Protein AF-A0A0W0TLJ0-F1 (afdb_monomer_lite)

pLDDT: mean 86.15, std 13.98, range [26.22, 98.56]

Structure (mmCIF, N/CA/C/O backbone):
data_AF-A0A0W0TLJ0-F1
#
_entry.id   AF-A0A0W0TLJ0-F1
#
loop_
_atom_site.group_PDB
_atom_site.id
_atom_site.type_symbol
_atom_site.label_atom_id
_atom_site.label_alt_id
_atom_site.label_comp_id
_atom_site.label_asym_id
_atom_site.label_entity_id
_atom_site.label_seq_id
_atom_site.pdbx_PDB_ins_code
_atom_site.Cartn_x
_atom_site.Cartn_y
_atom_site.Cartn_z
_atom_site.occupancy
_atom_site.B_iso_or_equiv
_atom_site.auth_seq_id
_atom_site.auth_comp_id
_atom_site.auth_asym_id
_atom_site.auth_atom_id
_atom_site.pdbx_PDB_model_num
ATOM 1 N N . MET A 1 1 ? 19.813 23.494 -33.306 1.00 68.62 1 MET A N 1
ATOM 2 C CA . MET A 1 1 ? 20.207 23.921 -31.935 1.00 68.62 1 MET A CA 1
ATOM 3 C C . MET A 1 1 ? 21.307 22.978 -31.446 1.00 68.62 1 MET A C 1
ATOM 5 O O . MET A 1 1 ? 21.232 21.817 -31.811 1.00 68.62 1 MET A O 1
ATOM 9 N N . SER A 1 2 ? 22.327 23.418 -30.693 1.00 79.81 2 SER A N 1
ATOM 10 C CA . SER A 1 2 ? 23.370 22.494 -30.194 1.00 79.81 2 SER A CA 1
ATOM 11 C C . SER A 1 2 ? 22.861 21.629 -29.032 1.00 79.81 2 SER A C 1
ATOM 13 O O . SER A 1 2 ? 22.034 22.083 -28.240 1.00 79.81 2 SER A O 1
ATOM 15 N N . TYR A 1 3 ? 23.399 20.413 -28.885 1.00 79.69 3 TYR A N 1
ATOM 16 C CA . TYR A 1 3 ? 23.056 19.490 -27.792 1.00 79.69 3 TYR A CA 1
ATOM 17 C C . TYR A 1 3 ? 23.268 20.108 -26.401 1.00 79.69 3 TYR A C 1
ATOM 19 O O . TYR A 1 3 ? 22.399 20.024 -25.537 1.00 79.69 3 TYR A O 1
ATOM 27 N N . SER A 1 4 ? 24.379 20.826 -26.204 1.00 81.00 4 SER A N 1
ATOM 28 C CA . SER A 1 4 ? 24.680 21.532 -24.951 1.00 81.00 4 SER A CA 1
ATOM 29 C C . SER A 1 4 ? 23.630 22.585 -24.590 1.00 81.00 4 SER A C 1
ATOM 31 O O . SER A 1 4 ? 23.270 22.723 -23.421 1.00 81.00 4 SER A O 1
ATOM 33 N N . LYS A 1 5 ? 23.099 23.299 -25.590 1.00 82.69 5 LYS A N 1
ATOM 34 C CA . LYS A 1 5 ? 22.043 24.294 -25.392 1.00 82.69 5 LYS A CA 1
ATOM 35 C C . LYS A 1 5 ? 20.726 23.623 -25.007 1.00 82.69 5 LYS A C 1
ATOM 37 O O . LYS A 1 5 ? 20.089 24.080 -24.067 1.00 82.69 5 LYS A O 1
ATOM 42 N N . VAL A 1 6 ? 20.370 22.513 -25.660 1.00 81.31 6 VAL A N 1
ATOM 43 C CA . VAL A 1 6 ? 19.192 21.705 -25.297 1.00 81.31 6 VAL A CA 1
ATOM 44 C C . VAL A 1 6 ? 19.298 21.219 -23.848 1.00 81.31 6 VAL A C 1
ATOM 46 O O . VAL A 1 6 ? 18.398 21.480 -23.057 1.00 81.31 6 VAL A O 1
ATOM 49 N N . LEU A 1 7 ? 20.426 20.614 -23.454 1.00 82.31 7 LEU A N 1
ATOM 50 C CA . LEU A 1 7 ? 20.655 20.153 -22.076 1.00 82.31 7 LEU A CA 1
ATOM 51 C C . LEU A 1 7 ? 20.629 21.279 -21.029 1.00 82.31 7 LEU A C 1
ATOM 53 O O . LEU A 1 7 ? 20.346 21.021 -19.858 1.00 82.31 7 LEU A O 1
ATOM 57 N N . GLY A 1 8 ? 20.948 22.514 -21.424 1.00 83.00 8 GLY A N 1
ATOM 58 C CA . GLY A 1 8 ? 20.883 23.689 -20.555 1.00 83.00 8 GLY A CA 1
ATOM 59 C C . GLY A 1 8 ? 19.460 24.067 -20.129 1.00 83.00 8 GLY A C 1
ATOM 60 O O . GLY A 1 8 ? 19.296 24.684 -19.080 1.00 83.00 8 GLY A O 1
ATOM 61 N N . HIS A 1 9 ? 18.443 23.671 -20.900 1.00 83.69 9 HIS A N 1
ATOM 62 C CA . HIS A 1 9 ? 17.036 23.981 -20.628 1.00 83.69 9 HIS A CA 1
ATOM 63 C C . HIS A 1 9 ? 16.299 22.897 -19.825 1.00 83.69 9 HIS A C 1
ATOM 65 O O . HIS A 1 9 ? 15.175 23.132 -19.388 1.00 83.69 9 HIS A O 1
ATOM 71 N N . LEU A 1 10 ? 16.917 21.731 -19.616 1.00 86.69 10 LEU A N 1
ATOM 72 C CA . LEU A 1 10 ? 16.266 20.566 -19.015 1.00 86.69 10 LEU A CA 1
ATOM 73 C C . LEU A 1 10 ? 16.450 20.498 -17.499 1.00 86.69 10 LEU A C 1
ATOM 75 O O . LEU A 1 10 ? 17.520 20.810 -16.965 1.00 86.69 10 LEU A O 1
ATOM 79 N N . LYS A 1 11 ? 15.424 20.007 -16.800 1.00 85.56 11 LYS A N 1
ATOM 80 C CA . LYS A 1 11 ? 15.514 19.708 -15.368 1.00 85.56 11 LYS A CA 1
ATOM 81 C C . LYS A 1 11 ? 16.431 18.515 -15.123 1.00 85.56 11 LYS A C 1
ATOM 83 O O . LYS A 1 11 ? 16.182 17.406 -15.591 1.00 85.56 11 LYS A O 1
ATOM 88 N N . LYS A 1 12 ? 17.471 18.736 -14.322 1.00 83.56 12 LYS A N 1
ATOM 89 C CA . LYS A 1 12 ? 18.472 17.724 -13.969 1.00 83.56 12 LYS A CA 1
ATOM 90 C C . LYS A 1 12 ? 18.185 17.131 -12.595 1.00 83.56 12 LYS A C 1
ATOM 92 O O . LYS A 1 12 ? 17.756 17.838 -11.687 1.00 83.56 12 LYS A O 1
ATOM 97 N N . GLY A 1 13 ? 18.490 15.850 -12.435 1.00 76.44 13 GLY A N 1
ATOM 98 C CA . GLY A 1 13 ? 18.455 15.158 -11.151 1.00 76.44 13 GLY A CA 1
ATOM 99 C C . GLY A 1 13 ? 18.222 13.657 -11.316 1.00 76.44 13 GLY A C 1
ATOM 100 O O . GLY A 1 13 ? 17.995 13.191 -12.435 1.00 76.44 13 GLY A O 1
ATOM 101 N N . PRO A 1 14 ? 18.299 12.889 -10.219 1.00 75.81 14 PRO A N 1
ATOM 102 C CA . PRO A 1 14 ? 18.027 11.460 -10.255 1.00 75.81 14 PRO A CA 1
ATOM 103 C C . PRO A 1 14 ? 16.539 11.209 -10.530 1.00 75.81 14 PRO A C 1
ATOM 105 O O . PRO A 1 14 ? 15.674 11.809 -9.887 1.00 75.81 14 PRO A O 1
ATOM 108 N N . ARG A 1 15 ? 16.232 10.295 -11.455 1.00 82.19 15 ARG A N 1
ATOM 109 C CA . ARG A 1 15 ? 14.872 9.768 -11.610 1.00 82.19 15 ARG A CA 1
ATOM 110 C C . ARG A 1 15 ? 14.613 8.760 -10.491 1.00 82.19 15 ARG A C 1
ATOM 112 O O . ARG A 1 15 ? 15.430 7.877 -10.244 1.00 82.19 15 ARG A O 1
ATOM 119 N N . LEU A 1 16 ? 13.477 8.877 -9.811 1.00 82.62 16 LEU A N 1
ATOM 120 C CA . LEU A 1 16 ? 13.054 7.888 -8.818 1.00 82.62 16 LEU A CA 1
ATOM 121 C C . LEU A 1 16 ? 12.318 6.739 -9.512 1.00 82.62 16 LEU A C 1
ATOM 123 O O . LEU A 1 16 ? 11.555 6.964 -10.449 1.00 82.62 16 LEU A O 1
ATOM 127 N N . LYS A 1 17 ? 12.514 5.508 -9.030 1.00 86.38 17 LYS A N 1
ATOM 128 C CA . LYS A 1 17 ? 11.752 4.342 -9.491 1.00 86.38 17 LYS A CA 1
ATOM 129 C C . LYS A 1 17 ? 10.296 4.463 -9.037 1.00 86.38 17 LYS A C 1
ATOM 131 O O . LYS A 1 17 ? 10.021 4.395 -7.836 1.00 86.38 17 LYS A O 1
ATOM 136 N N . SER A 1 18 ? 9.393 4.674 -9.993 1.00 89.31 18 SER A N 1
ATOM 137 C CA . SER A 1 18 ? 7.964 4.852 -9.730 1.00 89.31 18 SER A CA 1
ATOM 138 C C . SER A 1 18 ? 7.305 3.539 -9.310 1.00 89.31 18 SER A C 1
ATOM 140 O O . SER A 1 18 ? 7.824 2.449 -9.567 1.00 89.31 18 SER A O 1
ATOM 142 N N . ASP A 1 19 ? 6.141 3.640 -8.674 1.00 89.75 19 ASP A N 1
ATOM 143 C CA . ASP A 1 19 ? 5.330 2.468 -8.341 1.00 89.75 19 ASP A CA 1
ATOM 144 C C . ASP A 1 19 ? 4.836 1.744 -9.607 1.00 89.75 19 ASP A C 1
ATOM 146 O O . ASP A 1 19 ? 4.788 0.521 -9.616 1.00 89.75 19 ASP A O 1
ATOM 150 N N . ALA A 1 20 ? 4.613 2.458 -10.720 1.00 94.38 20 ALA A N 1
ATOM 151 C CA . ALA A 1 20 ? 4.274 1.841 -12.006 1.00 94.38 20 ALA A CA 1
ATOM 152 C C . ALA A 1 20 ? 5.401 0.922 -12.513 1.00 94.38 20 ALA A C 1
ATOM 154 O O . ALA A 1 20 ? 5.134 -0.183 -12.979 1.00 94.38 20 ALA A O 1
ATOM 155 N N . THR A 1 21 ? 6.671 1.337 -12.379 1.00 95.19 21 THR A N 1
ATOM 156 C CA . THR A 1 21 ? 7.811 0.463 -12.705 1.00 95.19 21 THR A CA 1
ATOM 157 C C . THR A 1 21 ? 7.814 -0.784 -11.823 1.00 95.19 21 THR A C 1
ATOM 159 O O . THR A 1 21 ? 8.003 -1.882 -12.333 1.00 95.19 21 THR A O 1
ATOM 162 N N . LYS A 1 22 ? 7.600 -0.633 -10.509 1.00 93.25 22 LYS A N 1
ATOM 163 C CA . LYS A 1 22 ? 7.623 -1.761 -9.561 1.00 93.25 22 LYS A CA 1
ATOM 164 C C . LYS A 1 22 ? 6.485 -2.749 -9.815 1.00 93.25 22 LYS A C 1
ATOM 166 O O . LYS A 1 22 ? 6.720 -3.953 -9.774 1.00 93.25 22 LYS A O 1
ATOM 171 N N . ASP A 1 23 ? 5.281 -2.256 -10.090 1.00 95.94 23 ASP A N 1
ATOM 172 C CA . ASP A 1 23 ? 4.129 -3.106 -10.398 1.00 95.94 23 ASP A CA 1
ATOM 173 C C . ASP A 1 23 ? 4.355 -3.867 -11.712 1.00 95.94 23 ASP A C 1
ATOM 175 O O . ASP A 1 23 ? 4.080 -5.062 -11.782 1.00 95.94 23 ASP A O 1
ATOM 179 N N . LEU A 1 24 ? 4.943 -3.226 -12.729 1.00 98.06 24 LEU A N 1
ATOM 180 C CA . LEU A 1 24 ? 5.292 -3.907 -13.979 1.00 98.06 24 LEU A CA 1
ATOM 181 C C . LEU A 1 24 ? 6.364 -4.994 -13.774 1.00 98.06 24 LEU A C 1
ATOM 183 O O . LEU A 1 24 ? 6.258 -6.077 -14.347 1.00 98.06 24 LEU A O 1
ATOM 187 N N . GLU A 1 25 ? 7.356 -4.765 -12.908 1.00 97.75 25 GLU A N 1
ATOM 188 C CA . GLU A 1 25 ? 8.313 -5.810 -12.512 1.00 97.75 25 GLU A CA 1
ATOM 189 C C . GLU A 1 25 ? 7.652 -6.962 -11.751 1.00 97.75 25 GLU A C 1
ATOM 191 O O . GLU A 1 25 ? 8.031 -8.120 -11.935 1.00 97.75 25 GLU A O 1
ATOM 196 N N . ALA A 1 26 ? 6.680 -6.660 -10.886 1.00 95.25 26 ALA A N 1
ATOM 197 C CA . ALA A 1 26 ? 5.929 -7.678 -10.164 1.00 95.25 26 ALA A CA 1
ATOM 198 C C . ALA A 1 26 ? 5.139 -8.566 -11.135 1.00 95.25 26 ALA A C 1
ATOM 200 O O . ALA A 1 26 ? 5.188 -9.787 -11.007 1.00 95.25 26 ALA A O 1
ATOM 201 N N . ILE A 1 27 ? 4.505 -7.975 -12.155 1.00 98.19 27 ILE A N 1
ATOM 202 C CA . ILE A 1 27 ? 3.814 -8.713 -13.223 1.00 98.19 27 ILE A CA 1
ATOM 203 C C . ILE A 1 27 ? 4.779 -9.654 -13.961 1.00 98.19 27 ILE A C 1
ATOM 205 O O . ILE A 1 27 ? 4.444 -10.818 -14.163 1.00 98.19 27 ILE A O 1
ATOM 209 N N . VAL A 1 28 ? 5.985 -9.193 -14.320 1.00 98.44 28 VAL A N 1
ATOM 210 C CA . VAL A 1 28 ? 7.010 -10.038 -14.971 1.00 98.44 28 VAL A CA 1
ATOM 211 C C . VAL A 1 28 ? 7.356 -11.250 -14.103 1.00 98.44 28 VAL A C 1
ATOM 213 O O . VAL A 1 28 ? 7.326 -12.384 -14.582 1.00 98.44 28 VAL A O 1
ATOM 216 N N . LYS A 1 29 ? 7.622 -11.030 -12.810 1.00 96.50 29 LYS A N 1
ATOM 217 C CA . LYS A 1 29 ? 7.942 -12.108 -11.861 1.00 96.50 29 LYS A CA 1
ATOM 218 C C . LYS A 1 29 ? 6.784 -13.094 -11.694 1.00 96.50 29 LYS A C 1
ATOM 220 O O . LYS A 1 29 ? 7.016 -14.296 -11.623 1.00 96.50 29 LYS A O 1
ATOM 225 N N . LEU A 1 30 ? 5.545 -12.603 -11.653 1.00 96.00 30 LEU A N 1
ATOM 226 C CA . LEU A 1 30 ? 4.354 -13.445 -11.527 1.00 96.00 30 LEU A CA 1
ATOM 227 C C . LEU A 1 30 ? 4.083 -14.261 -12.795 1.00 96.00 30 LEU A C 1
ATOM 229 O O . LEU A 1 30 ? 3.758 -15.438 -12.689 1.00 96.00 30 LEU A O 1
ATOM 233 N N . PHE A 1 31 ? 4.274 -13.690 -13.988 1.00 97.62 31 PHE A N 1
ATOM 234 C CA . PHE A 1 31 ? 4.126 -14.423 -15.249 1.00 97.62 31 PHE A CA 1
ATOM 235 C C . PHE A 1 31 ? 5.112 -15.585 -15.398 1.00 97.62 31 PHE A C 1
ATOM 237 O O . PHE A 1 31 ? 4.776 -16.589 -16.034 1.00 97.62 31 PHE A O 1
ATOM 244 N N . LEU A 1 32 ? 6.319 -15.435 -14.854 1.00 96.69 32 LEU A N 1
ATOM 245 C CA . LEU A 1 32 ? 7.377 -16.444 -14.905 1.00 96.69 32 LEU A CA 1
ATOM 246 C C . LEU A 1 32 ? 7.309 -17.454 -13.756 1.00 96.69 32 LEU A C 1
ATOM 248 O O . LEU A 1 32 ? 7.993 -18.471 -13.801 1.00 96.69 32 LEU A O 1
ATOM 252 N N . ASN A 1 33 ? 6.465 -17.221 -12.750 1.00 90.81 33 ASN A N 1
ATOM 253 C CA . ASN A 1 33 ? 6.304 -18.152 -11.645 1.00 90.81 33 ASN A CA 1
ATOM 254 C C . ASN A 1 33 ? 5.421 -19.347 -12.068 1.00 90.81 33 ASN A C 1
ATOM 256 O O . ASN A 1 33 ? 4.241 -19.153 -12.370 1.00 90.81 33 ASN A O 1
ATOM 260 N N . PRO A 1 34 ? 5.928 -20.595 -12.020 1.00 84.19 34 PRO A N 1
ATOM 261 C CA . PRO A 1 34 ? 5.199 -21.773 -12.498 1.00 84.19 34 PRO A CA 1
ATOM 262 C C . PRO A 1 34 ? 3.957 -22.119 -11.661 1.00 84.19 34 PRO A C 1
ATOM 264 O O . PRO A 1 34 ? 3.079 -22.844 -12.124 1.00 84.19 34 PRO A O 1
ATOM 267 N N . THR A 1 35 ? 3.867 -21.615 -10.428 1.00 83.81 35 THR A N 1
ATOM 268 C CA . THR A 1 35 ? 2.721 -21.852 -9.532 1.00 83.81 35 THR A CA 1
ATOM 269 C C . THR A 1 35 ? 1.569 -20.876 -9.756 1.00 83.81 35 THR A C 1
ATOM 271 O O . THR A 1 35 ? 0.469 -21.095 -9.251 1.00 83.81 35 THR A O 1
ATOM 274 N N . GLN A 1 36 ? 1.809 -19.788 -10.490 1.00 85.56 36 GLN A N 1
ATOM 275 C CA . GLN A 1 36 ? 0.842 -18.714 -10.672 1.00 85.56 36 GLN A CA 1
ATOM 276 C C . GLN A 1 36 ? 0.089 -18.902 -11.987 1.00 85.56 36 GLN A C 1
ATOM 278 O O . GLN A 1 36 ? 0.687 -19.070 -13.049 1.00 85.56 36 GLN A O 1
ATOM 283 N N . LYS A 1 37 ? -1.243 -18.839 -11.927 1.00 90.81 37 LYS A N 1
ATOM 284 C CA . LYS A 1 37 ? -2.084 -18.791 -13.125 1.00 90.81 37 LYS A CA 1
ATOM 285 C C . LYS A 1 37 ? -2.438 -17.346 -13.424 1.00 90.81 37 LYS A C 1
ATOM 287 O O . LYS A 1 37 ? -2.939 -16.645 -12.548 1.00 90.81 37 LYS A O 1
ATOM 292 N N . ALA A 1 38 ? -2.173 -16.928 -14.656 1.00 95.00 38 ALA A N 1
ATOM 293 C CA . ALA A 1 38 ? -2.519 -15.603 -15.140 1.00 95.00 38 ALA A CA 1
ATOM 294 C C . ALA A 1 38 ? -3.798 -15.654 -15.980 1.00 95.00 38 ALA A C 1
ATOM 296 O O . ALA A 1 38 ? -4.012 -16.612 -16.720 1.00 95.00 38 ALA A O 1
ATOM 297 N N . GLN A 1 39 ? -4.603 -14.600 -15.904 1.00 96.62 39 GLN A N 1
ATOM 298 C CA . GLN A 1 39 ? -5.710 -14.358 -16.818 1.00 96.62 39 GLN A CA 1
ATOM 299 C C . GLN A 1 39 ? -5.755 -12.878 -17.194 1.00 96.62 39 GLN A C 1
ATOM 301 O O . GLN A 1 39 ? -5.827 -12.009 -16.327 1.00 96.62 39 GLN A O 1
ATOM 306 N N . CYS A 1 40 ? -5.754 -12.585 -18.489 1.00 97.00 40 CYS A N 1
ATOM 307 C CA . CYS A 1 40 ? -5.946 -11.240 -19.010 1.00 97.00 40 CYS A CA 1
ATOM 308 C C . CYS A 1 40 ? -7.401 -11.013 -19.433 1.00 97.00 40 CYS A C 1
ATOM 310 O O . CYS A 1 40 ? -8.039 -11.888 -20.032 1.00 97.00 40 CYS A O 1
ATOM 312 N N . ARG A 1 41 ? -7.927 -9.822 -19.130 1.00 95.25 41 ARG A N 1
ATOM 313 C CA . ARG A 1 41 ? -9.285 -9.395 -19.505 1.00 95.25 41 ARG A CA 1
ATOM 314 C C . ARG A 1 41 ? -9.392 -7.876 -19.600 1.00 95.25 41 ARG A C 1
ATOM 316 O O . ARG A 1 41 ? -8.595 -7.163 -19.001 1.00 95.25 41 ARG A O 1
ATOM 323 N N . PHE A 1 42 ? -10.415 -7.387 -20.294 1.00 95.44 42 PHE A N 1
ATOM 324 C CA . PHE A 1 42 ? -10.789 -5.973 -20.254 1.00 95.44 42 PHE A CA 1
ATOM 325 C C . PHE A 1 42 ? -11.887 -5.742 -19.215 1.00 95.44 42 PHE A C 1
ATOM 327 O O . PHE A 1 42 ? -12.862 -6.493 -19.179 1.00 95.44 42 PHE A O 1
ATOM 334 N N . ASN A 1 43 ? -11.743 -4.706 -18.392 1.00 93.12 43 ASN A N 1
ATOM 335 C CA . ASN A 1 43 ? -12.775 -4.310 -17.429 1.00 93.12 43 ASN A CA 1
ATOM 336 C C . ASN A 1 43 ? -13.882 -3.456 -18.077 1.00 93.12 43 ASN A C 1
ATOM 338 O O . ASN A 1 43 ? -13.813 -3.119 -19.263 1.00 93.12 43 ASN A O 1
ATOM 342 N N . ALA A 1 44 ? -14.898 -3.055 -17.305 1.00 88.88 44 ALA A N 1
ATOM 343 C CA . ALA A 1 44 ? -16.003 -2.222 -17.795 1.00 88.88 44 ALA A CA 1
ATOM 344 C C . ALA A 1 44 ? -15.592 -0.857 -18.392 1.00 88.88 44 ALA A C 1
ATOM 346 O O . ALA A 1 44 ? -16.394 -0.240 -19.096 1.00 88.88 44 ALA A O 1
ATOM 347 N N . LEU A 1 45 ? -14.369 -0.375 -18.138 1.00 90.19 45 LEU A N 1
ATOM 348 C CA . LEU A 1 45 ? -13.820 0.844 -18.746 1.00 90.19 45 LEU A CA 1
ATOM 349 C C . LEU A 1 45 ? -13.000 0.568 -20.016 1.00 90.19 45 LEU A C 1
ATOM 351 O O . LEU A 1 45 ? -12.492 1.498 -20.644 1.00 90.19 45 LEU A O 1
ATOM 355 N N . GLY A 1 46 ? -12.889 -0.696 -20.429 1.00 92.62 46 GLY A N 1
ATOM 356 C CA . GLY A 1 46 ? -12.089 -1.109 -21.574 1.00 92.62 46 GLY A CA 1
ATOM 357 C C . GLY A 1 46 ? -10.585 -1.028 -21.319 1.00 92.62 46 GLY A C 1
ATOM 358 O O . GLY A 1 46 ? -9.830 -0.878 -22.281 1.00 92.62 46 GLY A O 1
ATOM 359 N N . GLU A 1 47 ? -10.169 -1.104 -20.055 1.00 94.94 47 GLU A N 1
ATOM 360 C CA . GLU A 1 47 ? -8.771 -1.156 -19.625 1.00 94.94 47 GLU A CA 1
ATOM 361 C C . GLU A 1 47 ? -8.335 -2.609 -19.438 1.00 94.94 47 GLU A C 1
ATOM 363 O O . GLU A 1 47 ? -9.120 -3.437 -18.971 1.00 94.94 47 GLU A O 1
ATOM 368 N N . LEU A 1 48 ? -7.093 -2.913 -19.808 1.00 97.75 48 LEU A N 1
ATOM 369 C CA . LEU A 1 48 ? -6.530 -4.252 -19.711 1.00 97.75 48 LEU A CA 1
ATOM 370 C C . LEU A 1 48 ? -6.087 -4.547 -18.273 1.00 97.75 48 LEU A C 1
ATOM 372 O O . LEU A 1 48 ? -5.227 -3.858 -17.718 1.00 97.75 48 LEU A O 1
ATOM 376 N N . GLU A 1 49 ? -6.640 -5.613 -17.706 1.00 96.94 49 GLU A N 1
ATOM 377 C CA . GLU A 1 49 ? -6.286 -6.170 -16.406 1.00 96.94 49 GLU A CA 1
ATOM 378 C C . GLU A 1 49 ? -5.565 -7.509 -16.567 1.00 96.94 49 GLU A C 1
ATOM 380 O O . GLU A 1 49 ? -5.906 -8.317 -17.435 1.00 96.94 49 GLU A O 1
ATOM 385 N N . VAL A 1 50 ? -4.594 -7.756 -15.689 1.00 97.38 50 VAL A N 1
ATOM 386 C CA . VAL A 1 50 ? -3.946 -9.056 -15.511 1.00 97.38 50 VAL A CA 1
ATOM 387 C C . VAL A 1 50 ? -4.259 -9.552 -14.108 1.00 97.38 50 VAL A C 1
ATOM 389 O O . VAL A 1 50 ? -3.967 -8.874 -13.122 1.00 97.38 50 VAL A O 1
ATOM 392 N N . VAL A 1 51 ? -4.869 -10.726 -14.024 1.00 93.69 51 VAL A N 1
ATOM 393 C CA . VAL A 1 51 ? -5.274 -11.373 -12.779 1.00 93.69 51 VAL A CA 1
ATOM 394 C C . VAL A 1 51 ? -4.328 -12.532 -12.497 1.00 93.69 51 VAL A C 1
ATOM 396 O O . VAL A 1 51 ? -4.156 -13.398 -13.351 1.00 93.69 51 VAL A O 1
ATOM 399 N N . PHE A 1 52 ? -3.738 -12.557 -11.306 1.00 88.44 52 PHE A N 1
ATOM 400 C CA . PHE A 1 52 ? -2.936 -13.662 -10.787 1.00 88.44 52 PHE A CA 1
ATOM 401 C C . PHE A 1 52 ? -3.582 -14.170 -9.504 1.00 88.44 52 PHE A C 1
ATOM 403 O O . PHE A 1 52 ? -3.504 -13.505 -8.470 1.00 88.44 52 PHE A O 1
ATOM 410 N N . ASN A 1 53 ? -4.228 -15.335 -9.563 1.00 79.94 53 ASN A N 1
ATOM 411 C CA . ASN A 1 53 ? -5.076 -15.830 -8.473 1.00 79.94 53 ASN A CA 1
ATOM 412 C C . ASN A 1 53 ? -6.103 -14.753 -8.046 1.00 79.94 53 ASN A C 1
ATOM 414 O O . ASN A 1 53 ? -6.988 -14.429 -8.834 1.00 79.94 53 ASN A O 1
ATOM 418 N N . ASP A 1 54 ? -5.954 -14.160 -6.856 1.00 73.50 54 ASP A N 1
ATOM 419 C CA . ASP A 1 54 ? -6.833 -13.102 -6.329 1.00 73.50 54 ASP A CA 1
ATOM 420 C C . ASP A 1 54 ? -6.277 -11.674 -6.509 1.00 73.50 54 ASP A C 1
ATOM 422 O O . ASP A 1 54 ? -6.931 -10.695 -6.145 1.00 73.50 54 ASP A O 1
ATOM 426 N N . GLN A 1 55 ? -5.070 -11.523 -7.064 1.00 80.25 55 GLN A N 1
ATOM 427 C CA . GLN A 1 55 ? -4.433 -10.223 -7.268 1.00 80.25 55 GLN A CA 1
ATOM 428 C C . GLN A 1 55 ? -4.700 -9.696 -8.679 1.00 80.25 55 GLN A C 1
ATOM 430 O O . GLN A 1 55 ? -4.432 -10.379 -9.665 1.00 80.25 55 GLN A O 1
ATOM 435 N N . ILE A 1 56 ? -5.180 -8.455 -8.788 1.00 89.88 56 ILE A N 1
ATOM 436 C CA . ILE A 1 56 ? -5.491 -7.813 -10.071 1.00 89.88 56 ILE A CA 1
ATOM 437 C C . ILE A 1 56 ? -4.566 -6.615 -10.283 1.00 89.88 56 ILE A C 1
ATOM 439 O O . ILE A 1 56 ? -4.505 -5.716 -9.445 1.00 89.88 56 ILE A O 1
ATOM 443 N N . PHE A 1 57 ? -3.895 -6.579 -11.432 1.00 93.94 57 PHE A N 1
ATOM 444 C CA . PHE A 1 57 ? -3.119 -5.434 -11.896 1.00 93.94 57 PHE A CA 1
ATOM 445 C C . PHE A 1 57 ? -3.799 -4.787 -13.096 1.00 93.94 57 PHE A C 1
ATOM 447 O O . PHE A 1 57 ? -4.063 -5.448 -14.099 1.00 93.94 57 PHE A O 1
ATOM 454 N N . ASN A 1 58 ? -4.025 -3.476 -13.035 1.00 96.06 58 ASN A N 1
ATOM 455 C CA . ASN A 1 58 ? -4.509 -2.712 -14.180 1.00 96.06 58 ASN A CA 1
ATOM 456 C C . ASN A 1 58 ? -3.321 -2.294 -15.062 1.00 96.06 58 ASN A C 1
ATOM 458 O O . ASN A 1 58 ? -2.706 -1.245 -14.858 1.00 96.06 58 ASN A O 1
ATOM 462 N N . LEU A 1 59 ? -2.975 -3.149 -16.026 1.00 97.50 59 LEU A N 1
ATOM 463 C CA . LEU A 1 59 ? -1.809 -2.979 -16.891 1.00 97.50 59 LEU A CA 1
ATOM 464 C C . LEU A 1 59 ? -1.922 -1.733 -17.775 1.00 97.50 59 LEU A C 1
ATOM 466 O O . LEU A 1 59 ? -0.925 -1.046 -17.983 1.00 97.50 59 LEU A O 1
ATOM 470 N N . THR A 1 60 ? -3.128 -1.384 -18.236 1.00 96.81 60 THR A N 1
ATOM 471 C CA . THR A 1 60 ? -3.344 -0.127 -18.969 1.00 96.81 60 THR A CA 1
ATOM 472 C C . THR A 1 60 ? -2.968 1.088 -18.127 1.00 96.81 60 THR A C 1
ATOM 474 O O . THR A 1 60 ? -2.237 1.950 -18.610 1.00 96.81 60 THR A O 1
ATOM 477 N N . GLN A 1 61 ? -3.412 1.155 -16.869 1.00 95.06 61 GLN A N 1
ATOM 478 C CA . GLN A 1 61 ? -3.071 2.266 -15.976 1.00 95.06 61 GLN A CA 1
ATOM 479 C C . GLN A 1 61 ? -1.568 2.299 -15.676 1.00 95.06 61 GLN A C 1
ATOM 481 O O . GLN A 1 61 ? -0.948 3.355 -15.789 1.00 95.06 61 GLN A O 1
ATOM 486 N N . ILE A 1 62 ? -0.950 1.146 -15.401 1.00 96.25 62 ILE A N 1
ATOM 487 C CA . ILE A 1 62 ? 0.506 1.050 -15.216 1.00 96.25 62 ILE A CA 1
ATOM 488 C C . ILE A 1 62 ? 1.242 1.672 -16.411 1.00 96.25 62 ILE A C 1
ATOM 490 O O . ILE A 1 62 ? 2.077 2.551 -16.213 1.00 96.25 62 ILE A O 1
ATOM 494 N N . LEU A 1 63 ? 0.894 1.283 -17.644 1.00 96.06 63 LEU A N 1
ATOM 495 C CA . LEU A 1 63 ? 1.524 1.791 -18.868 1.00 96.06 63 LEU A CA 1
ATOM 496 C C . LEU A 1 63 ? 1.216 3.274 -19.135 1.00 96.06 63 LEU A C 1
ATOM 498 O O . LEU A 1 63 ? 2.108 4.013 -19.551 1.00 96.06 63 LEU A O 1
ATOM 502 N N . MET A 1 64 ? -0.009 3.740 -18.861 1.00 93.44 64 MET A N 1
ATOM 503 C CA . MET A 1 64 ? -0.394 5.155 -18.994 1.00 93.44 64 MET A CA 1
ATOM 504 C C . MET A 1 64 ? 0.414 6.077 -18.077 1.00 93.44 64 MET A C 1
ATOM 506 O O . MET A 1 64 ? 0.692 7.219 -18.443 1.00 93.44 64 MET A O 1
ATOM 510 N N . HIS A 1 65 ? 0.833 5.574 -16.918 1.00 92.75 65 HIS A N 1
ATOM 511 C CA . HIS A 1 65 ? 1.702 6.287 -15.988 1.00 92.75 65 HIS A CA 1
ATOM 512 C C . HIS A 1 65 ? 3.202 6.068 -16.248 1.00 92.75 65 HIS A C 1
ATOM 514 O O . HIS A 1 65 ? 4.042 6.372 -15.400 1.00 92.75 65 HIS A O 1
ATOM 520 N N . GLN A 1 66 ? 3.536 5.606 -17.457 1.00 90.94 66 GLN A N 1
ATOM 521 C CA . GLN A 1 66 ? 4.867 5.628 -18.056 1.00 90.94 66 GLN A CA 1
ATOM 522 C C . GLN A 1 66 ? 5.960 5.013 -17.157 1.00 90.94 66 GLN A C 1
ATOM 524 O O . GLN A 1 66 ? 6.847 5.732 -16.665 1.00 90.94 66 GLN A O 1
ATOM 529 N N . PRO A 1 67 ? 5.945 3.686 -16.945 1.00 94.19 67 PRO A N 1
ATOM 530 C CA . PRO A 1 67 ? 6.971 3.013 -16.161 1.00 94.19 67 PRO A CA 1
ATOM 531 C C . PRO A 1 67 ? 8.346 3.264 -16.788 1.00 94.19 67 PRO A C 1
ATOM 533 O O . PRO A 1 67 ? 8.496 3.372 -18.004 1.00 94.19 67 PRO A O 1
ATOM 536 N N . ASP A 1 68 ? 9.359 3.456 -15.951 1.00 93.31 68 ASP A N 1
ATOM 537 C CA . ASP A 1 68 ? 10.739 3.666 -16.387 1.00 93.31 68 ASP A CA 1
ATOM 538 C C . ASP A 1 68 ? 11.432 2.329 -16.673 1.00 93.31 68 ASP A C 1
ATOM 540 O O . ASP A 1 68 ? 11.875 1.646 -15.749 1.00 93.31 68 ASP A O 1
ATOM 544 N N . PHE A 1 69 ? 11.500 1.965 -17.955 1.00 95.00 69 PHE A N 1
ATOM 545 C CA . PHE A 1 69 ? 12.155 0.746 -18.433 1.00 95.00 69 PHE A CA 1
ATOM 546 C C . PHE A 1 69 ? 13.679 0.784 -18.228 1.00 95.00 69 PHE A C 1
ATOM 548 O O . PHE A 1 69 ? 14.305 -0.271 -18.216 1.00 95.00 69 PHE A O 1
ATOM 555 N N . GLU A 1 70 ? 14.284 1.963 -18.008 1.00 91.88 70 GLU A N 1
ATOM 556 C CA . GLU A 1 70 ? 15.705 2.063 -17.648 1.00 91.88 70 GLU A CA 1
ATOM 557 C C . GLU A 1 70 ? 15.978 1.680 -16.182 1.00 91.88 70 GLU A C 1
ATOM 559 O O . GLU A 1 70 ? 17.133 1.573 -15.778 1.00 91.88 70 GLU A O 1
ATOM 564 N N . HIS A 1 71 ? 14.935 1.510 -15.362 1.00 92.56 71 HIS A N 1
ATOM 565 C CA . HIS A 1 71 ? 15.046 1.208 -13.930 1.00 92.56 71 HIS A CA 1
ATOM 566 C C . HIS A 1 71 ? 14.682 -0.235 -13.574 1.00 92.56 71 HIS A C 1
ATOM 568 O O . HIS A 1 71 ? 14.564 -0.558 -12.381 1.00 92.56 71 HIS A O 1
ATOM 574 N N . PHE A 1 72 ? 14.462 -1.093 -14.572 1.00 95.38 72 PHE A N 1
ATOM 575 C CA . PHE A 1 72 ? 14.220 -2.498 -14.298 1.00 95.38 72 PHE A CA 1
ATOM 576 C C . PHE A 1 72 ? 15.433 -3.157 -13.649 1.00 95.38 72 PHE A C 1
ATOM 578 O O . PHE A 1 72 ? 16.577 -2.819 -13.937 1.00 95.38 72 PHE A O 1
ATOM 585 N N . SER A 1 73 ? 15.166 -4.075 -12.728 1.00 91.56 73 SER A N 1
ATOM 586 C CA . SER A 1 73 ? 16.178 -4.874 -12.050 1.00 91.56 73 SER A CA 1
ATOM 587 C C . SER A 1 73 ? 15.612 -6.265 -11.793 1.00 91.56 73 SER A C 1
ATOM 589 O O . SER A 1 73 ? 14.769 -6.470 -10.911 1.00 91.56 73 SER A O 1
ATOM 591 N N . PHE A 1 74 ? 16.074 -7.216 -12.597 1.00 95.94 74 PHE A N 1
ATOM 592 C CA . PHE A 1 74 ? 15.708 -8.623 -12.512 1.00 95.94 74 PHE A CA 1
ATOM 593 C C . PHE A 1 74 ? 16.913 -9.449 -12.050 1.00 95.94 74 PHE A C 1
ATOM 595 O O . PHE A 1 74 ? 18.054 -9.114 -12.360 1.00 95.94 74 PHE A O 1
ATOM 602 N N . SER A 1 75 ? 16.660 -10.499 -11.266 1.00 93.06 75 SER A N 1
ATOM 603 C CA . SER A 1 75 ? 17.686 -11.474 -10.883 1.00 93.06 75 SER A CA 1
ATOM 604 C C . SER A 1 75 ? 17.961 -12.444 -12.031 1.00 93.06 75 SER A C 1
ATOM 606 O O . SER A 1 75 ? 17.121 -12.606 -12.917 1.00 93.06 75 SER A O 1
ATOM 608 N N . ASP A 1 76 ? 19.095 -13.142 -11.977 1.00 91.31 76 ASP A N 1
ATOM 609 C CA . ASP A 1 76 ? 19.431 -14.175 -12.966 1.00 91.31 76 ASP A CA 1
ATOM 610 C C . ASP A 1 76 ? 18.363 -15.285 -13.018 1.00 91.31 76 ASP A C 1
ATOM 612 O O . ASP A 1 76 ? 17.983 -15.714 -14.100 1.00 91.31 76 ASP A O 1
ATOM 616 N N . GLU A 1 77 ? 17.748 -15.624 -11.877 1.00 93.94 77 GLU A N 1
ATOM 617 C CA . GLU A 1 77 ? 16.602 -16.548 -11.782 1.00 93.94 77 GLU A CA 1
ATOM 618 C C . GLU A 1 77 ? 15.406 -16.131 -12.664 1.00 93.94 77 GLU A C 1
ATOM 620 O O . GLU A 1 77 ? 14.699 -16.972 -13.217 1.00 93.94 77 GLU A O 1
ATOM 625 N N . VAL A 1 78 ? 15.143 -14.827 -12.817 1.00 95.81 78 VAL A N 1
ATOM 626 C CA . VAL A 1 78 ? 14.078 -14.350 -13.720 1.00 95.81 78 VAL A CA 1
ATOM 627 C C . VAL A 1 78 ? 14.459 -14.629 -15.175 1.00 95.81 78 VAL A C 1
ATOM 629 O O . VAL A 1 78 ? 13.591 -14.974 -15.975 1.00 95.81 78 VAL A O 1
ATOM 632 N N . SER A 1 79 ? 15.743 -14.503 -15.514 1.00 95.19 79 SER A N 1
ATOM 633 C CA . SER A 1 79 ? 16.249 -14.810 -16.852 1.00 95.19 79 SER A CA 1
ATOM 634 C C . SER A 1 79 ? 16.144 -16.307 -17.156 1.00 95.19 79 SER A C 1
ATOM 636 O O . SER A 1 79 ? 15.576 -16.678 -18.180 1.00 95.19 79 SER A O 1
ATOM 638 N N . GLU A 1 80 ? 16.552 -17.168 -16.220 1.00 95.19 80 GLU A N 1
ATOM 639 C CA . GLU A 1 80 ? 16.444 -18.632 -16.342 1.00 95.19 80 GLU A CA 1
ATOM 640 C C . GLU A 1 80 ? 14.989 -19.090 -16.543 1.00 95.19 80 GLU A C 1
ATOM 642 O O . GLU A 1 80 ? 14.681 -19.884 -17.434 1.00 95.19 80 GLU A O 1
ATOM 647 N N . HIS A 1 81 ? 14.041 -18.543 -15.774 1.00 97.00 81 HIS A N 1
ATOM 648 C CA . HIS A 1 81 ? 12.625 -18.858 -15.976 1.00 97.00 81 HIS A CA 1
ATOM 649 C C . HIS A 1 81 ? 12.092 -18.363 -17.328 1.00 97.00 81 HIS A C 1
ATOM 651 O O . HIS A 1 81 ? 11.203 -18.991 -17.912 1.00 97.00 81 HIS A O 1
ATOM 657 N N . TYR A 1 82 ? 12.612 -17.247 -17.845 1.00 97.94 82 TYR A N 1
ATOM 658 C CA . TYR A 1 82 ? 12.251 -16.770 -19.177 1.00 97.94 82 TYR A CA 1
ATOM 659 C C . TYR A 1 82 ? 12.777 -17.690 -20.284 1.00 97.94 82 TYR A C 1
ATOM 661 O O . TYR A 1 82 ? 12.060 -17.939 -21.254 1.00 97.94 82 TYR A O 1
ATOM 669 N N . GLU A 1 83 ? 13.974 -18.253 -20.118 1.00 96.81 83 GLU A N 1
ATOM 670 C CA . GLU A 1 83 ? 14.525 -19.269 -21.023 1.00 96.81 83 GLU A CA 1
ATOM 671 C C . GLU A 1 83 ? 13.612 -20.498 -21.090 1.00 96.81 83 GLU A C 1
ATOM 673 O O . GLU A 1 83 ? 13.281 -20.971 -22.173 1.00 96.81 83 GLU A O 1
ATOM 678 N N . MET A 1 84 ? 13.092 -20.963 -19.952 1.00 95.94 84 MET A N 1
ATOM 679 C CA . MET A 1 84 ? 12.112 -22.056 -19.942 1.00 95.94 84 MET A CA 1
ATOM 680 C C . MET A 1 84 ? 10.792 -21.669 -20.623 1.00 95.94 84 MET A C 1
ATOM 682 O O . MET A 1 84 ? 10.180 -22.475 -21.326 1.00 95.94 84 MET A O 1
ATOM 686 N N . PHE A 1 85 ? 10.330 -20.435 -20.413 1.00 96.56 85 PHE A N 1
ATOM 687 C CA . PHE A 1 85 ? 9.095 -19.940 -21.014 1.00 96.56 85 PHE A CA 1
ATOM 688 C C . PHE A 1 85 ? 9.182 -19.879 -22.545 1.00 96.56 85 PHE A C 1
ATOM 690 O O . PHE A 1 85 ? 8.239 -20.300 -23.225 1.00 96.56 85 PHE A O 1
ATOM 697 N N . ILE A 1 86 ? 10.301 -19.395 -23.096 1.00 95.88 86 ILE A N 1
ATOM 698 C CA . ILE A 1 86 ? 10.438 -19.132 -24.535 1.00 95.88 86 ILE A CA 1
ATOM 699 C C . ILE A 1 86 ? 10.319 -20.400 -25.390 1.00 95.88 86 ILE A C 1
ATOM 701 O O . ILE A 1 86 ? 9.827 -20.344 -26.517 1.00 95.88 86 ILE A O 1
ATOM 705 N N . GLU A 1 87 ? 10.657 -21.563 -24.831 1.00 94.00 87 GLU A N 1
ATOM 706 C CA . GLU A 1 87 ? 10.493 -22.879 -25.461 1.00 94.00 87 GLU A CA 1
ATOM 707 C C . GLU A 1 87 ? 9.019 -23.203 -25.741 1.00 94.00 87 GLU A C 1
ATOM 709 O O . GLU A 1 87 ? 8.687 -23.864 -26.726 1.00 94.00 87 GLU A O 1
ATOM 714 N N . THR A 1 88 ? 8.105 -22.631 -24.955 1.00 93.50 88 THR A N 1
ATOM 715 C CA . THR A 1 88 ? 6.650 -22.831 -25.080 1.00 93.50 88 THR A CA 1
ATOM 716 C C . THR A 1 88 ? 5.901 -21.649 -25.701 1.00 93.50 88 THR A C 1
ATOM 718 O O . THR A 1 88 ? 4.740 -21.801 -26.065 1.00 93.50 88 THR A O 1
ATOM 721 N N . ALA A 1 89 ? 6.554 -20.494 -25.873 1.00 94.88 89 ALA A N 1
ATOM 722 C CA . ALA A 1 89 ? 5.942 -19.292 -26.448 1.00 94.88 89 ALA A CA 1
ATOM 723 C C . ALA A 1 89 ? 5.506 -19.478 -27.915 1.00 94.88 89 ALA A C 1
ATOM 725 O O . ALA A 1 89 ? 6.117 -20.252 -28.658 1.00 94.88 89 ALA A O 1
ATOM 726 N N . SER A 1 90 ? 4.488 -18.733 -28.346 1.00 94.31 90 SER A N 1
ATOM 727 C CA . SER A 1 90 ? 4.007 -18.714 -29.734 1.00 94.31 90 SER A CA 1
ATOM 728 C C . SER A 1 90 ? 5.040 -18.081 -30.663 1.00 94.31 90 SER A C 1
ATOM 730 O O . SER A 1 90 ? 5.338 -18.625 -31.727 1.00 94.31 90 SER A O 1
ATOM 732 N N . HIS A 1 91 ? 5.601 -16.938 -30.258 1.00 95.12 91 HIS A N 1
ATOM 733 C CA . HIS A 1 91 ? 6.645 -16.251 -31.007 1.00 95.12 91 HIS A CA 1
ATOM 734 C C . HIS A 1 91 ? 8.025 -16.739 -30.574 1.00 95.12 91 HIS A C 1
ATOM 736 O O . HIS A 1 91 ? 8.344 -16.791 -29.385 1.00 95.12 91 HIS A O 1
ATOM 742 N N . LYS A 1 92 ? 8.857 -17.100 -31.556 1.00 94.00 92 LYS A N 1
ATOM 743 C CA . LYS A 1 92 ? 10.208 -17.617 -31.322 1.00 94.00 92 LYS A CA 1
ATOM 744 C C . LYS A 1 92 ? 11.266 -16.586 -31.721 1.00 94.00 92 LYS A C 1
ATOM 746 O O . LYS A 1 92 ? 11.142 -15.995 -32.796 1.00 94.00 92 LYS A O 1
ATOM 751 N N . PRO A 1 93 ? 12.309 -16.377 -30.898 1.00 94.38 93 PRO A N 1
ATOM 752 C CA . PRO A 1 93 ? 13.453 -15.574 -31.299 1.00 94.38 93 PRO A CA 1
ATOM 753 C C . PRO A 1 93 ? 14.189 -16.273 -32.440 1.00 94.38 93 PRO A C 1
ATOM 755 O O . PRO A 1 93 ? 14.207 -17.501 -32.524 1.00 94.38 93 PRO A O 1
ATOM 758 N N . SER A 1 94 ? 14.802 -15.483 -33.312 1.00 92.12 94 SER A N 1
ATOM 759 C CA . SER A 1 94 ? 15.520 -15.976 -34.481 1.00 92.12 94 SER A CA 1
ATOM 760 C C . SER A 1 94 ? 16.651 -15.012 -34.832 1.00 92.12 94 SER A C 1
ATOM 762 O O . SER A 1 94 ? 16.410 -13.824 -35.040 1.00 92.12 94 SER A O 1
ATOM 764 N N . LEU A 1 95 ? 17.880 -15.530 -34.885 1.00 90.69 95 LEU A N 1
ATOM 765 C CA . LEU A 1 95 ? 19.046 -14.802 -35.388 1.00 90.69 95 LEU A CA 1
ATOM 766 C C . LEU A 1 95 ? 19.083 -14.898 -36.913 1.00 90.69 95 LEU A C 1
ATOM 768 O O . LEU A 1 95 ? 18.962 -15.998 -37.453 1.00 90.69 95 LEU A O 1
ATOM 772 N N . GLU A 1 96 ? 19.263 -13.763 -37.593 1.00 85.00 96 GLU A N 1
ATOM 773 C CA . GLU A 1 96 ? 19.429 -13.685 -39.058 1.00 85.00 96 GLU A CA 1
ATOM 774 C C . GLU A 1 96 ? 18.351 -14.434 -39.876 1.00 85.00 96 GLU A C 1
ATOM 776 O O . GLU A 1 96 ? 18.609 -14.928 -40.974 1.00 85.00 96 GLU A O 1
ATOM 781 N N . GLY A 1 97 ? 17.128 -14.570 -39.355 1.00 80.88 97 GLY A N 1
ATOM 782 C CA . GLY A 1 97 ? 16.071 -15.309 -40.050 1.00 80.88 97 GLY A CA 1
ATOM 783 C C . GLY A 1 97 ? 16.096 -16.829 -39.887 1.00 80.88 97 GLY A C 1
ATOM 784 O O . GLY A 1 97 ? 15.351 -17.518 -40.586 1.00 80.88 97 GLY A O 1
ATOM 785 N N . GLY A 1 98 ? 16.907 -17.368 -38.973 1.00 84.00 98 GLY A N 1
ATOM 786 C CA . GLY A 1 98 ? 16.947 -18.792 -38.640 1.00 84.00 98 GLY A CA 1
ATOM 787 C C . GLY A 1 98 ? 15.597 -19.383 -38.198 1.00 84.00 98 GLY A C 1
ATOM 788 O O . GLY A 1 98 ? 14.714 -18.695 -37.691 1.00 84.00 98 GLY A O 1
ATOM 789 N N . VAL A 1 99 ? 15.431 -20.695 -38.383 1.00 81.81 99 VAL A N 1
ATOM 790 C CA . VAL A 1 99 ? 14.163 -21.409 -38.109 1.00 81.81 99 VAL A CA 1
ATOM 791 C C . VAL A 1 99 ? 14.067 -21.906 -36.657 1.00 81.81 99 VAL A C 1
ATOM 793 O O . VAL A 1 99 ? 12.984 -22.242 -36.183 1.00 81.81 99 VAL A O 1
ATOM 796 N N . PHE A 1 100 ? 15.191 -21.955 -35.941 1.00 88.00 100 PHE A N 1
ATOM 797 C CA . PHE A 1 100 ? 15.286 -22.500 -34.587 1.00 88.00 100 PHE A CA 1
ATOM 798 C C . PHE A 1 100 ? 15.576 -21.405 -33.561 1.00 88.00 100 PHE A C 1
ATOM 800 O O . PHE A 1 100 ? 16.184 -20.387 -33.893 1.00 88.00 100 PHE A O 1
ATOM 807 N N . ILE A 1 101 ? 15.178 -21.657 -32.310 1.00 94.31 101 ILE A N 1
ATOM 808 C CA . ILE A 1 101 ? 15.554 -20.831 -31.158 1.00 94.31 101 ILE A CA 1
ATOM 809 C C . ILE A 1 101 ? 17.093 -20.849 -31.051 1.00 94.31 101 ILE A C 1
ATOM 811 O O . ILE A 1 101 ? 17.664 -21.940 -30.940 1.00 94.31 101 ILE A O 1
ATOM 815 N N . PRO A 1 102 ? 17.774 -19.688 -31.114 1.00 95.88 102 PRO A N 1
ATOM 816 C CA . PRO A 1 102 ? 19.231 -19.625 -31.060 1.00 95.88 102 PRO A CA 1
ATOM 817 C C . PRO A 1 102 ? 19.761 -20.148 -29.732 1.00 95.88 102 PRO A C 1
ATOM 819 O O . PRO A 1 102 ? 19.280 -19.724 -28.682 1.00 95.88 102 PRO A O 1
ATOM 822 N N . ARG A 1 103 ? 20.769 -21.018 -29.764 1.00 95.94 103 ARG A N 1
ATOM 823 C CA . ARG A 1 103 ? 21.466 -21.510 -28.569 1.00 95.94 103 ARG A CA 1
ATOM 824 C C . ARG A 1 103 ? 22.497 -20.497 -28.082 1.00 95.94 103 ARG A C 1
ATOM 826 O O . ARG A 1 103 ? 22.823 -19.533 -28.775 1.00 95.94 103 ARG A O 1
ATOM 833 N N . GLN A 1 104 ? 23.042 -20.716 -26.890 1.00 94.94 104 GLN A N 1
ATOM 834 C CA . GLN A 1 104 ? 24.081 -19.844 -26.344 1.00 94.94 104 GLN A CA 1
ATOM 835 C C . GLN A 1 104 ? 25.311 -19.772 -27.267 1.00 94.94 104 GLN A C 1
ATOM 837 O O . GLN A 1 104 ? 25.836 -18.682 -27.498 1.00 94.94 104 GLN A O 1
ATOM 842 N N . GLU A 1 105 ? 25.707 -20.895 -27.874 1.00 95.12 105 GLU A N 1
ATOM 843 C CA . GLU A 1 105 ? 26.844 -20.962 -28.798 1.00 95.12 105 GLU A CA 1
ATOM 844 C C . GLU A 1 105 ? 26.597 -20.173 -30.094 1.00 95.12 105 GLU A C 1
ATOM 846 O O . GLU A 1 105 ? 27.537 -19.637 -30.688 1.00 95.12 105 GLU A O 1
ATOM 851 N N . ASP A 1 106 ? 25.337 -20.058 -30.530 1.00 95.31 106 ASP A N 1
ATOM 852 C CA . ASP A 1 106 ? 24.979 -19.269 -31.711 1.00 95.31 106 ASP A CA 1
ATOM 853 C C . ASP A 1 106 ? 25.239 -17.778 -31.458 1.00 95.31 106 ASP A C 1
ATOM 855 O O . ASP A 1 106 ? 25.816 -17.096 -32.308 1.00 95.31 106 ASP A O 1
ATOM 859 N N . TYR A 1 107 ? 24.912 -17.286 -30.258 1.00 95.38 107 TYR A N 1
ATOM 860 C CA . TYR A 1 107 ? 25.225 -15.913 -29.858 1.00 95.38 107 TYR A CA 1
ATOM 861 C C . TYR A 1 107 ? 26.727 -15.673 -29.699 1.00 95.38 107 TYR A C 1
ATOM 863 O O . TYR A 1 107 ? 27.208 -14.603 -30.058 1.00 95.38 107 TYR A O 1
ATOM 871 N N . GLU A 1 108 ? 27.486 -16.644 -29.187 1.00 93.44 108 GLU A N 1
ATOM 872 C CA . GLU A 1 108 ? 28.950 -16.540 -29.097 1.00 93.44 108 GLU A CA 1
ATOM 873 C C . GLU A 1 108 ? 29.603 -16.464 -30.483 1.00 93.44 108 GLU A C 1
ATOM 875 O O . GLU A 1 108 ? 30.580 -15.740 -30.681 1.00 93.44 108 GLU A O 1
ATOM 880 N N . LYS A 1 109 ? 29.041 -17.179 -31.463 1.00 93.88 109 LYS A N 1
ATOM 881 C CA . LYS A 1 109 ? 29.490 -17.137 -32.857 1.00 93.88 109 LYS A CA 1
ATOM 882 C C . LYS A 1 109 ? 29.103 -15.832 -33.559 1.00 93.88 109 LYS A C 1
ATOM 884 O O . LYS A 1 109 ? 29.880 -15.340 -34.385 1.00 93.88 109 LYS A O 1
ATOM 889 N N . ALA A 1 110 ? 27.918 -15.298 -33.264 1.00 91.69 110 ALA A N 1
ATOM 890 C CA . ALA A 1 110 ? 27.439 -14.032 -33.812 1.00 91.69 110 ALA A CA 1
ATOM 891 C C . ALA A 1 110 ? 28.216 -12.834 -33.232 1.00 91.69 110 ALA A C 1
ATOM 893 O O . ALA A 1 110 ? 28.684 -11.975 -33.982 1.00 91.69 110 ALA A O 1
ATOM 894 N N . ASP A 1 111 ? 28.459 -12.819 -31.917 1.00 91.69 111 ASP A N 1
ATOM 895 C CA . ASP A 1 111 ? 29.156 -11.749 -31.196 1.00 91.69 111 ASP A CA 1
ATOM 896 C C . ASP A 1 111 ? 30.688 -11.846 -31.299 1.00 91.69 111 ASP A C 1
ATOM 898 O O . ASP A 1 111 ? 31.420 -12.007 -30.316 1.00 91.69 111 ASP A O 1
ATOM 902 N N . LYS A 1 112 ? 31.208 -11.702 -32.520 1.00 88.25 112 LYS A N 1
ATOM 903 C CA . LYS A 1 112 ? 32.653 -11.787 -32.806 1.00 88.25 112 LYS A CA 1
ATOM 904 C C . LYS A 1 112 ? 33.494 -10.793 -31.996 1.00 88.25 112 LYS A C 1
ATOM 906 O O . LYS A 1 112 ? 34.677 -11.039 -31.767 1.00 88.25 112 LYS A O 1
ATOM 911 N N . ASN A 1 113 ? 32.891 -9.683 -31.570 1.00 86.94 113 ASN A N 1
ATOM 912 C CA . ASN A 1 113 ? 33.551 -8.605 -30.836 1.00 86.94 113 ASN A CA 1
ATOM 913 C C . ASN A 1 113 ? 33.320 -8.670 -29.316 1.00 86.94 113 ASN A C 1
ATOM 915 O O . ASN A 1 113 ? 33.765 -7.765 -28.612 1.00 86.94 113 ASN A O 1
ATOM 919 N N . LYS A 1 114 ? 32.648 -9.714 -28.806 1.00 89.62 114 LYS A N 1
ATOM 920 C CA . LYS A 1 114 ? 32.351 -9.918 -27.376 1.00 89.62 114 LYS A CA 1
ATOM 921 C C . LYS A 1 114 ? 31.618 -8.737 -26.714 1.00 89.62 114 LYS A C 1
ATOM 923 O O . LYS A 1 114 ? 31.832 -8.448 -25.534 1.00 89.62 114 LYS A O 1
ATOM 928 N N . ARG A 1 115 ? 30.756 -8.050 -27.468 1.00 87.62 115 ARG A N 1
ATOM 929 C CA . ARG A 1 115 ? 29.986 -6.867 -27.046 1.00 87.62 115 ARG A CA 1
ATOM 930 C C . ARG A 1 115 ? 28.858 -7.180 -26.062 1.00 87.62 115 ARG A C 1
ATOM 932 O O . ARG A 1 115 ? 28.416 -6.267 -25.369 1.00 87.62 115 ARG A O 1
ATOM 939 N N . TYR A 1 116 ? 28.400 -8.429 -26.016 1.00 91.75 116 TYR A N 1
ATOM 940 C CA . TYR A 1 116 ? 27.204 -8.873 -25.294 1.00 91.75 116 TYR A CA 1
ATOM 941 C C . TYR A 1 116 ? 27.520 -9.918 -24.209 1.00 91.75 116 TYR A C 1
ATOM 943 O O . TYR A 1 116 ? 26.666 -10.731 -23.848 1.00 91.75 116 TYR A O 1
ATOM 951 N N . THR A 1 117 ? 28.754 -9.944 -23.699 1.00 90.31 117 THR A N 1
ATOM 952 C CA . THR A 1 117 ? 29.215 -10.904 -22.672 1.00 90.31 117 THR A CA 1
ATOM 953 C C . THR A 1 117 ? 28.582 -10.695 -21.293 1.00 90.31 117 THR A C 1
ATOM 955 O O . THR A 1 117 ? 28.489 -11.632 -20.510 1.00 90.31 117 THR A O 1
ATOM 958 N N . GLN A 1 118 ? 28.113 -9.483 -21.015 1.00 91.19 118 GLN A N 1
ATOM 959 C CA . GLN A 1 118 ? 27.414 -9.065 -19.802 1.00 91.19 118 GLN A CA 1
ATOM 960 C C . GLN A 1 118 ? 25.917 -9.414 -19.796 1.00 91.19 118 GLN A C 1
ATOM 962 O O . GLN A 1 118 ? 25.277 -9.291 -18.751 1.00 91.19 118 GLN A O 1
ATOM 967 N N . LEU A 1 119 ? 25.362 -9.822 -20.944 1.00 94.38 119 LEU A N 1
ATOM 968 C CA . LEU A 1 119 ? 23.975 -10.269 -21.052 1.00 94.38 119 LEU A CA 1
ATOM 969 C C . LEU A 1 119 ? 23.847 -11.750 -20.713 1.00 94.38 119 LEU A C 1
ATOM 971 O O . LEU A 1 119 ? 24.591 -12.587 -21.231 1.00 94.38 119 LEU A O 1
ATOM 975 N N . THR A 1 120 ? 22.826 -12.064 -19.927 1.00 96.12 120 THR A N 1
ATOM 976 C CA . THR A 1 120 ? 22.328 -13.430 -19.741 1.00 96.12 120 THR A CA 1
ATOM 977 C C . THR A 1 120 ? 21.733 -13.975 -21.043 1.00 96.12 120 THR A C 1
ATOM 979 O O . THR A 1 120 ? 21.409 -13.223 -21.970 1.00 96.12 120 THR A O 1
ATOM 982 N N . TYR A 1 121 ? 21.580 -15.296 -21.133 1.00 97.25 121 TYR A N 1
ATOM 983 C CA . TYR A 1 121 ? 21.012 -15.932 -22.319 1.00 97.25 121 TYR A CA 1
ATOM 984 C C . TYR A 1 121 ? 19.538 -15.534 -22.524 1.00 97.25 121 TYR A C 1
ATOM 986 O O . TYR A 1 121 ? 19.181 -15.100 -23.624 1.00 97.25 121 TYR A O 1
ATOM 994 N N . GLY A 1 122 ? 18.723 -15.516 -21.464 1.00 97.38 122 GLY A N 1
ATOM 995 C CA . GLY A 1 122 ? 17.352 -14.994 -21.507 1.00 97.38 122 GLY A CA 1
ATOM 996 C C . GLY A 1 122 ? 17.232 -13.546 -22.008 1.00 97.38 122 GLY A C 1
ATOM 997 O O . GLY A 1 122 ? 16.353 -13.246 -22.820 1.00 97.38 122 GLY A O 1
ATOM 998 N N . GLU A 1 123 ? 18.142 -12.643 -21.626 1.00 97.50 123 GLU A N 1
ATOM 999 C CA . GLU A 1 123 ? 18.157 -11.260 -22.138 1.00 97.50 123 GLU A CA 1
ATOM 1000 C C . GLU A 1 123 ? 18.473 -11.201 -23.642 1.00 97.50 123 GLU A C 1
ATOM 1002 O O . GLU A 1 123 ? 17.822 -10.454 -24.377 1.00 97.50 123 GLU A O 1
ATOM 1007 N N . LYS A 1 124 ? 19.426 -12.012 -24.126 1.00 97.00 124 LYS A N 1
ATOM 1008 C CA . LYS A 1 124 ? 19.738 -12.113 -25.565 1.00 97.00 124 LYS A CA 1
ATOM 1009 C C . LYS A 1 124 ? 18.538 -12.628 -26.355 1.00 97.00 124 LYS A C 1
ATOM 1011 O O . LYS A 1 124 ? 18.212 -12.071 -27.404 1.00 97.00 124 LYS A O 1
ATOM 1016 N N . LEU A 1 125 ? 17.840 -13.635 -25.829 1.00 97.69 125 LEU A N 1
ATOM 1017 C CA . LEU A 1 125 ? 16.610 -14.159 -26.424 1.00 97.69 125 LEU A CA 1
ATOM 1018 C C . LEU A 1 125 ? 15.504 -13.101 -26.473 1.00 97.69 125 LEU A C 1
ATOM 1020 O O . LEU A 1 125 ? 14.837 -12.981 -27.495 1.00 97.69 125 LEU A O 1
ATOM 1024 N N . ALA A 1 126 ? 15.320 -12.306 -25.415 1.00 97.88 126 ALA A N 1
ATOM 1025 C CA . ALA A 1 126 ? 14.320 -11.238 -25.389 1.00 97.88 126 ALA A CA 1
ATOM 1026 C C . ALA A 1 126 ? 14.615 -10.133 -26.420 1.00 97.88 126 ALA A C 1
ATOM 1028 O O . ALA A 1 126 ? 13.709 -9.713 -27.142 1.00 97.88 126 ALA A O 1
ATOM 1029 N N . ILE A 1 127 ? 15.877 -9.701 -26.538 1.00 97.19 127 ILE A N 1
ATOM 1030 C CA . ILE A 1 127 ? 16.302 -8.724 -27.556 1.00 97.19 127 ILE A CA 1
ATOM 1031 C C . ILE A 1 127 ? 16.062 -9.286 -28.962 1.00 97.19 127 ILE A C 1
ATOM 1033 O O . ILE A 1 127 ? 15.455 -8.617 -29.793 1.00 97.19 127 ILE A O 1
ATOM 1037 N N . THR A 1 128 ? 16.466 -10.530 -29.211 1.00 96.12 128 THR A N 1
ATOM 1038 C CA . THR A 1 128 ? 16.308 -11.190 -30.518 1.00 96.12 128 THR A CA 1
ATOM 1039 C C . THR A 1 128 ? 14.838 -11.420 -30.876 1.00 96.12 128 THR A C 1
ATOM 1041 O O . THR A 1 128 ? 14.432 -11.292 -32.029 1.00 96.12 128 THR A O 1
ATOM 1044 N N . LEU A 1 129 ? 13.999 -11.730 -29.885 1.00 96.31 129 LEU A N 1
ATOM 1045 C CA . LEU A 1 129 ? 12.560 -11.833 -30.088 1.00 96.31 129 LEU A CA 1
ATOM 1046 C C . LEU A 1 129 ? 11.972 -10.475 -30.482 1.00 96.31 129 LEU A C 1
ATOM 1048 O O . LEU A 1 129 ? 11.183 -10.408 -31.424 1.00 96.31 129 LEU A O 1
ATOM 1052 N N . TYR A 1 130 ? 12.376 -9.397 -29.802 1.00 96.06 130 TYR A N 1
ATOM 1053 C CA . TYR A 1 130 ? 11.936 -8.051 -30.153 1.00 96.06 130 TYR A CA 1
ATOM 1054 C C . TYR A 1 130 ? 12.362 -7.656 -31.572 1.00 96.06 130 TYR A C 1
ATOM 1056 O O . TYR A 1 130 ? 11.561 -7.042 -32.258 1.00 96.06 130 TYR A O 1
ATOM 1064 N N . THR A 1 131 ? 13.568 -7.992 -32.037 1.00 93.44 131 THR A N 1
ATOM 1065 C CA . THR A 1 131 ? 14.038 -7.608 -33.387 1.00 93.44 131 THR A CA 1
ATOM 1066 C C . THR A 1 131 ? 13.410 -8.431 -34.520 1.00 93.44 131 THR A C 1
ATOM 1068 O O . THR A 1 131 ? 13.551 -8.084 -35.693 1.00 93.44 131 THR A O 1
ATOM 1071 N N . SER A 1 132 ? 12.683 -9.504 -34.194 1.00 91.31 132 SER A N 1
ATOM 1072 C CA . SER A 1 132 ? 11.894 -10.291 -35.149 1.00 91.31 132 SER A CA 1
ATOM 1073 C C . SER A 1 132 ? 10.638 -9.543 -35.630 1.00 91.31 132 SER A C 1
ATOM 1075 O O . SER A 1 132 ? 10.363 -8.416 -35.226 1.00 91.31 132 SER A O 1
ATOM 1077 N N . ASN A 1 133 ? 9.797 -10.190 -36.445 1.00 88.56 133 ASN A N 1
ATOM 1078 C CA . ASN A 1 133 ? 8.511 -9.619 -36.876 1.00 88.56 133 ASN A CA 1
ATOM 1079 C C . ASN A 1 133 ? 7.554 -9.282 -35.709 1.00 88.56 133 ASN A C 1
ATOM 1081 O O . ASN A 1 133 ? 6.620 -8.507 -35.898 1.00 88.56 133 ASN A O 1
ATOM 1085 N N . PHE A 1 134 ? 7.803 -9.800 -34.501 1.00 94.12 134 PHE A N 1
ATOM 1086 C CA . PHE A 1 134 ? 7.012 -9.505 -33.303 1.00 94.12 134 PHE A CA 1
ATOM 1087 C C . PHE A 1 134 ? 7.154 -8.049 -32.806 1.00 94.12 134 PHE A C 1
ATOM 1089 O O . PHE A 1 134 ? 6.334 -7.574 -32.015 1.00 94.12 134 PHE A O 1
ATOM 1096 N N . TYR A 1 135 ? 8.145 -7.293 -33.301 1.00 93.06 135 TYR A N 1
ATOM 1097 C CA . TYR A 1 135 ? 8.362 -5.888 -32.930 1.00 93.06 135 TYR A CA 1
ATOM 1098 C C . TYR A 1 135 ? 7.138 -4.984 -33.167 1.00 93.06 135 TYR A C 1
ATOM 1100 O O . TYR A 1 135 ? 6.968 -3.985 -32.457 1.00 93.06 135 TYR A O 1
ATOM 1108 N N . GLU A 1 136 ? 6.305 -5.294 -34.172 1.00 91.44 136 GLU A N 1
ATOM 1109 C CA . GLU A 1 136 ? 5.106 -4.514 -34.511 1.00 91.44 136 GLU A CA 1
ATOM 1110 C C . GLU A 1 136 ? 4.044 -4.639 -33.421 1.00 91.44 136 GLU A C 1
ATOM 1112 O O . GLU A 1 136 ? 3.505 -3.624 -32.975 1.00 91.44 136 GLU A O 1
ATOM 1117 N N . GLU A 1 137 ? 3.809 -5.857 -32.936 1.00 95.06 137 GLU A N 1
ATOM 1118 C CA . GLU A 1 137 ? 2.840 -6.141 -31.878 1.00 95.06 137 GLU A CA 1
ATOM 1119 C C . GLU A 1 137 ? 3.295 -5.550 -30.542 1.00 95.06 137 GLU A C 1
ATOM 1121 O O . GLU A 1 137 ? 2.519 -4.848 -29.888 1.00 95.06 137 GLU A O 1
ATOM 1126 N N . ILE A 1 138 ? 4.577 -5.719 -30.185 1.00 96.56 138 ILE A N 1
ATOM 1127 C CA . ILE A 1 138 ? 5.155 -5.110 -28.977 1.00 96.56 138 ILE A CA 1
ATOM 1128 C C . ILE A 1 138 ? 4.992 -3.585 -29.016 1.00 96.56 138 ILE A C 1
ATOM 1130 O O . ILE A 1 138 ? 4.509 -2.975 -28.059 1.00 96.56 138 ILE A O 1
ATOM 1134 N N . ASN A 1 139 ? 5.378 -2.940 -30.120 1.00 94.44 139 ASN A N 1
ATOM 1135 C CA . ASN A 1 139 ? 5.293 -1.485 -30.212 1.00 94.44 139 ASN A CA 1
ATOM 1136 C C . ASN A 1 139 ? 3.850 -0.979 -30.304 1.00 94.44 139 ASN A C 1
ATOM 1138 O O . ASN A 1 139 ? 3.575 0.090 -29.757 1.00 94.44 139 ASN A O 1
ATOM 1142 N N . SER A 1 140 ? 2.933 -1.702 -30.959 1.00 93.19 140 SER A N 1
ATOM 1143 C CA . SER A 1 140 ? 1.510 -1.333 -30.965 1.00 93.19 140 SER A CA 1
ATOM 1144 C C . SER A 1 140 ? 0.936 -1.395 -29.553 1.00 93.19 140 SER A C 1
ATOM 1146 O O . SER A 1 140 ? 0.324 -0.433 -29.082 1.00 93.19 140 SER A O 1
ATOM 1148 N N . PHE A 1 141 ? 1.221 -2.479 -28.826 1.00 96.25 141 PHE A N 1
ATOM 1149 C CA . PHE A 1 141 ? 0.788 -2.669 -27.446 1.00 96.25 141 PHE A CA 1
ATOM 1150 C C . PHE A 1 141 ? 1.291 -1.555 -26.524 1.00 96.25 141 PHE A C 1
ATOM 1152 O O . PHE A 1 141 ? 0.494 -0.928 -25.826 1.00 96.25 141 PHE A O 1
ATOM 1159 N N . LEU A 1 142 ? 2.591 -1.249 -26.556 1.00 96.19 142 LEU A N 1
ATOM 1160 C CA . LEU A 1 142 ? 3.173 -0.210 -25.702 1.00 96.19 142 LEU A CA 1
ATOM 1161 C C . LEU A 1 142 ? 2.618 1.185 -26.032 1.00 96.19 142 LEU A C 1
ATOM 1163 O O . LEU A 1 142 ? 2.220 1.921 -25.131 1.00 96.19 142 LEU A O 1
ATOM 1167 N N . ARG A 1 143 ? 2.509 1.538 -27.321 1.00 92.69 143 ARG A N 1
ATOM 1168 C CA . ARG A 1 143 ? 2.015 2.859 -27.767 1.00 92.69 143 ARG A CA 1
ATOM 1169 C C . ARG A 1 143 ? 0.518 3.063 -27.541 1.00 92.69 143 ARG A C 1
ATOM 1171 O O . ARG A 1 143 ? 0.076 4.199 -27.395 1.00 92.69 143 ARG A O 1
ATOM 1178 N N . THR A 1 144 ? -0.263 1.986 -27.529 1.00 93.50 144 THR A N 1
ATOM 1179 C CA . THR A 1 144 ? -1.700 2.020 -27.199 1.00 93.50 144 THR A CA 1
ATOM 1180 C C . THR A 1 144 ? -1.960 1.807 -25.706 1.00 93.50 144 THR A C 1
ATOM 1182 O O . THR A 1 144 ? -3.111 1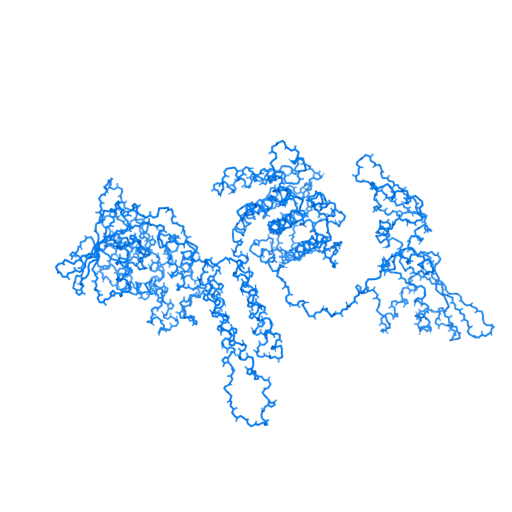.861 -25.270 1.00 93.50 144 THR A O 1
ATOM 1185 N N . GLN A 1 145 ? -0.909 1.565 -24.913 1.00 95.56 145 GLN A N 1
ATOM 1186 C CA . GLN A 1 145 ? -0.988 1.189 -23.500 1.00 95.56 145 GLN A CA 1
ATOM 1187 C C . GLN A 1 145 ? -1.929 -0.015 -23.268 1.00 95.56 145 GLN A C 1
ATOM 1189 O O . GLN A 1 145 ? -2.751 -0.029 -22.349 1.00 95.56 145 GLN A O 1
ATOM 1194 N N . GLY A 1 146 ? -1.852 -1.009 -24.160 1.00 94.56 146 GLY A N 1
ATOM 1195 C CA . GLY A 1 146 ? -2.679 -2.220 -24.140 1.00 94.56 146 GLY A CA 1
ATOM 1196 C C . GLY A 1 146 ? -4.137 -2.020 -24.571 1.00 94.56 146 GLY A C 1
ATOM 1197 O O . GLY A 1 146 ? -4.961 -2.898 -24.337 1.00 94.56 146 GLY A O 1
ATOM 1198 N N . ARG A 1 147 ? -4.482 -0.875 -25.180 1.00 93.44 147 ARG A N 1
ATOM 1199 C CA . ARG A 1 147 ? -5.859 -0.539 -25.602 1.00 93.44 147 ARG A CA 1
ATOM 1200 C C . ARG A 1 147 ? -6.138 -0.760 -27.088 1.00 93.44 147 ARG A C 1
ATOM 1202 O O . ARG A 1 147 ? -7.164 -0.288 -27.581 1.00 93.44 147 ARG A O 1
ATOM 1209 N N . ASP A 1 148 ? -5.241 -1.436 -27.801 1.00 89.75 148 ASP A N 1
ATOM 1210 C CA . ASP A 1 148 ? -5.467 -1.815 -29.196 1.00 89.75 148 ASP A CA 1
ATOM 1211 C C . ASP A 1 148 ? -6.785 -2.603 -29.329 1.00 89.75 148 ASP A C 1
ATOM 1213 O O . ASP A 1 148 ? -7.084 -3.493 -28.529 1.00 89.75 148 ASP A O 1
ATOM 1217 N N . ILE A 1 149 ? -7.603 -2.241 -30.321 1.00 88.44 149 ILE A N 1
ATOM 1218 C CA . ILE A 1 149 ? -8.916 -2.858 -30.553 1.00 88.44 149 ILE A CA 1
ATOM 1219 C C . ILE A 1 149 ? -8.750 -4.336 -30.912 1.00 88.44 149 ILE A C 1
ATOM 1221 O O . ILE A 1 149 ? -9.565 -5.147 -30.480 1.00 88.44 149 ILE A O 1
ATOM 1225 N N . SER A 1 150 ? -7.670 -4.690 -31.615 1.00 91.38 150 SER A N 1
ATOM 1226 C CA . SER A 1 150 ? -7.379 -6.075 -31.999 1.00 91.38 150 SER A CA 1
ATOM 1227 C C . SER A 1 150 ? -7.305 -7.019 -30.795 1.00 91.38 150 SER A C 1
ATOM 1229 O O . SER A 1 150 ? -7.748 -8.160 -30.882 1.00 91.38 150 SER A O 1
ATOM 1231 N N . PHE A 1 151 ? -6.849 -6.541 -29.631 1.00 92.25 151 PHE A N 1
ATOM 1232 C CA . PHE A 1 151 ? -6.806 -7.349 -28.411 1.00 92.25 151 PHE A CA 1
ATOM 1233 C C . PHE A 1 151 ? -8.186 -7.604 -27.801 1.00 92.25 151 PHE A C 1
ATOM 1235 O O . PHE A 1 151 ? -8.375 -8.621 -27.138 1.00 92.25 151 PHE A O 1
ATOM 1242 N N . LYS A 1 152 ? -9.165 -6.719 -28.024 1.00 90.12 152 LYS A N 1
ATOM 1243 C CA . LYS A 1 152 ? -10.531 -6.878 -27.491 1.00 90.12 152 LYS A CA 1
ATOM 1244 C C . LYS A 1 152 ? -11.315 -7.985 -28.192 1.00 90.12 152 LYS A C 1
ATOM 1246 O O . LYS A 1 152 ? -12.301 -8.464 -27.642 1.00 90.12 152 LYS A O 1
ATOM 1251 N N . GLU A 1 153 ? -10.888 -8.365 -29.391 1.00 92.25 153 GLU A N 1
ATOM 1252 C CA . GLU A 1 153 ? -11.513 -9.413 -30.202 1.00 92.25 153 GLU A CA 1
ATOM 1253 C C . GLU A 1 153 ? -10.955 -10.814 -29.886 1.00 92.25 153 GLU A C 1
ATOM 1255 O O . GLU A 1 153 ? -11.521 -11.817 -30.322 1.00 92.25 153 GLU A O 1
ATOM 1260 N N . LEU A 1 154 ? -9.868 -10.903 -29.109 1.00 95.00 154 LEU A N 1
ATOM 1261 C CA . LEU A 1 154 ? -9.241 -12.169 -28.727 1.00 95.00 154 LEU A CA 1
ATOM 1262 C C . LEU A 1 154 ? -10.012 -12.884 -27.608 1.00 95.00 154 LEU A C 1
ATOM 1264 O O . LEU A 1 154 ? -10.601 -12.261 -26.724 1.00 95.00 154 LEU A O 1
ATOM 1268 N N . SER A 1 155 ? -9.945 -14.220 -27.600 1.00 96.06 155 SER A N 1
ATOM 1269 C CA . SER A 1 155 ? -10.370 -15.013 -26.440 1.00 96.06 155 SER A CA 1
ATOM 1270 C C . SER A 1 155 ? -9.483 -14.715 -25.225 1.00 96.06 155 SER A C 1
ATOM 1272 O O . SER A 1 155 ? -8.331 -14.314 -25.380 1.00 96.06 155 SER A O 1
ATOM 1274 N N . SER A 1 156 ? -9.989 -14.939 -24.006 1.00 94.62 156 SER A N 1
ATOM 1275 C CA . SER A 1 156 ? -9.223 -14.673 -22.773 1.00 94.62 156 SER A CA 1
ATOM 1276 C C . SER A 1 156 ? -7.898 -15.447 -22.730 1.00 94.62 156 SER A C 1
ATOM 1278 O O . SER A 1 156 ? -6.881 -14.875 -22.341 1.00 94.62 156 SER A O 1
ATOM 1280 N N . ASP A 1 157 ? -7.876 -16.696 -23.205 1.00 96.19 157 ASP A N 1
ATOM 1281 C CA . ASP A 1 157 ? -6.654 -17.507 -23.271 1.00 96.19 157 ASP A CA 1
ATOM 1282 C C . ASP A 1 157 ? -5.643 -16.904 -24.251 1.00 96.19 157 ASP A C 1
ATOM 1284 O O . ASP A 1 157 ? -4.497 -16.647 -23.882 1.00 96.19 157 ASP A O 1
ATOM 1288 N N . ARG A 1 158 ? -6.087 -16.563 -25.471 1.00 97.12 158 ARG A N 1
ATOM 1289 C CA . ARG A 1 158 ? -5.197 -15.987 -26.485 1.00 97.12 158 ARG A CA 1
ATOM 1290 C C . ARG A 1 158 ? -4.703 -14.594 -26.098 1.00 97.12 158 ARG A C 1
ATOM 1292 O O . ARG A 1 158 ? -3.548 -14.259 -26.350 1.00 97.12 158 ARG A O 1
ATOM 1299 N N . LEU A 1 159 ? -5.563 -13.795 -25.467 1.00 97.50 159 LEU A N 1
ATOM 1300 C CA . LEU A 1 159 ? -5.201 -12.503 -24.893 1.00 97.50 159 LEU A CA 1
ATOM 1301 C C . LEU A 1 159 ? -4.129 -12.671 -23.808 1.00 97.50 159 LEU A C 1
ATOM 1303 O O . LEU A 1 159 ? -3.172 -11.906 -23.765 1.00 97.50 159 LEU A O 1
ATOM 1307 N N . THR A 1 160 ? -4.267 -13.680 -22.948 1.00 97.50 160 THR A N 1
ATOM 1308 C CA . THR A 1 160 ? -3.296 -13.953 -21.882 1.00 97.50 160 THR A CA 1
ATOM 1309 C C . THR A 1 160 ? -1.944 -14.366 -22.452 1.00 97.50 160 THR A C 1
ATOM 1311 O O . THR A 1 160 ? -0.925 -13.822 -22.032 1.00 97.50 160 THR A O 1
ATOM 1314 N N . GLU A 1 161 ? -1.925 -15.277 -23.429 1.00 97.06 161 GLU A N 1
ATOM 1315 C CA . GLU A 1 161 ? -0.702 -15.698 -24.123 1.00 97.06 161 GLU A CA 1
ATOM 1316 C C . GLU A 1 161 ? 0.036 -14.505 -24.735 1.00 97.06 161 GLU A C 1
ATOM 1318 O O . GLU A 1 161 ? 1.215 -14.291 -24.448 1.00 97.06 161 GLU A O 1
ATOM 1323 N N . ILE A 1 162 ? -0.665 -13.686 -25.528 1.00 97.19 162 ILE A N 1
ATOM 1324 C CA . ILE A 1 162 ? -0.023 -12.595 -26.262 1.00 97.19 162 ILE A CA 1
ATOM 1325 C C . ILE A 1 162 ? 0.461 -11.475 -25.337 1.00 97.19 162 ILE A C 1
ATOM 1327 O O . ILE A 1 162 ? 1.574 -10.977 -25.497 1.00 97.19 162 ILE A O 1
ATOM 1331 N N . VAL A 1 163 ? -0.328 -11.111 -24.320 1.00 98.25 163 VAL A N 1
ATOM 1332 C CA . VAL A 1 163 ? 0.062 -10.090 -23.336 1.00 98.25 163 VAL A CA 1
ATOM 1333 C C . VAL A 1 163 ? 1.261 -10.567 -22.524 1.00 98.25 163 VAL A C 1
ATOM 1335 O O . VAL A 1 163 ? 2.185 -9.786 -22.296 1.00 98.25 163 VAL A O 1
ATOM 1338 N N . LYS A 1 164 ? 1.285 -11.846 -22.127 1.00 98.00 164 LYS A N 1
ATOM 1339 C CA . LYS A 1 164 ? 2.425 -12.449 -21.430 1.00 98.00 164 LYS A CA 1
ATOM 1340 C C . LYS A 1 164 ? 3.694 -12.371 -22.281 1.00 98.00 164 LYS A C 1
ATOM 1342 O O . LYS A 1 164 ? 4.710 -11.888 -21.787 1.00 98.00 164 LYS A O 1
ATOM 1347 N N . GLU A 1 165 ? 3.639 -12.780 -23.549 1.00 97.88 165 GLU A N 1
ATOM 1348 C CA . GLU A 1 165 ? 4.786 -12.710 -24.467 1.00 97.88 165 GLU A CA 1
ATOM 1349 C C . GLU A 1 165 ? 5.289 -11.270 -24.651 1.00 97.88 165 GLU A C 1
ATOM 1351 O O . GLU A 1 165 ? 6.482 -11.013 -24.487 1.00 97.88 165 GLU A O 1
ATOM 1356 N N . ILE A 1 166 ? 4.390 -10.312 -24.909 1.00 98.31 166 ILE A N 1
ATOM 1357 C CA . ILE A 1 166 ? 4.750 -8.899 -25.108 1.00 98.31 166 ILE A CA 1
ATOM 1358 C C . ILE A 1 166 ? 5.397 -8.300 -23.853 1.00 98.31 166 ILE A C 1
ATOM 1360 O O . ILE A 1 166 ? 6.442 -7.647 -23.945 1.00 98.31 166 ILE A O 1
ATOM 1364 N N . VAL A 1 167 ? 4.791 -8.492 -22.676 1.00 98.44 167 VAL A N 1
ATOM 1365 C CA . VAL A 1 167 ? 5.291 -7.918 -21.415 1.00 98.44 167 VAL A CA 1
ATOM 1366 C C . VAL A 1 167 ? 6.653 -8.506 -21.060 1.00 98.44 167 VAL A C 1
ATOM 1368 O O . VAL A 1 167 ? 7.572 -7.753 -20.743 1.00 98.44 167 VAL A O 1
ATOM 1371 N N . LEU A 1 168 ? 6.818 -9.828 -21.153 1.00 98.50 168 LEU A N 1
ATOM 1372 C CA . LEU A 1 168 ? 8.090 -10.473 -20.830 1.00 98.50 168 LEU A CA 1
ATOM 1373 C C . LEU A 1 168 ? 9.200 -10.052 -21.801 1.00 98.50 168 LEU A C 1
ATOM 1375 O O . LEU A 1 168 ? 10.263 -9.624 -21.350 1.00 98.50 168 LEU A O 1
ATOM 1379 N N . ALA A 1 169 ? 8.934 -10.090 -23.110 1.00 97.94 169 ALA A N 1
ATOM 1380 C CA . ALA A 1 169 ? 9.905 -9.709 -24.131 1.00 97.94 169 ALA A CA 1
ATOM 1381 C C . ALA A 1 169 ? 10.342 -8.246 -23.984 1.00 97.94 169 ALA A C 1
ATOM 1383 O O . ALA A 1 169 ? 11.534 -7.946 -23.979 1.00 97.94 169 ALA A O 1
ATOM 1384 N N . SER A 1 170 ? 9.386 -7.327 -23.816 1.00 98.19 170 SER A N 1
ATOM 1385 C CA . SER A 1 170 ? 9.680 -5.894 -23.708 1.00 98.19 170 SER A CA 1
ATOM 1386 C C . SER A 1 170 ? 10.464 -5.542 -22.441 1.00 98.19 170 SER A C 1
ATOM 1388 O O . SER A 1 170 ? 11.439 -4.791 -22.516 1.00 98.19 170 SER A O 1
ATOM 1390 N N . CYS A 1 171 ? 10.085 -6.094 -21.286 1.00 98.50 171 CYS A N 1
ATOM 1391 C CA . CYS A 1 171 ? 10.750 -5.794 -20.022 1.00 98.50 171 CYS A CA 1
ATOM 1392 C C . CYS A 1 171 ? 12.160 -6.392 -19.942 1.00 98.50 171 CYS A C 1
ATOM 1394 O O . CYS A 1 171 ? 13.086 -5.696 -19.522 1.00 98.50 171 CYS A O 1
ATOM 1396 N N . LEU A 1 172 ? 12.351 -7.647 -20.369 1.00 98.19 172 LEU A N 1
ATOM 1397 C CA . LEU A 1 172 ? 13.667 -8.297 -20.336 1.00 98.19 172 LEU A CA 1
ATOM 1398 C C . LEU A 1 172 ? 14.615 -7.755 -21.406 1.00 98.19 172 LEU A C 1
ATOM 1400 O O . LEU A 1 172 ? 15.794 -7.559 -21.114 1.00 98.19 172 LEU A O 1
ATOM 1404 N N . ALA A 1 173 ? 14.116 -7.424 -22.603 1.00 97.69 173 ALA A N 1
ATOM 1405 C CA . ALA A 1 173 ? 14.934 -6.751 -23.608 1.00 97.69 173 ALA A CA 1
ATOM 1406 C C . ALA A 1 173 ? 15.409 -5.383 -23.099 1.00 97.69 173 ALA A C 1
ATOM 1408 O O . ALA A 1 173 ? 16.588 -5.055 -23.218 1.00 97.69 173 ALA A O 1
ATOM 1409 N N . ALA A 1 174 ? 14.525 -4.598 -22.471 1.00 97.38 174 ALA A N 1
ATOM 1410 C CA . ALA A 1 174 ? 14.915 -3.322 -21.881 1.00 97.38 174 ALA A CA 1
ATOM 1411 C C . ALA A 1 174 ? 15.932 -3.484 -20.741 1.00 97.38 174 ALA A C 1
ATOM 1413 O O . ALA A 1 174 ? 16.927 -2.760 -20.718 1.00 97.38 174 ALA A O 1
ATOM 1414 N N . HIS A 1 175 ? 15.732 -4.461 -19.850 1.00 96.88 175 HIS A N 1
ATOM 1415 C CA . HIS A 1 175 ? 16.691 -4.785 -18.793 1.00 96.88 175 HIS A CA 1
ATOM 1416 C C . HIS A 1 175 ? 18.076 -5.110 -19.369 1.00 96.88 175 HIS A C 1
ATOM 1418 O O . HIS A 1 175 ? 19.057 -4.465 -18.995 1.00 96.88 175 HIS A O 1
ATOM 1424 N N . GLY A 1 176 ? 18.153 -6.008 -20.358 1.00 95.56 176 GLY A N 1
ATOM 1425 C CA . GLY A 1 176 ? 19.407 -6.337 -21.037 1.00 95.56 176 GLY A CA 1
ATOM 1426 C C . GLY A 1 176 ? 20.076 -5.108 -21.660 1.00 95.56 176 GLY A C 1
ATOM 1427 O O . GLY A 1 176 ? 21.240 -4.824 -21.385 1.00 95.56 176 GLY A O 1
ATOM 1428 N N . LEU A 1 177 ? 19.331 -4.301 -22.424 1.00 94.38 177 LEU A N 1
ATOM 1429 C CA . LEU A 1 177 ? 19.855 -3.080 -23.054 1.00 94.38 177 LEU A CA 1
ATOM 1430 C C . LEU A 1 177 ? 20.431 -2.087 -22.031 1.00 94.38 177 LEU A C 1
ATOM 1432 O O . LEU A 1 177 ? 21.448 -1.445 -22.294 1.00 94.38 177 LEU A O 1
ATOM 1436 N N . THR A 1 178 ? 19.831 -1.968 -20.846 1.00 91.50 178 THR A N 1
ATOM 1437 C CA . THR A 1 178 ? 20.330 -1.054 -19.803 1.00 91.50 178 THR A CA 1
ATOM 1438 C C . THR A 1 178 ? 21.637 -1.518 -19.164 1.00 91.50 178 THR A C 1
ATOM 1440 O O . THR A 1 178 ? 22.417 -0.679 -18.716 1.00 91.50 178 THR A O 1
ATOM 1443 N N . ARG A 1 179 ? 21.912 -2.829 -19.186 1.00 87.94 179 ARG A N 1
ATOM 1444 C CA . ARG A 1 179 ? 23.148 -3.444 -18.681 1.00 87.94 179 ARG A CA 1
ATOM 1445 C C . ARG A 1 179 ? 24.292 -3.448 -19.688 1.00 87.94 179 ARG A C 1
ATOM 1447 O O . ARG A 1 179 ? 25.423 -3.739 -19.308 1.00 87.94 179 ARG A O 1
ATOM 1454 N N . LEU A 1 180 ? 24.028 -3.144 -20.961 1.00 86.38 180 LEU A N 1
ATOM 1455 C CA . LEU A 1 180 ? 25.071 -3.059 -21.980 1.00 86.38 180 LEU A CA 1
ATOM 1456 C C . LEU A 1 180 ? 25.981 -1.848 -21.731 1.00 86.38 180 LEU A C 1
ATOM 1458 O O . LEU A 1 180 ? 25.771 -0.753 -22.266 1.00 86.38 180 LEU A O 1
ATOM 1462 N N . GLU A 1 181 ? 27.009 -2.052 -20.912 1.00 67.81 181 GLU A N 1
ATOM 1463 C CA . GLU A 1 181 ? 28.164 -1.164 -20.814 1.00 67.81 181 GLU A CA 1
ATOM 1464 C C . GLU A 1 181 ? 29.038 -1.336 -22.062 1.00 67.81 181 GLU A C 1
ATOM 1466 O O . GLU A 1 181 ? 29.350 -2.457 -22.462 1.00 67.81 181 GLU A O 1
ATOM 1471 N N . LEU A 1 182 ? 29.394 -0.227 -22.713 1.00 58.94 182 LEU A N 1
ATOM 1472 C CA . LEU A 1 182 ? 30.373 -0.238 -23.798 1.00 58.94 182 LEU A CA 1
ATOM 1473 C C . LEU A 1 182 ? 31.777 -0.057 -23.199 1.00 58.94 182 LEU A C 1
ATOM 1475 O O . LEU A 1 182 ? 31.899 0.633 -22.185 1.00 58.94 182 LEU A O 1
ATOM 1479 N N . PRO A 1 183 ? 32.829 -0.631 -23.810 1.00 54.75 183 PRO A N 1
ATOM 1480 C CA . PRO A 1 183 ? 34.209 -0.374 -23.408 1.00 54.75 183 PRO A CA 1
ATOM 1481 C C . PRO A 1 183 ? 34.487 1.135 -23.337 1.00 54.75 183 PRO A C 1
ATOM 1483 O O . PRO A 1 183 ? 34.056 1.881 -24.219 1.00 54.75 183 PRO A O 1
ATOM 1486 N N . ASN A 1 184 ? 35.189 1.576 -22.287 1.00 47.00 184 ASN A N 1
ATOM 1487 C CA . ASN A 1 184 ? 35.641 2.959 -22.086 1.00 47.00 184 ASN A CA 1
ATOM 1488 C C . ASN A 1 184 ? 36.734 3.330 -23.106 1.00 47.00 184 ASN A C 1
ATOM 1490 O O . ASN A 1 184 ? 37.890 3.538 -22.741 1.00 47.00 184 ASN A O 1
ATOM 1494 N N . ASP A 1 185 ? 36.389 3.409 -24.385 1.00 44.22 185 ASP A N 1
ATOM 1495 C CA . ASP A 1 185 ? 37.303 3.909 -25.405 1.00 44.22 185 ASP A CA 1
ATOM 1496 C C . ASP A 1 185 ? 37.130 5.429 -25.552 1.00 44.22 185 ASP A C 1
ATOM 1498 O O . ASP A 1 185 ? 36.395 5.926 -26.398 1.00 44.22 185 ASP A O 1
ATOM 1502 N N . SER A 1 186 ? 37.900 6.153 -24.730 1.00 46.28 186 SER A N 1
ATOM 1503 C CA . SER A 1 186 ? 38.265 7.581 -24.820 1.00 46.28 186 SER A CA 1
ATOM 1504 C C . SER A 1 186 ? 37.198 8.653 -24.528 1.00 46.28 186 SER A C 1
ATOM 1506 O O . SER A 1 186 ? 36.013 8.484 -24.780 1.00 46.28 186 SER A O 1
ATOM 1508 N N . ASP A 1 187 ? 37.673 9.796 -24.007 1.00 49.78 187 ASP A N 1
ATOM 1509 C CA . ASP A 1 187 ? 36.968 11.062 -23.715 1.00 49.78 187 ASP A CA 1
ATOM 1510 C C . ASP A 1 187 ? 36.345 11.744 -24.963 1.00 49.78 187 ASP A C 1
ATOM 1512 O O . ASP A 1 187 ? 36.355 12.975 -25.095 1.00 49.78 187 ASP A O 1
ATOM 1516 N N . ASP A 1 188 ? 35.824 10.980 -25.926 1.00 54.38 188 ASP A N 1
ATOM 1517 C CA . ASP A 1 188 ? 35.251 11.546 -27.136 1.00 54.38 188 ASP A CA 1
ATOM 1518 C C . ASP A 1 188 ? 33.870 12.153 -26.849 1.00 54.38 188 ASP A C 1
ATOM 1520 O O . ASP A 1 188 ? 32.840 11.487 -26.742 1.00 54.38 188 ASP A O 1
ATOM 1524 N N . SER A 1 189 ? 33.859 13.478 -26.712 1.00 62.84 189 SER A N 1
ATOM 1525 C CA . SER A 1 189 ? 32.645 14.293 -26.593 1.00 62.84 189 SER A CA 1
ATOM 1526 C C . SER A 1 189 ? 31.800 14.348 -27.879 1.00 62.84 189 SER A C 1
ATOM 1528 O O . SER A 1 189 ? 30.795 15.069 -27.917 1.00 62.84 189 SER A O 1
ATOM 1530 N N . SER A 1 190 ? 32.189 13.625 -28.936 1.00 75.75 190 SER A N 1
ATOM 1531 C CA . SER A 1 190 ? 31.450 13.568 -30.192 1.00 75.75 190 SER A CA 1
ATOM 1532 C C . SER A 1 190 ? 30.089 12.868 -30.035 1.00 75.75 190 SER A C 1
ATOM 1534 O O . SER A 1 190 ? 29.895 11.901 -29.288 1.00 75.75 190 SER A O 1
ATOM 1536 N N . LEU A 1 191 ? 29.080 13.400 -30.727 1.00 85.75 191 LEU A N 1
ATOM 1537 C CA . LEU A 1 191 ? 27.744 12.810 -30.758 1.00 85.75 191 LEU A CA 1
ATOM 1538 C C . LEU A 1 191 ? 27.681 11.767 -31.869 1.00 85.75 191 LEU A C 1
ATOM 1540 O O . LEU A 1 191 ? 28.087 12.031 -32.997 1.00 85.75 191 LEU A O 1
ATOM 1544 N N . GLN A 1 192 ? 27.123 10.610 -31.545 1.00 90.06 192 GLN A N 1
ATOM 1545 C CA . GLN A 1 192 ? 26.709 9.613 -32.512 1.00 90.06 192 GLN A CA 1
ATOM 1546 C C . GLN A 1 192 ? 25.339 9.999 -33.076 1.00 90.06 192 GLN A C 1
ATOM 1548 O O . GLN A 1 192 ? 24.440 10.412 -32.337 1.00 90.06 192 GLN A O 1
ATOM 1553 N N . GLU A 1 193 ? 25.169 9.832 -34.383 1.00 92.69 193 GLU A N 1
ATOM 1554 C CA . GLU A 1 193 ? 23.882 9.980 -35.052 1.00 92.69 193 GLU A CA 1
ATOM 1555 C C . GLU A 1 193 ? 23.316 8.607 -35.399 1.00 92.69 193 GLU A C 1
ATOM 1557 O O . GLU A 1 193 ? 24.017 7.753 -35.937 1.00 92.69 193 GLU A O 1
ATOM 1562 N N . VAL A 1 194 ? 22.036 8.410 -35.095 1.00 94.25 194 VAL A N 1
ATOM 1563 C CA . VAL A 1 194 ? 21.263 7.254 -35.544 1.00 94.25 194 VAL A CA 1
ATOM 1564 C C . VAL A 1 194 ? 19.999 7.730 -36.242 1.00 94.25 194 VAL A C 1
ATOM 1566 O O . VAL A 1 194 ? 19.440 8.788 -35.937 1.00 94.25 194 VAL A O 1
ATOM 1569 N N . TYR A 1 195 ? 19.545 6.952 -37.209 1.00 94.50 195 TYR A N 1
ATOM 1570 C CA . TYR A 1 195 ? 18.484 7.324 -38.125 1.00 94.50 195 TYR A CA 1
ATOM 1571 C C . TYR A 1 195 ? 17.331 6.335 -38.027 1.00 94.50 195 TYR A C 1
ATOM 1573 O O . TYR A 1 195 ? 17.527 5.134 -37.853 1.00 94.50 195 TYR A O 1
ATOM 1581 N N . ARG A 1 196 ? 16.109 6.845 -38.164 1.00 92.94 196 ARG A N 1
ATOM 1582 C CA . ARG A 1 196 ? 14.897 6.038 -38.304 1.00 92.94 196 ARG A CA 1
ATOM 1583 C C . ARG A 1 196 ? 14.075 6.548 -39.478 1.00 92.94 196 ARG A C 1
ATOM 1585 O O . ARG A 1 196 ? 13.760 7.736 -39.557 1.00 92.94 196 ARG A O 1
ATOM 1592 N N . ALA A 1 197 ? 13.701 5.642 -40.372 1.00 91.88 197 ALA A N 1
ATOM 1593 C CA . ALA A 1 197 ? 12.793 5.920 -41.472 1.00 91.88 197 ALA A CA 1
ATOM 1594 C C . ALA A 1 197 ? 11.341 5.684 -41.030 1.00 91.88 197 ALA A C 1
ATOM 1596 O O . ALA A 1 197 ? 11.000 4.635 -40.487 1.00 91.88 197 ALA A O 1
ATOM 1597 N N . GLU A 1 198 ? 10.475 6.667 -41.256 1.00 91.38 198 GLU A N 1
ATOM 1598 C CA . GLU A 1 198 ? 9.061 6.620 -40.892 1.00 91.38 198 GLU A CA 1
ATOM 1599 C C . GLU A 1 198 ? 8.192 7.001 -42.092 1.00 91.38 198 GLU A C 1
ATOM 1601 O O . GLU A 1 198 ? 8.601 7.753 -42.981 1.00 91.38 198 GLU A O 1
ATOM 1606 N N . SER A 1 199 ? 6.964 6.491 -42.116 1.00 89.62 199 SER A N 1
ATOM 1607 C CA . SER A 1 199 ? 5.989 6.872 -43.131 1.00 89.62 199 SER A CA 1
ATOM 1608 C C . SER A 1 199 ? 4.968 7.832 -42.542 1.00 89.62 199 SER A C 1
ATOM 1610 O O . SER A 1 199 ? 4.250 7.467 -41.614 1.00 89.62 199 SER A O 1
ATOM 1612 N N . SER A 1 200 ? 4.890 9.055 -43.067 1.00 85.75 200 SER A N 1
ATOM 1613 C CA . SER A 1 200 ? 4.098 10.136 -42.476 1.00 85.75 200 SER A CA 1
ATOM 1614 C C . SER A 1 200 ? 2.605 9.825 -42.416 1.00 85.75 200 SER A C 1
ATOM 1616 O O . SER A 1 200 ? 1.947 10.251 -41.476 1.00 85.75 200 SER A O 1
ATOM 1618 N N . HIS A 1 201 ? 2.086 9.007 -43.339 1.00 85.31 201 HIS A N 1
ATOM 1619 C CA . HIS A 1 201 ? 0.695 8.537 -43.311 1.00 85.31 201 HIS A CA 1
ATOM 1620 C C . HIS A 1 201 ? 0.393 7.562 -42.159 1.00 85.31 201 HIS A C 1
ATOM 1622 O O . HIS A 1 201 ? -0.770 7.373 -41.816 1.00 85.31 201 HIS A O 1
ATOM 1628 N N . ARG A 1 202 ? 1.421 6.940 -41.562 1.00 84.56 202 ARG A N 1
ATOM 1629 C CA . ARG A 1 202 ? 1.302 6.056 -40.389 1.00 84.56 202 ARG A CA 1
ATOM 1630 C C . ARG A 1 202 ? 1.610 6.766 -39.072 1.00 84.56 202 ARG A C 1
ATOM 1632 O O . ARG A 1 202 ? 1.393 6.182 -38.015 1.00 84.56 202 ARG A O 1
ATOM 1639 N N . ILE A 1 203 ? 2.132 7.995 -39.110 1.00 85.31 203 ILE A N 1
ATOM 1640 C CA . ILE A 1 203 ? 2.368 8.794 -37.905 1.00 85.31 203 ILE A CA 1
ATOM 1641 C C . ILE A 1 203 ? 1.045 9.479 -37.536 1.00 85.31 203 ILE A C 1
ATOM 1643 O O . ILE A 1 203 ? 0.546 10.276 -38.330 1.00 85.31 203 ILE A O 1
ATOM 1647 N N . PRO A 1 204 ? 0.472 9.227 -36.344 1.00 86.62 204 PRO A N 1
ATOM 1648 C CA . PRO A 1 204 ? -0.743 9.912 -35.924 1.00 86.62 204 PRO A CA 1
ATOM 1649 C C . PRO A 1 204 ? -0.551 11.433 -35.897 1.00 86.62 204 PRO A C 1
ATOM 1651 O O . PRO A 1 204 ? 0.483 11.933 -35.448 1.00 86.62 204 PRO A O 1
ATOM 1654 N N . GLU A 1 205 ? -1.573 12.188 -36.305 1.00 89.50 205 GLU A N 1
ATOM 1655 C CA . GLU A 1 205 ? -1.523 13.659 -36.322 1.00 89.50 205 GLU A CA 1
ATOM 1656 C C . GLU A 1 205 ? -1.196 14.247 -34.935 1.00 89.50 205 GLU A C 1
ATOM 1658 O O . GLU A 1 205 ? -0.504 15.259 -34.814 1.00 89.50 205 GLU A O 1
ATOM 1663 N N . SER A 1 206 ? -1.646 13.582 -33.868 1.00 89.44 206 SER A N 1
ATOM 1664 C CA . SER A 1 206 ? -1.320 13.938 -32.485 1.00 89.44 206 SER A CA 1
ATOM 1665 C C . SER A 1 206 ? 0.184 13.874 -32.204 1.00 89.44 206 SER A C 1
ATOM 1667 O O . SER A 1 206 ? 0.725 14.807 -31.613 1.00 89.44 206 SER A O 1
ATOM 1669 N N . VAL A 1 207 ? 0.873 12.830 -32.673 1.00 89.94 207 VAL A N 1
ATOM 1670 C CA . VAL A 1 207 ? 2.330 12.673 -32.535 1.00 89.94 207 VAL A CA 1
ATOM 1671 C C . VAL A 1 207 ? 3.051 13.753 -33.335 1.00 89.94 207 VAL A C 1
ATOM 1673 O O . VAL A 1 207 ? 3.989 14.372 -32.836 1.00 89.94 207 VAL A O 1
ATOM 1676 N N . TRP A 1 208 ? 2.572 14.048 -34.546 1.00 91.44 208 TRP A N 1
ATOM 1677 C CA . TRP A 1 208 ? 3.120 15.121 -35.376 1.00 91.44 208 TRP A CA 1
ATOM 1678 C C . TRP A 1 208 ? 3.063 16.482 -34.665 1.00 91.44 208 TRP A C 1
ATOM 1680 O O . TRP A 1 208 ? 4.075 17.174 -34.528 1.00 91.44 208 TRP A O 1
ATOM 1690 N N . LYS A 1 209 ? 1.886 16.838 -34.134 1.00 93.94 209 LYS A N 1
ATOM 1691 C CA . LYS A 1 209 ? 1.665 18.067 -33.355 1.00 93.94 209 LYS A CA 1
ATOM 1692 C C . LYS A 1 209 ? 2.525 18.117 -32.094 1.00 93.94 209 LYS A C 1
ATOM 1694 O O . LYS A 1 209 ? 3.060 19.176 -31.770 1.00 93.94 209 LYS A O 1
ATOM 1699 N N . GLN A 1 210 ? 2.682 16.992 -31.396 1.00 93.19 210 GLN A N 1
ATOM 1700 C CA . GLN A 1 210 ? 3.548 16.912 -30.220 1.00 93.19 210 GLN A CA 1
ATOM 1701 C C . GLN A 1 210 ? 5.005 17.221 -30.577 1.00 93.19 210 GLN A C 1
ATOM 1703 O O . GLN A 1 210 ? 5.608 18.048 -29.899 1.00 93.19 210 GLN A O 1
ATOM 1708 N N . ARG A 1 211 ? 5.548 16.637 -31.657 1.00 94.44 211 ARG A N 1
ATOM 1709 C CA . ARG A 1 211 ? 6.934 16.885 -32.105 1.00 94.44 211 ARG A CA 1
ATOM 1710 C C . ARG A 1 211 ? 7.186 18.360 -32.412 1.00 94.44 211 ARG A C 1
ATOM 1712 O O . ARG A 1 211 ? 8.151 18.920 -31.903 1.00 94.44 211 ARG A O 1
ATOM 1719 N N . HIS A 1 212 ? 6.295 19.014 -33.158 1.00 94.75 212 HIS A N 1
ATOM 1720 C CA . HIS A 1 212 ? 6.401 20.457 -33.411 1.00 94.75 212 HIS A CA 1
ATOM 1721 C C . HIS A 1 212 ? 6.328 21.283 -32.125 1.00 94.75 212 HIS A C 1
ATOM 1723 O O . HIS A 1 212 ? 7.183 22.129 -31.888 1.00 94.75 212 HIS A O 1
ATOM 1729 N N . LYS A 1 213 ? 5.379 20.971 -31.235 1.00 93.75 213 LYS A N 1
ATOM 1730 C CA . LYS A 1 213 ? 5.285 21.642 -29.934 1.00 93.75 213 LYS A CA 1
ATOM 1731 C C . LYS A 1 213 ? 6.558 21.465 -29.099 1.00 93.75 213 LYS A C 1
ATOM 1733 O O . LYS A 1 213 ? 6.944 22.385 -28.383 1.00 93.75 213 LYS A O 1
ATOM 1738 N N . ALA A 1 214 ? 7.213 20.308 -29.159 1.00 91.69 214 ALA A N 1
ATOM 1739 C CA . ALA A 1 214 ? 8.476 20.079 -28.458 1.00 91.69 214 ALA A CA 1
ATOM 1740 C C . ALA A 1 214 ? 9.637 20.888 -29.045 1.00 91.69 214 ALA A C 1
ATOM 1742 O O . ALA A 1 214 ? 10.482 21.345 -28.280 1.00 91.69 214 ALA A O 1
ATOM 1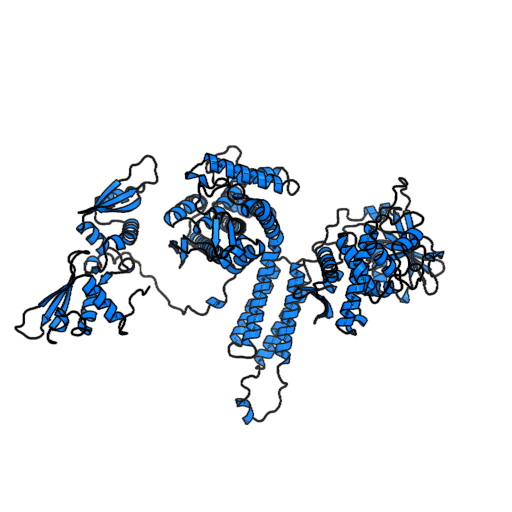743 N N . ILE A 1 215 ? 9.648 21.133 -30.360 1.00 92.50 215 ILE A N 1
ATOM 1744 C CA . ILE A 1 215 ? 10.603 22.059 -30.988 1.00 92.50 215 ILE A CA 1
ATOM 1745 C C . ILE A 1 215 ? 10.414 23.469 -30.420 1.00 92.50 215 ILE A C 1
ATOM 1747 O O . ILE A 1 215 ? 11.394 24.094 -30.020 1.00 92.50 215 ILE A O 1
ATOM 1751 N N . ASP A 1 216 ? 9.166 23.933 -30.320 1.00 90.06 216 ASP A N 1
ATOM 1752 C CA . ASP A 1 216 ? 8.848 25.290 -29.857 1.00 90.06 216 ASP A CA 1
ATOM 1753 C C . ASP A 1 216 ? 9.080 25.482 -28.349 1.00 90.06 216 ASP A C 1
ATOM 1755 O O . ASP A 1 216 ? 9.516 26.541 -27.903 1.00 90.06 216 ASP A O 1
ATOM 1759 N N . THR A 1 217 ? 8.759 24.466 -27.542 1.00 88.69 217 THR A N 1
ATOM 1760 C CA . THR A 1 217 ? 8.796 24.550 -26.069 1.00 88.69 217 THR A CA 1
ATOM 1761 C C . THR A 1 217 ? 10.088 24.030 -25.451 1.00 88.69 217 THR A C 1
ATOM 1763 O O . THR A 1 217 ? 10.326 24.261 -24.267 1.00 88.69 217 THR A O 1
ATOM 1766 N N . HIS A 1 218 ? 10.898 23.298 -26.218 1.00 85.75 218 HIS A N 1
ATOM 1767 C CA . HIS A 1 218 ? 12.075 22.553 -25.755 1.00 85.75 218 HIS A CA 1
ATOM 1768 C C . HIS A 1 218 ? 11.790 21.516 -24.654 1.00 85.75 218 HIS A C 1
ATOM 1770 O O . HIS A 1 218 ? 12.719 21.007 -24.027 1.00 85.75 218 HIS A O 1
ATOM 1776 N N . ILE A 1 219 ? 10.518 21.167 -24.427 1.00 89.06 219 ILE A N 1
ATOM 1777 C CA . ILE A 1 219 ? 10.127 20.111 -23.492 1.00 89.06 219 ILE A CA 1
ATOM 1778 C C . ILE A 1 219 ? 10.288 18.762 -24.207 1.00 89.06 219 ILE A C 1
ATOM 1780 O O . ILE A 1 219 ? 9.696 18.572 -25.274 1.00 89.06 219 ILE A O 1
ATOM 1784 N N . PRO A 1 220 ? 11.066 17.816 -23.654 1.00 92.56 220 PRO A N 1
ATOM 1785 C CA . PRO A 1 220 ? 11.295 16.534 -24.299 1.00 92.56 220 PRO A CA 1
ATOM 1786 C C . PRO A 1 220 ? 10.027 15.675 -24.313 1.00 92.56 220 PRO A C 1
ATOM 1788 O O . PRO A 1 220 ? 9.211 15.716 -23.392 1.00 92.56 220 PRO A O 1
ATOM 1791 N N . ILE A 1 221 ? 9.885 14.860 -25.356 1.00 92.75 221 ILE A N 1
ATOM 1792 C CA . ILE A 1 221 ? 8.776 13.918 -25.523 1.00 92.75 221 ILE A CA 1
ATOM 1793 C C . ILE A 1 221 ? 9.257 12.522 -25.180 1.00 92.75 221 ILE A C 1
ATOM 1795 O O . ILE A 1 221 ? 10.252 12.046 -25.726 1.00 92.75 221 ILE A O 1
ATOM 1799 N N . ARG A 1 222 ? 8.497 11.836 -24.337 1.00 92.06 222 ARG A N 1
ATOM 1800 C CA . ARG A 1 222 ? 8.714 10.428 -24.033 1.00 92.06 222 ARG A CA 1
ATOM 1801 C C . ARG A 1 222 ? 8.137 9.537 -25.136 1.00 92.06 222 ARG A C 1
ATOM 1803 O O . ARG A 1 222 ? 7.004 9.749 -25.554 1.00 92.06 222 ARG A O 1
ATOM 1810 N N . GLN A 1 223 ? 8.917 8.579 -25.632 1.00 92.06 223 GLN A N 1
ATOM 1811 C CA . GLN A 1 223 ? 8.468 7.621 -26.647 1.00 92.06 223 GLN A CA 1
ATOM 1812 C C . GLN A 1 223 ? 8.021 6.324 -25.970 1.00 92.06 223 GLN A C 1
ATOM 1814 O O . GLN A 1 223 ? 8.847 5.645 -25.378 1.00 92.06 223 GLN A O 1
ATOM 1819 N N . ASP A 1 224 ? 6.738 5.970 -26.054 1.00 90.50 224 ASP A N 1
ATOM 1820 C CA . ASP A 1 224 ? 6.171 4.845 -25.288 1.00 90.50 224 ASP A CA 1
ATOM 1821 C C . ASP A 1 224 ? 6.668 3.458 -25.731 1.00 90.50 224 ASP A C 1
ATOM 1823 O O . ASP A 1 224 ? 6.645 2.526 -24.939 1.00 90.50 224 ASP A O 1
ATOM 1827 N N . GLY A 1 225 ? 7.118 3.308 -26.981 1.00 94.25 225 GLY A N 1
ATOM 1828 C CA . GLY A 1 225 ? 7.662 2.054 -27.515 1.00 94.25 225 GLY A CA 1
ATOM 1829 C C . GLY A 1 225 ? 9.174 2.103 -27.715 1.00 94.25 225 GLY A C 1
ATOM 1830 O O . GLY A 1 225 ? 9.800 3.156 -27.583 1.00 94.25 225 GLY A O 1
ATOM 1831 N N . PHE A 1 226 ? 9.749 0.970 -28.106 1.00 95.94 226 PHE A N 1
ATOM 1832 C CA . PHE A 1 226 ? 11.139 0.913 -28.540 1.00 95.94 226 PHE A CA 1
ATOM 1833 C C . PHE A 1 226 ? 11.355 1.784 -29.782 1.00 95.94 226 PHE A C 1
ATOM 1835 O O . PHE A 1 226 ? 10.506 1.891 -30.681 1.00 95.94 226 PHE A O 1
ATOM 1842 N N . ILE A 1 227 ? 12.544 2.372 -29.863 1.00 94.75 227 ILE A N 1
ATOM 1843 C CA . ILE A 1 227 ? 13.001 3.080 -31.053 1.00 94.75 227 ILE A CA 1
ATOM 1844 C C . ILE A 1 227 ? 14.073 2.215 -31.704 1.00 94.75 227 ILE A C 1
ATOM 1846 O O . ILE A 1 227 ? 15.233 2.247 -31.310 1.00 94.75 227 ILE A O 1
ATOM 1850 N N . SER A 1 228 ? 13.664 1.436 -32.700 1.00 92.56 228 SER A N 1
ATOM 1851 C CA . SER A 1 228 ? 14.589 0.844 -33.666 1.00 92.56 228 SER A CA 1
ATOM 1852 C C . SER A 1 228 ? 15.092 1.920 -34.632 1.00 92.56 228 SER A C 1
ATOM 1854 O O . SER A 1 228 ? 14.295 2.722 -35.145 1.00 92.56 228 SER A O 1
ATOM 1856 N N . SER A 1 229 ? 16.413 1.981 -34.778 1.00 93.62 229 SER A N 1
ATOM 1857 C CA . SER A 1 229 ? 17.177 2.949 -35.566 1.00 93.62 229 SER A CA 1
ATOM 1858 C C . SER A 1 229 ? 18.444 2.290 -36.122 1.00 93.62 229 SER A C 1
ATOM 1860 O O . SER A 1 229 ? 18.745 1.155 -35.768 1.00 93.62 229 SER A O 1
ATOM 1862 N N . SER A 1 230 ? 19.183 2.980 -36.985 1.00 93.38 230 SER A N 1
ATOM 1863 C CA . SER A 1 230 ? 20.445 2.495 -37.553 1.00 93.38 230 SER A CA 1
ATOM 1864 C C . SER A 1 230 ? 21.497 3.598 -37.575 1.00 93.38 230 SER A C 1
ATOM 1866 O O . SER A 1 230 ? 21.158 4.772 -37.716 1.00 93.38 230 SER A O 1
ATOM 1868 N N . GLU A 1 231 ? 22.771 3.238 -37.451 1.00 89.06 231 GLU A N 1
ATOM 1869 C CA . GLU A 1 231 ? 23.887 4.184 -37.604 1.00 89.06 231 GLU A CA 1
ATOM 1870 C C . GLU A 1 231 ? 24.100 4.594 -39.068 1.00 89.06 231 GLU A C 1
ATOM 1872 O O . GLU A 1 231 ? 24.604 5.683 -39.338 1.00 89.06 231 GLU A O 1
ATOM 1877 N N . ASP A 1 232 ? 23.675 3.753 -40.017 1.00 89.31 232 ASP A N 1
ATOM 1878 C CA . ASP A 1 232 ? 23.765 4.025 -41.449 1.00 89.31 232 ASP A CA 1
ATOM 1879 C C . ASP A 1 232 ? 22.369 4.219 -42.045 1.00 89.31 232 ASP A C 1
ATOM 1881 O O . ASP A 1 232 ? 21.515 3.331 -42.041 1.00 89.31 232 ASP A O 1
ATOM 1885 N N . MET A 1 233 ? 22.137 5.394 -42.631 1.00 85.75 233 MET A N 1
ATOM 1886 C CA . MET A 1 233 ? 20.877 5.693 -43.303 1.00 85.75 233 MET A CA 1
ATOM 1887 C C . MET A 1 233 ? 20.590 4.742 -44.476 1.00 85.75 233 MET A C 1
ATOM 1889 O O . MET A 1 233 ? 19.421 4.504 -44.785 1.00 85.75 233 MET A O 1
ATOM 1893 N N . ASN A 1 234 ? 21.627 4.186 -45.110 1.00 85.69 234 ASN A N 1
ATOM 1894 C CA . ASN A 1 234 ? 21.491 3.248 -46.226 1.00 85.69 234 ASN A CA 1
ATOM 1895 C C . ASN A 1 234 ? 21.127 1.827 -45.781 1.00 85.69 234 ASN A C 1
ATOM 1897 O O . ASN A 1 234 ? 20.572 1.076 -46.579 1.00 85.69 234 ASN A O 1
ATOM 1901 N N . ALA A 1 235 ? 21.402 1.470 -44.523 1.00 84.38 235 ALA A N 1
ATOM 1902 C CA . ALA A 1 235 ? 21.004 0.187 -43.945 1.00 84.38 235 ALA A CA 1
ATOM 1903 C C . ALA A 1 235 ? 19.494 0.135 -43.636 1.00 84.38 235 ALA A C 1
ATOM 1905 O O . ALA A 1 235 ? 18.924 -0.933 -43.433 1.00 84.38 235 ALA A O 1
ATOM 1906 N N . MET A 1 236 ? 18.808 1.284 -43.643 1.00 81.00 236 MET A N 1
ATOM 1907 C CA . MET A 1 236 ? 17.364 1.347 -43.439 1.00 81.00 236 MET A CA 1
ATOM 1908 C C . MET A 1 236 ? 16.576 1.036 -44.714 1.00 81.00 236 MET A C 1
ATOM 1910 O O . MET A 1 236 ? 16.869 1.532 -45.804 1.00 81.00 236 MET A O 1
ATOM 1914 N N . LYS A 1 237 ? 15.441 0.344 -44.567 1.00 77.31 237 LYS A N 1
ATOM 1915 C CA . LYS A 1 237 ? 14.451 0.229 -45.648 1.00 77.31 237 LYS A CA 1
ATOM 1916 C C . LYS A 1 237 ? 13.748 1.570 -45.879 1.00 77.31 237 LYS A C 1
ATOM 1918 O O . LYS A 1 237 ? 12.777 1.908 -45.208 1.00 77.31 237 LYS A O 1
ATOM 1923 N N . LEU A 1 238 ? 14.224 2.333 -46.865 1.00 75.38 238 LEU A N 1
ATOM 1924 C CA . LEU A 1 238 ? 13.642 3.632 -47.231 1.00 75.38 238 LEU A CA 1
ATOM 1925 C C . LEU A 1 238 ? 12.355 3.517 -48.069 1.00 75.38 238 LEU A C 1
ATOM 1927 O O . LEU A 1 238 ? 11.561 4.461 -48.101 1.00 75.38 238 LEU A O 1
ATOM 1931 N N . SER A 1 239 ? 12.118 2.379 -48.730 1.00 78.00 239 SER A N 1
ATOM 1932 C CA . SER A 1 239 ? 10.931 2.176 -49.574 1.00 78.00 239 SER A CA 1
ATOM 1933 C C . SER A 1 239 ? 9.632 2.328 -48.770 1.00 78.00 239 SER A C 1
ATOM 1935 O O . SER A 1 239 ? 9.475 1.718 -47.715 1.00 78.00 239 SER A O 1
ATOM 1937 N N . GLY A 1 240 ? 8.702 3.161 -49.250 1.00 80.88 240 GLY A N 1
ATOM 1938 C CA . GLY A 1 240 ? 7.426 3.430 -48.571 1.00 80.88 240 GLY A CA 1
ATOM 1939 C C . GLY A 1 240 ? 7.505 4.398 -47.379 1.00 80.88 240 GLY A C 1
ATOM 1940 O O . GLY A 1 240 ? 6.505 4.593 -46.684 1.00 80.88 240 GLY A O 1
ATOM 1941 N N . THR A 1 241 ? 8.659 5.031 -47.143 1.00 88.88 241 THR A N 1
ATOM 1942 C CA . THR A 1 241 ? 8.865 6.035 -46.084 1.00 88.88 241 THR A CA 1
ATOM 1943 C C . THR A 1 241 ? 9.168 7.408 -46.683 1.00 88.88 241 THR A C 1
ATOM 1945 O O . THR A 1 241 ? 9.865 7.511 -47.691 1.00 88.88 241 THR A O 1
ATOM 1948 N N . ASP A 1 242 ? 8.690 8.478 -46.053 1.00 91.69 242 ASP A N 1
ATOM 1949 C CA . ASP A 1 242 ? 8.870 9.871 -46.502 1.00 91.69 242 ASP A CA 1
ATOM 1950 C C . ASP A 1 242 ? 9.359 10.802 -45.375 1.00 91.69 242 ASP A C 1
ATOM 1952 O O . ASP A 1 242 ? 9.490 12.013 -45.567 1.00 91.69 242 ASP A O 1
ATOM 1956 N N . THR A 1 243 ? 9.623 10.238 -44.194 1.00 93.12 243 THR A N 1
ATOM 1957 C CA . THR A 1 243 ? 10.057 10.957 -42.999 1.00 93.12 243 THR A CA 1
ATOM 1958 C C . THR A 1 243 ? 11.329 10.318 -42.438 1.00 93.12 243 THR A C 1
ATOM 1960 O O . THR A 1 243 ? 11.440 9.094 -42.366 1.00 93.12 243 THR A O 1
ATOM 1963 N N . THR A 1 244 ? 12.312 11.130 -42.054 1.00 94.50 244 THR A N 1
ATOM 1964 C CA . THR A 1 244 ? 13.494 10.704 -41.291 1.00 94.50 244 THR A CA 1
ATOM 1965 C C . THR A 1 244 ? 13.453 11.332 -39.910 1.00 94.50 244 THR A C 1
ATOM 1967 O O . THR A 1 244 ? 13.320 12.548 -39.779 1.00 94.50 244 THR A O 1
ATOM 1970 N N . LEU A 1 245 ? 13.632 10.510 -38.885 1.00 95.12 245 LEU A N 1
ATOM 1971 C CA . LEU A 1 245 ? 13.986 10.955 -37.548 1.00 95.12 245 LEU A CA 1
ATOM 1972 C C . LEU A 1 245 ? 15.492 10.748 -37.363 1.00 95.12 245 LEU A C 1
ATOM 1974 O O . LEU A 1 245 ? 15.967 9.616 -37.317 1.00 95.12 245 LEU A O 1
ATOM 1978 N N . LYS A 1 246 ? 16.228 11.855 -37.299 1.00 95.62 246 LYS A N 1
ATOM 1979 C CA . LYS A 1 246 ? 17.661 11.908 -37.020 1.00 95.62 246 LYS A CA 1
ATOM 1980 C C . LYS A 1 246 ? 17.850 12.134 -35.523 1.00 95.62 246 LYS A C 1
ATOM 1982 O O . LYS A 1 246 ? 17.432 13.166 -35.002 1.00 95.62 246 LYS A O 1
ATOM 1987 N N . ILE A 1 247 ? 18.449 11.170 -34.836 1.00 95.56 247 ILE A N 1
ATOM 1988 C CA . ILE A 1 247 ? 18.602 11.166 -33.382 1.00 95.56 247 ILE A CA 1
ATOM 1989 C C . ILE A 1 247 ? 20.086 11.273 -33.042 1.00 95.56 247 ILE A C 1
ATOM 1991 O O . ILE A 1 247 ? 20.872 10.402 -33.400 1.00 95.56 247 ILE A O 1
ATOM 1995 N N . SER A 1 248 ? 20.465 12.323 -32.323 1.00 93.75 248 SER A N 1
ATOM 1996 C CA . SER A 1 248 ? 21.816 12.485 -31.794 1.00 93.75 248 SER A CA 1
ATOM 1997 C C . SER A 1 248 ? 21.884 12.020 -30.340 1.00 93.75 248 SER A C 1
ATOM 1999 O O . SER A 1 248 ? 21.064 12.416 -29.504 1.00 93.75 248 SER A O 1
ATOM 2001 N N . GLN A 1 249 ? 22.888 11.208 -30.026 1.00 89.62 249 GLN A N 1
ATOM 2002 C CA . GLN A 1 249 ? 23.168 10.703 -28.684 1.00 89.62 249 GLN A CA 1
ATOM 2003 C C . GLN A 1 249 ? 24.678 10.689 -28.409 1.00 89.62 249 GLN A C 1
ATOM 2005 O O . GLN A 1 249 ? 25.464 10.701 -29.351 1.00 89.62 249 GLN A O 1
ATOM 2010 N N . PRO A 1 250 ? 25.129 10.670 -27.146 1.00 83.38 250 PRO A N 1
ATOM 2011 C CA . PRO A 1 250 ? 26.533 10.385 -26.839 1.00 83.38 250 PRO A CA 1
ATOM 2012 C C . PRO A 1 250 ? 26.966 9.023 -27.414 1.00 83.38 250 PRO A C 1
ATOM 2014 O O . PRO A 1 250 ? 26.128 8.132 -27.524 1.00 83.38 250 PRO A O 1
ATOM 2017 N N . HIS A 1 251 ? 28.254 8.827 -27.722 1.00 72.44 251 HIS A N 1
ATOM 2018 C CA . HIS A 1 251 ? 28.775 7.530 -28.201 1.00 72.44 251 HIS A CA 1
ATOM 2019 C C . HIS A 1 251 ? 28.525 6.378 -27.205 1.00 72.44 251 HIS A C 1
ATOM 2021 O O . HIS A 1 251 ? 28.250 5.249 -27.601 1.00 72.44 251 HIS A O 1
ATOM 2027 N N . HIS A 1 252 ? 28.498 6.683 -25.904 1.00 70.62 252 HIS A N 1
ATOM 2028 C CA . HIS A 1 252 ? 28.066 5.770 -24.835 1.00 70.62 252 HIS A CA 1
ATOM 2029 C C . HIS A 1 252 ? 26.603 6.007 -24.419 1.00 70.62 252 HIS A C 1
ATOM 2031 O O . HIS A 1 252 ? 26.246 5.941 -23.241 1.00 70.62 252 HIS A O 1
ATOM 2037 N N . GLY A 1 253 ? 25.766 6.379 -25.387 1.00 69.25 253 GLY A N 1
ATOM 2038 C CA . GLY A 1 253 ? 24.402 6.850 -25.190 1.00 69.25 253 GLY A CA 1
ATOM 2039 C C . GLY A 1 253 ? 23.409 5.778 -24.738 1.00 69.25 253 GLY A C 1
ATOM 2040 O O . GLY A 1 253 ? 23.751 4.635 -24.423 1.00 69.25 253 GLY A O 1
ATOM 2041 N N . ILE A 1 254 ? 22.140 6.187 -24.681 1.00 82.31 254 ILE A N 1
ATOM 2042 C CA . ILE A 1 254 ? 21.027 5.327 -24.249 1.00 82.31 254 ILE A CA 1
ATOM 2043 C C . ILE A 1 254 ? 20.752 4.237 -25.289 1.00 82.31 254 ILE A C 1
ATOM 2045 O O . ILE A 1 254 ? 20.453 3.106 -24.916 1.00 82.31 254 ILE A O 1
ATOM 2049 N N . GLY A 1 255 ? 20.867 4.560 -26.579 1.00 90.38 255 GLY A N 1
ATOM 2050 C CA . GLY A 1 255 ? 20.711 3.597 -27.658 1.00 90.38 255 GLY A CA 1
ATOM 2051 C C . GLY A 1 255 ? 21.866 2.609 -27.703 1.00 90.38 255 GLY A C 1
ATOM 2052 O O . GLY A 1 255 ? 23.028 3.011 -27.686 1.00 90.38 255 GLY A O 1
ATOM 2053 N N . LYS A 1 256 ? 21.548 1.317 -27.778 1.00 91.94 256 LYS A N 1
ATOM 2054 C CA . LYS A 1 256 ? 22.535 0.234 -27.815 1.00 91.94 256 LYS A CA 1
ATOM 2055 C C . LYS A 1 256 ? 22.499 -0.474 -29.153 1.00 91.94 256 LYS A C 1
ATOM 2057 O O . LYS A 1 256 ? 21.427 -0.811 -29.652 1.00 91.94 256 LYS A O 1
ATOM 2062 N N . ARG A 1 257 ? 23.677 -0.724 -29.716 1.00 91.75 257 ARG A N 1
ATOM 2063 C CA . ARG A 1 257 ? 23.809 -1.516 -30.937 1.00 91.75 257 ARG A CA 1
ATOM 2064 C C . ARG A 1 257 ? 23.479 -2.975 -30.641 1.00 91.75 257 ARG A C 1
ATOM 2066 O O . ARG A 1 257 ? 24.093 -3.570 -29.760 1.00 91.75 257 ARG A O 1
ATOM 2073 N N . VAL A 1 258 ? 22.572 -3.558 -31.413 1.00 93.19 258 VAL A N 1
ATOM 2074 C CA . VAL A 1 258 ? 22.127 -4.955 -31.277 1.00 93.19 258 VAL A CA 1
ATOM 2075 C C . VAL A 1 258 ? 22.229 -5.736 -32.584 1.00 93.19 258 VAL A C 1
ATOM 2077 O O . VAL A 1 258 ? 21.610 -6.785 -32.699 1.00 93.19 258 VAL A O 1
ATOM 2080 N N . GLN A 1 259 ? 22.986 -5.244 -33.573 1.00 92.25 259 GLN A N 1
ATOM 2081 C CA . GLN A 1 259 ? 23.044 -5.855 -34.907 1.00 92.25 259 GLN A CA 1
ATOM 2082 C C . GLN A 1 259 ? 23.314 -7.373 -34.851 1.00 92.25 259 GLN A C 1
ATOM 2084 O O . GLN A 1 259 ? 22.652 -8.126 -35.554 1.00 92.25 259 GLN A O 1
ATOM 2089 N N . ASP A 1 260 ? 24.237 -7.825 -33.986 1.00 92.88 260 ASP A N 1
ATOM 2090 C CA . ASP A 1 260 ? 24.645 -9.237 -33.932 1.00 92.88 260 ASP A CA 1
ATOM 2091 C C . ASP A 1 260 ? 23.641 -10.090 -33.122 1.00 92.88 260 ASP A C 1
ATOM 2093 O O . ASP A 1 260 ? 23.769 -11.308 -33.044 1.00 92.88 260 ASP A O 1
ATOM 2097 N N . LEU A 1 261 ? 22.631 -9.446 -32.525 1.00 93.56 261 LEU A N 1
ATOM 2098 C CA . LEU A 1 261 ? 21.468 -10.060 -31.878 1.00 93.56 261 LEU A CA 1
ATOM 2099 C C . LEU A 1 261 ? 20.182 -9.870 -32.709 1.00 93.56 261 LEU A C 1
ATOM 2101 O O . LEU A 1 261 ? 19.095 -10.217 -32.251 1.00 93.56 261 LEU A O 1
ATOM 2105 N N . SER A 1 262 ? 20.258 -9.250 -33.891 1.00 91.94 262 SER A N 1
ATOM 2106 C CA . SER A 1 262 ? 19.070 -8.881 -34.662 1.00 91.94 262 SER A CA 1
ATOM 2107 C C . SER A 1 262 ? 18.629 -9.998 -35.609 1.00 91.94 262 SER A C 1
ATOM 2109 O O . SER A 1 262 ? 19.444 -10.688 -36.226 1.00 91.94 262 SER A O 1
ATOM 2111 N N . TYR A 1 263 ? 17.314 -10.124 -35.798 1.00 88.25 263 TYR A N 1
ATOM 2112 C CA . TYR A 1 263 ? 16.733 -10.899 -36.897 1.00 88.25 263 TYR A CA 1
ATOM 2113 C C . TYR A 1 263 ? 17.229 -10.403 -38.269 1.00 88.25 263 TYR A C 1
ATOM 2115 O O . TYR A 1 263 ? 17.314 -11.187 -39.214 1.00 88.25 263 TYR A O 1
ATOM 2123 N N . LYS A 1 264 ? 17.588 -9.115 -38.379 1.00 87.06 264 LYS A N 1
ATOM 2124 C CA . LYS A 1 264 ? 18.140 -8.493 -39.590 1.00 87.06 264 LYS A CA 1
ATOM 2125 C C . LYS A 1 264 ? 19.480 -7.824 -39.307 1.00 87.06 264 LYS A C 1
ATOM 2127 O O . LYS A 1 264 ? 19.570 -6.608 -39.128 1.00 87.06 264 LYS A O 1
ATOM 2132 N N . GLY A 1 265 ? 20.540 -8.626 -39.271 1.00 84.44 265 GLY A N 1
ATOM 2133 C CA . GLY A 1 265 ? 21.894 -8.128 -39.004 1.00 84.44 265 GLY A CA 1
ATOM 2134 C C . GLY A 1 265 ? 22.381 -7.056 -39.994 1.00 84.44 265 GLY A C 1
ATOM 2135 O O . GLY A 1 265 ? 23.231 -6.238 -39.644 1.00 84.44 265 GLY A O 1
ATOM 2136 N N . ASP A 1 266 ? 21.816 -7.005 -41.204 1.00 86.69 266 ASP A N 1
ATOM 2137 C CA . ASP A 1 266 ? 22.135 -6.020 -42.242 1.00 86.69 266 ASP A CA 1
ATOM 2138 C C . ASP A 1 266 ? 21.591 -4.611 -41.956 1.00 86.69 266 ASP A C 1
ATOM 2140 O O . ASP A 1 266 ? 22.144 -3.639 -42.470 1.00 86.69 266 ASP A O 1
ATOM 2144 N N . GLU A 1 267 ? 20.575 -4.469 -41.096 1.00 86.12 267 GLU A N 1
ATOM 2145 C CA . GLU A 1 267 ? 19.987 -3.165 -40.751 1.00 86.12 267 GLU A CA 1
ATOM 2146 C C . GLU A 1 267 ? 20.852 -2.361 -39.746 1.00 86.12 267 GLU A C 1
ATOM 2148 O O . GLU A 1 267 ? 20.533 -1.209 -39.448 1.00 86.12 267 GLU A O 1
ATOM 2153 N N . GLN A 1 268 ? 21.971 -2.920 -39.250 1.00 89.75 268 GLN A N 1
ATOM 2154 C CA . GLN A 1 268 ? 22.888 -2.289 -38.274 1.00 89.75 268 GLN A CA 1
ATOM 2155 C C . GLN A 1 268 ? 22.151 -1.664 -37.078 1.00 89.75 268 GLN A C 1
ATOM 2157 O O . GLN A 1 268 ? 22.351 -0.504 -36.708 1.00 89.75 268 GLN A O 1
ATOM 2162 N N . GLU A 1 269 ? 21.242 -2.443 -36.503 1.00 90.94 269 GLU A N 1
ATOM 2163 C CA . GLU A 1 269 ? 20.224 -1.935 -35.596 1.00 90.94 269 GLU A CA 1
ATOM 2164 C C . GLU A 1 269 ? 20.796 -1.376 -34.279 1.00 90.94 269 GLU A C 1
ATOM 2166 O O . GLU A 1 269 ? 21.615 -2.000 -33.593 1.00 90.94 269 GLU A O 1
ATOM 2171 N N . VAL A 1 270 ? 20.302 -0.195 -33.905 1.00 93.12 270 VAL A N 1
ATOM 2172 C CA . VAL A 1 270 ? 20.476 0.460 -32.608 1.00 93.12 270 VAL A CA 1
ATOM 2173 C C . VAL A 1 270 ? 19.105 0.631 -31.964 1.00 93.12 270 VAL A C 1
ATOM 2175 O O . VAL A 1 270 ? 18.214 1.275 -32.528 1.00 93.12 270 VAL A O 1
ATOM 2178 N N . LEU A 1 271 ? 18.943 0.078 -30.762 1.00 94.69 271 LEU A N 1
ATOM 2179 C CA . LEU A 1 271 ? 17.699 0.126 -30.001 1.00 94.69 271 LEU A CA 1
ATOM 2180 C C . LEU A 1 271 ? 17.775 1.119 -28.855 1.00 94.69 271 LEU A C 1
ATOM 2182 O O . LEU A 1 271 ? 18.679 1.051 -28.024 1.00 94.69 271 LEU A O 1
ATOM 2186 N N . LEU A 1 272 ? 16.763 1.979 -28.763 1.00 95.31 272 LEU A N 1
ATOM 2187 C CA . LEU A 1 272 ? 16.454 2.731 -27.552 1.00 95.31 272 LEU A CA 1
ATOM 2188 C C . LEU A 1 272 ? 15.246 2.095 -26.859 1.00 95.31 272 LEU A C 1
ATOM 2190 O O . LEU A 1 272 ? 14.261 1.740 -27.515 1.00 95.31 272 LEU A O 1
ATOM 2194 N N . VAL A 1 273 ? 15.329 1.959 -25.536 1.00 95.56 273 VAL A N 1
ATOM 2195 C CA . VAL A 1 273 ? 14.290 1.318 -24.719 1.00 95.56 273 VAL A CA 1
ATOM 2196 C C . VAL A 1 273 ? 12.988 2.131 -24.695 1.00 95.56 273 VAL A C 1
ATOM 2198 O O . VAL A 1 273 ? 13.015 3.351 -24.919 1.00 95.56 273 VAL A O 1
ATOM 2201 N N . PRO A 1 274 ? 11.841 1.495 -24.389 1.00 95.88 274 PRO A N 1
ATOM 2202 C CA . PRO A 1 274 ? 10.587 2.197 -24.177 1.00 95.88 274 PRO A CA 1
ATOM 2203 C C . PRO A 1 274 ? 10.723 3.275 -23.105 1.00 95.88 274 PRO A C 1
ATOM 2205 O O . PRO A 1 274 ? 11.449 3.143 -22.123 1.00 95.88 274 PRO A O 1
ATOM 2208 N N . GLY A 1 275 ? 10.020 4.379 -23.291 1.00 93.19 275 GLY A N 1
ATOM 2209 C CA . GLY A 1 275 ? 10.074 5.513 -22.388 1.00 93.19 275 GLY A CA 1
ATOM 2210 C C . GLY A 1 275 ? 11.289 6.427 -22.574 1.00 93.19 275 GLY A C 1
ATOM 2211 O O . GLY A 1 275 ? 11.454 7.333 -21.757 1.00 93.19 275 GLY A O 1
ATOM 2212 N N . THR A 1 276 ? 12.110 6.247 -23.614 1.00 94.12 276 THR A N 1
ATOM 2213 C CA . THR A 1 276 ? 13.220 7.166 -23.920 1.00 94.12 276 THR A CA 1
ATOM 2214 C C . THR A 1 276 ? 12.697 8.578 -24.218 1.00 94.12 276 THR A C 1
ATOM 2216 O O . THR A 1 276 ? 11.734 8.753 -24.969 1.00 94.12 276 THR A O 1
ATOM 2219 N N . GLN A 1 277 ? 13.330 9.603 -23.639 1.00 93.62 277 GLN A N 1
ATOM 2220 C CA . GLN A 1 277 ? 12.991 11.008 -23.876 1.00 93.62 277 GLN A CA 1
ATOM 2221 C C . GLN A 1 277 ? 13.782 11.584 -25.058 1.00 93.62 277 GLN A C 1
ATOM 2223 O O . GLN A 1 277 ? 15.013 11.524 -25.094 1.00 93.62 277 GLN A O 1
ATOM 2228 N N . LEU A 1 278 ? 13.062 12.199 -25.997 1.00 94.69 278 LEU A N 1
ATOM 2229 C CA . LEU A 1 278 ? 13.614 12.898 -27.153 1.00 94.69 278 LEU A CA 1
ATOM 2230 C C . LEU A 1 278 ? 13.319 14.396 -27.068 1.00 94.69 278 LEU A C 1
ATOM 2232 O O . LEU A 1 278 ? 12.159 14.813 -27.056 1.00 94.69 278 LEU A O 1
ATOM 2236 N N . ALA A 1 279 ? 14.364 15.217 -27.058 1.00 93.88 279 ALA A N 1
ATOM 2237 C CA . ALA A 1 279 ? 14.251 16.660 -27.221 1.00 93.88 279 ALA A CA 1
ATOM 2238 C C . ALA A 1 279 ? 14.366 17.015 -28.709 1.00 93.88 279 ALA A C 1
ATOM 2240 O O . ALA A 1 279 ? 15.435 16.875 -29.301 1.00 93.88 279 ALA A O 1
ATOM 2241 N N . PHE A 1 280 ? 13.269 17.456 -29.324 1.00 93.88 280 PHE A N 1
ATOM 2242 C CA . PHE A 1 280 ? 13.249 17.811 -30.744 1.00 93.88 280 PHE A CA 1
ATOM 2243 C C . PHE A 1 280 ? 13.874 19.194 -30.959 1.00 93.88 280 PHE A C 1
ATOM 2245 O O . PHE A 1 280 ? 13.492 20.167 -30.312 1.00 93.88 280 PHE A O 1
ATOM 2252 N N . GLY A 1 281 ? 14.864 19.268 -31.847 1.00 90.88 281 GLY A N 1
ATOM 2253 C CA . GLY A 1 281 ? 15.670 20.466 -32.075 1.00 90.88 281 GLY A CA 1
ATOM 2254 C C . GLY A 1 281 ? 15.305 21.242 -33.336 1.00 90.88 281 GLY A C 1
ATOM 2255 O O . GLY A 1 281 ? 15.474 22.462 -33.359 1.00 90.88 281 GLY A O 1
ATOM 2256 N N . SER A 1 282 ? 14.850 20.559 -34.387 1.00 93.44 282 SER A N 1
ATOM 2257 C CA . SER A 1 282 ? 14.469 21.195 -35.648 1.00 93.44 282 SER A CA 1
ATOM 2258 C C . SER A 1 282 ? 13.549 20.300 -36.485 1.00 93.44 282 SER A C 1
ATOM 2260 O O . SER A 1 282 ? 13.454 19.087 -36.272 1.00 93.44 282 SER A O 1
ATOM 2262 N N . PHE A 1 283 ? 12.862 20.930 -37.437 1.00 95.12 283 PHE A N 1
ATOM 2263 C CA . PHE A 1 283 ? 12.121 20.270 -38.502 1.00 95.12 283 PHE A CA 1
ATOM 2264 C C . PHE A 1 283 ? 12.472 20.939 -39.830 1.00 95.12 283 PHE A C 1
ATOM 2266 O O . PHE A 1 283 ? 12.445 22.167 -39.929 1.00 95.12 283 PHE A O 1
ATOM 2273 N N . SER A 1 284 ? 12.782 20.143 -40.846 1.00 95.25 284 SER A N 1
ATOM 2274 C CA . SER A 1 284 ? 13.080 20.622 -42.195 1.00 95.25 284 SER A CA 1
ATOM 2275 C C . SER A 1 284 ? 12.497 19.687 -43.254 1.00 95.25 284 SER A C 1
ATOM 2277 O O . SER A 1 284 ? 12.018 18.590 -42.958 1.00 95.25 284 SER A O 1
ATOM 2279 N N . GLN A 1 285 ? 12.504 20.134 -44.507 1.00 93.75 285 GLN A N 1
ATOM 2280 C CA . GLN A 1 285 ? 12.162 19.300 -45.652 1.00 93.75 285 GLN A CA 1
ATOM 2281 C C . GLN A 1 285 ? 13.341 19.314 -46.626 1.00 93.75 285 GLN A C 1
ATOM 2283 O O . GLN A 1 285 ? 13.664 20.362 -47.181 1.00 93.75 285 GLN A O 1
ATOM 2288 N N . ASP A 1 286 ? 13.983 18.163 -46.817 1.00 86.62 286 ASP A N 1
ATOM 2289 C CA . ASP A 1 286 ? 15.134 17.993 -47.707 1.00 86.62 286 ASP A CA 1
ATOM 2290 C C . ASP A 1 286 ? 14.778 17.020 -48.835 1.00 86.62 286 ASP A C 1
ATOM 2292 O O . ASP A 1 286 ? 14.340 15.897 -48.587 1.00 86.62 286 ASP A O 1
ATOM 2296 N N . LYS A 1 287 ? 14.910 17.467 -50.091 1.00 86.94 287 LYS A N 1
ATOM 2297 C CA . LYS A 1 287 ? 14.589 16.685 -51.306 1.00 86.94 287 LYS A CA 1
ATOM 2298 C C . LYS A 1 287 ? 13.222 15.976 -51.248 1.00 86.94 287 LYS A C 1
ATOM 2300 O O . LYS A 1 287 ? 13.072 14.839 -51.683 1.00 86.94 287 LYS A O 1
ATOM 2305 N N . GLY A 1 288 ? 12.216 16.652 -50.688 1.00 86.00 288 GLY A N 1
ATOM 2306 C CA . GLY A 1 288 ? 10.854 16.126 -50.528 1.00 86.00 288 GLY A CA 1
ATOM 2307 C C . GLY A 1 288 ? 10.641 15.244 -49.291 1.00 86.00 288 GLY A C 1
ATOM 2308 O O . GLY A 1 288 ? 9.490 14.979 -48.945 1.00 86.00 288 GLY A O 1
ATOM 2309 N N . ARG A 1 289 ? 11.707 14.863 -48.578 1.00 91.38 289 ARG A N 1
ATOM 2310 C CA . ARG A 1 289 ? 11.658 14.084 -47.337 1.00 91.38 289 ARG A CA 1
ATOM 2311 C C . ARG A 1 289 ? 11.553 15.001 -46.120 1.00 91.38 289 ARG A C 1
ATOM 2313 O O . ARG A 1 289 ? 12.268 15.994 -46.019 1.00 91.38 289 ARG A O 1
ATOM 2320 N N . LYS A 1 290 ? 10.663 14.672 -45.187 1.00 94.50 290 LYS A N 1
ATOM 2321 C CA . LYS A 1 290 ? 10.470 15.422 -43.935 1.00 94.50 290 LYS A CA 1
ATOM 2322 C C . LYS A 1 290 ? 11.512 14.960 -42.916 1.00 94.50 290 LYS A C 1
ATOM 2324 O O . LYS A 1 290 ? 11.628 13.760 -42.688 1.00 94.50 290 LYS A O 1
ATOM 2329 N N . VAL A 1 291 ? 12.266 15.866 -42.305 1.00 95.19 291 VAL A N 1
ATOM 2330 C CA . VAL A 1 291 ? 13.359 15.517 -41.387 1.00 95.19 291 VAL A CA 1
ATOM 2331 C C . VAL A 1 291 ? 13.114 16.151 -40.025 1.00 95.19 291 VAL A C 1
ATOM 2333 O O . VAL A 1 291 ? 13.020 17.370 -39.910 1.00 95.19 291 VAL A O 1
ATOM 2336 N N . PHE A 1 292 ? 13.021 15.315 -38.992 1.00 95.56 292 PHE A N 1
ATOM 2337 C CA . PHE A 1 292 ? 13.074 15.744 -37.598 1.00 95.56 292 PHE A CA 1
ATOM 2338 C C . PHE A 1 292 ? 14.469 15.493 -37.043 1.00 95.56 292 PHE A C 1
ATOM 2340 O O . PHE A 1 292 ? 14.971 14.374 -37.136 1.00 95.56 292 PHE A O 1
ATOM 2347 N N . GLU A 1 293 ? 15.055 16.503 -36.408 1.00 95.38 293 GLU A N 1
ATOM 2348 C CA . GLU A 1 293 ? 16.257 16.334 -35.592 1.00 95.38 293 GLU A CA 1
ATOM 2349 C C . GLU A 1 293 ? 15.865 16.265 -34.118 1.00 95.38 293 GLU A C 1
ATOM 2351 O O . GLU A 1 293 ? 15.131 17.124 -33.619 1.00 95.38 293 GLU A O 1
ATOM 2356 N N . ALA A 1 294 ? 16.365 15.258 -33.412 1.00 95.62 294 ALA A N 1
ATOM 2357 C CA . ALA A 1 294 ? 16.110 15.051 -31.998 1.00 95.62 294 ALA A CA 1
ATOM 2358 C C . ALA A 1 294 ? 17.385 14.666 -31.247 1.00 95.62 294 ALA A C 1
ATOM 2360 O O . ALA A 1 294 ? 18.319 14.104 -31.809 1.00 95.62 294 ALA A O 1
ATOM 2361 N N . PHE A 1 295 ? 17.395 14.941 -29.950 1.00 93.69 295 PHE A N 1
ATOM 2362 C CA . PHE A 1 295 ? 18.462 14.562 -29.038 1.00 93.69 295 PHE A CA 1
ATOM 2363 C C . PHE A 1 295 ? 17.921 13.610 -27.985 1.00 93.69 295 PHE A C 1
ATOM 2365 O O . PHE A 1 295 ? 16.867 13.867 -27.398 1.00 93.69 295 PHE A O 1
ATOM 2372 N N . VAL A 1 296 ? 18.661 12.542 -27.713 1.00 92.94 296 VAL A N 1
ATOM 2373 C CA . VAL A 1 296 ? 18.380 11.679 -26.566 1.00 92.94 296 VAL A CA 1
ATOM 2374 C C . VAL A 1 296 ? 18.754 12.419 -25.292 1.00 92.94 296 VAL A C 1
ATOM 2376 O O . VAL A 1 296 ? 19.867 12.930 -25.174 1.00 92.94 296 VAL A O 1
ATOM 2379 N N . VAL A 1 297 ? 17.837 12.482 -24.330 1.00 90.88 297 VAL A N 1
ATOM 2380 C CA . VAL A 1 297 ? 18.059 13.201 -23.071 1.00 90.88 297 VAL A CA 1
ATOM 2381 C C . VAL A 1 297 ? 17.545 12.402 -21.875 1.00 90.88 297 VAL A C 1
ATOM 2383 O O . VAL A 1 297 ? 16.658 11.566 -22.010 1.00 90.88 297 VAL A O 1
ATOM 2386 N N . ARG A 1 298 ? 18.089 12.681 -20.686 1.00 88.56 298 ARG A N 1
ATOM 2387 C CA . ARG A 1 298 ? 17.542 12.231 -19.396 1.00 88.56 298 ARG A CA 1
ATOM 2388 C C . ARG A 1 298 ? 17.151 13.466 -18.596 1.00 88.56 298 ARG A C 1
ATOM 2390 O O . ARG A 1 298 ? 18.024 14.155 -18.071 1.00 88.56 298 ARG A O 1
ATOM 2397 N N . SER A 1 299 ? 15.859 13.771 -18.553 1.00 88.50 299 SER A N 1
ATOM 2398 C CA . SER A 1 299 ? 15.319 14.942 -17.862 1.00 88.50 299 SER A CA 1
ATOM 2399 C C . SER A 1 299 ? 14.236 14.549 -16.862 1.00 88.50 299 SER A C 1
ATOM 2401 O O . SER A 1 299 ? 13.474 13.613 -17.090 1.00 88.50 299 SER A O 1
ATOM 2403 N N . LEU A 1 300 ? 14.108 15.322 -15.783 1.00 87.19 300 LEU A N 1
ATOM 2404 C CA . LEU A 1 300 ? 12.948 15.258 -14.888 1.00 87.19 300 LEU A CA 1
ATOM 2405 C C . LEU A 1 300 ? 11.697 15.927 -15.490 1.00 87.19 300 LEU A C 1
ATOM 2407 O O . LEU A 1 300 ? 10.621 15.890 -14.895 1.00 87.19 300 LEU A O 1
ATOM 2411 N N . ASP A 1 301 ? 11.814 16.570 -16.654 1.00 85.56 301 ASP A N 1
ATOM 2412 C CA . ASP A 1 301 ? 10.682 17.185 -17.343 1.00 85.56 301 ASP A CA 1
ATOM 2413 C C . ASP A 1 301 ? 9.652 16.140 -17.779 1.00 85.56 301 ASP A C 1
ATOM 2415 O O . ASP A 1 301 ? 9.973 15.155 -18.440 1.00 85.56 301 ASP A O 1
ATOM 2419 N N . GLY A 1 302 ? 8.394 16.369 -17.399 1.00 78.75 302 GLY A N 1
ATOM 2420 C CA . GLY A 1 302 ? 7.295 15.448 -17.689 1.00 78.75 302 GLY A CA 1
ATOM 2421 C C . GLY A 1 302 ? 7.305 14.158 -16.862 1.00 78.75 302 GLY A C 1
ATOM 2422 O O . GLY A 1 302 ? 6.436 13.322 -17.079 1.00 78.75 302 GLY A O 1
ATOM 2423 N N . ILE A 1 303 ? 8.235 13.997 -15.911 1.00 82.06 303 ILE A N 1
ATOM 2424 C CA . ILE A 1 303 ? 8.293 12.835 -15.018 1.00 82.06 303 ILE A CA 1
ATOM 2425 C C . ILE A 1 303 ? 7.780 13.236 -13.638 1.00 82.06 303 ILE A C 1
ATOM 2427 O O . ILE A 1 303 ? 8.363 14.080 -12.959 1.00 82.06 303 ILE A O 1
ATOM 2431 N N . ASP A 1 304 ? 6.704 12.588 -13.209 1.00 82.00 304 ASP A N 1
ATOM 2432 C CA . ASP A 1 304 ? 6.195 12.683 -11.846 1.00 82.00 304 ASP A CA 1
ATOM 2433 C C . ASP A 1 304 ? 6.178 11.275 -11.229 1.00 82.00 304 ASP A C 1
ATOM 2435 O O . ASP A 1 304 ? 5.320 10.462 -11.590 1.00 82.00 304 ASP A O 1
ATOM 2439 N N . PRO A 1 305 ? 7.108 10.955 -10.308 1.00 71.50 305 PRO A N 1
ATOM 2440 C CA . PRO A 1 305 ? 7.170 9.633 -9.688 1.00 71.50 305 PRO A CA 1
ATOM 2441 C C . PRO A 1 305 ? 5.954 9.333 -8.800 1.00 71.50 305 PRO A C 1
ATOM 2443 O O . PRO A 1 305 ? 5.750 8.177 -8.445 1.00 71.50 305 PRO A O 1
ATOM 2446 N N . SER A 1 306 ? 5.156 10.352 -8.458 1.00 78.56 306 SER A N 1
ATOM 2447 C CA . SER A 1 306 ? 3.904 10.231 -7.705 1.00 78.56 306 SER A CA 1
ATOM 2448 C C . SER A 1 306 ? 2.653 10.203 -8.587 1.00 78.56 306 SER A C 1
ATOM 2450 O O . SER A 1 306 ? 1.540 10.114 -8.072 1.00 78.56 306 SER A O 1
ATOM 2452 N N . SER A 1 307 ? 2.816 10.234 -9.916 1.00 85.38 307 SER A N 1
ATOM 2453 C CA . SER A 1 307 ? 1.688 10.165 -10.852 1.00 85.38 307 SER A CA 1
ATOM 2454 C C . SER A 1 307 ? 0.920 8.845 -10.780 1.00 85.38 307 SER A C 1
ATOM 2456 O O . SER A 1 307 ? -0.247 8.832 -11.156 1.00 85.38 307 SER A O 1
ATOM 2458 N N . TYR A 1 308 ? 1.533 7.780 -10.253 1.00 90.62 308 TYR A N 1
ATOM 2459 C CA . TYR A 1 308 ? 0.929 6.473 -10.002 1.00 90.62 308 TYR A CA 1
ATOM 2460 C C . TYR A 1 308 ? 1.188 6.019 -8.566 1.00 90.62 308 TYR A C 1
ATOM 2462 O O . TYR A 1 308 ? 2.278 6.224 -8.033 1.00 90.62 308 TYR A O 1
ATOM 2470 N N . SER A 1 309 ? 0.198 5.366 -7.958 1.00 89.00 309 SER A N 1
ATOM 2471 C CA . SER A 1 309 ? 0.314 4.721 -6.650 1.00 89.00 309 SER A CA 1
ATOM 2472 C C . SER A 1 309 ? -0.345 3.349 -6.702 1.00 89.00 309 SER A C 1
ATOM 2474 O O . SER A 1 309 ? -1.534 3.265 -7.014 1.00 89.00 309 SER A O 1
ATOM 2476 N N . THR A 1 310 ? 0.395 2.301 -6.326 1.00 85.88 310 THR A N 1
ATOM 2477 C CA . THR A 1 310 ? -0.110 0.916 -6.276 1.00 85.88 310 THR A CA 1
ATOM 2478 C C . THR A 1 310 ? -1.389 0.820 -5.439 1.00 85.88 310 THR A C 1
ATOM 2480 O O . THR A 1 310 ? -2.375 0.235 -5.871 1.00 85.88 310 THR A O 1
ATOM 2483 N N . VAL A 1 311 ? -1.422 1.485 -4.276 1.00 85.44 311 VAL A N 1
ATOM 2484 C CA . VAL A 1 311 ? -2.590 1.485 -3.375 1.00 85.44 311 VAL A CA 1
ATOM 2485 C C . VAL A 1 311 ? -3.808 2.123 -4.044 1.00 85.44 311 VAL A C 1
ATOM 2487 O O . VAL A 1 311 ? -4.908 1.582 -3.986 1.00 85.44 311 VAL A O 1
ATOM 2490 N N . ASN A 1 312 ? -3.633 3.270 -4.707 1.00 90.25 312 ASN A N 1
ATOM 2491 C CA . ASN A 1 312 ? -4.750 3.934 -5.379 1.00 90.25 312 ASN A CA 1
ATOM 2492 C C . ASN A 1 312 ? -5.242 3.130 -6.591 1.00 90.25 312 ASN A C 1
ATOM 2494 O O . ASN A 1 312 ? -6.449 3.085 -6.827 1.00 90.25 312 ASN A O 1
ATOM 2498 N N . ALA A 1 313 ? -4.335 2.489 -7.332 1.00 90.44 313 ALA A N 1
ATOM 2499 C CA . ALA A 1 313 ? -4.671 1.635 -8.468 1.00 90.44 313 ALA A CA 1
ATOM 2500 C C . ALA A 1 313 ? -5.432 0.369 -8.036 1.00 90.44 313 ALA A C 1
ATOM 2502 O O . ALA A 1 313 ? -6.437 0.016 -8.658 1.00 90.44 313 ALA A O 1
ATOM 2503 N N . GLU A 1 314 ? -5.020 -0.267 -6.936 1.00 87.62 314 GLU A N 1
ATOM 2504 C CA . GLU A 1 314 ? -5.726 -1.407 -6.339 1.00 87.62 314 GLU A CA 1
ATOM 2505 C C . GLU A 1 314 ? -7.146 -1.005 -5.921 1.00 87.62 314 GLU A C 1
ATOM 2507 O O . GLU A 1 314 ? -8.124 -1.650 -6.302 1.00 87.62 314 GLU A O 1
ATOM 2512 N N . ILE A 1 315 ? -7.286 0.127 -5.226 1.00 89.56 315 ILE A N 1
ATOM 2513 C CA . ILE A 1 315 ? -8.595 0.637 -4.806 1.00 89.56 315 ILE A CA 1
ATOM 2514 C C . ILE A 1 315 ? -9.474 0.967 -6.007 1.00 89.56 315 ILE A C 1
ATOM 2516 O O . ILE A 1 315 ? -10.655 0.624 -6.014 1.00 89.56 315 ILE A O 1
ATOM 2520 N N . ARG A 1 316 ? -8.920 1.604 -7.044 1.00 93.25 316 ARG A N 1
ATOM 2521 C CA . ARG A 1 316 ? -9.652 1.900 -8.281 1.00 93.25 316 ARG A CA 1
ATOM 2522 C C . ARG A 1 316 ? -10.158 0.615 -8.938 1.00 93.25 316 ARG A C 1
ATOM 2524 O O . ARG A 1 316 ? -11.318 0.559 -9.332 1.00 93.25 316 ARG A O 1
ATOM 2531 N N . THR A 1 317 ? -9.327 -0.421 -8.988 1.00 90.25 317 THR A N 1
ATOM 2532 C CA . THR A 1 317 ? -9.686 -1.745 -9.520 1.00 90.25 317 THR A CA 1
ATOM 2533 C C . THR A 1 317 ? -10.823 -2.382 -8.716 1.00 90.25 317 THR A C 1
ATOM 2535 O O . THR A 1 317 ? -11.813 -2.848 -9.282 1.00 90.25 317 THR A O 1
ATOM 2538 N N . GLN A 1 318 ? -10.762 -2.315 -7.384 1.00 89.94 318 GLN A N 1
ATOM 2539 C CA . GLN A 1 318 ? -11.846 -2.800 -6.527 1.00 89.94 318 GLN A CA 1
ATOM 2540 C C . GLN A 1 318 ? -13.138 -1.975 -6.672 1.00 89.94 318 GLN A C 1
ATOM 2542 O O . GLN A 1 318 ? -14.230 -2.542 -6.644 1.00 89.94 318 GLN A O 1
ATOM 2547 N N . LEU A 1 319 ? -13.047 -0.657 -6.885 1.00 94.00 319 LEU A N 1
ATOM 2548 C CA . LEU A 1 319 ? -14.208 0.190 -7.184 1.00 94.00 319 LEU A CA 1
ATOM 2549 C C . LEU A 1 319 ? -14.852 -0.166 -8.531 1.00 94.00 319 LEU A C 1
ATOM 2551 O O . LEU A 1 319 ? -16.079 -0.154 -8.624 1.00 94.00 319 LEU A O 1
ATOM 2555 N N . ILE A 1 320 ? -14.059 -0.511 -9.552 1.00 93.56 320 ILE A N 1
ATOM 2556 C CA . ILE A 1 320 ? -14.562 -0.991 -10.851 1.00 93.56 320 ILE A CA 1
ATOM 2557 C C . ILE A 1 320 ? -15.308 -2.316 -10.670 1.00 93.56 320 ILE A C 1
ATOM 2559 O O . ILE A 1 320 ? -16.463 -2.421 -11.078 1.00 93.56 320 ILE A O 1
ATOM 2563 N N . SER A 1 321 ? -14.709 -3.279 -9.964 1.00 90.38 321 SER A N 1
ATOM 2564 C CA . SER A 1 321 ? -15.359 -4.557 -9.638 1.00 90.38 321 SER A CA 1
ATOM 2565 C C . SER A 1 321 ? -16.664 -4.357 -8.854 1.00 90.38 321 SER A C 1
ATOM 2567 O O . SER A 1 321 ? -17.685 -4.988 -9.137 1.00 90.38 321 SER A O 1
ATOM 2569 N N . LEU A 1 322 ? -16.674 -3.429 -7.893 1.00 91.69 322 LEU A N 1
ATOM 2570 C CA . LEU A 1 322 ? -17.880 -3.066 -7.155 1.00 91.69 322 LEU A CA 1
ATOM 2571 C C . LEU A 1 322 ? -18.946 -2.450 -8.075 1.00 91.69 322 LEU A C 1
ATOM 2573 O O . LEU A 1 322 ? -20.126 -2.786 -7.978 1.00 91.69 322 LEU A O 1
ATOM 2577 N N . ARG A 1 323 ? -18.544 -1.568 -8.992 1.00 94.31 323 ARG A N 1
ATOM 2578 C CA . ARG A 1 323 ? -19.434 -0.962 -9.986 1.00 94.31 323 ARG A CA 1
ATOM 2579 C C . ARG A 1 323 ? -20.059 -2.015 -10.897 1.00 94.31 323 ARG A C 1
ATOM 2581 O O . ARG A 1 323 ? -21.256 -1.934 -11.155 1.00 94.31 323 ARG A O 1
ATOM 2588 N N . GLU A 1 324 ? -19.293 -3.004 -11.345 1.00 91.94 324 GLU A N 1
ATOM 2589 C CA . GLU A 1 324 ? -19.784 -4.139 -12.139 1.00 91.94 324 GLU A CA 1
ATOM 2590 C C . GLU A 1 324 ? -20.785 -4.999 -11.357 1.00 91.94 324 GLU A C 1
ATOM 2592 O O . GLU A 1 324 ? -21.847 -5.326 -11.883 1.00 91.94 324 GLU A O 1
ATOM 2597 N N . GLN A 1 325 ? -20.513 -5.291 -10.080 1.00 90.12 325 GLN A N 1
ATOM 2598 C CA . GLN A 1 325 ? -21.439 -6.027 -9.207 1.00 90.12 325 GLN A CA 1
ATOM 2599 C C . GLN A 1 325 ? -22.779 -5.290 -9.046 1.00 90.12 325 GLN A C 1
ATOM 2601 O O . GLN A 1 325 ? -23.843 -5.889 -9.199 1.00 90.12 325 GLN A O 1
ATOM 2606 N N . VAL A 1 326 ? -22.751 -3.978 -8.788 1.00 90.25 326 VAL A N 1
ATOM 2607 C CA . VAL A 1 326 ? -23.973 -3.162 -8.659 1.00 90.25 326 VAL A CA 1
ATOM 2608 C C . VAL A 1 326 ? -24.734 -3.078 -9.990 1.00 90.25 326 VAL A C 1
ATOM 2610 O O . VAL A 1 326 ? -25.966 -3.129 -10.004 1.00 90.25 326 VAL A O 1
ATOM 2613 N N . ASP A 1 327 ? -24.025 -2.984 -11.115 1.00 91.12 327 ASP A N 1
ATOM 2614 C CA . ASP A 1 327 ? -24.616 -2.972 -12.458 1.00 91.12 327 ASP A CA 1
ATOM 2615 C C . ASP A 1 327 ? -25.264 -4.316 -12.817 1.00 91.12 327 ASP A C 1
ATOM 2617 O O . ASP A 1 327 ? -26.369 -4.343 -13.363 1.00 91.12 327 ASP A O 1
ATOM 2621 N N . TYR A 1 328 ? -24.638 -5.429 -12.428 1.00 90.06 328 TYR A N 1
ATOM 2622 C CA . TYR A 1 328 ? -25.204 -6.770 -12.557 1.00 90.06 328 TYR A CA 1
ATOM 2623 C C . TYR A 1 328 ? -26.502 -6.913 -11.755 1.00 90.06 328 TYR A C 1
ATOM 2625 O O . TYR A 1 328 ? -27.515 -7.335 -12.312 1.00 90.06 328 TYR A O 1
ATOM 2633 N N . LEU A 1 329 ? -26.525 -6.480 -10.487 1.00 87.25 329 LEU A N 1
ATOM 2634 C CA . LEU A 1 329 ? -27.744 -6.482 -9.663 1.00 87.25 329 LEU A CA 1
ATOM 2635 C C . LEU A 1 329 ? -28.869 -5.656 -10.301 1.00 87.25 329 LEU A C 1
ATOM 2637 O O . LEU A 1 329 ? -30.034 -6.049 -10.256 1.00 87.25 329 LEU A O 1
ATOM 2641 N N . ARG A 1 330 ? -28.529 -4.530 -10.942 1.00 86.81 330 ARG A N 1
ATOM 2642 C CA . ARG A 1 330 ? -29.488 -3.731 -11.720 1.00 86.81 330 ARG A CA 1
ATOM 2643 C C . ARG A 1 330 ? -29.995 -4.491 -12.954 1.00 86.81 330 ARG A C 1
ATOM 2645 O O . ARG A 1 330 ? -31.160 -4.345 -13.313 1.00 86.81 330 ARG A O 1
ATOM 2652 N N . GLY A 1 331 ? -29.135 -5.261 -13.618 1.00 83.50 331 GLY A N 1
ATOM 2653 C CA . GLY A 1 331 ? -29.463 -6.058 -14.805 1.00 83.50 331 GLY A CA 1
ATOM 2654 C C . GLY A 1 331 ? -30.372 -7.259 -14.527 1.00 83.50 331 GLY A C 1
ATOM 2655 O O . GLY A 1 331 ? -31.118 -7.666 -15.411 1.00 83.50 331 GLY A O 1
ATOM 2656 N N . GLN A 1 332 ? -30.386 -7.769 -13.292 1.00 79.44 332 GLN A N 1
ATOM 2657 C CA . GLN A 1 332 ? -31.278 -8.855 -12.855 1.00 79.44 332 GLN A CA 1
ATOM 2658 C C . GLN A 1 332 ? -32.753 -8.435 -12.720 1.00 79.44 332 GLN A C 1
ATOM 2660 O O . GLN A 1 332 ? -33.603 -9.230 -12.320 1.00 79.44 332 GLN A O 1
ATOM 2665 N N . VAL A 1 333 ? -33.086 -7.186 -13.051 1.00 66.56 333 VAL A N 1
ATOM 2666 C CA . VAL A 1 333 ? -34.462 -6.697 -13.040 1.00 66.56 333 VAL A CA 1
ATOM 2667 C C . VAL A 1 333 ? -35.155 -7.089 -14.348 1.00 66.56 333 VAL A C 1
ATOM 2669 O O . VAL A 1 333 ? -34.792 -6.557 -15.402 1.00 66.56 333 VAL A O 1
ATOM 2672 N N . PRO A 1 334 ? -36.188 -7.953 -14.321 1.00 60.22 334 PRO A N 1
ATOM 2673 C CA . PRO A 1 334 ? -36.940 -8.258 -15.528 1.00 60.22 334 PRO A CA 1
ATOM 2674 C C . PRO A 1 334 ? -37.617 -6.986 -16.070 1.00 60.22 334 PRO A C 1
ATOM 2676 O O . PRO A 1 334 ? -38.117 -6.168 -15.287 1.00 60.22 334 PRO A O 1
ATOM 2679 N N . PRO A 1 335 ? -37.668 -6.794 -17.402 1.00 57.59 335 PRO A N 1
ATOM 2680 C CA . PRO A 1 335 ? -38.401 -5.681 -17.990 1.00 57.59 335 PRO A CA 1
ATOM 2681 C C . PRO A 1 335 ? -39.875 -5.745 -17.556 1.00 57.59 335 PRO A C 1
ATOM 2683 O O . PRO A 1 335 ? -40.409 -6.844 -17.384 1.00 57.59 335 PRO A O 1
ATOM 2686 N N . PRO A 1 336 ? -40.554 -4.597 -17.374 1.00 51.44 336 PRO A N 1
ATOM 2687 C CA . PRO A 1 336 ? -41.938 -4.571 -16.919 1.00 51.44 336 PRO A CA 1
ATOM 2688 C C . PRO A 1 336 ? -42.837 -5.275 -17.942 1.00 51.44 336 PRO A C 1
ATOM 2690 O O . PRO A 1 336 ? -43.231 -4.693 -18.952 1.00 51.44 336 PRO A O 1
ATOM 2693 N N . GLN A 1 337 ? -43.162 -6.542 -17.691 1.00 51.84 337 GLN A N 1
ATOM 2694 C CA . GLN A 1 337 ? -44.193 -7.248 -18.436 1.00 51.84 337 GLN A CA 1
ATOM 2695 C C . GLN A 1 337 ? -45.565 -6.798 -17.929 1.00 51.84 337 GLN A C 1
ATOM 2697 O O . GLN A 1 337 ? -45.782 -6.634 -16.729 1.00 51.84 337 GLN A O 1
ATOM 2702 N N . LYS A 1 338 ? -46.508 -6.593 -18.854 1.00 48.66 338 LYS A N 1
ATOM 2703 C CA . LYS A 1 338 ? -47.923 -6.359 -18.539 1.00 48.66 338 LYS A CA 1
ATOM 2704 C C . LYS A 1 338 ? -48.543 -7.668 -18.031 1.00 48.66 338 LYS A C 1
ATOM 2706 O O . LYS A 1 338 ? -49.226 -8.350 -18.787 1.00 48.66 338 LYS A O 1
ATOM 2711 N N . THR A 1 339 ? -48.272 -8.064 -16.791 1.00 50.84 339 THR A N 1
ATOM 2712 C CA . THR A 1 339 ? -48.885 -9.256 -16.192 1.00 50.84 339 THR A CA 1
ATOM 2713 C C . THR A 1 339 ? -50.214 -8.918 -15.501 1.00 50.84 339 THR A C 1
ATOM 2715 O O . THR A 1 339 ? -50.329 -7.862 -14.873 1.00 50.84 339 THR A O 1
ATOM 2718 N N . PRO A 1 340 ? -51.239 -9.788 -15.607 1.00 53.84 340 PRO A N 1
ATOM 2719 C CA . PRO A 1 340 ? -52.525 -9.604 -14.938 1.00 53.84 340 PRO A CA 1
ATOM 2720 C C . PRO A 1 340 ? -52.377 -9.536 -13.411 1.00 53.84 340 PRO A C 1
ATOM 2722 O O . PRO A 1 340 ? -51.556 -10.237 -12.819 1.00 53.84 340 PRO A O 1
ATOM 2725 N N . PHE A 1 341 ? -53.229 -8.730 -12.773 1.00 53.66 341 PHE A N 1
ATOM 2726 C CA . PHE A 1 341 ? -53.208 -8.384 -11.342 1.00 53.66 341 PHE A CA 1
ATOM 2727 C C . PHE A 1 341 ? -53.210 -9.595 -10.378 1.00 53.66 341 PHE A C 1
ATOM 2729 O O . PHE A 1 341 ? -52.794 -9.471 -9.229 1.00 53.66 341 PHE A O 1
ATOM 2736 N N . SER A 1 342 ? -53.629 -10.782 -10.832 1.00 52.56 342 SER A N 1
ATOM 2737 C CA . SER A 1 342 ? -53.690 -12.010 -10.026 1.00 52.56 342 SER A CA 1
ATOM 2738 C C . SER A 1 342 ? -52.339 -12.706 -9.798 1.00 52.56 342 SER A C 1
ATOM 2740 O O . SER A 1 342 ? -52.223 -13.469 -8.843 1.00 52.56 342 SER A O 1
ATOM 2742 N N . LEU A 1 343 ? -51.304 -12.421 -10.601 1.00 53.03 343 LEU A N 1
ATOM 2743 C CA . LEU A 1 343 ? -49.952 -13.001 -10.460 1.00 53.03 343 LEU A CA 1
ATOM 2744 C C . LEU A 1 343 ? -48.985 -12.125 -9.639 1.00 53.03 343 LEU A C 1
ATOM 2746 O O . LEU A 1 343 ? -47.874 -12.542 -9.324 1.00 53.03 343 LEU A O 1
ATOM 2750 N N . TRP A 1 344 ? -49.401 -10.917 -9.245 1.00 48.94 344 TRP A N 1
ATOM 2751 C CA . TRP A 1 344 ? -48.550 -9.956 -8.527 1.00 48.94 344 TRP A CA 1
ATOM 2752 C C . TRP A 1 344 ? -48.223 -10.369 -7.083 1.00 48.94 344 TRP A C 1
ATOM 2754 O O . TRP A 1 344 ? -47.219 -9.930 -6.529 1.00 48.94 344 TRP A O 1
ATOM 2764 N N . LYS A 1 345 ? -49.032 -11.245 -6.469 1.00 47.94 345 LYS A N 1
ATOM 2765 C CA . LYS A 1 345 ? -48.804 -11.722 -5.094 1.00 47.94 345 LYS A CA 1
ATOM 2766 C C . LYS A 1 345 ? -47.728 -12.811 -4.970 1.00 47.94 345 LYS A C 1
ATOM 2768 O O . LYS A 1 345 ? -47.279 -13.043 -3.855 1.00 47.94 345 LYS A O 1
ATOM 2773 N N . SER A 1 346 ? -47.286 -13.445 -6.065 1.00 46.16 346 SER A N 1
ATOM 2774 C CA . SER A 1 346 ? -46.251 -14.497 -6.022 1.00 46.16 346 SER A CA 1
ATOM 2775 C C . SER A 1 346 ? -44.845 -14.023 -6.417 1.00 46.16 346 SER A C 1
ATOM 2777 O O . SER A 1 346 ? -43.914 -14.821 -6.416 1.00 46.16 346 SER A O 1
ATOM 2779 N N . LEU A 1 347 ? -44.662 -12.737 -6.742 1.00 48.06 347 LEU A N 1
ATOM 2780 C CA . LEU A 1 347 ? -43.363 -12.134 -7.069 1.00 48.06 347 LEU A CA 1
ATOM 2781 C C . LEU A 1 347 ? -42.865 -11.251 -5.912 1.00 48.06 347 LEU A C 1
ATOM 2783 O O . LEU A 1 347 ? -42.554 -10.078 -6.094 1.00 48.06 347 LEU A O 1
ATOM 2787 N N . SER A 1 348 ? -42.745 -11.811 -4.703 1.00 48.97 348 SER A N 1
ATOM 2788 C CA . SER A 1 348 ? -42.124 -11.122 -3.554 1.00 48.97 348 SER A CA 1
ATOM 2789 C C . SER A 1 348 ? -40.627 -10.820 -3.747 1.00 48.97 348 SER A C 1
ATOM 2791 O O . SER A 1 348 ? -40.022 -10.171 -2.901 1.00 48.97 348 SER A O 1
ATOM 2793 N N . ASN A 1 349 ? -40.036 -11.259 -4.864 1.00 55.94 349 ASN A N 1
ATOM 2794 C CA . ASN A 1 349 ? -38.619 -11.100 -5.194 1.00 55.94 349 ASN A CA 1
ATOM 2795 C C . ASN A 1 349 ? -38.341 -10.012 -6.256 1.00 55.94 349 ASN A C 1
ATOM 2797 O O . ASN A 1 349 ? -37.213 -9.912 -6.733 1.00 55.94 349 ASN A O 1
ATOM 2801 N N . SER A 1 350 ? -39.329 -9.201 -6.669 1.00 64.31 350 SER A N 1
ATOM 2802 C CA . SER A 1 350 ? -39.102 -8.162 -7.690 1.00 64.31 350 SER A CA 1
ATOM 2803 C C . SER A 1 350 ? -38.544 -6.862 -7.096 1.00 64.31 350 SER A C 1
ATOM 2805 O O . SER A 1 350 ? -39.156 -6.276 -6.201 1.00 64.31 350 SER A O 1
ATOM 2807 N N . ILE A 1 351 ? -37.433 -6.368 -7.650 1.00 70.44 351 ILE A N 1
ATOM 2808 C CA . ILE A 1 351 ? -36.823 -5.076 -7.295 1.00 70.44 351 ILE A CA 1
ATOM 2809 C C . ILE A 1 351 ? -37.774 -3.923 -7.650 1.00 70.44 351 ILE A C 1
ATOM 2811 O O . ILE A 1 351 ? -38.273 -3.822 -8.775 1.00 70.44 351 ILE A O 1
ATOM 2815 N N . LYS A 1 352 ? -38.007 -3.004 -6.709 1.00 80.69 352 LYS A N 1
ATOM 2816 C CA . LYS A 1 352 ? -38.898 -1.851 -6.914 1.00 80.69 352 LYS A CA 1
ATOM 2817 C C . LYS A 1 352 ? -38.252 -0.828 -7.848 1.00 80.69 352 LYS A C 1
ATOM 2819 O O . LYS A 1 352 ? -37.059 -0.553 -7.763 1.00 80.69 352 LYS A O 1
ATOM 2824 N N . LYS A 1 353 ? -39.051 -0.118 -8.655 1.00 81.38 353 LYS A N 1
ATOM 2825 C CA . LYS A 1 353 ? -38.565 0.974 -9.534 1.00 81.38 353 LYS A CA 1
ATOM 2826 C C . LYS A 1 353 ? -37.713 2.015 -8.789 1.00 81.38 353 LYS A C 1
ATOM 2828 O O . LYS A 1 353 ? -36.721 2.508 -9.317 1.00 81.38 353 LYS A O 1
ATOM 2833 N N . THR A 1 354 ? -38.075 2.333 -7.547 1.00 82.44 354 THR A N 1
ATOM 2834 C CA . THR A 1 354 ? -37.330 3.259 -6.679 1.00 82.44 354 THR A CA 1
ATOM 2835 C C . THR A 1 354 ? -35.965 2.733 -6.230 1.00 82.44 354 THR A C 1
ATOM 2837 O O . THR A 1 354 ? -35.105 3.534 -5.873 1.00 82.44 354 THR A O 1
ATOM 2840 N N . GLU A 1 355 ? -35.769 1.415 -6.205 1.00 84.25 355 GLU A N 1
ATOM 2841 C CA . GLU A 1 355 ? -34.497 0.756 -5.878 1.00 84.25 355 GLU A CA 1
ATOM 2842 C C . GLU A 1 355 ? -33.578 0.759 -7.102 1.00 84.25 355 GLU A C 1
ATOM 2844 O O . GLU A 1 355 ? -32.417 1.130 -6.977 1.00 84.25 355 GLU A O 1
ATOM 2849 N N . ILE A 1 356 ? -34.115 0.509 -8.304 1.00 85.12 356 ILE A N 1
ATOM 2850 C CA . ILE A 1 356 ? -33.376 0.630 -9.578 1.00 85.12 356 ILE A CA 1
ATOM 2851 C C . ILE A 1 356 ? -32.784 2.032 -9.741 1.00 85.12 356 ILE A C 1
ATOM 2853 O O . ILE A 1 356 ? -31.612 2.182 -10.076 1.00 85.12 356 ILE A O 1
ATOM 2857 N N . VAL A 1 357 ? -33.587 3.072 -9.485 1.00 88.12 357 VAL A N 1
ATOM 2858 C CA . VAL A 1 357 ? -33.124 4.468 -9.556 1.00 88.12 357 VAL A CA 1
ATOM 2859 C C . VAL A 1 357 ? -31.996 4.722 -8.552 1.00 88.12 357 VAL A C 1
ATOM 2861 O O . VAL A 1 357 ? -31.045 5.431 -8.875 1.00 88.12 357 VAL A O 1
ATOM 2864 N N . ALA A 1 358 ? -32.068 4.124 -7.360 1.00 87.81 358 ALA A N 1
ATOM 2865 C CA . ALA A 1 358 ? -31.023 4.259 -6.352 1.00 87.81 358 ALA A CA 1
ATOM 2866 C C . ALA A 1 358 ? -29.735 3.514 -6.743 1.00 87.81 358 ALA A C 1
ATOM 2868 O O . ALA A 1 358 ? -28.657 4.085 -6.608 1.00 87.81 358 ALA A O 1
ATOM 2869 N N . LEU A 1 359 ? -29.836 2.296 -7.292 1.00 89.56 359 LEU A N 1
ATOM 2870 C CA . LEU A 1 359 ? -28.692 1.554 -7.839 1.00 89.56 359 LEU A CA 1
ATOM 2871 C C . LEU A 1 359 ? -28.031 2.331 -8.986 1.00 89.56 359 LEU A C 1
ATOM 2873 O O . LEU A 1 359 ? -26.813 2.470 -9.014 1.00 89.56 359 LEU A O 1
ATOM 2877 N N . GLN A 1 360 ? -28.826 2.920 -9.885 1.00 92.12 360 GLN A N 1
ATOM 2878 C CA . GLN A 1 360 ? -28.313 3.757 -10.972 1.00 92.12 360 GLN A CA 1
ATOM 2879 C C . GLN A 1 360 ? -27.560 4.989 -10.455 1.00 92.12 360 GLN A C 1
ATOM 2881 O O . GLN A 1 360 ? -26.545 5.381 -11.032 1.00 92.12 360 GLN A O 1
ATOM 2886 N N . ASP A 1 361 ? -28.057 5.620 -9.390 1.00 91.81 361 ASP A N 1
ATOM 2887 C CA . ASP A 1 361 ? -27.360 6.730 -8.741 1.00 91.81 361 ASP A CA 1
ATOM 2888 C C . ASP A 1 361 ? -26.037 6.271 -8.108 1.00 91.81 361 ASP A C 1
ATOM 2890 O O . ASP A 1 361 ? -25.027 6.955 -8.268 1.00 91.81 361 ASP A O 1
ATOM 2894 N N . GLN A 1 362 ? -25.997 5.089 -7.478 1.00 92.00 362 GLN A N 1
ATOM 2895 C CA . GLN A 1 362 ? -24.746 4.524 -6.954 1.00 92.00 362 GLN A CA 1
ATOM 2896 C C . GLN A 1 362 ? -23.732 4.234 -8.063 1.00 92.00 362 GLN A C 1
ATOM 2898 O O . GLN A 1 362 ? -22.576 4.620 -7.922 1.00 92.00 362 GLN A O 1
ATOM 2903 N N . ILE A 1 363 ? -24.155 3.653 -9.190 1.00 92.81 363 ILE A N 1
ATOM 2904 C CA . ILE A 1 363 ? -23.278 3.417 -10.350 1.00 92.81 363 ILE A CA 1
ATOM 2905 C C . ILE A 1 363 ? -22.672 4.735 -10.838 1.00 92.81 363 ILE A C 1
ATOM 2907 O O . ILE A 1 363 ? -21.459 4.841 -10.960 1.00 92.81 363 ILE A O 1
ATOM 2911 N N . LYS A 1 364 ? -23.484 5.788 -11.009 1.00 93.50 364 LYS A N 1
ATOM 2912 C CA . LYS A 1 364 ? -22.982 7.115 -11.416 1.00 93.50 364 LYS A CA 1
ATOM 2913 C C . LYS A 1 364 ? -21.989 7.709 -10.416 1.00 93.50 364 LYS A C 1
ATOM 2915 O O . LYS A 1 364 ? -21.106 8.472 -10.804 1.00 93.50 364 LYS A O 1
ATOM 2920 N N . GLN A 1 365 ? -22.169 7.443 -9.124 1.00 92.88 365 GLN A N 1
ATOM 2921 C CA . GLN A 1 365 ? -21.241 7.903 -8.093 1.00 92.88 365 GLN A CA 1
ATOM 2922 C C . GLN A 1 365 ? -19.938 7.108 -8.109 1.00 92.88 365 GLN A C 1
ATOM 2924 O O . GLN A 1 365 ? -18.879 7.720 -7.989 1.00 92.88 365 GLN A O 1
ATOM 2929 N N . LEU A 1 366 ? -20.014 5.791 -8.311 1.00 94.19 366 LEU A N 1
ATOM 2930 C CA . LEU A 1 366 ? -18.851 4.932 -8.509 1.00 94.19 366 LEU A CA 1
ATOM 2931 C C . LEU A 1 366 ? -18.072 5.354 -9.754 1.00 94.19 366 LEU A C 1
ATOM 2933 O O . LEU A 1 366 ? -16.882 5.599 -9.631 1.00 94.19 366 LEU A O 1
ATOM 2937 N N . ASP A 1 367 ? -18.728 5.564 -10.899 1.00 93.75 367 ASP A N 1
ATOM 2938 C CA . ASP A 1 367 ? -18.078 6.023 -12.137 1.00 93.75 367 ASP A CA 1
ATOM 2939 C C . ASP A 1 367 ? -17.307 7.339 -11.906 1.00 93.75 367 ASP A C 1
ATOM 2941 O O . ASP A 1 367 ? -16.135 7.466 -12.262 1.00 93.75 367 ASP A O 1
ATOM 2945 N N . LYS A 1 368 ? -17.934 8.315 -11.228 1.00 93.50 368 LYS A N 1
ATOM 2946 C CA . LYS A 1 368 ? -17.272 9.576 -10.853 1.00 93.50 368 LYS A CA 1
ATOM 2947 C C . LYS A 1 368 ? -16.079 9.352 -9.932 1.00 93.50 368 LYS A C 1
ATOM 2949 O O . LYS A 1 368 ? -15.082 10.053 -10.063 1.00 93.50 368 LYS A O 1
ATOM 2954 N N . LEU A 1 369 ? -16.196 8.433 -8.976 1.00 94.06 369 LEU A N 1
ATOM 2955 C CA . LEU A 1 369 ? -15.138 8.160 -8.014 1.00 94.06 369 LEU A CA 1
ATOM 2956 C C . LEU A 1 369 ? -13.967 7.412 -8.657 1.00 94.06 369 LEU A C 1
ATOM 2958 O O . LEU A 1 369 ? -12.827 7.757 -8.382 1.00 94.06 369 LEU A O 1
ATOM 2962 N N . ILE A 1 370 ? -14.234 6.454 -9.543 1.00 94.19 370 ILE A N 1
ATOM 2963 C CA . ILE A 1 370 ? -13.223 5.702 -10.297 1.00 94.19 370 ILE A CA 1
ATOM 2964 C C . ILE A 1 370 ? -12.371 6.656 -11.142 1.00 94.19 370 ILE A C 1
ATOM 2966 O O . ILE A 1 370 ? -11.144 6.617 -11.056 1.00 94.19 370 ILE A O 1
ATOM 2970 N N . LEU A 1 371 ? -13.014 7.564 -11.885 1.00 90.88 371 LEU A N 1
ATOM 2971 C CA . LEU A 1 371 ? -12.322 8.611 -12.648 1.00 90.88 371 LEU A CA 1
ATOM 2972 C C . LEU A 1 371 ? -11.532 9.557 -11.740 1.00 90.88 371 LEU A C 1
ATOM 2974 O O . LEU A 1 371 ? -10.450 10.010 -12.087 1.00 90.88 371 LEU A O 1
ATOM 2978 N N . TRP A 1 372 ? -12.060 9.859 -10.556 1.00 90.69 372 TRP A N 1
ATOM 2979 C CA . TRP A 1 372 ? -11.382 10.727 -9.600 1.00 90.69 372 TRP A CA 1
ATOM 2980 C C . TRP A 1 372 ? -10.157 10.053 -8.955 1.00 90.69 372 TRP A C 1
ATOM 2982 O O . TRP A 1 372 ? -9.160 10.715 -8.689 1.00 90.69 372 TRP A O 1
ATOM 2992 N N . PHE A 1 373 ? -10.198 8.735 -8.736 1.00 90.38 373 PHE A N 1
ATOM 2993 C CA . PHE A 1 373 ? -9.067 7.958 -8.215 1.00 90.38 373 PHE A CA 1
ATOM 2994 C C . PHE A 1 373 ? -7.930 7.773 -9.226 1.00 90.38 373 PHE A C 1
ATOM 2996 O O . PHE A 1 373 ? -6.816 7.468 -8.802 1.00 90.38 373 PHE A O 1
ATOM 3003 N N . GLU A 1 374 ? -8.193 7.991 -10.517 1.00 87.25 374 GLU A N 1
ATOM 3004 C CA . GLU A 1 374 ? -7.172 8.038 -11.572 1.00 87.25 374 GLU A CA 1
ATOM 3005 C C . GLU A 1 374 ? -6.171 9.184 -11.347 1.00 87.25 374 GLU A C 1
ATOM 3007 O O . GLU A 1 374 ? -4.985 9.039 -11.634 1.00 87.25 374 GLU A O 1
ATOM 3012 N N . ASP A 1 375 ? -6.607 10.301 -10.745 1.00 86.62 375 ASP A N 1
ATOM 3013 C CA . ASP A 1 375 ? -5.702 11.386 -10.365 1.00 86.62 375 ASP A CA 1
ATOM 3014 C C . ASP A 1 375 ? -5.043 11.115 -8.997 1.00 86.62 375 ASP A C 1
ATOM 3016 O O . ASP A 1 375 ? -5.647 11.168 -7.914 1.00 86.62 375 ASP A O 1
ATOM 3020 N N . ASN A 1 376 ? -3.743 10.827 -9.036 1.00 84.12 376 ASN A N 1
ATOM 3021 C CA . ASN A 1 376 ? -2.930 10.606 -7.843 1.00 84.12 376 ASN A CA 1
ATOM 3022 C C . ASN A 1 376 ? -2.513 11.894 -7.120 1.00 84.12 376 ASN A C 1
ATOM 3024 O O . ASN A 1 376 ? -2.011 11.811 -6.001 1.00 84.12 376 ASN A O 1
ATOM 3028 N N . LYS A 1 377 ? -2.791 13.080 -7.677 1.00 84.38 377 LYS A N 1
ATOM 3029 C CA . LYS A 1 377 ? -2.465 14.371 -7.042 1.00 84.38 377 LYS A CA 1
ATOM 3030 C C . LYS A 1 377 ? -3.371 14.713 -5.861 1.00 84.38 377 LYS A C 1
ATOM 3032 O O . LYS A 1 377 ? -3.023 15.570 -5.047 1.00 84.38 377 LYS A O 1
ATOM 3037 N N . HIS A 1 378 ? -4.534 14.073 -5.757 1.00 86.62 378 HIS A N 1
ATOM 3038 C CA . HIS A 1 378 ? -5.448 14.280 -4.638 1.00 86.62 378 HIS A CA 1
ATOM 3039 C C . HIS A 1 378 ? -4.865 13.765 -3.321 1.00 86.62 378 HIS A C 1
ATOM 3041 O O . HIS A 1 378 ? -4.309 12.667 -3.251 1.00 86.62 378 HIS A O 1
ATOM 3047 N N . LYS A 1 379 ? -5.048 14.541 -2.247 1.00 84.00 379 LYS A N 1
ATOM 3048 C CA . LYS A 1 379 ? -4.557 14.170 -0.914 1.00 84.00 379 LYS A CA 1
ATOM 3049 C C . LYS A 1 379 ? -5.287 12.931 -0.401 1.00 84.00 379 LYS A C 1
ATOM 3051 O O . LYS A 1 379 ? -6.502 12.817 -0.555 1.00 84.00 379 LYS A O 1
ATOM 3056 N N . THR A 1 380 ? -4.583 12.055 0.316 1.00 79.75 380 THR A N 1
ATOM 3057 C CA . THR A 1 380 ? -5.170 10.842 0.918 1.00 79.75 380 THR A CA 1
ATOM 3058 C C . THR A 1 380 ? -6.394 11.144 1.788 1.00 79.75 380 THR A C 1
ATOM 3060 O O . THR A 1 380 ? -7.380 10.417 1.721 1.00 79.75 380 THR A O 1
ATOM 3063 N N . SER A 1 381 ? -6.385 12.243 2.552 1.00 78.38 381 SER A N 1
ATOM 3064 C CA . SER A 1 381 ? -7.532 12.663 3.372 1.00 78.38 381 SER A CA 1
ATOM 3065 C C . SER A 1 381 ? -8.776 12.997 2.541 1.00 78.38 381 SER A C 1
ATOM 3067 O O . SER A 1 381 ? -9.887 12.656 2.936 1.00 78.38 381 SER A O 1
ATOM 3069 N N . GLU A 1 382 ? -8.607 13.607 1.365 1.00 88.62 382 GLU A N 1
ATOM 3070 C CA . GLU A 1 382 ? -9.706 13.872 0.431 1.00 88.62 382 GLU A CA 1
ATOM 3071 C C . GLU A 1 382 ? -10.248 12.559 -0.145 1.00 88.62 382 GLU A C 1
ATOM 3073 O O . GLU A 1 382 ? -11.465 12.392 -0.249 1.00 88.62 382 GLU A O 1
ATOM 3078 N N . LYS A 1 383 ? -9.358 11.605 -0.461 1.00 89.75 383 LYS A N 1
ATOM 3079 C CA . LYS A 1 383 ? -9.744 10.277 -0.964 1.00 89.75 383 LYS A CA 1
ATOM 3080 C C . LYS A 1 383 ? -10.567 9.507 0.070 1.00 89.75 383 LYS A C 1
ATOM 3082 O O . LYS A 1 383 ? -11.634 8.985 -0.259 1.00 89.75 383 LYS A O 1
ATOM 3087 N N . ILE A 1 384 ? -10.115 9.514 1.326 1.00 84.88 384 ILE A N 1
ATOM 3088 C CA . ILE A 1 384 ? -10.831 8.926 2.466 1.00 84.88 384 ILE A CA 1
ATOM 3089 C C . ILE A 1 384 ? -12.213 9.571 2.613 1.00 84.88 384 ILE A C 1
ATOM 3091 O O . ILE A 1 384 ? -13.210 8.856 2.601 1.00 84.88 384 ILE A O 1
ATOM 3095 N N . ALA A 1 385 ? -12.301 10.905 2.636 1.00 87.44 385 ALA A N 1
ATOM 3096 C CA . ALA A 1 385 ? -13.578 11.606 2.789 1.00 87.44 385 ALA A CA 1
ATOM 3097 C C . ALA A 1 385 ? -14.585 11.274 1.667 1.00 87.44 385 ALA A C 1
ATOM 3099 O O . ALA A 1 385 ? -15.793 11.180 1.905 1.00 87.44 385 ALA A O 1
ATOM 3100 N N . LYS A 1 386 ? -14.114 11.073 0.428 1.00 93.81 386 LYS A N 1
ATOM 3101 C CA . LYS A 1 386 ? -14.967 10.656 -0.698 1.00 93.81 386 LYS A CA 1
ATOM 3102 C C . LYS A 1 386 ? -15.479 9.225 -0.540 1.00 93.81 386 LYS A C 1
ATOM 3104 O O . LYS A 1 386 ? -16.665 8.992 -0.782 1.00 93.81 386 LYS A O 1
ATOM 3109 N N . LEU A 1 387 ? -14.623 8.293 -0.120 1.00 91.44 387 LEU A N 1
ATOM 3110 C CA . LEU A 1 387 ? -15.034 6.916 0.158 1.00 91.44 387 LEU A CA 1
ATOM 3111 C C . LEU A 1 387 ? -15.983 6.838 1.359 1.00 91.44 387 LEU A C 1
ATOM 3113 O O . LEU A 1 387 ? -16.982 6.135 1.285 1.00 91.44 387 LEU A O 1
ATOM 3117 N N . GLU A 1 388 ? -15.751 7.607 2.423 1.00 88.38 388 GLU A N 1
ATOM 3118 C CA . GLU A 1 388 ? -16.664 7.700 3.572 1.00 88.38 388 GLU A CA 1
ATOM 3119 C C . GLU A 1 388 ? -18.037 8.243 3.159 1.00 88.38 388 GLU A C 1
ATOM 3121 O O . GLU A 1 388 ? -19.076 7.718 3.568 1.00 88.38 388 GLU A O 1
ATOM 3126 N N . ALA A 1 389 ? -18.066 9.261 2.293 1.00 91.56 389 ALA A N 1
ATOM 3127 C CA . ALA A 1 389 ? -19.310 9.793 1.747 1.00 91.56 389 ALA A CA 1
ATOM 3128 C C . ALA A 1 389 ? -20.063 8.758 0.893 1.00 91.56 389 ALA A C 1
ATOM 3130 O O . ALA A 1 389 ? -21.293 8.683 0.979 1.00 91.56 389 ALA A O 1
ATOM 3131 N N . LEU A 1 390 ? -19.346 7.958 0.094 1.00 92.25 390 LEU A N 1
ATOM 3132 C CA . LEU A 1 390 ? -19.920 6.838 -0.654 1.00 92.25 390 LEU A CA 1
ATOM 3133 C C . LEU A 1 390 ? -20.452 5.759 0.301 1.00 92.25 390 LEU A C 1
ATOM 3135 O O . LEU A 1 390 ? -21.608 5.363 0.175 1.00 92.25 390 LEU A O 1
ATOM 3139 N N . ASN A 1 391 ? -19.665 5.354 1.300 1.00 90.38 391 ASN A N 1
ATOM 3140 C CA . ASN A 1 391 ? -20.041 4.334 2.279 1.00 90.38 391 ASN A CA 1
ATOM 3141 C C . ASN A 1 391 ? -21.308 4.731 3.044 1.00 90.38 391 ASN A C 1
ATOM 3143 O O . ASN A 1 391 ? -22.258 3.963 3.150 1.00 90.38 391 ASN A O 1
ATOM 3147 N N . LYS A 1 392 ? -21.389 5.992 3.487 1.00 88.94 392 LYS A N 1
ATOM 3148 C CA . LYS A 1 392 ? -22.578 6.540 4.157 1.00 88.94 392 LYS A CA 1
ATOM 3149 C C . LYS A 1 392 ? -23.829 6.464 3.279 1.00 88.94 392 LYS A C 1
ATOM 3151 O O . LYS A 1 392 ? -24.928 6.240 3.786 1.00 88.94 392 LYS A O 1
ATOM 3156 N N . LYS A 1 393 ? -23.697 6.694 1.971 1.00 90.75 393 LYS A N 1
ATOM 3157 C CA . LYS A 1 393 ? -24.817 6.572 1.028 1.00 90.75 393 LYS A CA 1
ATOM 3158 C C . LYS A 1 393 ? -25.177 5.113 0.757 1.00 90.75 393 LYS A C 1
ATOM 3160 O O . LYS A 1 393 ? -26.368 4.814 0.710 1.00 90.75 393 LYS A O 1
ATOM 3165 N N . MET A 1 394 ? -24.182 4.234 0.639 1.00 88.88 394 MET A N 1
ATOM 3166 C CA . MET A 1 394 ? -24.389 2.795 0.490 1.00 88.88 394 MET A CA 1
ATOM 3167 C C . MET A 1 394 ? -25.121 2.222 1.707 1.00 88.88 394 MET A C 1
ATOM 3169 O O . MET A 1 394 ? -26.166 1.608 1.539 1.00 88.88 394 MET A O 1
ATOM 3173 N N . GLY A 1 395 ? -24.687 2.541 2.930 1.00 85.88 395 GLY A N 1
ATOM 3174 C CA . GLY A 1 395 ? -25.366 2.123 4.160 1.00 85.88 395 GLY A CA 1
ATOM 3175 C C . GLY A 1 395 ? -26.829 2.582 4.229 1.00 85.88 395 GLY A C 1
ATOM 3176 O O . GLY A 1 395 ? -27.715 1.796 4.548 1.00 85.88 395 GLY A O 1
ATOM 3177 N N . LYS A 1 396 ? -27.133 3.824 3.818 1.00 90.31 396 LYS A N 1
ATOM 3178 C CA . LYS A 1 396 ? -28.533 4.288 3.701 1.00 90.31 396 LYS A CA 1
ATOM 3179 C C . LYS A 1 396 ? -29.348 3.471 2.696 1.00 90.31 396 LYS A C 1
ATOM 3181 O O . LYS A 1 396 ? -30.549 3.288 2.893 1.00 90.31 396 LYS A O 1
ATOM 3186 N N . LEU A 1 397 ? -28.729 3.030 1.602 1.00 88.44 397 LEU A N 1
ATOM 3187 C CA . LEU A 1 397 ? -29.390 2.187 0.612 1.00 88.44 397 LEU A CA 1
ATOM 3188 C C . LEU A 1 397 ? -29.625 0.774 1.157 1.00 88.44 397 LEU A C 1
ATOM 3190 O O . LEU A 1 397 ? -30.740 0.281 1.019 1.00 88.44 397 LEU A O 1
ATOM 3194 N N . VAL A 1 398 ? -28.627 0.176 1.817 1.00 88.12 398 VAL A N 1
ATOM 3195 C CA . VAL A 1 398 ? -28.723 -1.130 2.497 1.00 88.12 398 VAL A CA 1
ATOM 3196 C C . VAL A 1 398 ? -29.906 -1.152 3.460 1.00 88.12 398 VAL A C 1
ATOM 3198 O O . VAL A 1 398 ? -30.722 -2.071 3.411 1.00 88.12 398 VAL A O 1
ATOM 3201 N N . GLU A 1 399 ? -30.054 -0.098 4.263 1.00 87.88 399 GLU A N 1
ATOM 3202 C CA . GLU A 1 399 ? -31.178 0.071 5.185 1.00 87.88 399 GLU A CA 1
ATOM 3203 C C . GLU A 1 399 ? -32.525 0.178 4.469 1.00 87.88 399 GLU A C 1
ATOM 3205 O O . GLU A 1 399 ? -33.499 -0.482 4.833 1.00 87.88 399 GLU A O 1
ATOM 3210 N N . LYS A 1 400 ? -32.581 0.955 3.384 1.00 88.56 400 LYS A N 1
ATOM 3211 C CA . LYS A 1 400 ? -33.796 1.099 2.574 1.00 88.56 400 LYS A CA 1
ATOM 3212 C C . LYS A 1 400 ? -34.245 -0.227 1.948 1.00 88.56 400 LYS A C 1
ATOM 3214 O O . LYS A 1 400 ? -35.444 -0.419 1.753 1.00 88.56 400 LYS A O 1
ATOM 3219 N N . VAL A 1 401 ? -33.306 -1.118 1.624 1.00 86.12 401 VAL A N 1
ATOM 3220 C CA . VAL A 1 401 ? -33.585 -2.426 1.011 1.00 86.12 401 VAL A CA 1
ATOM 3221 C C . VAL A 1 401 ? -33.517 -3.590 2.001 1.00 86.12 401 VAL A C 1
ATOM 3223 O O . VAL A 1 401 ? -33.471 -4.733 1.561 1.00 86.12 401 VAL A O 1
ATOM 3226 N N . ARG A 1 402 ? -33.548 -3.339 3.319 1.00 86.12 402 ARG A N 1
ATOM 3227 C CA . ARG A 1 402 ? -33.437 -4.381 4.360 1.00 86.12 402 ARG A CA 1
ATOM 3228 C C . ARG A 1 402 ? -34.428 -5.541 4.183 1.00 86.12 402 ARG A C 1
ATOM 3230 O O . ARG A 1 402 ? -34.114 -6.673 4.513 1.00 86.12 402 ARG A O 1
ATOM 3237 N N . GLY A 1 403 ? -35.610 -5.273 3.623 1.00 81.00 403 GLY A N 1
ATOM 3238 C CA . GLY A 1 403 ? -36.617 -6.298 3.318 1.00 81.00 403 GLY A CA 1
ATOM 3239 C C . GLY A 1 403 ? -36.439 -7.035 1.981 1.00 81.00 403 GLY A C 1
ATOM 3240 O O . GLY A 1 403 ? -37.319 -7.806 1.613 1.00 81.00 403 GLY A O 1
ATOM 3241 N N . SER A 1 404 ? -35.376 -6.769 1.215 1.00 80.81 404 SER A N 1
ATOM 3242 C CA . SER A 1 404 ? -35.121 -7.387 -0.092 1.00 80.81 404 SER A CA 1
ATOM 3243 C C . SER A 1 404 ? -34.087 -8.504 0.018 1.00 80.81 404 SER A C 1
ATOM 3245 O O . SER A 1 404 ? -32.894 -8.236 0.153 1.00 80.81 404 SER A O 1
ATOM 3247 N N . ASN A 1 405 ? -34.528 -9.752 -0.150 1.00 78.25 405 ASN A N 1
ATOM 3248 C CA . ASN A 1 405 ? -33.643 -10.924 -0.156 1.00 78.25 405 ASN A CA 1
ATOM 3249 C C . ASN A 1 405 ? -32.621 -10.903 -1.308 1.00 78.25 405 ASN A C 1
ATOM 3251 O O . ASN A 1 405 ? -31.583 -11.545 -1.214 1.00 78.25 405 ASN A O 1
ATOM 3255 N N . LEU A 1 406 ? -32.910 -10.175 -2.395 1.00 81.75 406 LEU A N 1
ATOM 3256 C CA . LEU A 1 406 ? -32.037 -10.097 -3.569 1.00 81.75 406 LEU A CA 1
ATOM 3257 C C . LEU A 1 406 ? -30.971 -8.997 -3.448 1.00 81.75 406 LEU A C 1
ATOM 3259 O O . LEU A 1 406 ? -29.886 -9.140 -4.000 1.00 81.75 406 LEU A O 1
ATOM 3263 N N . LEU A 1 407 ? -31.281 -7.886 -2.769 1.00 85.12 407 LEU A N 1
ATOM 3264 C CA . LEU A 1 407 ? -30.409 -6.705 -2.730 1.00 85.12 407 LEU A CA 1
ATOM 3265 C C . LEU A 1 407 ? -29.698 -6.497 -1.394 1.00 85.12 407 LEU A C 1
ATOM 3267 O O . LEU A 1 407 ? -28.636 -5.882 -1.392 1.00 85.12 407 LEU A O 1
ATOM 3271 N N . HIS A 1 408 ? -30.265 -6.952 -0.274 1.00 85.31 408 HIS A N 1
ATOM 3272 C CA . HIS A 1 408 ? -29.737 -6.597 1.042 1.00 85.31 408 HIS A CA 1
ATOM 3273 C C . HIS A 1 408 ? -28.307 -7.105 1.259 1.00 85.31 408 HIS A C 1
ATOM 3275 O O . HIS A 1 408 ? -27.411 -6.285 1.459 1.00 85.31 408 HIS A O 1
ATOM 3281 N N . GLU A 1 409 ? -28.076 -8.418 1.158 1.00 85.19 409 GLU A N 1
ATOM 3282 C CA . GLU A 1 409 ? -26.746 -9.000 1.395 1.00 85.19 409 GLU A CA 1
ATOM 3283 C C . GLU A 1 409 ? -25.694 -8.503 0.386 1.00 85.19 409 GLU A C 1
ATOM 3285 O O . GLU A 1 409 ? -24.662 -8.000 0.828 1.00 85.19 409 GLU A O 1
ATOM 3290 N N . PRO A 1 410 ? -25.942 -8.474 -0.942 1.00 86.12 410 PRO A N 1
ATOM 3291 C CA . PRO A 1 410 ? -24.948 -7.950 -1.882 1.00 86.12 410 PRO A CA 1
ATOM 3292 C C . PRO A 1 410 ? -24.576 -6.478 -1.648 1.00 86.12 410 PRO A C 1
ATOM 3294 O O . PRO A 1 410 ? -23.421 -6.090 -1.826 1.00 86.12 410 PRO A O 1
ATOM 3297 N N . LEU A 1 411 ? -25.535 -5.631 -1.250 1.00 86.38 411 LEU A N 1
ATOM 3298 C CA . LEU A 1 411 ? -25.252 -4.221 -0.960 1.00 86.38 411 LEU A CA 1
ATOM 3299 C C . LEU A 1 411 ? -24.578 -4.024 0.402 1.00 86.38 411 LEU A C 1
ATOM 3301 O O . LEU A 1 411 ? -23.801 -3.083 0.574 1.00 86.38 411 LEU A O 1
ATOM 3305 N N . LYS A 1 412 ? -24.852 -4.902 1.368 1.00 82.94 412 LYS A N 1
ATOM 3306 C CA . LYS A 1 412 ? -24.142 -4.941 2.646 1.00 82.94 412 LYS A CA 1
ATOM 3307 C C . LYS A 1 412 ? -22.682 -5.328 2.425 1.00 82.94 412 LYS A C 1
ATOM 3309 O O . LYS A 1 412 ? -21.802 -4.601 2.879 1.00 82.94 412 LYS A O 1
ATOM 3314 N N . ASP A 1 413 ? -22.425 -6.362 1.627 1.00 76.69 413 ASP A N 1
ATOM 3315 C CA . ASP A 1 413 ? -21.077 -6.752 1.202 1.00 76.69 413 ASP A CA 1
ATOM 3316 C C . ASP A 1 413 ? -20.366 -5.618 0.459 1.00 76.69 413 ASP A C 1
ATOM 3318 O O . ASP A 1 413 ? -19.200 -5.331 0.726 1.00 76.69 413 ASP A O 1
ATOM 3322 N N . ALA A 1 414 ? -21.070 -4.912 -0.430 1.00 83.44 414 ALA A N 1
ATOM 3323 C CA . ALA A 1 414 ? -20.549 -3.715 -1.086 1.00 83.44 414 ALA A CA 1
ATOM 3324 C C . ALA A 1 414 ? -20.136 -2.622 -0.085 1.00 83.44 414 ALA A C 1
ATOM 3326 O O . ALA A 1 414 ? -19.066 -2.028 -0.227 1.00 83.44 414 ALA A O 1
ATOM 3327 N N . SER A 1 415 ? -20.961 -2.358 0.933 1.00 81.94 415 SER A N 1
ATOM 3328 C CA . SER A 1 415 ? -20.641 -1.395 1.994 1.00 81.94 415 SER A CA 1
ATOM 3329 C C . SER A 1 415 ? -19.404 -1.828 2.785 1.00 81.94 415 SER A C 1
ATOM 3331 O O . SER A 1 415 ? -18.509 -1.016 3.012 1.00 81.94 415 SER A O 1
ATOM 3333 N N . THR A 1 416 ? -19.307 -3.114 3.136 1.00 74.56 416 THR A N 1
ATOM 3334 C CA . THR A 1 416 ? -18.136 -3.696 3.808 1.00 74.56 416 THR A CA 1
ATOM 3335 C C . THR A 1 416 ? -16.875 -3.548 2.959 1.00 74.56 416 THR A C 1
ATOM 3337 O O . THR A 1 416 ? -15.848 -3.095 3.465 1.00 74.56 416 THR A O 1
ATOM 3340 N N . LYS A 1 417 ? -16.953 -3.821 1.649 1.00 80.25 417 LYS A N 1
ATOM 3341 C CA . LYS A 1 417 ? -15.837 -3.596 0.718 1.00 80.25 417 LYS A CA 1
ATOM 3342 C C . LYS A 1 417 ? -15.393 -2.134 0.731 1.00 80.25 417 LYS A C 1
ATOM 3344 O O . LYS A 1 417 ? -14.204 -1.879 0.861 1.00 80.25 417 LYS A O 1
ATOM 3349 N N . ILE A 1 418 ? -16.313 -1.165 0.684 1.00 83.44 418 ILE A N 1
ATOM 3350 C CA . ILE A 1 418 ? -15.948 0.263 0.757 1.00 83.44 418 ILE A CA 1
ATOM 3351 C C . ILE A 1 418 ? -15.241 0.592 2.083 1.00 83.44 418 ILE A C 1
ATOM 3353 O O . ILE A 1 418 ? -14.247 1.321 2.071 1.00 83.44 418 ILE A O 1
ATOM 3357 N N . SER A 1 419 ? -15.699 0.041 3.212 1.00 75.56 419 SER A N 1
ATOM 3358 C CA . SER A 1 419 ? -15.002 0.175 4.501 1.00 75.56 419 SER A CA 1
ATOM 3359 C C . SER A 1 419 ? -13.572 -0.378 4.438 1.00 75.56 419 SER A C 1
ATOM 3361 O O . SER A 1 419 ? -12.640 0.295 4.884 1.00 75.56 419 SER A O 1
ATOM 3363 N N . HIS A 1 420 ? -13.368 -1.545 3.817 1.00 73.19 420 HIS A N 1
ATOM 3364 C CA . HIS A 1 420 ? -12.029 -2.101 3.606 1.00 73.19 420 HIS A CA 1
ATOM 3365 C C . HIS A 1 420 ? -11.157 -1.202 2.718 1.00 73.19 420 HIS A C 1
ATOM 3367 O O . HIS A 1 420 ? -9.987 -1.014 3.029 1.00 73.19 420 HIS A O 1
ATOM 3373 N N . LEU A 1 421 ? -11.705 -0.570 1.674 1.00 83.12 421 LEU A N 1
ATOM 3374 C CA . LEU A 1 421 ? -10.952 0.377 0.833 1.00 83.12 421 LEU A CA 1
ATOM 3375 C C . LEU A 1 421 ? -10.496 1.617 1.616 1.00 83.12 421 LEU A C 1
ATOM 3377 O O . LEU A 1 421 ? -9.366 2.084 1.454 1.00 83.12 421 LEU A O 1
ATOM 3381 N N . ILE A 1 422 ? -11.356 2.150 2.492 1.00 78.62 422 ILE A N 1
ATOM 3382 C CA . ILE A 1 422 ? -11.001 3.262 3.392 1.00 78.62 422 ILE A CA 1
ATOM 3383 C C . ILE A 1 422 ? -9.824 2.853 4.279 1.00 78.62 422 ILE A C 1
ATOM 3385 O O . ILE A 1 422 ? -8.866 3.611 4.443 1.00 78.62 422 ILE A O 1
ATOM 3389 N N . MET A 1 423 ? -9.883 1.642 4.826 1.00 68.31 423 MET A N 1
ATOM 3390 C CA . MET A 1 423 ? -8.816 1.083 5.643 1.00 68.31 423 MET A CA 1
ATOM 3391 C C . MET A 1 423 ? -7.529 0.877 4.837 1.00 68.31 423 MET A C 1
ATOM 3393 O O . MET A 1 423 ? -6.464 1.294 5.288 1.00 68.31 423 MET A O 1
ATOM 3397 N N . GLN A 1 424 ? -7.609 0.321 3.627 1.00 71.56 424 GLN A N 1
ATOM 3398 C CA . GLN A 1 424 ? -6.457 0.153 2.743 1.00 71.56 424 GLN A CA 1
ATOM 3399 C C . GLN A 1 424 ? -5.757 1.490 2.455 1.00 71.56 424 GLN A C 1
ATOM 3401 O O . GLN A 1 424 ? -4.531 1.533 2.488 1.00 71.56 424 GLN A O 1
ATOM 3406 N N . LEU A 1 425 ? -6.480 2.606 2.270 1.00 79.12 425 LEU A N 1
ATOM 3407 C CA . LEU A 1 425 ? -5.847 3.934 2.158 1.00 79.12 425 LEU A CA 1
ATOM 3408 C C . LEU A 1 425 ? -5.103 4.344 3.427 1.00 79.12 425 LEU A C 1
ATOM 3410 O O . LEU A 1 425 ? -3.990 4.873 3.348 1.00 79.12 425 LEU A O 1
ATOM 3414 N N . LYS A 1 426 ? -5.711 4.123 4.598 1.00 73.38 426 LYS A N 1
ATOM 3415 C CA . LYS A 1 426 ? -5.099 4.448 5.894 1.00 73.38 426 LYS A CA 1
ATOM 3416 C C . LYS A 1 426 ? -3.816 3.629 6.114 1.00 73.38 426 LYS A C 1
ATOM 3418 O O . LYS A 1 426 ? -2.785 4.187 6.498 1.00 73.38 426 LYS A O 1
ATOM 3423 N N . ILE A 1 427 ? -3.853 2.331 5.802 1.00 67.69 427 ILE A N 1
ATOM 3424 C CA . ILE A 1 427 ? -2.718 1.402 5.932 1.00 67.69 427 ILE A CA 1
ATOM 3425 C C . ILE A 1 427 ? -1.651 1.673 4.866 1.00 67.69 427 ILE A C 1
ATOM 3427 O O . ILE A 1 427 ? -0.466 1.719 5.182 1.00 67.69 427 ILE A O 1
ATOM 3431 N N . GLY A 1 428 ? -2.041 1.897 3.612 1.00 65.00 428 GLY A N 1
ATOM 3432 C CA . GLY A 1 428 ? -1.125 2.174 2.504 1.00 65.00 428 GLY A CA 1
ATOM 3433 C C . GLY A 1 428 ? -0.290 3.433 2.741 1.00 65.00 428 GLY A C 1
ATOM 3434 O O . GLY A 1 428 ? 0.924 3.440 2.514 1.00 65.00 428 GLY A O 1
ATOM 3435 N N . ASN A 1 429 ? -0.903 4.466 3.324 1.00 67.81 429 ASN A N 1
ATOM 3436 C CA . ASN A 1 429 ? -0.197 5.663 3.787 1.00 67.81 429 ASN A CA 1
ATOM 3437 C C . ASN A 1 429 ? 0.783 5.384 4.948 1.00 67.81 429 ASN A C 1
ATOM 3439 O O . ASN A 1 429 ? 1.699 6.164 5.201 1.00 67.81 429 ASN A O 1
ATOM 3443 N N . SER A 1 430 ? 0.618 4.248 5.626 1.00 74.69 430 SER A N 1
ATOM 3444 C CA . SER A 1 430 ? 1.481 3.749 6.699 1.00 74.69 430 SER A CA 1
ATOM 3445 C C . SER A 1 430 ? 2.520 2.728 6.205 1.00 74.69 430 SER A C 1
ATOM 3447 O O . SER A 1 430 ? 3.211 2.119 7.017 1.00 74.69 430 SER A O 1
ATOM 3449 N N . SER A 1 431 ? 2.695 2.542 4.889 1.00 73.25 431 SER A N 1
ATOM 3450 C CA . SER A 1 431 ? 3.657 1.583 4.306 1.00 73.25 431 SER A CA 1
ATOM 3451 C C . SER A 1 431 ? 5.101 1.770 4.794 1.00 73.25 431 SER A C 1
ATOM 3453 O O . SER A 1 431 ? 5.811 0.788 5.021 1.00 73.25 431 SER A O 1
ATOM 3455 N N . GLY A 1 432 ? 5.529 3.018 5.019 1.00 82.00 432 GLY A N 1
ATOM 3456 C CA . GLY A 1 432 ? 6.816 3.321 5.654 1.00 82.00 432 GLY 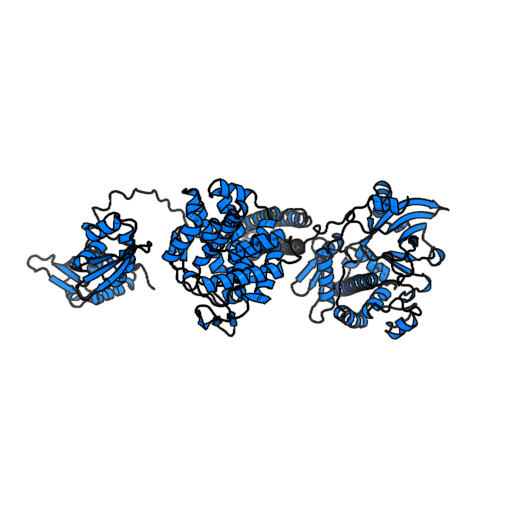A CA 1
ATOM 3457 C C . GLY A 1 432 ? 6.920 2.734 7.064 1.00 82.00 432 GLY A C 1
ATOM 3458 O O . GLY A 1 432 ? 7.899 2.053 7.366 1.00 82.00 432 GLY A O 1
ATOM 3459 N N . LEU A 1 433 ? 5.867 2.910 7.869 1.00 87.56 433 LEU A N 1
ATOM 3460 C CA . LEU A 1 433 ? 5.774 2.399 9.235 1.00 87.56 433 LEU A CA 1
ATOM 3461 C C . LEU A 1 433 ? 5.746 0.863 9.269 1.00 87.56 433 LEU A C 1
ATOM 3463 O O . LEU A 1 433 ? 6.425 0.278 10.105 1.00 87.56 433 LEU A O 1
ATOM 3467 N N . ILE A 1 434 ? 5.042 0.204 8.337 1.00 87.31 434 ILE A N 1
ATOM 3468 C CA . ILE A 1 434 ? 5.041 -1.270 8.206 1.00 87.31 434 ILE A CA 1
ATOM 3469 C C . ILE A 1 434 ? 6.457 -1.782 7.955 1.00 87.31 434 ILE A C 1
ATOM 3471 O O . ILE A 1 434 ? 6.925 -2.688 8.641 1.00 87.31 434 ILE A O 1
ATOM 3475 N N . ARG A 1 435 ? 7.157 -1.195 6.977 1.00 89.38 435 ARG A N 1
ATOM 3476 C CA . ARG A 1 435 ? 8.526 -1.595 6.626 1.00 89.38 435 ARG A CA 1
ATOM 3477 C C . ARG A 1 435 ? 9.484 -1.401 7.802 1.00 89.38 435 ARG A C 1
ATOM 3479 O O . ARG A 1 435 ? 10.322 -2.260 8.065 1.00 89.38 435 ARG A O 1
ATOM 3486 N N . GLU A 1 436 ? 9.370 -0.276 8.498 1.00 95.12 436 GLU A N 1
ATOM 3487 C CA . GLU A 1 436 ? 10.184 0.039 9.674 1.00 95.12 436 GLU A CA 1
ATOM 3488 C C . GLU A 1 436 ? 9.890 -0.913 10.838 1.00 95.12 436 GLU A C 1
ATOM 3490 O O . GLU A 1 436 ? 10.818 -1.475 11.414 1.00 95.12 436 GLU A O 1
ATOM 3495 N N . ALA A 1 437 ? 8.618 -1.179 11.132 1.00 96.81 437 ALA A N 1
ATOM 3496 C CA . ALA A 1 437 ? 8.213 -2.120 12.170 1.00 96.81 437 ALA A CA 1
ATOM 3497 C C . ALA A 1 437 ? 8.658 -3.556 11.854 1.00 96.81 437 ALA A C 1
ATOM 3499 O O . ALA A 1 437 ? 9.179 -4.236 12.734 1.00 96.81 437 ALA A O 1
ATOM 3500 N N . GLY A 1 438 ? 8.548 -3.990 10.593 1.00 93.38 438 GLY A N 1
ATOM 3501 C CA . GLY A 1 438 ? 9.045 -5.290 10.136 1.00 93.38 438 GLY A CA 1
ATOM 3502 C C . GLY A 1 438 ? 10.558 -5.445 10.324 1.00 93.38 438 GLY A C 1
ATOM 3503 O O . GLY A 1 438 ? 11.021 -6.497 10.772 1.00 93.38 438 GLY A O 1
ATOM 3504 N N . TYR A 1 439 ? 11.335 -4.383 10.073 1.00 97.12 439 TYR A N 1
ATOM 3505 C CA . TYR A 1 439 ? 12.767 -4.373 10.387 1.00 97.12 439 TYR A CA 1
ATOM 3506 C C . TYR A 1 439 ? 13.005 -4.559 11.891 1.00 97.12 439 TYR A C 1
ATOM 3508 O O . TYR A 1 439 ? 13.747 -5.464 12.280 1.00 97.12 439 TYR A O 1
ATOM 3516 N N . VAL A 1 440 ? 12.373 -3.734 12.734 1.00 97.88 440 VAL A N 1
ATOM 3517 C CA . VAL A 1 440 ? 12.582 -3.766 14.193 1.00 97.88 440 VAL A CA 1
ATOM 3518 C C . VAL A 1 440 ? 12.139 -5.104 14.787 1.00 97.88 440 VAL A C 1
ATOM 3520 O O . VAL A 1 440 ? 12.822 -5.649 15.654 1.00 97.88 440 VAL A O 1
ATOM 3523 N N . TYR A 1 441 ? 11.052 -5.686 14.281 1.00 98.12 441 TYR A N 1
ATOM 3524 C CA . TYR A 1 441 ? 10.608 -7.024 14.652 1.00 98.12 441 TYR A CA 1
ATOM 3525 C C . TYR A 1 441 ? 11.657 -8.085 14.326 1.00 98.12 441 TYR A C 1
ATOM 3527 O O . TYR A 1 441 ? 12.144 -8.776 15.223 1.00 98.12 441 TYR A O 1
ATOM 3535 N N . THR A 1 442 ? 12.068 -8.167 13.061 1.00 96.06 442 THR A N 1
ATOM 3536 C CA . THR A 1 442 ? 12.984 -9.207 12.568 1.00 96.06 442 THR A CA 1
ATOM 3537 C C . THR A 1 442 ? 14.335 -9.178 13.287 1.00 96.06 442 THR A C 1
ATOM 3539 O O . THR A 1 442 ? 14.906 -10.227 13.603 1.00 96.06 442 THR A O 1
ATOM 3542 N N . HIS A 1 443 ? 14.843 -7.979 13.582 1.00 97.88 443 HIS A N 1
ATOM 3543 C CA . HIS A 1 443 ? 16.174 -7.798 14.162 1.00 97.88 443 HIS A CA 1
ATOM 3544 C C . HIS A 1 443 ? 16.171 -7.774 15.695 1.00 97.88 443 HIS A C 1
ATOM 3546 O O . HIS A 1 443 ? 17.185 -8.134 16.296 1.00 97.88 443 HIS A O 1
ATOM 3552 N N . HIS A 1 444 ? 15.064 -7.375 16.335 1.00 98.00 444 HIS A N 1
ATOM 3553 C CA . HIS A 1 444 ? 15.031 -7.112 17.777 1.00 98.00 444 HIS A CA 1
ATOM 3554 C C . HIS A 1 444 ? 13.806 -7.712 18.485 1.00 98.00 444 HIS A C 1
ATOM 3556 O O . HIS A 1 444 ? 13.974 -8.594 19.321 1.00 98.00 444 HIS A O 1
ATOM 3562 N N . LEU A 1 445 ? 12.579 -7.278 18.164 1.00 97.69 445 LEU A N 1
ATOM 3563 C CA . LEU A 1 445 ? 11.395 -7.601 18.989 1.00 97.69 445 LEU A CA 1
ATOM 3564 C C . LEU A 1 445 ? 10.951 -9.069 18.898 1.00 97.69 445 LEU A C 1
ATOM 3566 O O . LEU A 1 445 ? 10.303 -9.553 19.816 1.00 97.69 445 LEU A O 1
ATOM 3570 N N . SER A 1 446 ? 11.318 -9.782 17.830 1.00 96.88 446 SER A N 1
ATOM 3571 C CA . SER A 1 446 ? 11.077 -11.229 17.689 1.00 96.88 446 SER A CA 1
ATOM 3572 C C . SER A 1 446 ? 12.018 -12.096 18.531 1.00 96.88 446 SER A C 1
ATOM 3574 O O . SER A 1 446 ? 11.801 -13.300 18.651 1.00 96.88 446 SER A O 1
ATOM 3576 N N . LYS A 1 447 ? 13.104 -11.527 19.073 1.00 97.69 447 LYS A N 1
ATOM 3577 C CA . LYS A 1 447 ? 14.131 -12.292 19.788 1.00 97.69 447 LYS A CA 1
ATOM 3578 C C . LYS A 1 447 ? 13.705 -12.540 21.231 1.00 97.69 447 LYS A C 1
ATOM 3580 O O . LYS A 1 447 ? 13.167 -11.651 21.888 1.00 97.69 447 LYS A O 1
ATOM 3585 N N . ALA A 1 448 ? 14.006 -13.726 21.753 1.00 97.25 448 ALA A N 1
ATOM 3586 C CA . ALA A 1 448 ? 13.845 -14.016 23.173 1.00 97.25 448 ALA A CA 1
ATOM 3587 C C . ALA A 1 448 ? 14.627 -13.012 24.041 1.00 97.25 448 ALA A C 1
ATOM 3589 O O . ALA A 1 448 ? 15.660 -12.476 23.627 1.00 97.25 448 ALA A O 1
ATOM 3590 N N . TYR A 1 449 ? 14.124 -12.744 25.243 1.00 97.81 449 TYR A N 1
ATOM 3591 C CA . TYR A 1 449 ? 14.912 -12.080 26.279 1.00 97.81 449 TYR A CA 1
ATOM 3592 C C . TYR A 1 449 ? 16.125 -12.944 26.643 1.00 97.81 449 TYR A C 1
ATOM 3594 O O . TYR A 1 449 ? 15.995 -14.159 26.784 1.00 97.81 449 TYR A O 1
ATOM 3602 N N . LYS A 1 450 ? 17.303 -12.324 26.761 1.00 96.25 450 LYS A N 1
ATOM 3603 C CA . LYS A 1 450 ? 18.542 -13.016 27.154 1.00 96.25 450 LYS A CA 1
ATOM 3604 C C . LYS A 1 450 ? 18.790 -13.040 28.658 1.00 96.25 450 LYS A C 1
ATOM 3606 O O . LYS A 1 450 ? 19.575 -13.861 29.104 1.00 96.25 450 LYS A O 1
ATOM 3611 N N . GLU A 1 451 ? 18.169 -12.129 29.400 1.00 94.31 451 GLU A N 1
ATOM 3612 C CA . GLU A 1 451 ? 18.412 -11.893 30.827 1.00 94.31 451 GLU A CA 1
ATOM 3613 C C . GLU A 1 451 ? 17.148 -12.245 31.648 1.00 94.31 451 GLU A C 1
ATOM 3615 O O . GLU A 1 451 ? 16.716 -11.495 32.526 1.00 94.31 451 GLU A O 1
ATOM 3620 N N . THR A 1 452 ? 16.487 -13.366 31.322 1.00 90.81 452 THR A N 1
ATOM 3621 C CA . THR A 1 452 ? 15.219 -13.799 31.953 1.00 90.81 452 THR A CA 1
ATOM 3622 C C . THR A 1 452 ? 15.346 -14.108 33.444 1.00 90.81 452 THR A C 1
ATOM 3624 O O . THR A 1 452 ? 14.348 -14.135 34.154 1.00 90.81 452 THR A O 1
ATOM 3627 N N . GLU A 1 453 ? 16.565 -14.328 33.932 1.00 91.44 453 GLU A N 1
ATOM 3628 C CA . GLU A 1 453 ? 16.883 -14.484 35.351 1.00 91.44 453 GLU A CA 1
ATOM 3629 C C . GLU A 1 453 ? 16.631 -13.212 36.175 1.00 91.44 453 GLU A C 1
ATOM 3631 O O . GLU A 1 453 ? 16.454 -13.306 37.387 1.00 91.44 453 GLU A O 1
ATOM 3636 N N . LEU A 1 454 ? 16.603 -12.033 35.539 1.00 87.31 454 LEU A N 1
ATOM 3637 C CA . LEU A 1 454 ? 16.311 -10.762 36.212 1.00 87.31 454 LEU A CA 1
ATOM 3638 C C . LEU A 1 454 ? 14.809 -10.516 36.374 1.00 87.31 454 LEU A C 1
ATOM 3640 O O . LEU A 1 454 ? 14.383 -9.932 37.366 1.00 87.31 454 LEU A O 1
ATOM 3644 N N . GLU A 1 455 ? 14.026 -10.918 35.375 1.00 88.75 455 GLU A N 1
ATOM 3645 C CA . GLU A 1 455 ? 12.567 -10.859 35.361 1.00 88.75 455 GLU A CA 1
ATOM 3646 C C . GLU A 1 455 ? 12.068 -11.827 34.285 1.00 88.75 455 GLU A C 1
ATOM 3648 O O . GLU A 1 455 ? 12.334 -11.639 33.092 1.00 88.75 455 GLU A O 1
ATOM 3653 N N . SER A 1 456 ? 11.360 -12.868 34.720 1.00 85.38 456 SER A N 1
ATOM 3654 C CA . SER A 1 456 ? 10.835 -13.914 33.835 1.00 85.38 456 SER A CA 1
ATOM 3655 C C . SER A 1 456 ? 9.365 -13.694 33.478 1.00 85.38 456 SER A C 1
ATOM 3657 O O . SER A 1 456 ? 8.874 -14.298 32.519 1.00 85.38 456 SER A O 1
ATOM 3659 N N . THR A 1 457 ? 8.674 -12.801 34.198 1.00 85.12 457 THR A N 1
ATOM 3660 C CA . THR A 1 457 ? 7.296 -12.410 33.895 1.00 85.12 457 THR A CA 1
ATOM 3661 C C . THR A 1 457 ? 7.238 -11.839 32.481 1.00 85.12 457 THR A C 1
ATOM 3663 O O . THR A 1 457 ? 8.069 -11.019 32.098 1.00 85.12 457 THR A O 1
ATOM 3666 N N . ASP A 1 458 ? 6.285 -12.312 31.675 1.00 92.12 458 ASP A N 1
ATOM 3667 C CA . ASP A 1 458 ? 6.114 -11.903 30.276 1.00 92.12 458 ASP A CA 1
ATOM 3668 C C . ASP A 1 458 ? 7.358 -12.094 29.384 1.00 92.12 458 ASP A C 1
ATOM 3670 O O . ASP A 1 458 ? 7.529 -11.391 28.385 1.00 92.12 458 ASP A O 1
ATOM 3674 N N . ALA A 1 459 ? 8.233 -13.059 29.695 1.00 93.69 459 ALA A N 1
ATOM 3675 C CA . ALA A 1 459 ? 9.344 -13.400 28.806 1.00 93.69 459 ALA A CA 1
ATOM 3676 C C . ALA A 1 459 ? 8.871 -14.116 27.531 1.00 93.69 459 ALA A C 1
ATOM 3678 O O . ALA A 1 459 ? 9.374 -13.852 26.431 1.00 93.69 459 ALA A O 1
ATOM 3679 N N . VAL A 1 460 ? 7.892 -15.012 27.676 1.00 95.31 460 VAL A N 1
ATOM 3680 C CA . VAL A 1 460 ? 7.323 -15.830 26.602 1.00 95.31 460 VAL A CA 1
ATOM 3681 C C . VAL A 1 460 ? 5.836 -16.068 26.859 1.00 95.31 460 VAL A C 1
ATOM 3683 O O . VAL A 1 460 ? 5.443 -16.352 27.986 1.00 95.31 460 VAL A O 1
ATOM 3686 N N . LEU A 1 461 ? 5.028 -16.013 25.801 1.00 94.88 461 LEU A N 1
ATOM 3687 C CA . LEU A 1 461 ? 3.656 -16.513 25.771 1.00 94.88 461 LEU A CA 1
ATOM 3688 C C . LEU A 1 461 ? 3.570 -17.626 24.723 1.00 94.88 461 LEU A C 1
ATOM 3690 O O . LEU A 1 461 ? 3.835 -17.383 23.547 1.00 94.88 461 LEU A O 1
ATOM 3694 N N . ALA A 1 462 ? 3.217 -18.841 25.140 1.00 91.56 462 ALA A N 1
ATOM 3695 C CA . ALA A 1 462 ? 3.124 -19.999 24.254 1.00 91.56 462 ALA A CA 1
ATOM 3696 C C . ALA A 1 462 ? 1.757 -20.686 24.381 1.00 91.56 462 ALA A C 1
ATOM 3698 O O . ALA A 1 462 ? 1.358 -21.066 25.481 1.00 91.56 462 ALA A O 1
ATOM 3699 N N . ARG A 1 463 ? 1.056 -20.851 23.253 1.00 91.00 463 ARG A N 1
ATOM 3700 C CA . ARG A 1 463 ? -0.169 -21.657 23.094 1.00 91.00 463 ARG A CA 1
ATOM 3701 C C . ARG A 1 463 ? -0.180 -22.240 21.671 1.00 91.00 463 ARG A C 1
ATOM 3703 O O . ARG A 1 463 ? 0.370 -21.633 20.757 1.00 91.00 463 ARG A O 1
ATOM 3710 N N . ASP A 1 464 ? -0.751 -23.429 21.489 1.00 79.25 464 ASP A N 1
ATOM 3711 C CA . ASP A 1 464 ? -0.994 -24.053 20.172 1.00 79.25 464 ASP A CA 1
ATOM 3712 C C . ASP A 1 464 ? 0.221 -24.094 19.217 1.00 79.25 464 ASP A C 1
ATOM 3714 O O . ASP A 1 464 ? 0.129 -23.740 18.043 1.00 79.25 464 ASP A O 1
ATOM 3718 N N . ASN A 1 465 ? 1.390 -24.518 19.719 1.00 83.81 465 ASN A N 1
ATOM 3719 C CA . ASN A 1 465 ? 2.674 -24.563 18.990 1.00 83.81 465 ASN A CA 1
ATOM 3720 C C . ASN A 1 465 ? 3.189 -23.210 18.462 1.00 83.81 465 ASN A C 1
ATOM 3722 O O . ASN A 1 465 ? 4.190 -23.174 17.743 1.00 83.81 465 ASN A O 1
ATOM 3726 N N . GLN A 1 466 ? 2.562 -22.096 18.837 1.00 89.25 466 GLN A N 1
ATOM 3727 C CA . GLN A 1 466 ? 3.057 -20.753 18.567 1.00 89.25 466 GLN A CA 1
ATOM 3728 C C . GLN A 1 466 ? 3.706 -20.175 19.821 1.00 89.25 466 GLN A C 1
ATOM 3730 O O . GLN A 1 466 ? 3.186 -20.289 20.932 1.00 89.25 466 GLN A O 1
ATOM 3735 N N . VAL A 1 467 ? 4.861 -19.541 19.631 1.00 94.12 467 VAL A N 1
ATOM 3736 C CA . VAL A 1 467 ? 5.648 -18.933 20.704 1.00 94.12 467 VAL A CA 1
ATOM 3737 C C . VAL A 1 467 ? 5.831 -17.458 20.389 1.00 94.12 467 VAL A C 1
ATOM 3739 O O . VAL A 1 467 ? 6.441 -17.098 19.384 1.00 94.12 467 VAL A O 1
ATOM 3742 N N . ILE A 1 468 ? 5.314 -16.604 21.267 1.00 97.00 468 ILE A N 1
ATOM 3743 C CA . ILE A 1 468 ? 5.487 -15.157 21.203 1.00 97.00 468 ILE A CA 1
ATOM 3744 C C . ILE A 1 468 ? 6.496 -14.756 22.271 1.00 97.00 468 ILE A C 1
ATOM 3746 O O . ILE A 1 468 ? 6.248 -14.885 23.470 1.00 97.00 468 ILE A O 1
ATOM 3750 N N . HIS A 1 469 ? 7.654 -14.270 21.837 1.00 97.25 469 HIS A N 1
ATOM 3751 C CA . HIS A 1 469 ? 8.652 -13.705 22.737 1.00 97.25 469 HIS A CA 1
ATOM 3752 C C . HIS A 1 469 ? 8.284 -12.273 23.116 1.00 97.25 469 HIS A C 1
ATOM 3754 O O . HIS A 1 469 ? 7.787 -11.513 22.284 1.00 97.25 469 HIS A O 1
ATOM 3760 N N . ARG A 1 470 ? 8.583 -11.900 24.366 1.00 96.56 470 ARG A N 1
ATOM 3761 C CA . ARG A 1 470 ? 8.385 -10.541 24.893 1.00 96.56 470 ARG A CA 1
ATOM 3762 C C . ARG A 1 470 ? 6.949 -10.017 24.707 1.00 96.56 470 ARG A C 1
ATOM 3764 O O . ARG A 1 470 ? 6.797 -8.871 24.281 1.00 96.56 470 ARG A O 1
ATOM 3771 N N . PRO A 1 471 ? 5.891 -10.800 24.992 1.00 97.25 471 PRO A N 1
ATOM 3772 C CA . PRO A 1 471 ? 4.500 -10.420 24.722 1.00 97.25 471 PRO A CA 1
ATOM 3773 C C . PRO A 1 471 ? 4.142 -9.005 25.215 1.00 97.25 471 PRO A C 1
ATOM 3775 O O . PRO A 1 471 ? 3.531 -8.236 24.481 1.00 97.25 471 PRO A O 1
ATOM 3778 N N . ASN A 1 472 ? 4.624 -8.587 26.389 1.00 97.88 472 ASN A N 1
ATOM 3779 C CA . ASN A 1 472 ? 4.323 -7.259 26.931 1.00 97.88 472 ASN A CA 1
ATOM 3780 C C . ASN A 1 472 ? 5.045 -6.094 26.209 1.00 97.88 472 ASN A C 1
ATOM 3782 O O . ASN A 1 472 ? 4.563 -4.961 26.229 1.00 97.88 472 ASN A O 1
ATOM 3786 N N . HIS A 1 473 ? 6.194 -6.341 25.568 1.00 97.94 473 HIS A N 1
ATOM 3787 C CA . HIS A 1 473 ? 7.040 -5.325 24.915 1.00 97.94 473 HIS A CA 1
ATOM 3788 C C . HIS A 1 473 ? 7.503 -5.760 23.512 1.00 97.94 473 HIS A C 1
ATOM 3790 O O . HIS A 1 473 ? 8.642 -5.513 23.109 1.00 97.94 473 HIS A O 1
ATOM 3796 N N . GLY A 1 474 ? 6.608 -6.425 22.781 1.00 97.69 474 GLY A N 1
ATOM 3797 C CA . GLY A 1 474 ? 6.830 -6.919 21.425 1.00 97.69 474 GLY A CA 1
ATOM 3798 C C . GLY A 1 474 ? 6.325 -5.968 20.337 1.00 97.69 474 GLY A C 1
ATOM 3799 O O . GLY A 1 474 ? 6.140 -4.766 20.547 1.00 97.69 474 GLY A O 1
ATOM 3800 N N . LEU A 1 475 ? 6.081 -6.525 19.147 1.00 98.25 475 LEU A N 1
ATOM 3801 C CA . LEU A 1 475 ? 5.636 -5.777 17.968 1.00 98.25 475 LEU A CA 1
ATOM 3802 C C . LEU A 1 475 ? 4.306 -5.043 18.186 1.00 98.25 475 LEU A C 1
ATOM 3804 O O . LEU A 1 475 ? 4.209 -3.867 17.834 1.00 98.25 475 LEU A O 1
ATOM 3808 N N . ALA A 1 476 ? 3.317 -5.712 18.790 1.00 98.25 476 ALA A N 1
ATOM 3809 C CA . ALA A 1 476 ? 1.990 -5.144 19.021 1.00 98.25 476 ALA A CA 1
ATOM 3810 C C . ALA A 1 476 ? 2.057 -3.857 19.859 1.00 98.25 476 ALA A C 1
ATOM 3812 O O . ALA A 1 476 ? 1.554 -2.816 19.435 1.00 98.25 476 ALA A O 1
ATOM 3813 N N . HIS A 1 477 ? 2.782 -3.891 20.983 1.00 98.44 477 HIS A N 1
ATOM 3814 C CA . HIS A 1 477 ? 3.052 -2.708 21.801 1.00 98.44 477 HIS A CA 1
ATOM 3815 C C . HIS A 1 477 ? 3.721 -1.595 20.986 1.00 98.44 477 HIS A C 1
ATOM 3817 O O . HIS A 1 477 ? 3.191 -0.485 20.916 1.00 98.44 477 HIS A O 1
ATOM 3823 N N . SER A 1 478 ? 4.860 -1.889 20.345 1.00 98.44 478 SER A N 1
ATOM 3824 C CA . SER A 1 478 ? 5.643 -0.899 19.595 1.00 98.44 478 SER A CA 1
ATOM 3825 C C . SER A 1 478 ? 4.834 -0.212 18.490 1.00 98.44 478 SER A C 1
ATOM 3827 O O . SER A 1 478 ? 4.947 1.004 18.310 1.00 98.44 478 SER A O 1
ATOM 3829 N N . LEU A 1 479 ? 3.994 -0.958 17.766 1.00 97.62 479 LEU A N 1
ATOM 3830 C CA . LEU A 1 479 ? 3.124 -0.395 16.734 1.00 97.62 479 LEU A CA 1
ATOM 3831 C C . LEU A 1 479 ? 1.998 0.449 17.328 1.00 97.62 479 LEU A C 1
ATOM 3833 O O . LEU A 1 479 ? 1.801 1.575 16.866 1.00 97.6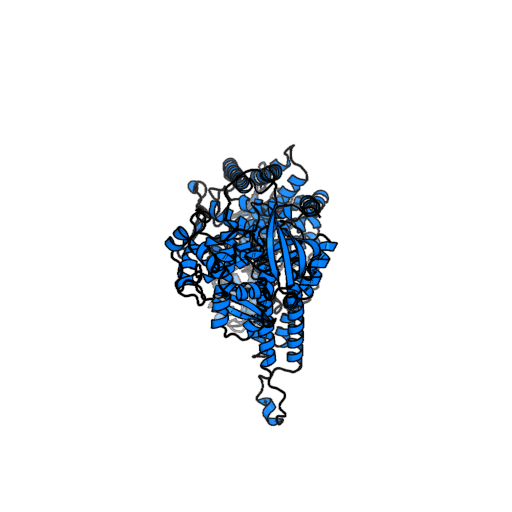2 479 LEU A O 1
ATOM 3837 N N . ARG A 1 480 ? 1.315 -0.015 18.383 1.00 98.19 480 ARG A N 1
ATOM 3838 C CA . ARG A 1 480 ? 0.283 0.784 19.061 1.00 98.19 480 ARG A CA 1
ATOM 3839 C C . ARG A 1 480 ? 0.836 2.130 19.519 1.00 98.19 480 ARG A C 1
ATOM 3841 O O . ARG A 1 480 ? 0.308 3.165 19.111 1.00 98.19 480 ARG A O 1
ATOM 3848 N N . VAL A 1 481 ? 1.962 2.155 20.237 1.00 97.62 481 VAL A N 1
ATOM 3849 C CA . VAL A 1 481 ? 2.547 3.423 20.711 1.00 97.62 481 VAL A CA 1
ATOM 3850 C C . VAL A 1 481 ? 3.038 4.327 19.578 1.00 97.62 481 VAL A C 1
ATOM 3852 O O . VAL A 1 481 ? 2.914 5.549 19.679 1.00 97.62 481 VAL A O 1
ATOM 3855 N N . ALA A 1 482 ? 3.522 3.764 18.466 1.00 97.50 482 ALA A N 1
ATOM 3856 C CA . ALA A 1 482 ? 3.830 4.542 17.268 1.00 97.50 482 ALA A CA 1
ATOM 3857 C C . ALA A 1 482 ? 2.557 5.148 16.643 1.00 97.50 482 ALA A C 1
ATOM 3859 O O . ALA A 1 482 ? 2.556 6.304 16.219 1.00 97.50 482 ALA A O 1
ATOM 3860 N N . THR A 1 483 ? 1.438 4.422 16.634 1.00 94.88 483 THR A N 1
ATOM 3861 C CA . THR A 1 483 ? 0.152 4.940 16.134 1.00 94.88 483 THR A CA 1
ATOM 3862 C C . THR A 1 483 ? -0.536 5.932 17.077 1.00 94.88 483 THR A C 1
ATOM 3864 O O . THR A 1 483 ? -1.442 6.643 16.639 1.00 94.88 483 THR A O 1
ATOM 3867 N N . TYR A 1 484 ? -0.121 6.032 18.345 1.00 96.38 484 TYR A N 1
ATOM 3868 C CA . TYR A 1 484 ? -0.631 7.042 19.284 1.00 96.38 484 TYR A CA 1
ATOM 3869 C C . TYR A 1 484 ? 0.020 8.417 19.108 1.00 96.38 484 TYR A C 1
ATOM 3871 O O . TYR A 1 484 ? -0.586 9.413 19.492 1.00 96.38 484 TYR A O 1
ATOM 3879 N N . ILE A 1 485 ? 1.213 8.504 18.504 1.00 96.12 485 ILE A N 1
ATOM 3880 C CA . ILE A 1 485 ? 1.909 9.779 18.246 1.00 96.12 485 ILE A CA 1
ATOM 3881 C C . ILE A 1 485 ? 0.992 10.852 17.630 1.00 96.12 485 ILE A C 1
ATOM 3883 O O . ILE A 1 485 ? 0.897 11.932 18.217 1.00 96.12 485 ILE A O 1
ATOM 3887 N N . PRO A 1 486 ? 0.303 10.610 16.494 1.00 87.69 486 PRO A N 1
ATOM 3888 C CA . PRO A 1 486 ? -0.579 11.621 15.913 1.00 87.69 486 PRO A CA 1
ATOM 3889 C C . PRO A 1 486 ? -1.743 12.004 16.840 1.00 87.69 486 PRO A C 1
ATOM 3891 O O . PRO A 1 486 ? -2.050 13.189 16.943 1.00 87.69 486 PRO A O 1
ATOM 3894 N N . LEU A 1 487 ? -2.323 11.044 17.571 1.00 89.69 487 LEU A N 1
ATOM 3895 C CA . LEU A 1 487 ? -3.431 11.298 18.502 1.00 89.69 487 LEU A CA 1
ATOM 3896 C C . LEU A 1 487 ? -3.001 12.197 19.671 1.00 89.69 487 LEU A C 1
ATOM 3898 O O . LEU A 1 487 ? -3.702 13.133 20.048 1.00 89.69 487 LEU A O 1
ATOM 3902 N N . VAL A 1 488 ? -1.816 11.940 20.229 1.00 94.81 488 VAL A N 1
ATOM 3903 C CA . VAL A 1 488 ? -1.241 12.740 21.318 1.00 94.81 488 VAL A CA 1
ATOM 3904 C C . VAL A 1 488 ? -0.912 14.158 20.852 1.00 94.81 488 VAL A C 1
ATOM 3906 O O . VAL A 1 488 ? -1.137 15.118 21.589 1.00 94.81 488 VAL A O 1
ATOM 3909 N N . VAL A 1 489 ? -0.386 14.307 19.634 1.00 90.69 489 VAL A N 1
ATOM 3910 C CA . VAL A 1 489 ? -0.086 15.626 19.063 1.00 90.69 489 VAL A CA 1
ATOM 3911 C C . VAL A 1 489 ? -1.363 16.431 18.864 1.00 90.69 489 VAL A C 1
ATOM 3913 O O . VAL A 1 489 ? -1.409 17.576 19.308 1.00 90.69 489 VAL A O 1
ATOM 3916 N N . GLU A 1 490 ? -2.400 15.843 18.268 1.00 81.69 490 GLU A N 1
ATOM 3917 C CA . GLU A 1 490 ? -3.706 16.491 18.098 1.00 81.69 490 GLU A CA 1
ATOM 3918 C C . GLU A 1 490 ? -4.300 16.922 19.446 1.00 81.69 490 GLU A C 1
ATOM 3920 O O . GLU A 1 490 ? -4.750 18.059 19.608 1.00 81.69 490 GLU A O 1
ATOM 3925 N N . TYR A 1 491 ? -4.221 16.046 20.446 1.00 88.38 491 TYR A N 1
ATOM 3926 C CA . TYR A 1 491 ? -4.673 16.344 21.796 1.00 88.38 491 TYR A CA 1
ATOM 3927 C C . TYR A 1 491 ? -3.920 17.537 22.416 1.00 88.38 491 TYR A C 1
ATOM 3929 O O . TYR A 1 491 ? -4.532 18.482 22.922 1.00 88.38 491 TYR A O 1
ATOM 3937 N N . PHE A 1 492 ? -2.586 17.553 22.337 1.00 94.31 492 PHE A N 1
ATOM 3938 C CA . PHE A 1 492 ? -1.785 18.656 22.872 1.00 94.31 492 PHE A CA 1
ATOM 3939 C C . PHE A 1 492 ? -1.924 19.961 22.086 1.00 94.31 492 PHE A C 1
ATOM 3941 O O . PHE A 1 492 ? -1.844 21.030 22.690 1.00 94.31 492 PHE A O 1
ATOM 3948 N N . GLN A 1 493 ? -2.178 19.918 20.777 1.00 87.31 493 GLN A N 1
ATOM 3949 C CA . GLN A 1 493 ? -2.474 21.124 19.996 1.00 87.31 493 GLN A CA 1
ATOM 3950 C C . GLN A 1 493 ? -3.675 21.887 20.562 1.00 87.31 493 GLN A C 1
ATOM 3952 O O . GLN A 1 493 ? -3.671 23.118 20.535 1.00 87.31 493 GLN A O 1
ATOM 3957 N N . GLN A 1 494 ? -4.665 21.167 21.092 1.00 84.25 494 GLN A N 1
ATOM 3958 C CA . GLN A 1 494 ? -5.916 21.739 21.585 1.00 84.25 494 GLN A CA 1
ATOM 3959 C C . GLN A 1 494 ? -5.874 22.082 23.078 1.00 84.25 494 GLN A C 1
ATOM 3961 O O . GLN A 1 494 ? -6.345 23.148 23.469 1.00 84.25 494 GLN A O 1
ATOM 3966 N N . PHE A 1 495 ? -5.313 21.199 23.910 1.00 91.38 495 PHE A N 1
ATOM 3967 C CA . PHE A 1 495 ? -5.504 21.270 25.366 1.00 91.38 495 PHE A CA 1
ATOM 3968 C C . PHE A 1 495 ? -4.221 21.453 26.178 1.00 91.38 495 PHE A C 1
ATOM 3970 O O . PHE A 1 495 ? -4.293 21.633 27.395 1.00 91.38 495 PHE A O 1
ATOM 3977 N N . ALA A 1 496 ? -3.040 21.420 25.551 1.00 93.38 496 ALA A N 1
ATOM 3978 C CA . ALA A 1 496 ? -1.803 21.689 26.273 1.00 93.38 496 ALA A CA 1
ATOM 3979 C C . ALA A 1 496 ? -1.674 23.172 26.655 1.00 93.38 496 ALA A C 1
ATOM 3981 O O . ALA A 1 496 ? -2.241 24.062 26.020 1.00 93.38 496 ALA A O 1
ATOM 3982 N N . LYS A 1 497 ? -0.840 23.458 27.657 1.00 93.38 497 LYS A N 1
ATOM 3983 C CA . LYS A 1 497 ? -0.431 24.828 27.994 1.00 93.38 497 LYS A CA 1
ATOM 3984 C C . LYS A 1 497 ? 0.144 25.544 26.756 1.00 93.38 497 LYS A C 1
ATOM 3986 O O . LYS A 1 497 ? 0.818 24.893 25.949 1.00 93.38 497 LYS A O 1
ATOM 3991 N N . PRO A 1 498 ? -0.020 26.879 26.627 1.00 92.19 498 PRO A N 1
ATOM 3992 C CA . PRO A 1 498 ? 0.199 27.608 25.370 1.00 92.19 498 PRO A CA 1
ATOM 3993 C C . PRO A 1 498 ? 1.525 27.307 24.657 1.00 92.19 498 PRO A C 1
ATOM 3995 O O . PRO A 1 498 ? 1.549 27.092 23.449 1.00 92.19 498 PRO A O 1
ATOM 3998 N N . LYS A 1 499 ? 2.629 27.209 25.409 1.00 93.06 499 LYS A N 1
ATOM 3999 C CA . LYS A 1 499 ? 3.960 26.918 24.854 1.00 93.06 499 LYS A CA 1
ATOM 4000 C C . LYS A 1 499 ? 4.044 25.535 24.193 1.00 93.06 499 LYS A C 1
ATOM 4002 O O . LYS A 1 499 ? 4.647 25.407 23.132 1.00 93.06 499 LYS A O 1
ATOM 4007 N N . LEU A 1 500 ? 3.472 24.502 24.816 1.00 93.56 500 LEU A N 1
ATOM 4008 C CA . LEU A 1 500 ? 3.478 23.139 24.275 1.00 93.56 500 LEU A CA 1
ATOM 4009 C C . LEU A 1 500 ? 2.484 23.009 23.115 1.00 93.56 500 LEU A C 1
ATOM 4011 O O . LEU A 1 500 ? 2.840 22.432 22.090 1.00 93.56 500 LEU A O 1
ATOM 4015 N N . SER A 1 501 ? 1.294 23.604 23.244 1.00 89.94 501 SER A N 1
ATOM 4016 C CA . SER A 1 501 ? 0.287 23.644 22.173 1.00 89.94 501 SER A CA 1
ATOM 4017 C C . SER A 1 501 ? 0.863 24.267 20.893 1.00 89.94 501 SER A C 1
ATOM 4019 O O . SER A 1 501 ? 0.851 23.625 19.841 1.00 89.94 501 SER A O 1
ATOM 4021 N N . GLN A 1 502 ? 1.501 25.441 20.993 1.00 90.31 502 GLN A N 1
ATOM 4022 C CA . GLN A 1 502 ? 2.132 26.112 19.851 1.00 90.31 502 GLN A CA 1
ATOM 4023 C C . GLN A 1 502 ? 3.240 25.264 19.207 1.00 90.31 502 GLN A C 1
ATOM 4025 O O . GLN A 1 502 ? 3.361 25.207 17.984 1.00 90.31 502 GLN A O 1
ATOM 4030 N N . LEU A 1 503 ? 4.061 24.577 20.009 1.00 93.12 503 LEU A N 1
ATOM 4031 C CA . LEU A 1 503 ? 5.095 23.684 19.478 1.00 93.12 503 LEU A CA 1
ATOM 4032 C C . LEU A 1 503 ? 4.490 22.491 18.731 1.00 93.12 503 LEU A C 1
ATOM 4034 O O . LEU A 1 503 ? 5.009 22.131 17.677 1.00 93.12 503 LEU A O 1
ATOM 4038 N N . CYS A 1 504 ? 3.395 21.917 19.235 1.00 85.44 504 CYS A N 1
ATOM 4039 C CA . CYS A 1 504 ? 2.695 20.808 18.585 1.00 85.44 504 CYS A CA 1
ATOM 4040 C C . CYS A 1 504 ? 2.009 21.237 17.277 1.00 85.44 504 CYS A C 1
ATOM 4042 O O . CYS A 1 504 ? 1.975 20.456 16.329 1.00 85.44 504 CYS A O 1
ATOM 4044 N N . GLN A 1 505 ? 1.510 22.474 17.187 1.00 78.38 505 GLN A N 1
ATOM 4045 C CA . GLN A 1 505 ? 0.941 23.038 15.950 1.00 78.38 505 GLN A CA 1
ATOM 4046 C C . GLN A 1 505 ? 1.998 23.228 14.851 1.00 78.38 505 GLN A C 1
ATOM 4048 O O . GLN A 1 505 ? 1.684 23.160 13.667 1.00 78.38 505 GLN A O 1
ATOM 4053 N N . ASN A 1 506 ? 3.263 23.415 15.239 1.00 83.88 506 ASN A N 1
ATOM 4054 C CA . ASN A 1 506 ? 4.387 23.600 14.321 1.00 83.88 506 ASN A CA 1
ATOM 4055 C C . ASN A 1 506 ? 5.067 22.282 13.895 1.00 83.88 506 ASN A C 1
ATOM 4057 O O . ASN A 1 506 ? 6.065 22.315 13.167 1.00 83.88 506 ASN A O 1
ATOM 4061 N N . LEU A 1 507 ? 4.585 21.119 14.353 1.00 85.19 507 LEU A N 1
ATOM 4062 C CA . LEU A 1 507 ? 5.105 19.823 13.913 1.00 85.19 507 LEU A CA 1
ATOM 4063 C C . LEU A 1 507 ? 4.569 19.482 12.520 1.00 85.19 507 LEU A C 1
ATOM 4065 O O . LEU A 1 507 ? 3.366 19.493 12.281 1.00 85.19 507 LEU A O 1
ATOM 4069 N N . ASN A 1 508 ? 5.472 19.144 11.600 1.00 78.44 508 ASN A N 1
ATOM 4070 C CA . ASN A 1 508 ? 5.110 18.690 10.260 1.00 78.44 508 ASN A CA 1
ATOM 4071 C C . ASN A 1 508 ? 5.047 17.154 10.183 1.00 78.44 508 ASN A C 1
ATOM 4073 O O . ASN A 1 508 ? 5.493 16.446 11.088 1.00 78.44 508 ASN A O 1
ATOM 4077 N N . SER A 1 509 ? 4.527 16.636 9.070 1.00 72.50 509 SER A N 1
ATOM 4078 C CA . SER A 1 509 ? 4.363 15.196 8.838 1.00 72.50 509 SER A CA 1
ATOM 4079 C C . SER A 1 509 ? 5.671 14.402 8.895 1.00 72.50 509 SER A C 1
ATOM 4081 O O . SER A 1 509 ? 5.667 13.259 9.339 1.00 72.50 509 SER A O 1
ATOM 4083 N N . GLU A 1 510 ? 6.792 14.985 8.466 1.00 81.56 510 GLU A N 1
ATOM 4084 C CA . GLU A 1 510 ? 8.098 14.317 8.508 1.00 81.56 510 GLU A CA 1
ATOM 4085 C C . GLU A 1 510 ? 8.607 14.159 9.944 1.00 81.56 510 GLU A C 1
ATOM 4087 O O . GLU A 1 510 ? 9.145 13.114 10.300 1.00 81.56 510 GLU A O 1
ATOM 4092 N N . GLU A 1 511 ? 8.395 15.158 10.802 1.00 89.69 511 GLU A N 1
ATOM 4093 C CA . GLU A 1 511 ? 8.752 15.064 12.219 1.00 89.69 511 GLU A CA 1
ATOM 4094 C C . GLU A 1 511 ? 7.883 14.017 12.939 1.00 89.69 511 GLU A C 1
ATOM 4096 O O . GLU A 1 511 ? 8.398 13.260 13.762 1.00 89.69 511 GLU A O 1
ATOM 4101 N N . LEU A 1 512 ? 6.597 13.899 12.576 1.00 89.00 512 LEU A N 1
ATOM 4102 C CA . LEU A 1 512 ? 5.722 12.840 13.091 1.00 89.00 512 LEU A CA 1
ATOM 4103 C C . LEU A 1 512 ? 6.222 11.449 12.692 1.00 89.00 512 LEU A C 1
ATOM 4105 O O . LEU A 1 512 ? 6.376 10.605 13.568 1.00 89.00 512 LEU A O 1
ATOM 4109 N N . LYS A 1 513 ? 6.559 11.219 11.415 1.00 88.81 513 LYS A N 1
ATOM 4110 C CA . LYS A 1 513 ? 7.116 9.930 10.959 1.00 88.81 513 LYS A CA 1
ATOM 4111 C C . LYS A 1 513 ? 8.381 9.549 11.729 1.00 88.81 513 LYS A C 1
ATOM 4113 O O . LYS A 1 513 ? 8.527 8.405 12.148 1.00 88.81 513 LYS A O 1
ATOM 4118 N N . LYS A 1 514 ? 9.276 10.512 11.977 1.00 95.00 514 LYS A N 1
ATOM 4119 C CA . LYS A 1 514 ? 10.494 10.272 12.768 1.00 95.00 514 LYS A CA 1
ATOM 4120 C C . LYS A 1 514 ? 10.170 9.902 14.216 1.00 95.00 514 LYS A C 1
ATOM 4122 O O . LYS A 1 514 ? 10.785 8.984 14.743 1.00 95.00 514 LYS A O 1
ATOM 4127 N N . LEU A 1 515 ? 9.183 10.548 14.844 1.00 96.25 515 LEU A N 1
ATOM 4128 C CA . LEU A 1 515 ? 8.713 10.153 16.177 1.00 96.25 515 LEU A CA 1
ATOM 4129 C C . LEU A 1 515 ? 8.106 8.747 16.191 1.00 96.25 515 LEU A C 1
ATOM 4131 O O . LEU A 1 515 ? 8.392 7.981 17.106 1.00 96.25 515 LEU A O 1
ATOM 4135 N N . GLN A 1 516 ? 7.304 8.389 15.187 1.00 96.81 516 GLN A N 1
ATOM 4136 C CA . GLN A 1 516 ? 6.746 7.040 15.064 1.00 96.81 516 GLN A CA 1
ATOM 4137 C C . GLN A 1 516 ? 7.861 5.996 14.946 1.00 96.81 516 GLN A C 1
ATOM 4139 O O . GLN A 1 516 ? 7.846 5.008 15.677 1.00 96.81 516 GLN A O 1
ATOM 4144 N N . LEU A 1 517 ? 8.880 6.265 14.122 1.00 97.38 517 LEU A N 1
ATOM 4145 C CA . LEU A 1 517 ? 10.078 5.434 14.028 1.00 97.38 517 LEU A CA 1
ATOM 4146 C C . LEU A 1 517 ? 10.799 5.308 15.380 1.00 97.38 517 LEU A C 1
ATOM 4148 O O . LEU A 1 517 ? 11.165 4.202 15.771 1.00 97.38 517 LEU A O 1
ATOM 4152 N N . CYS A 1 518 ? 10.962 6.399 16.134 1.00 97.81 518 CYS A N 1
ATOM 4153 C CA . CYS A 1 518 ? 11.542 6.337 17.481 1.00 97.81 518 CYS A CA 1
ATOM 4154 C C . CYS A 1 518 ? 10.744 5.434 18.421 1.00 97.81 518 CYS A C 1
ATOM 4156 O O . CYS A 1 518 ? 11.334 4.689 19.202 1.00 97.81 518 CYS A O 1
ATOM 4158 N N . MET A 1 519 ? 9.412 5.493 18.348 1.00 98.19 519 MET A N 1
ATOM 4159 C CA . MET A 1 519 ? 8.548 4.663 19.182 1.00 98.19 519 MET A CA 1
ATOM 4160 C C . MET A 1 519 ? 8.693 3.172 18.865 1.00 98.19 519 MET A C 1
ATOM 4162 O O . MET A 1 519 ? 8.683 2.374 19.801 1.00 98.19 519 MET A O 1
ATOM 4166 N N . LEU A 1 520 ? 8.945 2.795 17.605 1.00 98.44 520 LEU A N 1
ATOM 4167 C CA . LEU A 1 520 ? 9.230 1.400 17.241 1.00 98.44 520 LEU A CA 1
ATOM 4168 C C . LEU A 1 520 ? 10.478 0.858 17.955 1.00 98.44 520 LEU A C 1
ATOM 4170 O O . LEU A 1 520 ? 10.460 -0.264 18.460 1.00 98.44 520 LEU A O 1
ATOM 4174 N N . PHE A 1 521 ? 11.536 1.670 18.044 1.00 98.56 521 PHE A N 1
ATOM 4175 C CA . PHE A 1 521 ? 12.792 1.334 18.733 1.00 98.56 521 PHE A CA 1
ATOM 4176 C C . PHE A 1 521 ? 12.747 1.555 20.249 1.00 98.56 521 PHE A C 1
ATOM 4178 O O . PHE A 1 521 ? 13.704 1.235 20.947 1.00 98.56 521 PHE A O 1
ATOM 4185 N N . SER A 1 522 ? 11.661 2.106 20.793 1.00 97.31 522 SER A N 1
ATOM 4186 C CA . SER A 1 522 ? 11.648 2.585 22.178 1.00 97.31 522 SER A CA 1
ATOM 4187 C C . SER A 1 522 ? 11.855 1.484 23.228 1.00 97.31 522 SER A C 1
ATOM 4189 O O . SER A 1 522 ? 12.278 1.784 24.344 1.00 97.31 522 SER A O 1
ATOM 4191 N N . VAL A 1 523 ? 11.611 0.220 22.874 1.00 97.69 523 VAL A N 1
ATOM 4192 C CA . VAL A 1 523 ? 11.784 -0.955 23.748 1.00 97.69 523 VAL A CA 1
ATOM 4193 C C . VAL A 1 523 ? 12.628 -2.071 23.115 1.00 97.69 523 VAL A C 1
ATOM 4195 O O . VAL A 1 523 ? 12.767 -3.146 23.695 1.00 97.69 523 VAL A O 1
ATOM 4198 N N . SER A 1 524 ? 13.237 -1.834 21.948 1.00 98.12 524 SER A N 1
ATOM 4199 C CA . SER A 1 524 ? 13.933 -2.874 21.171 1.00 98.12 524 SER A CA 1
ATOM 4200 C C . SER A 1 524 ? 15.217 -3.399 21.833 1.00 98.12 524 SER A C 1
ATOM 4202 O O . SER A 1 524 ? 15.651 -4.515 21.560 1.00 98.12 524 SER A O 1
ATOM 4204 N N . GLY A 1 525 ? 15.809 -2.614 22.733 1.00 97.81 525 GLY A N 1
ATOM 4205 C CA . GLY A 1 525 ? 17.025 -2.945 23.478 1.00 97.81 525 GLY A CA 1
ATOM 4206 C C . GLY A 1 525 ? 16.809 -3.641 24.825 1.00 97.81 525 GLY A C 1
ATOM 4207 O O . GLY A 1 525 ? 17.796 -3.915 25.509 1.00 97.81 525 GLY A O 1
ATOM 4208 N N . ARG A 1 526 ? 15.559 -3.907 25.242 1.00 97.50 526 ARG A N 1
ATOM 4209 C CA . ARG A 1 526 ? 15.293 -4.651 26.489 1.00 97.50 526 ARG A CA 1
ATOM 4210 C C . ARG A 1 526 ? 15.833 -6.077 26.380 1.00 97.50 526 ARG A C 1
ATOM 4212 O O . ARG A 1 526 ? 15.840 -6.630 25.288 1.00 97.50 526 ARG A O 1
ATOM 4219 N N . GLU A 1 527 ? 16.278 -6.674 27.479 1.00 97.25 527 GLU A N 1
ATOM 4220 C CA . GLU A 1 527 ? 16.658 -8.101 27.534 1.00 97.25 527 GLU A CA 1
ATOM 4221 C C . GLU A 1 527 ? 15.983 -8.864 28.683 1.00 97.25 527 GLU A C 1
ATOM 4223 O O . GLU A 1 527 ? 16.279 -10.033 28.885 1.00 97.25 527 GLU A O 1
ATOM 4228 N N . SER A 1 528 ? 15.045 -8.220 29.378 1.00 96.31 528 SER A N 1
ATOM 4229 C CA . SER A 1 528 ? 14.097 -8.790 30.342 1.00 96.31 528 SER A CA 1
ATOM 4230 C C . SER A 1 528 ? 12.886 -7.851 30.445 1.00 96.31 528 SER A C 1
ATOM 4232 O O . SER A 1 528 ? 12.937 -6.724 29.925 1.00 96.31 528 SER A O 1
ATOM 4234 N N . ASP A 1 529 ? 11.815 -8.258 31.140 1.00 94.06 529 ASP A N 1
ATOM 4235 C CA . ASP A 1 529 ? 10.661 -7.373 31.363 1.00 94.06 529 ASP A CA 1
ATOM 4236 C C . ASP A 1 529 ? 10.828 -6.395 32.543 1.00 94.06 529 ASP A C 1
ATOM 4238 O O . ASP A 1 529 ? 9.951 -5.572 32.812 1.00 94.06 529 ASP A O 1
ATOM 4242 N N . LEU A 1 530 ? 12.011 -6.383 33.163 1.00 92.62 530 LEU A N 1
ATOM 4243 C CA . LEU A 1 530 ? 12.368 -5.633 34.367 1.00 92.62 530 LEU A CA 1
ATOM 4244 C C . LEU A 1 530 ? 12.002 -4.141 34.319 1.00 92.62 530 LEU A C 1
ATOM 4246 O O . LEU A 1 530 ? 12.485 -3.371 33.477 1.00 92.62 530 LEU A O 1
ATOM 4250 N N . ALA A 1 531 ? 11.182 -3.702 35.271 1.00 87.38 531 ALA A N 1
ATOM 4251 C CA . ALA A 1 531 ? 10.763 -2.311 35.389 1.00 87.38 531 ALA A CA 1
ATOM 4252 C C . ALA A 1 531 ? 11.903 -1.390 35.866 1.00 87.38 531 ALA A C 1
ATOM 4254 O O . ALA A 1 531 ? 12.759 -1.778 36.660 1.00 87.38 531 ALA A O 1
ATOM 4255 N N . PHE A 1 532 ? 11.861 -0.113 35.459 1.00 86.06 532 PHE A N 1
ATOM 4256 C CA . PHE A 1 532 ? 12.837 0.901 35.890 1.00 86.06 532 PHE A CA 1
ATOM 4257 C C . PHE A 1 532 ? 12.964 1.004 37.417 1.00 86.06 532 PHE A C 1
ATOM 4259 O O . PHE A 1 532 ? 14.069 1.154 37.925 1.00 86.06 532 PHE A O 1
ATOM 4266 N N . LYS A 1 533 ? 11.845 0.908 38.152 1.00 85.12 533 LYS A N 1
ATOM 4267 C CA . LYS A 1 533 ? 11.844 0.977 39.623 1.00 85.12 533 LYS A CA 1
ATOM 4268 C C . LYS A 1 533 ? 12.614 -0.176 40.273 1.00 85.12 533 LYS A C 1
ATOM 4270 O O . LYS A 1 533 ? 13.163 0.023 41.348 1.00 85.12 533 LYS A O 1
ATOM 4275 N N . SER A 1 534 ? 12.652 -1.342 39.629 1.00 87.62 534 SER A N 1
ATOM 4276 C CA . SER A 1 534 ? 13.320 -2.534 40.153 1.00 87.62 534 SER A CA 1
ATOM 4277 C C . SER A 1 534 ? 14.837 -2.441 39.993 1.00 87.62 534 SER A C 1
ATOM 4279 O O . SER A 1 534 ? 15.573 -2.796 40.906 1.00 87.62 534 SER A O 1
ATOM 4281 N N . ASN A 1 535 ? 15.317 -1.932 38.851 1.00 90.00 535 ASN A N 1
ATOM 4282 C CA . ASN A 1 535 ? 16.744 -1.698 38.624 1.00 90.00 535 ASN A CA 1
ATOM 4283 C C . ASN A 1 535 ? 16.976 -0.528 37.643 1.00 90.00 535 ASN A C 1
ATOM 4285 O O . ASN A 1 535 ? 17.004 -0.725 36.420 1.00 90.00 535 ASN A O 1
ATOM 4289 N N . PRO A 1 536 ? 17.163 0.702 38.157 1.00 88.56 536 PRO A N 1
ATOM 4290 C CA . PRO A 1 536 ? 17.338 1.886 37.323 1.00 88.56 536 PRO A CA 1
ATOM 4291 C C . PRO A 1 536 ? 18.569 1.838 36.415 1.00 88.56 536 PRO A C 1
ATOM 4293 O O . PRO A 1 536 ? 18.520 2.365 35.306 1.00 88.56 536 PRO A O 1
ATOM 4296 N N . GLU A 1 537 ? 19.675 1.250 36.875 1.00 89.69 537 GLU A N 1
ATOM 4297 C CA . GLU A 1 537 ? 20.924 1.165 36.107 1.00 89.69 537 GLU A CA 1
ATOM 4298 C C . GLU A 1 537 ? 20.757 0.229 34.917 1.00 89.69 537 GLU A C 1
ATOM 4300 O O . GLU A 1 537 ? 21.003 0.621 33.774 1.00 89.69 537 GLU A O 1
ATOM 4305 N N . LYS A 1 538 ? 20.207 -0.963 35.162 1.00 93.00 538 LYS A N 1
ATOM 4306 C CA . LYS A 1 538 ? 19.960 -1.935 34.101 1.00 93.00 538 LYS A CA 1
ATOM 4307 C C . LYS A 1 538 ? 18.969 -1.419 33.065 1.00 93.00 538 LYS A C 1
ATOM 4309 O O . LYS A 1 538 ? 19.165 -1.575 31.861 1.00 93.00 538 LYS A O 1
ATOM 4314 N N . TYR A 1 539 ? 17.931 -0.720 33.515 1.00 90.62 539 TYR A N 1
ATOM 4315 C CA . TYR A 1 539 ? 16.979 -0.095 32.607 1.00 90.62 539 TYR A CA 1
ATOM 4316 C C . TYR A 1 539 ? 17.631 0.991 31.728 1.00 90.62 539 TYR A C 1
ATOM 4318 O O . TYR A 1 539 ? 17.273 1.130 30.555 1.00 90.62 539 TYR A O 1
ATOM 4326 N N . ARG A 1 540 ? 18.618 1.742 32.246 1.00 91.69 540 ARG A N 1
ATOM 4327 C CA . ARG A 1 540 ? 19.400 2.696 31.434 1.00 91.69 540 ARG A CA 1
ATOM 4328 C C . ARG A 1 540 ? 20.243 1.987 30.375 1.00 91.69 540 ARG A C 1
ATOM 4330 O O . ARG A 1 540 ? 20.313 2.495 29.260 1.00 91.69 540 ARG A O 1
ATOM 4337 N N . GLU A 1 541 ? 20.812 0.815 30.666 1.00 95.75 541 GLU A N 1
ATOM 4338 C CA . GLU A 1 541 ? 21.483 0.006 29.635 1.00 95.75 541 GLU A CA 1
ATOM 4339 C C . GLU A 1 541 ? 20.519 -0.378 28.509 1.00 95.75 541 GLU A C 1
ATOM 4341 O O . GLU A 1 541 ? 20.860 -0.244 27.335 1.00 95.75 541 GLU A O 1
ATOM 4346 N N . TYR A 1 542 ? 19.295 -0.809 28.838 1.00 96.94 542 TYR A N 1
ATOM 4347 C CA . TYR A 1 542 ? 18.291 -1.122 27.818 1.00 96.94 542 TYR A CA 1
ATOM 4348 C C . TYR A 1 542 ? 17.968 0.095 26.951 1.00 96.94 542 TYR A C 1
ATOM 4350 O O . TYR A 1 542 ? 17.898 -0.028 25.727 1.00 96.94 542 TYR A O 1
ATOM 4358 N N . ARG A 1 543 ? 17.829 1.285 27.550 1.00 96.56 543 ARG A N 1
ATOM 4359 C CA . ARG A 1 543 ? 17.629 2.537 26.801 1.00 96.56 543 ARG A CA 1
ATOM 4360 C C . ARG A 1 543 ? 18.816 2.890 25.906 1.00 96.56 543 ARG A C 1
ATOM 4362 O O . ARG A 1 543 ? 18.599 3.297 24.765 1.00 96.56 543 ARG A O 1
ATOM 4369 N N . GLN A 1 544 ? 20.042 2.689 26.384 1.00 97.88 544 GLN A N 1
ATOM 4370 C CA . GLN A 1 544 ? 21.258 2.881 25.594 1.00 97.88 544 GLN A CA 1
ATOM 4371 C C . GLN A 1 544 ? 21.265 1.966 24.363 1.00 97.88 544 GLN A C 1
ATOM 4373 O O . GLN A 1 544 ? 21.421 2.448 23.241 1.00 97.88 544 GLN A O 1
ATOM 4378 N N . ARG A 1 545 ? 20.966 0.674 24.543 1.00 98.31 545 ARG A N 1
ATOM 4379 C CA . ARG A 1 545 ? 20.852 -0.287 23.432 1.00 98.31 545 ARG A CA 1
ATOM 4380 C C . ARG A 1 545 ? 19.756 0.110 22.437 1.00 98.31 545 ARG A C 1
ATOM 4382 O O . ARG A 1 545 ? 19.977 0.026 21.232 1.00 98.31 545 ARG A O 1
ATOM 4389 N N . CYS A 1 546 ? 18.598 0.584 22.911 1.00 98.50 546 CYS A N 1
ATOM 4390 C CA . CYS A 1 546 ? 17.529 1.095 22.038 1.00 98.50 546 CYS A CA 1
ATOM 4391 C C . CYS A 1 546 ? 18.035 2.248 21.148 1.00 98.50 546 CYS A C 1
ATOM 4393 O O . CYS A 1 546 ? 17.813 2.253 19.936 1.00 98.50 546 CYS A O 1
ATOM 4395 N N . ALA A 1 547 ? 18.744 3.216 21.738 1.00 98.38 547 ALA A N 1
ATOM 4396 C CA . ALA A 1 547 ? 19.286 4.372 21.024 1.00 98.38 547 ALA A CA 1
ATOM 4397 C C . ALA A 1 547 ? 20.377 3.981 20.008 1.00 98.38 547 ALA A C 1
ATOM 4399 O O . ALA A 1 547 ? 20.430 4.533 18.904 1.00 98.38 547 ALA A O 1
ATOM 4400 N N . GLU A 1 548 ? 21.222 3.005 20.342 1.00 98.44 548 GLU A N 1
ATOM 4401 C CA . GLU A 1 548 ? 22.249 2.461 19.447 1.00 98.44 548 GLU A CA 1
ATOM 4402 C C . GLU A 1 548 ? 21.639 1.716 18.256 1.00 98.44 548 GLU A C 1
ATOM 4404 O O . GLU A 1 548 ? 22.017 1.972 17.111 1.00 98.44 548 GLU A O 1
ATOM 4409 N N . GLN A 1 549 ? 20.649 0.853 18.498 1.00 98.50 549 GLN A N 1
ATOM 4410 C CA . GLN A 1 549 ? 19.920 0.135 17.447 1.00 98.50 549 GLN A CA 1
ATOM 4411 C C . GLN A 1 549 ? 19.220 1.106 16.486 1.00 98.50 549 GLN A C 1
ATOM 4413 O O . GLN A 1 549 ? 19.335 0.961 15.266 1.00 98.50 549 GLN A O 1
ATOM 4418 N N . PHE A 1 550 ? 18.569 2.146 17.022 1.00 98.50 550 PHE A N 1
ATOM 4419 C CA . PHE A 1 550 ? 17.999 3.225 16.214 1.00 98.50 550 PHE A CA 1
ATOM 4420 C C . PHE A 1 550 ? 19.074 3.932 15.379 1.00 98.50 550 PHE A C 1
ATOM 4422 O O . PHE A 1 550 ? 18.906 4.112 14.174 1.00 98.50 550 PHE A O 1
ATOM 4429 N N . THR A 1 551 ? 20.203 4.296 15.993 1.00 98.25 551 THR A N 1
ATOM 4430 C CA . THR A 1 551 ? 21.313 4.993 15.322 1.00 98.25 551 THR A CA 1
ATOM 4431 C C . THR A 1 551 ? 21.870 4.181 14.156 1.00 98.25 551 THR A C 1
ATOM 4433 O O . THR A 1 551 ? 22.148 4.740 13.093 1.00 98.25 551 THR A O 1
ATOM 4436 N N . LEU A 1 552 ? 22.017 2.865 14.334 1.00 97.50 552 LEU A N 1
ATOM 4437 C CA . LEU A 1 552 ? 22.469 1.955 13.283 1.00 97.50 552 LEU A CA 1
ATOM 4438 C C . LEU A 1 552 ? 21.480 1.913 12.115 1.00 97.50 552 LEU A C 1
ATOM 4440 O O . LEU A 1 552 ? 21.898 2.052 10.968 1.00 97.50 552 LEU A O 1
ATOM 4444 N N . TYR A 1 553 ? 20.181 1.793 12.397 1.00 97.44 553 TYR A N 1
ATOM 4445 C CA . TYR A 1 553 ? 19.147 1.767 11.360 1.00 97.44 553 TYR A CA 1
ATOM 4446 C C . TYR A 1 553 ? 19.006 3.100 10.610 1.00 97.44 553 TYR A C 1
ATOM 4448 O O . TYR A 1 553 ? 18.800 3.116 9.394 1.00 97.44 553 TYR A O 1
ATOM 4456 N N . ALA A 1 554 ? 19.083 4.215 11.338 1.00 95.56 554 ALA A N 1
ATOM 4457 C CA . ALA A 1 554 ? 18.855 5.561 10.823 1.00 95.56 554 ALA A CA 1
ATOM 4458 C C . ALA A 1 554 ? 20.055 6.128 10.045 1.00 95.56 554 ALA A C 1
ATOM 4460 O O . ALA A 1 554 ? 19.907 7.095 9.288 1.00 95.56 554 ALA A O 1
ATOM 4461 N N . ARG A 1 555 ? 21.245 5.534 10.202 1.00 93.31 555 ARG A N 1
ATOM 4462 C CA . ARG A 1 555 ? 22.465 5.950 9.503 1.00 93.31 555 ARG A CA 1
ATOM 4463 C C . ARG A 1 555 ? 22.264 5.881 7.986 1.00 93.31 555 ARG A C 1
ATOM 4465 O O . ARG A 1 555 ? 21.908 4.844 7.441 1.00 93.31 555 ARG A O 1
ATOM 4472 N N . GLY A 1 556 ? 22.482 7.005 7.306 1.00 85.38 556 GLY A N 1
ATOM 4473 C CA . GLY A 1 556 ? 22.284 7.124 5.855 1.00 85.38 556 GLY A CA 1
ATOM 4474 C C . GLY A 1 556 ? 20.826 7.306 5.411 1.00 85.38 556 GLY A C 1
ATOM 4475 O O . GLY A 1 556 ? 20.593 7.507 4.224 1.00 85.38 556 GLY A O 1
ATOM 4476 N N . LYS A 1 557 ? 19.853 7.285 6.336 1.00 89.25 557 LYS A N 1
ATOM 4477 C CA . LYS A 1 557 ? 18.421 7.515 6.052 1.00 89.25 557 LYS A CA 1
ATOM 4478 C C . LYS A 1 557 ? 17.910 8.873 6.532 1.00 89.25 557 LYS A C 1
ATOM 4480 O O . LYS A 1 557 ? 16.860 9.324 6.086 1.00 89.25 557 LYS A O 1
ATOM 4485 N N . MET A 1 558 ? 18.630 9.525 7.442 1.00 92.31 558 MET A N 1
ATOM 4486 C CA . MET A 1 558 ? 18.337 10.879 7.917 1.00 92.31 558 MET A CA 1
ATOM 4487 C C . MET A 1 558 ? 19.629 11.645 8.226 1.00 92.31 558 MET A C 1
ATOM 4489 O O . MET A 1 558 ? 20.721 11.071 8.224 1.00 92.31 558 MET A O 1
ATOM 4493 N N . SER A 1 559 ? 19.510 12.954 8.470 1.00 93.88 559 SER A N 1
ATOM 4494 C CA . SER A 1 559 ? 20.660 13.800 8.802 1.00 93.88 559 SER A CA 1
ATOM 4495 C C . SER A 1 559 ? 21.300 13.369 10.124 1.00 93.88 559 SER A C 1
ATOM 4497 O O . SER A 1 559 ? 20.622 12.883 11.029 1.00 93.88 559 SER A O 1
ATOM 4499 N N . LYS A 1 560 ? 22.613 13.583 10.263 1.00 95.00 560 LYS A N 1
ATOM 4500 C CA . LYS A 1 560 ? 23.357 13.261 11.492 1.00 95.00 560 LYS A CA 1
ATOM 4501 C C . LYS A 1 560 ? 22.750 13.938 12.730 1.00 95.00 560 LYS A C 1
ATOM 4503 O O . LYS A 1 560 ? 22.672 13.319 13.787 1.00 95.00 560 LYS A O 1
ATOM 4508 N N . ASP A 1 561 ? 22.279 15.173 12.579 1.00 94.94 561 ASP A N 1
ATOM 4509 C CA . ASP A 1 561 ? 21.648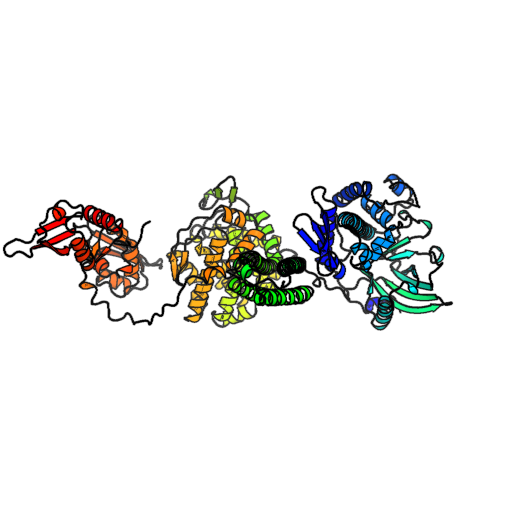 15.928 13.663 1.00 94.94 561 ASP A CA 1
ATOM 4510 C C . ASP A 1 561 ? 20.303 15.331 14.077 1.00 94.94 561 ASP A C 1
ATOM 4512 O O . ASP A 1 561 ? 20.016 15.247 15.271 1.00 94.94 561 ASP A O 1
ATOM 4516 N N . ASP A 1 562 ? 19.496 14.866 13.117 1.00 95.25 562 ASP A N 1
ATOM 4517 C CA . ASP A 1 562 ? 18.264 14.148 13.430 1.00 95.25 562 ASP A CA 1
ATOM 4518 C C . ASP A 1 562 ? 18.567 12.821 14.130 1.00 95.25 562 ASP A C 1
ATOM 4520 O O . ASP A 1 562 ? 17.966 12.559 15.171 1.00 95.25 562 ASP A O 1
ATOM 4524 N N . VAL A 1 563 ? 19.533 12.031 13.637 1.00 97.56 563 VAL A N 1
ATOM 4525 C CA . VAL A 1 563 ? 19.938 10.776 14.299 1.00 97.56 563 VAL A CA 1
ATOM 4526 C C . VAL A 1 563 ? 20.293 11.038 15.763 1.00 97.56 563 VAL A C 1
ATOM 4528 O O . VAL A 1 563 ? 19.733 10.400 16.651 1.00 97.56 563 VAL A O 1
ATOM 4531 N N . ASN A 1 564 ? 21.158 12.020 16.028 1.00 96.38 564 ASN A N 1
ATOM 4532 C CA . ASN A 1 564 ? 21.584 12.356 17.386 1.00 96.38 564 ASN A CA 1
ATOM 4533 C C . ASN A 1 564 ? 20.414 12.836 18.257 1.00 96.38 564 ASN A C 1
ATOM 4535 O O . ASN A 1 564 ? 20.249 12.369 19.382 1.00 96.38 564 ASN A O 1
ATOM 4539 N N . LYS A 1 565 ? 19.574 13.740 17.732 1.00 95.81 565 LYS A N 1
ATOM 4540 C CA . LYS A 1 565 ? 18.400 14.280 18.436 1.00 95.81 565 LYS A CA 1
ATOM 4541 C C . LYS A 1 565 ? 17.445 13.169 18.871 1.00 95.81 565 LYS A C 1
ATOM 4543 O O . LYS A 1 565 ? 16.957 13.189 19.997 1.00 95.81 565 LYS A O 1
ATOM 4548 N N . TYR A 1 566 ? 17.150 12.232 17.979 1.00 97.31 566 TYR A N 1
ATOM 4549 C CA . TYR A 1 566 ? 16.174 11.176 18.228 1.00 97.31 566 TYR A CA 1
ATOM 4550 C C . TYR A 1 566 ? 16.738 10.024 19.061 1.00 97.31 566 TYR A C 1
ATOM 4552 O O . TYR A 1 566 ? 16.041 9.529 19.947 1.00 97.31 566 TYR A O 1
ATOM 4560 N N . ALA A 1 567 ? 18.010 9.668 18.871 1.00 97.62 567 ALA A N 1
ATOM 4561 C CA . ALA A 1 567 ? 18.709 8.736 19.752 1.00 97.62 567 ALA A CA 1
ATOM 4562 C C . ALA A 1 567 ? 18.740 9.255 21.201 1.00 97.62 567 ALA A C 1
ATOM 4564 O O . ALA A 1 567 ? 18.464 8.505 22.133 1.00 97.62 567 ALA A O 1
ATOM 4565 N N . GLU A 1 568 ? 18.987 10.556 21.394 1.00 96.38 568 GLU A N 1
ATOM 4566 C CA . GLU A 1 568 ? 18.952 11.202 22.711 1.00 96.38 568 GLU A CA 1
ATOM 4567 C C . GLU A 1 568 ? 17.556 11.141 23.358 1.00 96.38 568 GLU A C 1
ATOM 4569 O O . GLU A 1 568 ? 17.451 10.901 24.562 1.00 96.38 568 GLU A O 1
ATOM 4574 N N . LEU A 1 569 ? 16.483 11.317 22.577 1.00 96.44 569 LEU A N 1
ATOM 4575 C CA . LEU A 1 569 ? 15.106 11.186 23.071 1.00 96.44 569 LEU A CA 1
ATOM 4576 C C . LEU A 1 569 ? 14.785 9.748 23.504 1.00 96.44 569 LEU A C 1
ATOM 4578 O O . LEU A 1 569 ? 14.195 9.561 24.567 1.00 96.44 569 LEU A O 1
ATOM 4582 N N . ILE A 1 570 ? 15.199 8.744 22.723 1.00 97.50 570 ILE A N 1
ATOM 4583 C CA . ILE A 1 570 ? 15.027 7.321 23.063 1.00 97.50 570 ILE A CA 1
ATOM 4584 C C . ILE A 1 570 ? 15.791 6.988 24.347 1.00 97.50 570 ILE A C 1
ATOM 4586 O O . ILE A 1 570 ? 15.209 6.423 25.274 1.00 97.50 570 ILE A O 1
ATOM 4590 N N . LEU A 1 571 ? 17.062 7.394 24.427 1.00 95.81 571 LEU A N 1
ATOM 4591 C CA . LEU A 1 571 ? 17.926 7.177 25.589 1.00 95.81 571 LEU A CA 1
ATOM 4592 C C . LEU A 1 571 ? 17.284 7.695 26.882 1.00 95.81 571 LEU A C 1
ATOM 4594 O O . LEU A 1 571 ? 17.362 7.058 27.930 1.00 95.81 571 LEU A O 1
ATOM 4598 N N . ASN A 1 572 ? 16.632 8.853 26.802 1.00 93.38 572 ASN A N 1
ATOM 4599 C CA . ASN A 1 572 ? 16.062 9.518 27.963 1.00 93.38 572 ASN A CA 1
ATOM 4600 C C . ASN A 1 572 ? 14.577 9.212 28.189 1.00 93.38 572 ASN A C 1
ATOM 4602 O O . ASN A 1 572 ? 14.013 9.715 29.156 1.00 93.38 572 ASN A O 1
ATOM 4606 N N . MET A 1 573 ? 13.916 8.400 27.360 1.00 90.38 573 MET A N 1
ATOM 4607 C CA . MET A 1 573 ? 12.471 8.178 27.478 1.00 90.38 573 MET A CA 1
ATOM 4608 C C . MET A 1 573 ? 12.094 7.616 28.861 1.00 90.38 573 MET A C 1
ATOM 4610 O O . MET A 1 573 ? 12.592 6.570 29.289 1.00 90.38 573 MET A O 1
ATOM 4614 N N . GLY A 1 574 ? 11.178 8.297 29.554 1.00 82.75 574 GLY A N 1
ATOM 4615 C CA . GLY A 1 574 ? 10.772 8.002 30.931 1.00 82.75 574 GLY A CA 1
ATOM 4616 C C . GLY A 1 574 ? 11.657 8.608 32.031 1.00 82.75 574 GLY A C 1
ATOM 4617 O O . GLY A 1 574 ? 11.305 8.471 33.197 1.00 82.75 574 GLY A O 1
ATOM 4618 N N . ASN A 1 575 ? 12.760 9.292 31.700 1.00 85.69 575 ASN A N 1
ATOM 4619 C CA . ASN A 1 575 ? 13.652 9.928 32.675 1.00 85.69 575 ASN A CA 1
ATOM 4620 C C . ASN A 1 575 ? 13.189 11.362 33.019 1.00 85.69 575 ASN A C 1
ATOM 4622 O O . ASN A 1 575 ? 13.367 12.266 32.196 1.00 85.69 575 ASN A O 1
ATOM 4626 N N . PRO A 1 576 ? 12.642 11.625 34.221 1.00 75.75 576 PRO A N 1
ATOM 4627 C CA . PRO A 1 576 ? 12.172 12.960 34.593 1.00 75.75 576 PRO A CA 1
ATOM 4628 C C . PRO A 1 576 ? 13.305 13.994 34.699 1.00 75.75 576 PRO A C 1
ATOM 4630 O O . PRO A 1 576 ? 13.065 15.184 34.492 1.00 75.75 576 PRO A O 1
ATOM 4633 N N . ASP A 1 577 ? 14.543 13.568 34.968 1.00 85.50 577 ASP A N 1
ATOM 4634 C CA . ASP A 1 577 ? 15.684 14.479 35.107 1.00 85.50 577 ASP A CA 1
ATOM 4635 C C . ASP A 1 577 ? 16.192 15.009 33.765 1.00 85.50 577 ASP A C 1
ATOM 4637 O O . ASP A 1 577 ? 16.853 16.047 33.723 1.00 85.50 577 ASP A O 1
ATOM 4641 N N . TYR A 1 578 ? 15.820 14.375 32.648 1.00 88.94 578 TYR A N 1
ATOM 4642 C CA . TYR A 1 578 ? 16.156 14.876 31.315 1.00 88.94 578 TYR A CA 1
ATOM 4643 C C . TYR A 1 578 ? 15.610 16.291 31.083 1.00 88.94 578 TYR A C 1
ATOM 4645 O O . TYR A 1 578 ? 16.294 17.142 30.515 1.00 88.94 578 TYR A O 1
ATOM 4653 N N . LEU A 1 579 ? 14.419 16.584 31.617 1.00 88.38 579 LEU A N 1
ATOM 4654 C CA . LEU A 1 579 ? 13.794 17.906 31.538 1.00 88.38 579 LEU A CA 1
ATOM 4655 C C . LEU A 1 579 ? 14.540 18.991 32.327 1.00 88.38 579 LEU A C 1
ATOM 4657 O O . LEU A 1 579 ? 14.318 20.175 32.088 1.00 88.38 579 LEU A O 1
ATOM 4661 N N . LYS A 1 580 ? 15.428 18.601 33.248 1.00 89.06 580 LYS A N 1
ATOM 4662 C CA . LYS A 1 580 ? 16.277 19.509 34.032 1.00 89.06 580 LYS A CA 1
ATOM 4663 C C . LYS A 1 580 ? 17.638 19.753 33.366 1.00 89.06 580 LYS A C 1
ATOM 4665 O O . LYS A 1 580 ? 18.439 20.535 33.874 1.00 89.06 580 LYS A O 1
ATOM 4670 N N . SER A 1 581 ? 17.926 19.082 32.247 1.00 88.31 581 SER A N 1
ATOM 4671 C CA . SER A 1 581 ? 19.195 19.215 31.529 1.00 88.31 581 SER A CA 1
ATOM 4672 C C . SER A 1 581 ? 19.382 20.624 30.967 1.00 88.31 581 SER A C 1
ATOM 4674 O O . SER A 1 581 ? 18.487 21.177 30.333 1.00 88.31 581 SER A O 1
ATOM 4676 N N . LYS A 1 582 ? 20.591 21.182 31.103 1.00 83.12 582 LYS A N 1
ATOM 4677 C CA . LYS A 1 582 ? 20.941 22.501 30.541 1.00 83.12 582 LYS A CA 1
ATOM 4678 C C . LYS A 1 582 ? 20.865 22.551 29.007 1.00 83.12 582 LYS A C 1
ATOM 4680 O O . LYS A 1 582 ? 20.744 23.632 28.445 1.00 83.12 582 LYS A O 1
ATOM 4685 N N . ASN A 1 583 ? 20.916 21.395 28.341 1.00 83.94 583 ASN A N 1
ATOM 4686 C CA . ASN A 1 583 ? 20.932 21.284 26.880 1.00 83.94 583 ASN A CA 1
ATOM 4687 C C . ASN A 1 583 ? 19.542 21.017 26.271 1.00 83.94 583 ASN A C 1
ATOM 4689 O O . ASN A 1 583 ? 19.436 20.794 25.060 1.00 83.94 583 ASN A O 1
ATOM 4693 N N . ILE A 1 584 ? 18.472 20.996 27.080 1.00 91.25 584 ILE A N 1
ATOM 4694 C CA . ILE A 1 584 ? 17.130 20.711 26.570 1.00 91.25 584 ILE A CA 1
ATOM 4695 C C . ILE A 1 584 ? 16.510 21.949 25.914 1.00 91.25 584 ILE A C 1
ATOM 4697 O O . ILE A 1 584 ? 16.331 23.001 26.524 1.00 91.25 584 ILE A O 1
ATOM 4701 N N . THR A 1 585 ? 16.163 21.825 24.634 1.00 92.12 585 THR A N 1
ATOM 4702 C CA . THR A 1 585 ? 15.444 22.878 23.909 1.00 92.12 585 THR A CA 1
ATOM 4703 C C . THR A 1 585 ? 13.933 22.723 24.103 1.00 92.12 585 THR A C 1
ATOM 4705 O O . THR A 1 585 ? 13.460 21.602 24.309 1.00 92.12 585 THR A O 1
ATOM 4708 N N . PRO A 1 586 ? 13.130 23.797 23.953 1.00 91.69 586 PRO A N 1
ATOM 4709 C CA . PRO A 1 586 ? 11.669 23.696 24.014 1.00 91.69 586 PRO A CA 1
ATOM 4710 C C . PRO A 1 586 ? 11.097 22.645 23.056 1.00 91.69 586 PRO A C 1
ATOM 4712 O O . PRO A 1 586 ? 10.185 21.905 23.412 1.00 91.69 586 PRO A O 1
ATOM 4715 N N . LYS A 1 587 ? 11.680 22.531 21.854 1.00 92.00 587 LYS A N 1
ATOM 4716 C CA . LYS A 1 587 ? 11.285 21.516 20.875 1.00 92.00 587 LYS A CA 1
ATOM 4717 C C . LYS A 1 587 ? 11.575 20.102 21.388 1.00 92.00 587 LYS A C 1
ATOM 4719 O O . LYS A 1 587 ? 10.676 19.273 21.362 1.00 92.00 587 LYS A O 1
ATOM 4724 N N . LYS A 1 588 ? 12.781 19.827 21.905 1.00 93.50 588 LYS A N 1
ATOM 4725 C CA . LYS A 1 588 ? 13.117 18.517 22.500 1.00 93.50 588 LYS A CA 1
ATOM 4726 C C . LYS A 1 588 ? 12.201 18.172 23.676 1.00 93.50 588 LYS A C 1
ATOM 4728 O O . LYS A 1 588 ? 11.735 17.043 23.760 1.00 93.50 588 LYS A O 1
ATOM 4733 N N . GLN A 1 589 ? 11.890 19.150 24.525 1.00 93.12 589 GLN A N 1
ATOM 4734 C CA . GLN A 1 589 ? 10.937 18.988 25.622 1.00 93.12 589 GLN A CA 1
ATOM 4735 C C . GLN A 1 589 ? 9.543 18.579 25.114 1.00 93.12 589 GLN A C 1
ATOM 4737 O O . GLN A 1 589 ? 8.957 17.637 25.640 1.00 93.12 589 GLN A O 1
ATOM 4742 N N . ALA A 1 590 ? 9.023 19.230 24.070 1.00 94.69 590 ALA A N 1
ATOM 4743 C CA . ALA A 1 590 ? 7.735 18.861 23.481 1.00 94.69 590 ALA A CA 1
ATOM 4744 C C . ALA A 1 590 ? 7.741 17.430 22.914 1.00 94.69 590 ALA A C 1
ATOM 4746 O O . ALA A 1 590 ? 6.855 16.642 23.240 1.00 94.69 590 ALA A O 1
ATOM 4747 N N . LEU A 1 591 ? 8.768 17.069 22.134 1.00 96.31 591 LEU A N 1
ATOM 4748 C CA . LEU A 1 591 ? 8.922 15.717 21.577 1.00 96.31 591 LEU A CA 1
ATOM 4749 C C . LEU A 1 591 ? 9.004 14.654 22.687 1.00 96.31 591 LEU A C 1
ATOM 4751 O O . LEU A 1 591 ? 8.359 13.612 22.598 1.00 96.31 591 LEU A O 1
ATOM 4755 N N . PHE A 1 592 ? 9.733 14.950 23.765 1.00 95.69 592 PHE A N 1
ATOM 4756 C CA . PHE A 1 592 ? 9.822 14.097 24.947 1.00 95.69 592 PHE A CA 1
ATOM 4757 C C . PHE A 1 592 ? 8.456 13.882 25.614 1.00 95.69 592 PHE A C 1
ATOM 4759 O O . PHE A 1 592 ? 8.111 12.752 25.958 1.00 95.69 592 PHE A O 1
ATOM 4766 N N . HIS A 1 593 ? 7.656 14.937 25.793 1.00 95.75 593 HIS A N 1
ATOM 4767 C CA . HIS A 1 593 ? 6.318 14.814 26.377 1.00 95.75 593 HIS A CA 1
ATOM 4768 C C . HIS A 1 593 ? 5.371 13.993 25.495 1.00 95.75 593 HIS A C 1
ATOM 4770 O O . HIS A 1 593 ? 4.649 13.145 26.017 1.00 95.75 593 HIS A O 1
ATOM 4776 N N . ILE A 1 594 ? 5.424 14.183 24.173 1.00 96.00 594 ILE A N 1
ATOM 4777 C CA . ILE A 1 594 ? 4.630 13.413 23.205 1.00 96.00 594 ILE A CA 1
ATOM 4778 C C . ILE A 1 594 ? 4.953 11.915 23.302 1.00 96.00 594 ILE A C 1
ATOM 4780 O O . ILE A 1 594 ? 4.048 11.103 23.493 1.00 96.00 594 ILE A O 1
ATOM 4784 N N . MET A 1 595 ? 6.238 11.545 23.232 1.00 96.75 595 MET A N 1
ATOM 4785 C CA . MET A 1 595 ? 6.666 10.140 23.304 1.00 96.75 595 MET A CA 1
ATOM 4786 C C . MET A 1 595 ? 6.289 9.490 24.640 1.00 96.75 595 MET A C 1
ATOM 4788 O O . MET A 1 595 ? 5.803 8.360 24.671 1.00 96.75 595 MET A O 1
ATOM 4792 N N . ASN A 1 596 ? 6.471 10.208 25.753 1.00 95.56 596 ASN A N 1
ATOM 4793 C CA . ASN A 1 596 ? 6.135 9.672 27.070 1.00 95.56 596 ASN A CA 1
ATOM 4794 C C . ASN A 1 596 ? 4.633 9.486 27.268 1.00 95.56 596 ASN A C 1
ATOM 4796 O O . ASN A 1 596 ? 4.244 8.476 27.851 1.00 95.56 596 ASN A O 1
ATOM 4800 N N . LEU A 1 597 ? 3.791 10.420 26.810 1.00 96.50 597 LEU A N 1
ATOM 4801 C CA . LEU A 1 597 ? 2.346 10.235 26.914 1.00 96.50 597 LEU A CA 1
ATOM 4802 C C . LEU A 1 597 ? 1.891 9.064 26.035 1.00 96.50 597 LEU A C 1
ATOM 4804 O O . LEU A 1 597 ? 1.168 8.208 26.529 1.00 96.50 597 LEU A O 1
ATOM 4808 N N . ALA A 1 598 ? 2.393 8.949 24.800 1.00 96.69 598 ALA A N 1
ATOM 4809 C CA . ALA A 1 598 ? 2.096 7.810 23.928 1.00 96.69 598 ALA A CA 1
ATOM 4810 C C . ALA A 1 598 ? 2.450 6.462 24.584 1.00 96.69 598 ALA A C 1
ATOM 4812 O O . ALA A 1 598 ? 1.630 5.549 24.596 1.00 96.69 598 ALA A O 1
ATOM 4813 N N . HIS A 1 599 ? 3.631 6.345 25.198 1.00 97.19 599 HIS A N 1
ATOM 4814 C CA . HIS A 1 599 ? 4.009 5.130 25.924 1.00 97.19 599 HIS A CA 1
ATOM 4815 C C . HIS A 1 599 ? 3.112 4.866 27.145 1.00 97.19 599 HIS A C 1
ATOM 4817 O O . HIS A 1 599 ? 2.716 3.728 27.384 1.00 97.19 599 HIS A O 1
ATOM 4823 N N . LYS A 1 600 ? 2.771 5.914 27.908 1.00 96.12 600 LYS A N 1
ATOM 4824 C CA . LYS A 1 600 ? 1.939 5.807 29.114 1.00 96.12 600 LYS A CA 1
ATOM 4825 C C . LYS A 1 600 ? 0.499 5.408 28.820 1.00 96.12 600 LYS A C 1
ATOM 4827 O O . LYS A 1 600 ? -0.072 4.667 29.610 1.00 96.12 600 LYS A O 1
ATOM 4832 N N . LEU A 1 601 ? -0.065 5.863 27.702 1.00 96.88 601 LEU A N 1
ATOM 4833 C CA . LEU A 1 601 ? -1.407 5.472 27.274 1.00 96.88 601 LEU A CA 1
ATOM 4834 C C . LEU A 1 601 ? -1.519 3.946 27.151 1.00 96.88 601 LEU A C 1
ATOM 4836 O O . LEU A 1 601 ? -2.464 3.370 27.677 1.00 96.88 601 LEU A O 1
ATOM 4840 N N . ASP A 1 602 ? -0.512 3.281 26.577 1.00 97.88 602 ASP A N 1
ATOM 4841 C CA . ASP A 1 602 ? -0.523 1.824 26.379 1.00 97.88 602 ASP A CA 1
ATOM 4842 C C . ASP A 1 602 ? -0.338 1.011 27.670 1.00 97.88 602 ASP A C 1
ATOM 4844 O O . ASP A 1 602 ? -0.481 -0.209 27.646 1.00 97.88 602 ASP A O 1
ATOM 4848 N N . LEU A 1 603 ? -0.014 1.645 28.806 1.00 96.75 603 LEU A N 1
ATOM 4849 C CA . LEU A 1 603 ? 0.152 0.947 30.089 1.00 96.75 603 LEU A CA 1
ATOM 4850 C C . LEU A 1 603 ? -1.167 0.360 30.617 1.00 96.75 603 LEU A C 1
ATOM 4852 O O . LEU A 1 603 ? -1.125 -0.454 31.533 1.00 96.75 603 LEU A O 1
ATOM 4856 N N . MET A 1 604 ? -2.319 0.692 30.019 1.00 95.62 604 MET A N 1
ATOM 4857 C CA . MET A 1 604 ? -3.615 0.060 30.325 1.00 95.62 604 MET A CA 1
ATOM 4858 C C . MET A 1 604 ? -3.588 -1.466 30.172 1.00 95.62 604 MET A C 1
ATOM 4860 O O . MET A 1 604 ? -4.372 -2.156 30.817 1.00 95.62 604 MET A O 1
ATOM 4864 N N . ARG A 1 605 ? -2.671 -1.998 29.353 1.00 96.69 605 ARG A N 1
ATOM 4865 C CA . ARG A 1 605 ? -2.484 -3.441 29.147 1.00 96.69 605 ARG A CA 1
ATOM 4866 C C . ARG A 1 605 ? -1.771 -4.161 30.297 1.00 96.69 605 ARG A C 1
ATOM 4868 O O . ARG A 1 605 ? -1.724 -5.382 30.318 1.00 96.69 605 ARG A O 1
ATOM 4875 N N . CYS A 1 606 ? -1.119 -3.431 31.204 1.00 94.56 606 CYS A N 1
ATOM 4876 C CA . CYS A 1 606 ? -0.240 -4.050 32.204 1.00 94.56 606 CYS A CA 1
ATOM 4877 C C . CYS A 1 606 ? -0.234 -3.367 33.576 1.00 94.56 606 CYS A C 1
ATOM 4879 O O . CYS A 1 606 ? 0.405 -3.871 34.493 1.00 94.56 606 CYS A O 1
ATOM 4881 N N . TYR A 1 607 ? -0.878 -2.209 33.735 1.00 94.56 607 TYR A N 1
ATOM 4882 C CA . TYR A 1 607 ? -0.996 -1.513 35.017 1.00 94.56 607 TYR A CA 1
ATOM 4883 C C . TYR A 1 607 ? -2.422 -1.642 35.537 1.00 94.56 607 TYR A C 1
ATOM 4885 O O . TYR A 1 607 ? -3.372 -1.339 34.819 1.00 94.56 607 TYR A O 1
ATOM 4893 N N . HIS A 1 608 ? -2.562 -2.007 36.810 1.00 92.62 608 HIS A N 1
ATOM 4894 C CA . HIS A 1 608 ? -3.835 -1.893 37.520 1.00 92.62 608 HIS A CA 1
ATOM 4895 C C . HIS A 1 608 ? -4.242 -0.422 37.691 1.00 92.62 608 HIS A C 1
ATOM 4897 O O . HIS A 1 608 ? -3.394 0.477 37.691 1.00 92.62 608 HIS A O 1
ATOM 4903 N N . LEU A 1 609 ? -5.538 -0.183 37.905 1.00 91.81 609 LEU A N 1
ATOM 4904 C CA . LEU A 1 609 ? -6.158 1.147 37.876 1.00 91.81 609 LEU A CA 1
ATOM 4905 C C . LEU A 1 609 ? -5.417 2.214 38.693 1.00 91.81 609 LEU A C 1
ATOM 4907 O O . LEU A 1 609 ? -5.121 3.291 38.177 1.00 91.81 609 LEU A O 1
ATOM 4911 N N . ALA A 1 610 ? -5.061 1.912 39.944 1.00 89.94 610 ALA A N 1
ATOM 4912 C CA . ALA A 1 610 ? -4.349 2.855 40.808 1.00 89.94 610 ALA A CA 1
ATOM 4913 C C . ALA A 1 610 ? -2.975 3.245 40.234 1.00 89.94 610 ALA A C 1
ATOM 4915 O O . ALA A 1 610 ? -2.625 4.424 40.160 1.00 89.94 610 ALA A O 1
ATOM 4916 N N . GLN A 1 611 ? -2.213 2.256 39.762 1.00 91.81 611 GLN A N 1
ATOM 4917 C CA . GLN A 1 611 ? -0.897 2.467 39.165 1.00 91.81 611 GLN A CA 1
ATOM 4918 C C . GLN A 1 611 ? -0.995 3.241 37.844 1.00 91.81 611 GLN A C 1
ATOM 4920 O O . GLN A 1 611 ? -0.171 4.119 37.574 1.00 91.81 611 GLN A O 1
ATOM 4925 N N . TYR A 1 612 ? -2.008 2.936 37.032 1.00 93.81 612 TYR A N 1
ATOM 4926 C CA . TYR A 1 612 ? -2.254 3.611 35.764 1.00 93.81 612 TYR A CA 1
ATOM 4927 C C . TYR A 1 612 ? -2.637 5.083 35.962 1.00 93.81 612 TYR A C 1
ATOM 4929 O O . TYR A 1 612 ? -2.043 5.952 35.320 1.00 93.81 612 TYR A O 1
ATOM 4937 N N . ASN A 1 613 ? -3.531 5.382 36.911 1.00 91.50 613 ASN A N 1
ATOM 4938 C CA . ASN A 1 613 ? -3.915 6.755 37.254 1.00 91.50 613 ASN A CA 1
ATOM 4939 C C . ASN A 1 613 ? -2.698 7.609 37.627 1.00 91.50 613 ASN A C 1
ATOM 4941 O O . ASN A 1 613 ? -2.518 8.703 37.093 1.00 91.50 613 ASN A O 1
ATOM 4945 N N . ILE A 1 614 ? -1.800 7.081 38.466 1.00 88.81 614 ILE A N 1
ATOM 4946 C CA . ILE A 1 614 ? -0.554 7.768 38.836 1.00 88.81 614 ILE A CA 1
ATOM 4947 C C . ILE A 1 614 ? 0.343 7.984 37.606 1.00 88.81 614 ILE A C 1
ATOM 4949 O O . ILE A 1 614 ? 0.949 9.047 37.436 1.00 88.81 614 ILE A O 1
ATOM 4953 N N . ALA A 1 615 ? 0.466 6.976 36.738 1.00 88.38 615 ALA A N 1
ATOM 4954 C CA . ALA A 1 615 ? 1.309 7.059 35.551 1.00 88.38 615 ALA A CA 1
ATOM 4955 C C . ALA A 1 615 ? 0.824 8.148 34.582 1.00 88.38 615 ALA A C 1
ATOM 4957 O O . ALA A 1 615 ? 1.648 8.957 34.129 1.00 88.38 615 ALA A O 1
ATOM 4958 N N . ILE A 1 616 ? -0.486 8.186 34.315 1.00 90.81 616 ILE A N 1
ATOM 4959 C CA . ILE A 1 616 ? -1.134 9.188 33.468 1.00 90.81 616 ILE A CA 1
ATOM 4960 C C . ILE A 1 616 ? -1.021 10.573 34.087 1.00 90.81 616 ILE A C 1
ATOM 4962 O O . ILE A 1 616 ? -0.464 11.445 33.423 1.00 90.81 616 ILE A O 1
ATOM 4966 N N . ALA A 1 617 ? -1.398 10.760 35.354 1.00 86.69 617 ALA A N 1
ATOM 4967 C CA . ALA A 1 617 ? -1.325 12.061 36.021 1.00 86.69 617 ALA A CA 1
ATOM 4968 C C . ALA A 1 617 ? 0.077 12.691 35.903 1.00 86.69 617 ALA A C 1
ATOM 4970 O O . ALA A 1 617 ? 0.248 13.824 35.449 1.00 86.69 617 ALA A O 1
ATOM 4971 N N . ASN A 1 618 ? 1.121 11.892 36.154 1.00 81.88 618 ASN A N 1
ATOM 4972 C CA . ASN A 1 618 ? 2.519 12.314 36.019 1.00 81.88 618 ASN A CA 1
ATOM 4973 C C . ASN A 1 618 ? 2.954 12.632 34.575 1.00 81.88 618 ASN A C 1
ATOM 4975 O O . ASN A 1 618 ? 4.002 13.235 34.359 1.00 81.88 618 ASN A O 1
ATOM 4979 N N . GLY A 1 619 ? 2.250 12.122 33.564 1.00 78.25 619 GLY A N 1
ATOM 4980 C CA . GLY A 1 619 ? 2.576 12.306 32.144 1.00 78.25 619 GLY A CA 1
ATOM 4981 C C . GLY A 1 619 ? 1.729 13.349 31.429 1.00 78.25 619 GLY A C 1
ATOM 4982 O O . GLY A 1 619 ? 2.077 13.726 30.314 1.00 78.25 619 GLY A O 1
ATOM 4983 N N . HIS A 1 620 ? 0.638 13.782 32.053 1.00 88.94 620 HIS A N 1
ATOM 4984 C CA . HIS A 1 620 ? -0.452 14.480 31.391 1.00 88.94 620 HIS A CA 1
ATOM 4985 C C . HIS A 1 620 ? -0.858 15.755 32.143 1.00 88.94 620 HIS A C 1
ATOM 4987 O O . HIS A 1 620 ? -0.786 16.843 31.572 1.00 88.94 620 HIS A O 1
ATOM 4993 N N . ASP A 1 621 ? -1.211 15.655 33.425 1.00 85.31 621 ASP A N 1
ATOM 4994 C CA . ASP A 1 621 ? -1.978 16.697 34.127 1.00 85.31 621 ASP A CA 1
ATOM 4995 C C . ASP A 1 621 ? -1.218 18.020 34.246 1.00 85.31 621 ASP A C 1
ATOM 4997 O O . ASP A 1 621 ? -1.770 19.103 34.054 1.00 85.31 621 ASP A O 1
ATOM 5001 N N . SER A 1 622 ? 0.094 17.954 34.483 1.00 88.25 622 SER A N 1
ATOM 5002 C CA . SER A 1 622 ? 0.931 19.155 34.592 1.00 88.25 622 SER A CA 1
ATOM 5003 C C . SER A 1 622 ? 1.122 19.904 33.264 1.00 88.25 622 SER A C 1
ATOM 5005 O O . SER A 1 622 ? 1.594 21.048 33.270 1.00 88.25 622 SER A O 1
ATOM 5007 N N . LEU A 1 623 ? 0.756 19.296 32.131 1.00 91.62 623 LEU A N 1
ATOM 5008 C CA . LEU A 1 623 ? 0.998 19.812 30.781 1.00 91.62 623 LEU A CA 1
ATOM 5009 C C . LEU A 1 623 ? -0.235 20.449 30.137 1.00 91.62 623 LEU A C 1
ATOM 5011 O O . LEU A 1 623 ? -0.085 21.155 29.138 1.00 91.62 623 LEU A O 1
ATOM 5015 N N . ILE A 1 624 ? -1.424 20.228 30.696 1.00 93.88 624 ILE A N 1
ATOM 5016 C CA . ILE A 1 624 ? -2.703 20.630 30.103 1.00 93.88 624 ILE A CA 1
ATOM 5017 C C . ILE A 1 624 ? -3.354 21.825 30.807 1.00 93.88 624 ILE A C 1
ATOM 5019 O O . ILE A 1 624 ? -2.937 22.243 31.889 1.00 93.88 624 ILE A O 1
ATOM 5023 N N . VAL A 1 625 ? -4.374 22.386 30.156 1.00 86.81 625 VAL A N 1
ATOM 5024 C CA . VAL A 1 625 ? -5.328 23.342 30.726 1.00 86.81 625 VAL A CA 1
ATOM 5025 C C . VAL A 1 625 ? -6.637 22.586 31.009 1.00 86.81 625 VAL A C 1
ATOM 5027 O O . VAL A 1 625 ? -7.347 22.250 30.056 1.00 86.81 625 VAL A O 1
ATOM 5030 N N . PRO A 1 626 ? -6.955 22.276 32.282 1.00 89.31 626 PRO A N 1
ATOM 5031 C CA . PRO A 1 626 ? -8.135 21.484 32.625 1.00 89.31 626 PRO A CA 1
ATOM 5032 C C . PRO A 1 626 ? -9.444 22.159 32.200 1.00 89.31 626 PRO A C 1
ATOM 5034 O O . PRO A 1 626 ? -9.627 23.359 32.400 1.00 89.31 626 PRO A O 1
ATOM 5037 N N . SER A 1 627 ? -10.358 21.382 31.618 1.00 80.94 627 SER A N 1
ATOM 5038 C CA . SER A 1 627 ? -11.738 21.788 31.315 1.00 80.94 627 SER A CA 1
ATOM 5039 C C . SER A 1 627 ? -12.610 20.561 31.038 1.00 80.94 627 SER A C 1
ATOM 5041 O O . SER A 1 627 ? -12.095 19.518 30.639 1.00 80.94 627 SER A O 1
ATOM 5043 N N . ASP A 1 628 ? -13.935 20.689 31.134 1.00 80.75 628 ASP A N 1
ATOM 5044 C CA . ASP A 1 628 ? -14.861 19.595 30.787 1.00 80.75 628 ASP A CA 1
ATOM 5045 C C . ASP A 1 628 ? -14.708 19.139 29.330 1.00 80.75 628 ASP A C 1
ATOM 5047 O O . ASP A 1 628 ? -14.878 17.966 28.992 1.00 80.75 628 ASP A O 1
ATOM 5051 N N . SER A 1 629 ? -14.383 20.074 28.431 1.00 72.56 629 SER A N 1
ATOM 5052 C CA . SER A 1 629 ? -14.070 19.745 27.041 1.00 72.56 629 SER A CA 1
ATOM 5053 C C . SER A 1 629 ? -12.806 18.894 26.956 1.00 72.56 629 SER A C 1
ATOM 5055 O O . SER A 1 629 ? -12.826 17.838 26.326 1.00 72.56 629 SER A O 1
ATOM 5057 N N . GLN A 1 630 ? -11.732 19.316 27.626 1.00 91.06 630 GLN A N 1
ATOM 5058 C CA . GLN A 1 630 ? -10.475 18.575 27.672 1.00 91.06 630 GLN A CA 1
ATOM 5059 C C . GLN A 1 630 ? -10.683 17.167 28.245 1.00 91.06 630 GLN A C 1
ATOM 5061 O O . GLN A 1 630 ? -10.239 16.203 27.623 1.00 91.06 630 GLN A O 1
ATOM 5066 N N . GLN A 1 631 ? -11.402 17.024 29.363 1.00 86.56 631 GLN A N 1
ATOM 5067 C CA . GLN A 1 631 ? -11.647 15.720 29.983 1.00 86.56 631 GLN A CA 1
ATOM 5068 C C . GLN A 1 631 ? -12.419 14.780 29.049 1.00 86.56 631 GLN A C 1
ATOM 5070 O O . GLN A 1 631 ? -12.055 13.614 28.912 1.00 86.56 631 GLN A O 1
ATOM 5075 N N . ARG A 1 632 ? -13.442 15.281 28.341 1.00 80.94 632 ARG A N 1
ATOM 5076 C CA . ARG A 1 632 ? -14.179 14.487 27.342 1.00 80.94 632 ARG A CA 1
ATOM 5077 C C . ARG A 1 632 ? -13.283 14.014 26.197 1.00 80.94 632 ARG A C 1
ATOM 5079 O O . ARG A 1 632 ? -13.362 12.848 25.817 1.00 80.94 632 ARG A O 1
ATOM 5086 N N . HIS A 1 633 ? -12.421 14.883 25.668 1.00 81.94 633 HIS A N 1
ATOM 5087 C CA . HIS A 1 633 ? -11.483 14.506 24.603 1.00 81.94 633 HIS A CA 1
ATOM 5088 C C . HIS A 1 633 ? -10.427 13.518 25.100 1.00 81.94 633 HIS A C 1
ATOM 5090 O O . HIS A 1 633 ? -10.073 12.584 24.384 1.00 81.94 633 HIS A O 1
ATOM 5096 N N . PHE A 1 634 ? -9.963 13.677 26.339 1.00 91.94 634 PHE A N 1
ATOM 5097 C CA . PHE A 1 634 ? -9.031 12.737 26.943 1.00 91.94 634 PHE A CA 1
ATOM 5098 C C . PHE A 1 634 ? -9.677 11.363 27.164 1.00 91.94 634 PHE A C 1
ATOM 5100 O O . PHE A 1 634 ? -9.088 10.349 26.806 1.00 91.94 634 PHE A O 1
ATOM 5107 N N . ASN A 1 635 ? -10.925 11.308 27.634 1.00 88.38 635 ASN A N 1
ATOM 5108 C CA . ASN A 1 635 ? -11.667 10.050 27.757 1.00 88.38 635 ASN A CA 1
ATOM 5109 C C . ASN A 1 635 ? -11.898 9.382 26.391 1.00 88.38 635 ASN A C 1
ATOM 5111 O O . ASN A 1 635 ? -11.803 8.161 26.283 1.00 88.38 635 ASN A O 1
ATOM 5115 N N . ALA A 1 636 ? -12.146 10.160 25.332 1.00 82.69 636 ALA A N 1
ATOM 5116 C CA . ALA A 1 636 ? -12.241 9.637 23.968 1.00 82.69 636 ALA A CA 1
ATOM 5117 C C . ALA A 1 636 ? -10.900 9.068 23.462 1.00 82.69 636 ALA A C 1
ATOM 5119 O O . ALA A 1 636 ? -10.873 8.007 22.833 1.00 82.69 636 ALA A O 1
ATOM 5120 N N . LEU A 1 637 ? -9.782 9.728 23.785 1.00 89.31 637 LEU A N 1
ATOM 5121 C CA . LEU A 1 637 ? -8.437 9.223 23.508 1.00 89.31 637 LEU A CA 1
ATOM 5122 C C . LEU A 1 637 ? -8.180 7.899 24.240 1.00 89.31 637 LEU A C 1
ATOM 5124 O O . LEU A 1 637 ? -7.750 6.932 23.617 1.00 89.31 637 LEU A O 1
ATOM 5128 N N . LEU A 1 638 ? -8.499 7.826 25.534 1.00 93.81 638 LEU A N 1
ATOM 5129 C CA . LEU A 1 638 ? -8.370 6.600 26.326 1.00 93.81 638 LEU A CA 1
ATOM 5130 C C . LEU A 1 638 ? -9.250 5.466 25.779 1.00 93.81 638 LEU A C 1
ATOM 5132 O O . LEU A 1 638 ? -8.784 4.338 25.661 1.00 93.81 638 LEU A O 1
ATOM 5136 N N . LYS A 1 639 ? -10.485 5.764 25.360 1.00 91.31 639 LYS A N 1
ATOM 5137 C CA . LYS A 1 639 ? -11.363 4.788 24.700 1.00 91.31 639 LYS A CA 1
ATOM 5138 C C . LYS A 1 639 ? -10.744 4.242 23.410 1.00 91.31 639 LYS A C 1
ATOM 5140 O O . LYS A 1 639 ? -10.771 3.035 23.192 1.00 91.31 639 LYS A O 1
ATOM 5145 N N . THR A 1 640 ? -10.146 5.109 22.593 1.00 90.25 640 THR A N 1
ATOM 5146 C CA . THR A 1 640 ? -9.444 4.706 21.360 1.00 90.25 640 THR A CA 1
ATOM 5147 C C . THR A 1 640 ? -8.265 3.780 21.674 1.00 90.25 640 THR A C 1
ATOM 5149 O O . THR A 1 640 ? -8.062 2.766 21.010 1.00 90.25 640 THR A O 1
ATOM 5152 N N . VAL A 1 641 ? -7.500 4.092 22.723 1.00 94.06 641 VAL A N 1
ATOM 5153 C CA . VAL A 1 641 ? -6.387 3.259 23.203 1.00 94.06 641 VAL A CA 1
ATOM 5154 C C . VAL A 1 641 ? -6.885 1.883 23.646 1.00 94.06 641 VAL A C 1
ATOM 5156 O O . VAL A 1 641 ? -6.370 0.877 23.167 1.00 94.06 641 VAL A O 1
ATOM 5159 N N . THR A 1 642 ? -7.928 1.821 24.479 1.00 94.44 642 THR A N 1
ATOM 5160 C CA . THR A 1 642 ? -8.575 0.563 24.887 1.00 94.44 642 THR A CA 1
ATOM 5161 C C . THR A 1 642 ? -8.994 -0.274 23.676 1.00 94.44 642 THR A C 1
ATOM 5163 O O . THR A 1 642 ? -8.641 -1.447 23.584 1.00 94.44 642 THR A O 1
ATOM 5166 N N . GLN A 1 643 ? -9.679 0.337 22.704 1.00 93.81 643 GLN A N 1
ATOM 5167 C CA . GLN A 1 643 ? -10.133 -0.344 21.488 1.00 93.81 643 GLN A CA 1
ATOM 5168 C C . GLN A 1 643 ? -8.973 -0.935 20.682 1.00 93.81 643 GLN A C 1
ATOM 5170 O O . GLN A 1 643 ? -9.069 -2.070 20.222 1.00 93.81 643 GLN A O 1
ATOM 5175 N N . ARG A 1 644 ? -7.861 -0.207 20.546 1.00 95.75 644 ARG A N 1
ATOM 5176 C CA . ARG A 1 644 ? -6.670 -0.697 19.838 1.00 95.75 644 ARG A CA 1
ATOM 5177 C C . ARG A 1 644 ? -5.974 -1.837 20.581 1.00 95.75 644 ARG A C 1
ATOM 5179 O O . ARG A 1 644 ? -5.499 -2.760 19.926 1.00 95.75 644 ARG A O 1
ATOM 5186 N N . ILE A 1 645 ? -5.936 -1.812 21.916 1.00 97.44 645 ILE A N 1
ATOM 5187 C CA . ILE A 1 645 ? -5.397 -2.923 22.720 1.00 97.44 645 ILE A CA 1
ATOM 5188 C C . ILE A 1 645 ? -6.236 -4.190 22.476 1.00 97.44 645 ILE A C 1
ATOM 5190 O O . ILE A 1 645 ? -5.667 -5.201 22.052 1.00 97.44 645 ILE A O 1
ATOM 5194 N N . HIS A 1 646 ? -7.570 -4.108 22.589 1.00 96.12 646 HIS A N 1
ATOM 5195 C CA . HIS A 1 646 ? -8.465 -5.239 22.289 1.00 96.12 646 HIS A CA 1
ATOM 5196 C C . HIS A 1 646 ? -8.341 -5.729 20.844 1.00 96.12 646 HIS A C 1
ATOM 5198 O O . HIS A 1 646 ? -8.279 -6.933 20.609 1.00 96.12 646 HIS A O 1
ATOM 5204 N N . ALA A 1 647 ? -8.282 -4.816 19.869 1.00 95.62 647 ALA A N 1
ATOM 5205 C CA . ALA A 1 647 ? -8.183 -5.180 18.457 1.00 95.62 647 ALA A CA 1
ATOM 5206 C C . ALA A 1 647 ? -6.903 -5.970 18.155 1.00 95.62 647 ALA A C 1
ATOM 5208 O O . ALA A 1 647 ? -6.911 -6.876 17.332 1.00 95.62 647 ALA A O 1
ATOM 5209 N N . THR A 1 648 ? -5.812 -5.676 18.864 1.00 97.94 648 THR A N 1
ATOM 5210 C CA . THR A 1 648 ? -4.564 -6.445 18.765 1.00 97.94 648 THR A CA 1
ATOM 5211 C C . THR A 1 648 ? -4.545 -7.719 19.615 1.00 97.94 648 THR A C 1
ATOM 5213 O O . THR A 1 648 ? -3.514 -8.376 19.672 1.00 97.94 648 THR A O 1
ATOM 5216 N N . GLY A 1 649 ? -5.649 -8.074 20.280 1.00 97.56 649 GLY A N 1
ATOM 5217 C CA . GLY A 1 649 ? -5.778 -9.276 21.111 1.00 97.56 649 GLY A CA 1
ATOM 5218 C C . GLY A 1 649 ? -4.962 -9.263 22.406 1.00 97.56 649 GLY A C 1
ATOM 5219 O O . GLY A 1 649 ? -4.797 -10.305 23.035 1.00 97.56 649 GLY A O 1
ATOM 5220 N N . ASP A 1 650 ? -4.423 -8.110 22.789 1.00 98.25 650 ASP A N 1
ATOM 5221 C CA . ASP A 1 650 ? -3.594 -7.959 23.982 1.00 98.25 650 ASP A CA 1
ATOM 5222 C C . ASP A 1 650 ? -4.469 -7.946 25.248 1.00 98.25 650 ASP A C 1
ATOM 5224 O O . ASP A 1 650 ? -5.668 -7.662 25.189 1.00 98.25 650 ASP A O 1
ATOM 5228 N N . ARG A 1 651 ? -3.871 -8.266 26.393 1.00 96.56 651 ARG A N 1
ATOM 5229 C CA . ARG A 1 651 ? -4.555 -8.275 27.691 1.00 96.56 651 ARG A CA 1
ATOM 5230 C C . ARG A 1 651 ? -4.876 -6.846 28.153 1.00 96.56 651 ARG A C 1
ATOM 5232 O O . ARG A 1 651 ? -4.210 -5.886 27.756 1.00 96.56 651 ARG A O 1
ATOM 5239 N N . VAL A 1 652 ? -5.868 -6.682 29.028 1.00 96.44 652 VAL A N 1
ATOM 5240 C CA . VAL A 1 652 ? -6.345 -5.363 29.486 1.00 96.44 652 VAL A CA 1
ATOM 5241 C C . VAL A 1 652 ? -6.559 -5.346 30.997 1.00 96.44 652 VAL A C 1
ATOM 5243 O O . VAL A 1 652 ? -7.361 -6.105 31.531 1.00 96.44 652 VAL A O 1
ATOM 5246 N N . TYR A 1 653 ? -5.873 -4.427 31.682 1.00 94.81 653 TYR A N 1
ATOM 5247 C CA . TYR A 1 653 ? -5.954 -4.232 33.137 1.00 94.81 653 TYR A CA 1
ATOM 5248 C C . TYR A 1 653 ? -6.781 -3.002 33.532 1.00 94.81 653 TYR A C 1
ATOM 5250 O O . TYR A 1 653 ? -7.255 -2.882 34.662 1.00 94.81 653 TYR A O 1
ATOM 5258 N N . CYS A 1 654 ? -6.950 -2.058 32.607 1.00 93.12 654 CYS A N 1
ATOM 5259 C CA . CYS A 1 654 ? -7.803 -0.886 32.765 1.00 93.12 654 CYS A CA 1
ATOM 5260 C C . CYS A 1 654 ? -8.536 -0.618 31.457 1.00 93.12 654 CYS A C 1
ATOM 5262 O O . CYS A 1 654 ? -7.934 -0.743 30.394 1.00 93.12 654 CYS A O 1
ATOM 5264 N N . GLN A 1 655 ? -9.789 -0.177 31.521 1.00 91.44 655 GLN A N 1
ATOM 5265 C CA . GLN A 1 655 ? -10.560 0.182 30.331 1.00 91.44 655 GLN A CA 1
ATOM 5266 C C . GLN A 1 655 ? -11.475 1.378 30.572 1.00 91.44 655 GLN A C 1
ATOM 5268 O O . GLN A 1 655 ? -11.828 1.677 31.711 1.00 91.44 655 GLN A O 1
ATOM 5273 N N . VAL A 1 656 ? -11.864 2.065 29.496 1.00 86.56 656 VAL A N 1
ATOM 5274 C CA . VAL A 1 656 ? -12.891 3.110 29.564 1.00 86.56 656 VAL A CA 1
ATOM 5275 C C . VAL A 1 656 ? -14.256 2.513 29.248 1.00 86.56 656 VAL A C 1
ATOM 5277 O O . VAL A 1 656 ? -14.518 2.143 28.104 1.00 86.56 656 VAL A O 1
ATOM 5280 N N . LYS A 1 657 ? -15.143 2.497 30.243 1.00 83.25 657 LYS A N 1
ATOM 5281 C CA . LYS A 1 657 ? -16.551 2.112 30.109 1.00 83.25 657 LYS A CA 1
ATOM 5282 C C . LYS A 1 657 ? -17.419 3.281 30.568 1.00 83.25 657 LYS A C 1
ATOM 5284 O O . LYS A 1 657 ? -17.098 3.929 31.555 1.00 83.25 657 LYS A O 1
ATOM 5289 N N . ASP A 1 658 ? -18.444 3.629 29.793 1.00 83.50 658 ASP A N 1
ATOM 5290 C CA . ASP A 1 658 ? -19.361 4.740 30.106 1.00 83.50 658 ASP A CA 1
ATOM 5291 C C . ASP A 1 658 ? -18.650 6.076 30.419 1.00 83.50 658 ASP A C 1
ATOM 5293 O O . ASP A 1 658 ? -19.029 6.832 31.309 1.00 83.50 658 ASP A O 1
ATOM 5297 N N . ASN A 1 659 ? -17.584 6.375 29.662 1.00 77.19 659 ASN A N 1
ATOM 5298 C CA . ASN A 1 659 ? -16.692 7.532 29.847 1.00 77.19 659 ASN A CA 1
ATOM 5299 C C . ASN A 1 659 ? -15.958 7.589 31.198 1.00 77.19 659 ASN A C 1
ATOM 5301 O O . ASN A 1 659 ? -15.405 8.636 31.540 1.00 77.19 659 ASN A O 1
ATOM 5305 N N . GLN A 1 660 ? -15.896 6.484 31.935 1.00 83.56 660 GLN A N 1
ATOM 5306 C CA . GLN A 1 660 ? -15.124 6.356 33.161 1.00 83.56 660 GLN A CA 1
ATOM 5307 C C . GLN A 1 660 ? -14.031 5.307 32.997 1.00 83.56 660 GLN A C 1
ATOM 5309 O O . GLN A 1 660 ? -14.225 4.254 32.391 1.00 83.56 660 GLN A O 1
ATOM 5314 N N . LEU A 1 661 ? -12.852 5.613 33.529 1.00 87.25 661 LEU A N 1
ATOM 5315 C CA . LEU A 1 661 ? -11.752 4.667 33.573 1.00 87.25 661 LEU A CA 1
ATOM 5316 C C . LEU A 1 661 ? -11.969 3.703 34.744 1.00 87.25 661 LEU A C 1
ATOM 5318 O O . LEU A 1 661 ? -12.053 4.121 35.898 1.00 87.25 661 LEU A O 1
ATOM 5322 N N . MET A 1 662 ? -12.034 2.415 34.438 1.00 92.25 662 MET A N 1
ATOM 5323 C CA . MET A 1 662 ? -12.318 1.344 35.383 1.00 92.25 662 MET A CA 1
ATOM 5324 C C . MET A 1 662 ? -11.242 0.261 35.320 1.00 92.25 662 MET A C 1
ATOM 5326 O O . MET A 1 662 ? -10.499 0.152 34.343 1.00 92.25 662 MET A O 1
ATOM 5330 N N . SER A 1 663 ? -11.164 -0.553 36.374 1.00 91.81 663 SER A N 1
ATOM 5331 C CA . SER A 1 663 ? -10.329 -1.754 36.369 1.00 91.81 663 SER A CA 1
ATOM 5332 C C . SER A 1 663 ? -10.905 -2.778 35.390 1.00 91.81 663 SER A C 1
ATOM 5334 O O . SER A 1 663 ? -12.121 -2.897 35.264 1.00 91.81 663 SER A O 1
ATOM 5336 N N . SER A 1 664 ? -10.025 -3.521 34.729 1.00 90.69 664 SER A N 1
ATOM 5337 C CA . SER A 1 664 ? -10.346 -4.708 33.934 1.00 90.69 664 SER A CA 1
ATOM 5338 C C . SER A 1 664 ? -9.343 -5.815 34.261 1.00 90.69 664 SER A C 1
ATOM 5340 O O . SER A 1 664 ? -8.308 -5.544 34.869 1.00 90.69 664 SER A O 1
ATOM 5342 N N . THR A 1 665 ? -9.642 -7.051 33.884 1.00 86.25 665 THR A N 1
ATOM 5343 C CA . THR A 1 665 ? -8.711 -8.188 33.974 1.00 86.25 665 THR A CA 1
ATOM 5344 C C . THR A 1 665 ? -8.984 -9.155 32.829 1.00 86.25 665 THR A C 1
ATOM 5346 O O . THR A 1 665 ? -9.346 -10.311 33.038 1.00 86.25 665 THR A O 1
ATOM 5349 N N . GLU A 1 666 ? -8.874 -8.655 31.603 1.00 94.44 666 GLU A N 1
ATOM 5350 C CA . GLU A 1 666 ? -9.023 -9.468 30.396 1.00 94.44 666 GLU A CA 1
ATOM 5351 C C . GLU A 1 666 ? -7.664 -10.041 29.992 1.00 94.44 666 GLU A C 1
ATOM 5353 O O . GLU A 1 666 ? -6.691 -9.295 29.890 1.00 94.44 666 GLU A O 1
ATOM 5358 N N . ASP A 1 667 ? -7.595 -11.356 29.775 1.00 95.25 667 ASP A N 1
ATOM 5359 C CA . ASP A 1 667 ? -6.389 -12.044 29.295 1.00 95.25 667 ASP A CA 1
ATOM 5360 C C . ASP A 1 667 ? -6.250 -11.937 27.761 1.00 95.25 667 ASP A C 1
ATOM 5362 O O . ASP A 1 667 ? -7.156 -11.482 27.061 1.00 95.25 667 ASP A O 1
ATOM 5366 N N . TYR A 1 668 ? -5.109 -12.369 27.222 1.00 96.00 668 TYR A N 1
ATOM 5367 C CA . TYR A 1 668 ? -4.835 -12.362 25.786 1.00 96.00 668 TYR A CA 1
ATOM 5368 C C . TYR A 1 668 ? -5.880 -13.151 24.976 1.00 96.00 668 TYR A C 1
ATOM 5370 O O . TYR A 1 668 ? -6.110 -14.345 25.208 1.00 96.00 668 TYR A O 1
ATOM 5378 N N . ASN A 1 669 ? -6.387 -12.539 23.902 1.00 96.56 669 ASN A N 1
ATOM 5379 C CA . ASN A 1 669 ? -7.005 -13.263 22.792 1.00 96.56 669 ASN A CA 1
ATOM 5380 C C . ASN A 1 669 ? -5.889 -13.815 21.895 1.00 96.56 669 ASN A C 1
ATOM 5382 O O . ASN A 1 669 ? -5.471 -13.179 20.926 1.00 96.56 669 ASN A O 1
ATOM 5386 N N . PHE A 1 670 ? -5.376 -14.991 22.259 1.00 95.62 670 PHE A N 1
ATOM 5387 C CA . PHE A 1 670 ? -4.135 -15.524 21.698 1.00 95.62 670 PHE A CA 1
ATOM 5388 C C . PHE A 1 670 ? -4.102 -15.609 20.157 1.00 95.62 670 PHE A C 1
ATOM 5390 O O . PHE A 1 670 ? -3.116 -15.136 19.596 1.00 95.62 670 PHE A O 1
ATOM 5397 N N . PRO A 1 671 ? -5.131 -16.108 19.437 1.00 94.31 671 PRO A N 1
ATOM 5398 C CA . PRO A 1 671 ? -5.104 -16.139 17.970 1.00 94.31 671 PRO A CA 1
ATOM 5399 C C . PRO A 1 671 ? -4.932 -14.760 17.321 1.00 94.31 671 PRO A C 1
ATOM 5401 O O . PRO A 1 671 ? -4.179 -14.608 16.358 1.00 94.31 671 PRO A O 1
ATOM 5404 N N . VAL A 1 672 ? -5.610 -13.740 17.853 1.00 95.81 672 VAL A N 1
ATOM 5405 C CA . VAL A 1 672 ? -5.496 -12.359 17.359 1.00 95.81 672 VAL A CA 1
ATOM 5406 C C . VAL A 1 672 ? -4.147 -11.764 17.762 1.00 95.81 672 VAL A C 1
ATOM 5408 O O . VAL A 1 672 ? -3.462 -11.150 16.943 1.00 95.81 672 VAL A O 1
ATOM 5411 N N . PHE A 1 673 ? -3.723 -12.010 19.002 1.00 97.88 673 PHE A N 1
ATOM 5412 C CA . PHE A 1 673 ? -2.469 -11.504 19.543 1.00 97.88 673 PHE A CA 1
ATOM 5413 C C . PHE A 1 673 ? -1.238 -12.069 18.843 1.00 97.88 673 PHE A C 1
ATOM 5415 O O . PHE A 1 673 ? -0.298 -11.325 18.571 1.00 97.88 673 PHE A O 1
ATOM 5422 N N . ALA A 1 674 ? -1.234 -13.361 18.512 1.00 96.25 674 ALA A N 1
ATOM 5423 C CA . ALA A 1 674 ? -0.134 -14.003 17.806 1.00 96.25 674 ALA A CA 1
ATOM 5424 C C . ALA A 1 674 ? 0.064 -13.388 16.415 1.00 96.25 674 ALA A C 1
ATOM 5426 O O . ALA A 1 674 ? 1.182 -13.027 16.047 1.00 96.25 674 ALA A O 1
ATOM 5427 N N . ARG A 1 675 ? -1.034 -13.167 15.686 1.00 95.38 675 ARG A N 1
ATOM 5428 C CA . ARG A 1 675 ? -1.065 -12.464 14.396 1.00 95.38 675 ARG A CA 1
ATOM 5429 C C . ARG A 1 675 ? -0.535 -11.031 14.506 1.00 95.38 675 ARG A C 1
ATOM 5431 O O . ARG A 1 675 ? 0.448 -10.672 13.859 1.00 95.38 675 ARG A O 1
ATOM 5438 N N . ALA A 1 676 ? -1.087 -10.247 15.433 1.00 96.75 676 ALA A N 1
ATOM 5439 C CA . ALA A 1 676 ? -0.655 -8.869 15.688 1.00 96.75 676 ALA A CA 1
ATOM 5440 C C . ALA A 1 676 ? 0.802 -8.759 16.192 1.00 96.75 676 ALA A C 1
ATOM 5442 O O . ALA A 1 676 ? 1.461 -7.732 16.015 1.00 96.75 676 ALA A O 1
ATOM 5443 N N . SER A 1 677 ? 1.318 -9.803 16.839 1.00 97.69 677 SER A N 1
ATOM 5444 C CA . SER A 1 677 ? 2.672 -9.827 17.403 1.00 97.69 677 SER A CA 1
ATOM 5445 C C . SER A 1 677 ? 3.733 -10.363 16.445 1.00 97.69 677 SER A C 1
ATOM 5447 O O . SER A 1 677 ? 4.920 -10.244 16.752 1.00 97.69 677 SER A O 1
ATOM 5449 N N . THR A 1 678 ? 3.339 -10.934 15.303 1.00 94.75 678 THR A N 1
ATOM 5450 C CA . THR A 1 678 ? 4.260 -11.550 14.330 1.00 94.75 678 THR A CA 1
ATOM 5451 C C . THR A 1 678 ? 4.235 -10.886 12.955 1.00 94.75 678 THR A C 1
ATOM 5453 O O . THR A 1 678 ? 5.246 -10.936 12.255 1.00 94.75 678 THR A O 1
ATOM 5456 N N . ASP A 1 679 ? 3.153 -10.188 12.597 1.00 94.31 679 ASP A N 1
ATOM 5457 C CA . ASP A 1 679 ? 3.035 -9.461 11.332 1.00 94.31 679 ASP A CA 1
ATOM 5458 C C . ASP A 1 679 ? 2.667 -7.981 11.553 1.00 94.31 679 ASP A C 1
ATOM 5460 O O . ASP A 1 679 ? 1.608 -7.623 12.074 1.00 94.31 679 ASP A O 1
ATOM 5464 N N . ALA A 1 680 ? 3.557 -7.084 11.115 1.00 93.88 680 ALA A N 1
ATOM 5465 C CA . ALA A 1 680 ? 3.382 -5.640 11.258 1.00 93.88 680 ALA A CA 1
ATOM 5466 C C . ALA A 1 680 ? 2.202 -5.088 10.443 1.00 93.88 680 ALA A C 1
ATOM 5468 O O . ALA A 1 680 ? 1.586 -4.096 10.843 1.00 93.88 680 ALA A O 1
ATOM 5469 N N . ARG A 1 681 ? 1.895 -5.704 9.296 1.00 88.31 681 ARG A N 1
ATOM 5470 C CA . ARG A 1 681 ? 0.759 -5.330 8.453 1.00 88.31 681 ARG A CA 1
ATOM 5471 C C . ARG A 1 681 ? -0.544 -5.736 9.124 1.00 88.31 681 ARG A C 1
ATOM 5473 O O . ARG A 1 681 ? -1.430 -4.891 9.216 1.00 88.31 681 ARG A O 1
ATOM 5480 N N . GLU A 1 682 ? -0.642 -6.968 9.622 1.00 90.56 682 GLU A N 1
ATOM 5481 C CA . GLU A 1 682 ? -1.848 -7.428 10.325 1.00 90.56 682 GLU A CA 1
ATOM 5482 C C . GLU A 1 682 ? -2.095 -6.620 11.603 1.00 90.56 682 GLU A C 1
ATOM 5484 O O . GLU A 1 682 ? -3.212 -6.184 11.861 1.00 90.56 682 GLU A O 1
ATOM 5489 N N . CYS A 1 683 ? -1.042 -6.319 12.364 1.00 94.81 683 CYS A N 1
ATOM 5490 C CA . CYS A 1 683 ? -1.145 -5.479 13.553 1.00 94.81 683 CYS A CA 1
ATOM 5491 C C . CYS A 1 683 ? -1.700 -4.077 13.249 1.00 94.81 683 CYS A C 1
ATOM 5493 O O . CYS A 1 683 ? -2.644 -3.621 13.898 1.00 94.81 683 CYS A O 1
ATOM 5495 N N . LEU A 1 684 ? -1.156 -3.389 12.235 1.00 90.62 684 LEU A N 1
ATOM 5496 C CA . LEU A 1 684 ? -1.683 -2.085 11.816 1.00 90.62 684 LEU A CA 1
ATOM 5497 C C . LEU A 1 684 ? -3.087 -2.177 11.225 1.00 90.62 684 LEU A C 1
ATOM 5499 O O . LEU A 1 684 ? -3.853 -1.225 11.368 1.00 90.62 684 LEU A O 1
ATOM 5503 N N . GLN A 1 685 ? -3.423 -3.291 10.575 1.00 85.12 685 GLN A N 1
ATOM 5504 C CA . GLN A 1 685 ? -4.774 -3.538 10.099 1.00 85.12 685 GLN A CA 1
ATOM 5505 C C . GLN A 1 685 ? -5.756 -3.578 11.270 1.00 85.12 685 GLN A C 1
ATOM 5507 O O . GLN A 1 685 ? -6.686 -2.778 11.282 1.00 85.12 685 GLN A O 1
ATOM 5512 N N . PHE A 1 686 ? -5.499 -4.393 12.295 1.00 91.00 686 PHE A N 1
ATOM 5513 C CA . PHE A 1 686 ? -6.354 -4.445 13.484 1.00 91.00 686 PHE A CA 1
ATOM 5514 C C . PHE A 1 686 ? -6.494 -3.078 14.170 1.00 91.00 686 PHE A C 1
ATOM 5516 O O . PHE A 1 686 ? -7.593 -2.676 14.547 1.00 91.00 686 PHE A O 1
ATOM 5523 N N . ILE A 1 687 ? -5.399 -2.316 14.277 1.00 91.81 687 ILE A N 1
ATOM 5524 C CA . ILE A 1 687 ? -5.429 -0.949 14.822 1.00 91.81 687 ILE A CA 1
ATOM 5525 C C . ILE A 1 687 ? -6.337 -0.033 13.983 1.00 91.81 687 ILE A C 1
ATOM 5527 O O . ILE A 1 687 ? -7.137 0.717 14.539 1.00 91.81 687 ILE A O 1
ATOM 5531 N N . ALA A 1 688 ? -6.231 -0.087 12.652 1.00 83.12 688 ALA A N 1
ATOM 5532 C CA . ALA A 1 688 ? -7.027 0.745 11.750 1.00 83.12 688 ALA A CA 1
ATOM 5533 C C . ALA A 1 688 ? -8.518 0.356 11.732 1.00 83.12 688 ALA A C 1
ATOM 5535 O O . ALA A 1 688 ? -9.379 1.228 11.577 1.00 83.12 688 ALA A O 1
ATOM 5536 N N . GLU A 1 689 ? -8.827 -0.932 11.901 1.00 80.56 689 GLU A N 1
ATOM 5537 C CA . GLU A 1 689 ? -10.196 -1.441 12.049 1.00 80.56 689 GLU A CA 1
ATOM 5538 C C . GLU A 1 689 ? -10.846 -0.892 13.323 1.00 80.56 689 GLU A C 1
ATOM 5540 O O . GLU A 1 689 ? -11.980 -0.417 13.266 1.00 80.56 689 GLU A O 1
ATOM 5545 N N . ALA A 1 690 ? -10.104 -0.849 14.437 1.00 85.88 690 ALA A N 1
ATOM 5546 C CA . ALA A 1 690 ? -10.594 -0.338 15.720 1.00 85.88 690 ALA A CA 1
ATOM 5547 C C . ALA A 1 690 ? -11.004 1.148 15.672 1.00 85.88 690 ALA A C 1
ATOM 5549 O O . ALA A 1 690 ? -11.932 1.560 16.367 1.00 85.88 690 ALA A O 1
ATOM 5550 N N . ASP A 1 691 ? -10.335 1.948 14.835 1.00 74.56 691 ASP A N 1
ATOM 5551 C CA . ASP A 1 691 ? -10.608 3.382 14.664 1.00 74.56 691 ASP A CA 1
ATOM 5552 C C . ASP A 1 691 ? -11.855 3.670 13.805 1.00 74.56 691 ASP A C 1
ATOM 5554 O O . ASP A 1 691 ? -12.294 4.820 13.694 1.00 74.56 691 ASP A O 1
ATOM 5558 N N . THR A 1 692 ? -12.401 2.663 13.121 1.00 58.38 692 THR A N 1
ATOM 5559 C CA . THR A 1 692 ? -13.545 2.857 12.227 1.00 58.38 692 THR A CA 1
ATOM 5560 C C . THR A 1 692 ? -14.837 2.757 13.041 1.00 58.38 692 THR A C 1
ATOM 5562 O O . THR A 1 692 ? -15.042 1.761 13.732 1.00 58.38 692 THR A O 1
ATOM 5565 N N . PRO A 1 693 ? -15.747 3.751 12.986 1.00 50.44 693 PRO A N 1
ATOM 5566 C CA . PRO A 1 693 ? -17.015 3.653 13.694 1.00 50.44 693 PRO A CA 1
ATOM 5567 C C . PRO A 1 693 ? -17.776 2.417 13.205 1.00 50.44 693 PRO A C 1
ATOM 5569 O O . PRO A 1 693 ? -18.147 2.351 12.031 1.00 50.44 693 PRO A O 1
ATOM 5572 N N . ASN A 1 694 ? -18.016 1.450 14.093 1.00 38.97 694 ASN A N 1
ATOM 5573 C CA . ASN A 1 694 ? -18.904 0.326 13.814 1.00 38.97 694 ASN A CA 1
ATOM 5574 C C . ASN A 1 694 ? -20.292 0.880 13.464 1.00 38.97 694 ASN A C 1
ATOM 5576 O O . ASN A 1 694 ? -21.070 1.253 14.336 1.00 38.97 694 ASN A O 1
ATOM 5580 N N . LEU A 1 695 ? -20.623 0.926 12.170 1.00 33.56 695 LEU A N 1
ATOM 5581 C CA . LEU A 1 695 ? -21.974 1.240 11.687 1.00 33.56 695 LEU A CA 1
ATOM 5582 C C . LEU A 1 695 ? -23.012 0.216 12.183 1.00 33.56 695 LEU A C 1
ATOM 5584 O O . LEU A 1 695 ? -24.210 0.475 12.127 1.00 33.56 695 LEU A O 1
ATOM 5588 N N . THR A 1 696 ? -22.555 -0.925 12.700 1.00 29.22 696 THR A N 1
ATOM 5589 C CA . THR A 1 696 ? -23.364 -2.012 13.252 1.00 29.22 696 THR A CA 1
ATOM 5590 C C . THR A 1 696 ? -23.903 -1.749 14.660 1.00 29.22 696 THR A C 1
ATOM 5592 O O . THR A 1 696 ? -24.878 -2.389 15.033 1.00 29.22 696 THR A O 1
ATOM 5595 N N . SER A 1 697 ? -23.359 -0.803 15.438 1.00 28.72 697 SER A N 1
ATOM 5596 C CA . SER A 1 697 ? -23.826 -0.550 16.816 1.00 28.72 697 SER A CA 1
ATOM 5597 C C . SER A 1 697 ? -24.893 0.546 16.942 1.00 28.72 697 SER A C 1
ATOM 5599 O O . SER A 1 697 ? -25.359 0.837 18.040 1.00 28.72 697 SER A O 1
ATOM 5601 N N . ALA A 1 698 ? -25.347 1.134 15.830 1.00 27.31 698 ALA A N 1
ATOM 5602 C CA . ALA A 1 698 ? -26.374 2.179 15.840 1.00 27.31 698 ALA A CA 1
ATOM 5603 C C . ALA A 1 698 ? -27.821 1.656 16.011 1.00 27.31 698 ALA A C 1
ATOM 5605 O O . ALA A 1 698 ? -28.759 2.448 15.932 1.00 27.31 698 ALA A O 1
ATOM 5606 N N . SER A 1 699 ? -28.036 0.352 16.235 1.00 28.48 699 SER A N 1
ATOM 5607 C CA . SER A 1 699 ? -29.381 -0.243 16.331 1.00 28.48 699 SER A CA 1
ATOM 5608 C C . SER A 1 699 ? -29.885 -0.534 17.746 1.00 28.48 699 SER A C 1
ATOM 5610 O O . SER A 1 699 ? -30.950 -1.130 17.879 1.00 28.48 699 SER A O 1
ATOM 5612 N N . SER A 1 700 ? -29.189 -0.124 18.806 1.00 27.17 700 SER A N 1
ATOM 5613 C CA . SER A 1 700 ? -29.672 -0.374 20.169 1.00 27.17 700 SER A CA 1
ATOM 5614 C C . SER A 1 700 ? -29.241 0.712 21.145 1.00 27.17 700 SER A C 1
ATOM 5616 O O . SER A 1 700 ? -28.366 0.473 21.955 1.00 27.17 700 SER A O 1
ATOM 5618 N N . HIS A 1 701 ? -29.846 1.896 21.067 1.00 26.75 701 HIS A N 1
ATOM 5619 C CA . HIS A 1 701 ? -30.187 2.684 22.257 1.00 26.75 701 HIS A CA 1
ATOM 5620 C C . HIS A 1 701 ? -31.323 3.633 21.881 1.00 26.75 701 HIS A C 1
ATOM 5622 O O . HIS A 1 701 ? -31.145 4.637 21.191 1.00 26.75 701 HIS A O 1
ATOM 5628 N N . SER A 1 702 ? -32.526 3.235 22.286 1.00 27.22 702 SER A N 1
ATOM 5629 C CA . SER A 1 702 ? -33.701 4.086 22.328 1.00 27.22 702 SER A CA 1
ATOM 5630 C C . SER A 1 702 ? -33.465 5.263 23.270 1.00 27.22 702 SER A C 1
ATOM 5632 O O . SER A 1 702 ? -32.781 5.159 24.283 1.00 27.22 702 SER A O 1
ATOM 5634 N N . VAL A 1 703 ? -34.061 6.382 22.880 1.00 31.42 703 VAL A N 1
ATOM 5635 C CA . VAL A 1 703 ? -34.176 7.637 23.613 1.00 31.42 703 VAL A CA 1
ATOM 5636 C C . VAL A 1 703 ? -34.705 7.384 25.025 1.00 31.42 703 VAL A C 1
ATOM 5638 O O . VAL A 1 703 ? -35.861 7.005 25.170 1.00 31.42 703 VAL A O 1
ATOM 5641 N N . GLU A 1 704 ? 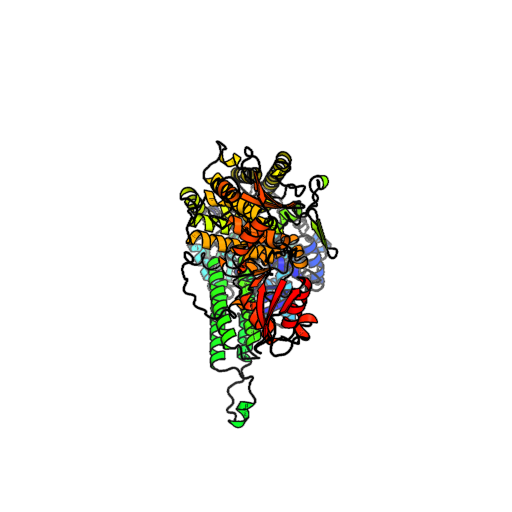-33.906 7.683 26.046 1.00 26.44 704 GLU A N 1
ATOM 5642 C CA . GLU A 1 704 ? -34.424 8.022 27.369 1.00 26.44 704 GLU A CA 1
ATOM 5643 C C . GLU A 1 704 ? -33.773 9.317 27.847 1.00 26.44 704 GLU A C 1
ATOM 5645 O O . GLU A 1 704 ? -32.556 9.461 27.957 1.00 26.44 704 GLU A O 1
ATOM 5650 N N . SER A 1 705 ? -34.636 10.308 28.043 1.00 32.03 705 SER A N 1
ATOM 5651 C CA . SER A 1 705 ? -34.334 11.573 28.684 1.00 32.03 705 SER A CA 1
ATOM 5652 C C . SER A 1 705 ? -34.014 11.338 30.154 1.00 32.03 705 SER A C 1
ATOM 5654 O O . SER A 1 705 ? -34.802 10.694 30.845 1.00 32.03 705 SER A O 1
ATOM 5656 N N . THR A 1 706 ? -32.962 11.958 30.678 1.00 27.03 706 THR A N 1
ATOM 5657 C CA . THR A 1 706 ? -32.848 12.121 32.129 1.00 27.03 706 THR A CA 1
ATOM 5658 C C . THR A 1 706 ? -32.362 13.519 32.467 1.00 27.03 706 THR A C 1
ATOM 5660 O O . THR A 1 706 ? -31.227 13.918 32.216 1.00 27.03 706 THR A O 1
ATOM 5663 N N . ILE A 1 707 ? -33.313 14.272 33.006 1.00 28.95 707 ILE A N 1
ATOM 5664 C CA . ILE A 1 707 ? -33.124 15.466 33.814 1.00 28.95 707 ILE A CA 1
ATOM 5665 C C . ILE A 1 707 ? -32.301 15.050 35.042 1.00 28.95 707 ILE A C 1
ATOM 5667 O O . ILE A 1 707 ? -32.653 14.089 35.719 1.00 28.95 707 ILE A O 1
ATOM 5671 N N . LEU A 1 708 ? -31.210 15.764 35.315 1.00 26.22 708 LEU A N 1
ATOM 5672 C CA . LEU A 1 708 ? -30.406 15.633 36.534 1.00 26.22 708 LEU A CA 1
ATOM 5673 C C . LEU A 1 708 ? -31.136 16.273 37.731 1.00 26.22 708 LEU A C 1
ATOM 5675 O O . LEU A 1 708 ? -31.454 17.462 37.645 1.00 26.22 708 LEU A O 1
ATOM 5679 N N . PRO A 1 709 ? -31.309 15.578 38.870 1.00 29.44 709 PRO A N 1
ATOM 5680 C CA . PRO A 1 709 ? -31.464 16.215 40.169 1.00 29.44 709 PRO A CA 1
ATOM 5681 C C . PRO A 1 709 ? -30.126 16.248 40.929 1.00 29.44 709 PRO A C 1
ATOM 5683 O O . PRO A 1 709 ? -29.326 15.315 40.891 1.00 29.44 709 PRO A O 1
ATOM 5686 N N . SER A 1 710 ? -29.885 17.359 41.622 1.00 27.08 710 SER A N 1
ATOM 5687 C CA . SER A 1 710 ? -28.709 17.630 42.451 1.00 27.08 710 SER A CA 1
ATOM 5688 C C . SER A 1 710 ? -28.656 16.753 43.710 1.00 27.08 710 SER A C 1
ATOM 5690 O O . SER A 1 710 ? -29.603 16.730 44.489 1.00 27.08 710 SER A O 1
ATOM 5692 N N . THR A 1 711 ? -27.519 16.103 43.959 1.00 35.25 711 THR A N 1
ATOM 5693 C CA . THR A 1 711 ? -27.292 15.115 45.032 1.00 35.25 711 THR A CA 1
ATOM 5694 C C . THR A 1 711 ? -26.748 15.702 46.345 1.00 35.25 711 THR A C 1
ATOM 5696 O O . THR A 1 711 ? -25.848 15.119 46.945 1.00 35.25 711 THR A O 1
ATOM 5699 N N . ALA A 1 712 ? -27.236 16.855 46.810 1.00 34.12 712 ALA A N 1
ATOM 5700 C CA . ALA A 1 712 ? -26.716 17.453 48.051 1.00 34.12 712 ALA A CA 1
ATOM 5701 C C . ALA A 1 712 ? -27.550 17.176 49.320 1.00 34.12 712 ALA A C 1
ATOM 5703 O O . ALA A 1 712 ? -26.981 17.271 50.400 1.00 34.12 712 ALA A O 1
ATOM 5704 N N . ASP A 1 713 ? -28.821 16.759 49.219 1.00 36.94 713 ASP A N 1
ATOM 5705 C CA . ASP A 1 713 ? -29.719 16.696 50.395 1.00 36.94 713 ASP A CA 1
ATOM 5706 C C . ASP A 1 713 ? -30.188 15.286 50.832 1.00 36.94 713 ASP A C 1
ATOM 5708 O O . ASP A 1 713 ? -30.849 15.160 51.856 1.00 36.94 713 ASP A O 1
ATOM 5712 N N . ASN A 1 714 ? -29.801 14.195 50.153 1.00 41.12 714 ASN A N 1
ATOM 5713 C CA . ASN A 1 714 ? -30.343 12.846 50.444 1.00 41.12 714 ASN A CA 1
ATOM 5714 C C . ASN A 1 714 ? -29.548 11.994 51.462 1.00 41.12 714 ASN A C 1
ATOM 5716 O O . ASN A 1 714 ? -29.880 10.829 51.668 1.00 41.12 714 ASN A O 1
ATOM 5720 N N . GLN A 1 715 ? -28.493 12.508 52.107 1.00 47.50 715 GLN A N 1
ATOM 5721 C CA . GLN A 1 715 ? -27.669 11.678 53.010 1.00 47.50 715 GLN A CA 1
ATOM 5722 C C . GLN A 1 715 ? -28.282 11.428 54.400 1.00 47.50 715 GLN A C 1
ATOM 5724 O O . GLN A 1 715 ? -27.824 10.527 55.098 1.00 47.50 715 GLN A O 1
ATOM 5729 N N . ALA A 1 716 ? -29.321 12.167 54.803 1.00 44.75 716 ALA A N 1
ATOM 5730 C CA . ALA A 1 716 ? -29.971 11.962 56.101 1.00 44.75 716 ALA A CA 1
ATOM 5731 C C . ALA A 1 716 ? -30.966 10.779 56.119 1.00 44.75 716 ALA A C 1
ATOM 5733 O O . ALA A 1 716 ? -31.167 10.186 57.176 1.00 44.75 716 ALA A O 1
ATOM 5734 N N . ASP A 1 717 ? -31.522 10.383 54.966 1.00 48.88 717 ASP A N 1
ATOM 5735 C CA . ASP A 1 717 ? -32.575 9.352 54.890 1.00 48.88 717 ASP A CA 1
ATOM 5736 C C . ASP A 1 717 ? -32.044 7.906 54.853 1.00 48.88 717 ASP A C 1
ATOM 5738 O O . ASP A 1 717 ? -32.766 6.971 55.198 1.00 48.88 717 ASP A O 1
ATOM 5742 N N . ASN A 1 718 ? -30.772 7.682 54.497 1.00 49.31 718 ASN A N 1
ATOM 5743 C CA . ASN A 1 718 ? -30.215 6.321 54.415 1.00 49.31 718 ASN A CA 1
ATOM 5744 C C . ASN A 1 718 ? -29.961 5.665 55.784 1.00 49.31 718 ASN A C 1
ATOM 5746 O O . ASN A 1 718 ? -29.876 4.444 55.857 1.00 49.31 718 ASN A O 1
ATOM 5750 N N . LEU A 1 719 ? -29.897 6.436 56.876 1.00 50.12 719 LEU A N 1
ATOM 5751 C CA . LEU A 1 719 ? -29.683 5.900 58.229 1.00 50.12 719 LEU A CA 1
ATOM 5752 C C . LEU A 1 719 ? -30.912 5.178 58.813 1.00 50.12 719 LEU A C 1
ATOM 5754 O O . LEU A 1 719 ? -30.785 4.530 59.848 1.00 50.12 719 LEU A O 1
ATOM 5758 N N . GLN A 1 720 ? -32.087 5.276 58.179 1.00 56.53 720 GLN A N 1
ATOM 5759 C CA . GLN A 1 720 ? -33.301 4.583 58.632 1.00 56.53 720 GLN A CA 1
ATOM 5760 C C . GLN A 1 720 ? -33.531 3.220 57.964 1.00 56.53 720 GLN A C 1
ATOM 5762 O O . GLN A 1 720 ? -34.381 2.463 58.427 1.00 56.53 720 GLN A O 1
ATOM 5767 N N . LYS A 1 721 ? -32.781 2.874 56.910 1.00 66.19 721 LYS A N 1
ATOM 5768 C CA . LYS A 1 721 ? -32.968 1.606 56.193 1.00 66.19 721 LYS A CA 1
ATOM 5769 C C . LYS A 1 721 ? -32.112 0.502 56.806 1.00 66.19 721 LYS A C 1
ATOM 5771 O O . LYS A 1 721 ? -30.888 0.593 56.832 1.00 66.19 721 LYS A O 1
ATOM 5776 N N . THR A 1 722 ? -32.755 -0.564 57.277 1.00 74.31 722 THR A N 1
ATOM 5777 C CA . THR A 1 722 ? -32.061 -1.783 57.716 1.00 74.31 722 THR A CA 1
ATOM 5778 C C . THR A 1 722 ? -31.641 -2.591 56.490 1.00 74.31 722 THR A C 1
ATOM 5780 O O . THR A 1 722 ? -32.485 -2.955 55.669 1.00 74.31 722 THR A O 1
ATOM 5783 N N . PHE A 1 723 ? -30.345 -2.868 56.360 1.00 82.62 723 PHE A N 1
ATOM 5784 C CA . PHE A 1 723 ? -29.794 -3.724 55.309 1.00 82.62 723 PHE A CA 1
ATOM 5785 C C . PHE A 1 723 ? -29.489 -5.117 55.861 1.00 82.62 723 PHE A C 1
ATOM 5787 O O . PHE A 1 723 ? -29.061 -5.255 57.004 1.00 82.62 723 PHE A O 1
ATOM 5794 N N . ILE A 1 724 ? -29.711 -6.136 55.034 1.00 84.19 724 ILE A N 1
ATOM 5795 C CA . ILE A 1 724 ? -29.379 -7.532 55.307 1.00 84.19 724 ILE A CA 1
ATOM 5796 C C . ILE A 1 724 ? -28.187 -7.916 54.435 1.00 84.19 724 ILE A C 1
ATOM 5798 O O . ILE A 1 724 ? -28.274 -7.881 53.206 1.00 84.19 724 ILE A O 1
ATOM 5802 N N . PHE A 1 725 ? -27.081 -8.270 55.080 1.00 84.75 725 PHE A N 1
ATOM 5803 C CA . PHE A 1 725 ? -25.819 -8.658 54.464 1.00 84.75 725 PHE A CA 1
ATOM 5804 C C . PHE A 1 725 ? -25.712 -10.183 54.449 1.00 84.75 725 PHE A C 1
ATOM 5806 O O . PHE A 1 725 ? -25.709 -10.827 55.504 1.00 84.75 725 PHE A O 1
ATOM 5813 N N . LEU A 1 726 ? -25.627 -10.765 53.252 1.00 78.50 726 LEU A N 1
ATOM 5814 C CA . LEU A 1 726 ? -25.572 -12.223 53.082 1.00 78.50 726 LEU A CA 1
ATOM 5815 C C . LEU A 1 726 ? -24.137 -12.778 53.080 1.00 78.50 726 LEU A C 1
ATOM 5817 O O . LEU A 1 726 ? -23.942 -13.967 53.317 1.00 78.50 726 LEU A O 1
ATOM 5821 N N . ASP A 1 727 ? -23.146 -11.896 52.940 1.00 74.81 727 ASP A N 1
ATOM 5822 C CA . ASP A 1 727 ? -21.735 -12.225 52.722 1.00 74.81 727 ASP A CA 1
ATOM 5823 C C . ASP A 1 727 ? -20.809 -11.811 53.872 1.00 74.81 727 ASP A C 1
ATOM 5825 O O . ASP A 1 727 ? -21.180 -11.038 54.760 1.00 74.81 727 ASP A O 1
ATOM 5829 N N . SER A 1 728 ? -19.578 -12.340 53.888 1.00 73.38 728 SER A N 1
ATOM 5830 C CA . SER A 1 728 ? -18.566 -11.925 54.866 1.00 73.38 728 SER A CA 1
ATOM 5831 C C . SER A 1 728 ? -18.106 -10.486 54.612 1.00 73.38 728 SER A C 1
ATOM 5833 O O . SER A 1 728 ? -18.150 -9.978 53.491 1.00 73.38 728 SER A O 1
ATOM 5835 N N . ILE A 1 729 ? -17.666 -9.802 55.668 1.00 71.94 729 ILE A N 1
ATOM 5836 C CA . ILE A 1 729 ? -17.313 -8.381 55.588 1.00 71.94 729 ILE A CA 1
ATOM 5837 C C . ILE A 1 729 ? -16.118 -8.134 54.654 1.00 71.94 729 ILE A C 1
ATOM 5839 O O . ILE A 1 729 ? -16.002 -7.071 54.045 1.00 71.94 729 ILE A O 1
ATOM 5843 N N . GLU A 1 730 ? -15.260 -9.143 54.483 1.00 73.38 730 GLU A N 1
ATOM 5844 C CA . GLU A 1 730 ? -14.117 -9.124 53.580 1.00 73.38 730 GLU A CA 1
ATOM 5845 C C . GLU A 1 730 ? -14.535 -8.909 52.122 1.00 73.38 730 GLU A C 1
ATOM 5847 O O . GLU A 1 730 ? -13.832 -8.185 51.409 1.00 73.38 730 GLU A O 1
ATOM 5852 N N . ASN A 1 731 ? -15.691 -9.435 51.701 1.00 78.38 731 ASN A N 1
ATOM 5853 C CA . ASN A 1 731 ? -16.204 -9.267 50.336 1.00 78.38 731 ASN A CA 1
ATOM 5854 C C . ASN A 1 731 ? -16.547 -7.800 50.034 1.00 78.38 731 ASN A C 1
ATOM 5856 O O . ASN A 1 731 ? -16.405 -7.336 48.904 1.00 78.38 731 ASN A O 1
ATOM 5860 N N . TYR A 1 732 ? -16.870 -7.019 51.066 1.00 82.88 732 TYR A N 1
ATOM 5861 C CA . TYR A 1 732 ? -17.159 -5.591 50.945 1.00 82.88 732 TYR A CA 1
ATOM 5862 C C . TYR A 1 732 ? -15.916 -4.700 51.058 1.00 82.88 732 TYR A C 1
ATOM 5864 O O . TYR A 1 732 ? -16.020 -3.488 50.866 1.00 82.88 732 TYR A O 1
ATOM 5872 N N . THR A 1 733 ? -14.724 -5.257 51.314 1.00 83.38 733 THR A N 1
ATOM 5873 C CA . THR A 1 733 ? -13.493 -4.480 51.563 1.00 83.38 733 THR A CA 1
ATOM 5874 C C . THR A 1 733 ? -13.201 -3.466 50.458 1.00 83.38 733 THR A C 1
ATOM 5876 O O . THR A 1 733 ? -12.896 -2.303 50.730 1.00 83.38 733 THR A O 1
ATOM 5879 N N . LEU A 1 734 ? -13.292 -3.883 49.192 1.00 79.56 734 LEU A N 1
ATOM 5880 C CA . LEU A 1 734 ? -12.965 -3.009 48.066 1.00 79.56 734 LEU A CA 1
ATOM 5881 C C . LEU A 1 734 ? -13.992 -1.881 47.907 1.00 79.56 734 LEU A C 1
ATOM 5883 O O . LEU A 1 734 ? -13.620 -0.734 47.649 1.00 79.56 734 LEU A O 1
ATOM 5887 N N . ALA A 1 735 ? -15.276 -2.202 48.059 1.00 82.44 735 ALA A N 1
ATOM 5888 C CA . ALA A 1 735 ? -16.356 -1.227 47.990 1.00 82.44 735 ALA A CA 1
ATOM 5889 C C . ALA A 1 735 ? -16.261 -0.224 49.150 1.00 82.44 735 ALA A C 1
ATOM 5891 O O . ALA A 1 735 ? -16.362 0.986 48.933 1.00 82.44 735 ALA A O 1
ATOM 5892 N N . LEU A 1 736 ? -15.937 -0.710 50.348 1.00 87.31 736 LEU A N 1
ATOM 5893 C CA . LEU A 1 736 ? -15.704 0.107 51.527 1.00 87.31 736 LEU A CA 1
ATOM 5894 C C . LEU A 1 736 ? -14.519 1.064 51.337 1.00 87.31 736 LEU A C 1
ATOM 5896 O O . LEU A 1 736 ? -14.663 2.256 51.584 1.00 87.31 736 LEU A O 1
ATOM 5900 N N . LEU A 1 737 ? -13.369 0.606 50.831 1.00 88.38 737 LEU A N 1
ATOM 5901 C CA . LEU A 1 737 ? -12.217 1.485 50.566 1.00 88.38 737 LEU A CA 1
ATOM 5902 C C . LEU A 1 737 ? -12.534 2.575 49.527 1.00 88.38 737 LEU A C 1
ATOM 5904 O O . LEU A 1 737 ? -12.104 3.725 49.674 1.00 88.38 737 LEU A O 1
ATOM 5908 N N . LYS A 1 738 ? -13.327 2.249 48.498 1.00 82.75 738 LYS A N 1
ATOM 5909 C CA . LYS A 1 738 ? -13.814 3.233 47.515 1.00 82.75 738 LYS A CA 1
ATOM 5910 C C . LYS A 1 738 ? -14.715 4.276 48.172 1.00 82.75 738 LYS A C 1
ATOM 5912 O O . LYS A 1 738 ? -14.494 5.474 47.984 1.00 82.75 738 LYS A O 1
ATOM 5917 N N . PHE A 1 739 ? -15.686 3.832 48.967 1.00 90.19 739 PHE A N 1
ATOM 5918 C CA . PHE A 1 739 ? -16.585 4.711 49.712 1.00 90.19 739 PHE A CA 1
ATOM 5919 C C . PHE A 1 739 ? -15.807 5.626 50.663 1.00 90.19 739 PHE A C 1
ATOM 5921 O O . PHE A 1 739 ? -15.940 6.851 50.606 1.00 90.19 739 PHE A O 1
ATOM 5928 N N . LEU A 1 740 ? -14.912 5.040 51.461 1.00 89.44 740 LEU A N 1
ATOM 5929 C CA . LEU A 1 740 ? -14.040 5.746 52.390 1.00 89.44 740 LEU A CA 1
ATOM 5930 C C . LEU A 1 740 ? -13.129 6.746 51.691 1.00 89.44 740 LEU A C 1
ATOM 5932 O O . LEU A 1 740 ? -12.760 7.733 52.310 1.00 89.44 740 LEU A O 1
ATOM 5936 N N . THR A 1 741 ? -12.771 6.547 50.423 1.00 82.62 741 THR A N 1
ATOM 5937 C CA . THR A 1 741 ? -12.007 7.533 49.644 1.00 82.62 741 THR A CA 1
ATOM 5938 C C . THR A 1 741 ? -12.904 8.689 49.187 1.00 82.62 741 THR A C 1
ATOM 5940 O O . THR A 1 741 ? -12.513 9.852 49.311 1.00 82.62 741 THR A O 1
ATOM 5943 N N . ALA A 1 742 ? -14.126 8.394 48.739 1.00 83.38 742 ALA A N 1
ATOM 5944 C CA . ALA A 1 742 ? -15.054 9.362 48.154 1.00 83.38 742 ALA A CA 1
ATOM 5945 C C . ALA A 1 742 ? -15.766 10.272 49.176 1.00 83.38 742 ALA A C 1
ATOM 5947 O O . ALA A 1 742 ? -16.013 11.445 48.891 1.00 83.38 742 ALA A O 1
ATOM 5948 N N . VAL A 1 743 ? -16.104 9.762 50.363 1.00 85.62 743 VAL A N 1
ATOM 5949 C CA . VAL A 1 743 ? -16.925 10.500 51.340 1.00 85.62 743 VAL A CA 1
ATOM 5950 C C . VAL A 1 743 ? -16.115 11.566 52.087 1.00 85.62 743 VAL A C 1
ATOM 5952 O O . VAL A 1 743 ? -15.001 11.301 52.515 1.00 85.62 743 VAL A O 1
ATOM 5955 N N . LYS A 1 744 ? -16.633 12.788 52.277 1.00 84.19 744 LYS A N 1
ATOM 5956 C CA . LYS A 1 744 ? -15.875 13.861 52.966 1.00 84.19 744 LYS A CA 1
ATOM 5957 C C . LYS A 1 744 ? -15.657 13.602 54.461 1.00 84.19 744 LYS A C 1
ATOM 5959 O O . LYS A 1 744 ? -14.610 13.971 54.978 1.00 84.19 744 LYS A O 1
ATOM 5964 N N . SER A 1 745 ? -16.639 13.002 55.129 1.00 88.50 745 SER A N 1
ATOM 5965 C CA . SER A 1 745 ? -16.588 12.612 56.539 1.00 88.50 745 SER A CA 1
ATOM 5966 C C . SER A 1 745 ? -17.258 11.255 56.694 1.00 88.50 745 SER A C 1
ATOM 5968 O O . SER A 1 745 ? -18.312 10.997 56.115 1.00 88.50 745 SER A O 1
ATOM 5970 N N . THR A 1 746 ? -16.606 10.387 57.445 1.00 88.62 746 THR A N 1
ATOM 5971 C CA . THR A 1 746 ? -17.010 9.012 57.718 1.00 88.62 746 THR A CA 1
ATOM 5972 C C . THR A 1 746 ? -17.765 8.902 59.034 1.00 88.62 746 THR A C 1
ATOM 5974 O O . THR A 1 746 ? -18.508 7.943 59.218 1.00 88.62 746 THR A O 1
ATOM 5977 N N . GLY A 1 747 ? -17.638 9.900 59.919 1.00 86.06 747 GLY A N 1
ATOM 5978 C CA . GLY A 1 747 ? -18.162 9.876 61.286 1.00 86.06 747 GLY A CA 1
ATOM 5979 C C . GLY A 1 747 ? -17.245 9.178 62.290 1.00 86.06 747 GLY A C 1
ATOM 5980 O O . GLY A 1 747 ? -17.559 9.193 63.474 1.00 86.06 747 GLY A O 1
ATOM 5981 N N . ILE A 1 748 ? -16.122 8.618 61.831 1.00 91.88 748 ILE A N 1
ATOM 5982 C CA . ILE A 1 748 ? -15.069 8.040 62.667 1.00 91.88 748 ILE A CA 1
ATOM 5983 C C . ILE A 1 748 ? -13.919 9.046 62.698 1.00 91.88 748 ILE A C 1
ATOM 5985 O O . ILE A 1 748 ? -13.336 9.368 61.656 1.00 91.88 748 ILE A O 1
ATOM 5989 N N . ALA A 1 749 ? -13.627 9.586 63.882 1.00 91.81 749 ALA A N 1
ATOM 5990 C CA . ALA A 1 749 ? -12.739 10.735 64.048 1.00 91.81 749 ALA A CA 1
ATOM 5991 C C . ALA A 1 749 ? -11.332 10.463 63.497 1.00 91.81 749 ALA A C 1
ATOM 5993 O O . ALA A 1 749 ? -10.770 11.305 62.802 1.00 91.81 749 ALA A O 1
ATOM 5994 N N . GLU A 1 750 ? -10.808 9.266 63.732 1.00 93.94 750 GLU A N 1
ATOM 5995 C CA . GLU A 1 750 ? -9.479 8.824 63.326 1.00 93.94 750 GLU A CA 1
ATOM 5996 C C . GLU A 1 750 ? -9.347 8.752 61.800 1.00 93.94 750 GLU A C 1
ATOM 5998 O O . GLU A 1 750 ? -8.334 9.175 61.238 1.00 93.94 750 GLU A O 1
ATOM 6003 N N . ILE A 1 751 ? -10.384 8.268 61.103 1.00 94.75 751 ILE A N 1
ATOM 6004 C CA . ILE A 1 751 ? -10.403 8.256 59.635 1.00 94.75 751 ILE A CA 1
ATOM 6005 C C . ILE A 1 751 ? -10.504 9.687 59.110 1.00 94.75 751 ILE A C 1
ATOM 6007 O O . ILE A 1 751 ? -9.766 10.072 58.202 1.00 94.75 751 ILE A O 1
ATOM 6011 N N . ASP A 1 752 ? -11.383 10.496 59.697 1.00 93.81 752 ASP A N 1
ATOM 6012 C CA . ASP A 1 752 ? -11.619 11.868 59.255 1.00 93.81 752 ASP A CA 1
ATOM 6013 C C . ASP A 1 752 ? -10.400 12.775 59.487 1.00 93.81 752 ASP A C 1
ATOM 6015 O O . ASP A 1 752 ? -10.135 13.668 58.680 1.00 93.81 752 ASP A O 1
ATOM 6019 N N . GLU A 1 753 ? -9.614 12.542 60.541 1.00 92.00 753 GLU A N 1
ATOM 6020 C CA . GLU A 1 753 ? -8.332 13.214 60.767 1.00 92.00 753 GLU A CA 1
ATOM 6021 C C . GLU A 1 753 ? -7.285 12.832 59.722 1.00 92.00 753 GLU A C 1
ATOM 6023 O O . GLU A 1 753 ? -6.656 13.720 59.142 1.00 92.00 753 GLU A O 1
ATOM 6028 N N . VAL A 1 754 ? -7.149 11.542 59.405 1.00 89.69 754 VAL A N 1
ATOM 6029 C CA . VAL A 1 754 ? -6.239 11.085 58.345 1.00 89.69 754 VAL A CA 1
ATOM 6030 C C . VAL A 1 754 ? -6.649 11.652 56.986 1.00 89.69 754 VAL A C 1
ATOM 6032 O O . VAL A 1 754 ? -5.794 12.080 56.217 1.00 89.69 754 VAL A O 1
ATOM 6035 N N . LYS A 1 755 ? -7.952 11.746 56.706 1.00 88.62 755 LYS A N 1
ATOM 6036 C CA . LYS A 1 755 ? -8.472 12.332 55.463 1.00 88.62 755 LYS A CA 1
ATOM 6037 C C . LYS A 1 755 ? -8.253 13.842 55.337 1.00 88.62 755 LYS A C 1
ATOM 6039 O O . LYS A 1 755 ? -8.191 14.343 54.214 1.00 88.62 755 LYS A O 1
ATOM 6044 N N . LYS A 1 756 ? -8.144 14.579 56.450 1.00 88.50 756 LYS A N 1
ATOM 6045 C CA . LYS A 1 756 ? -7.769 16.008 56.428 1.00 88.50 756 LYS A CA 1
ATOM 6046 C C . LYS A 1 756 ? -6.316 16.197 55.992 1.00 88.50 756 LYS A C 1
ATOM 6048 O O . LYS A 1 756 ? -5.990 17.224 55.395 1.00 88.50 756 LYS A O 1
ATOM 6053 N N . ASP A 1 757 ? -5.458 15.216 56.258 1.00 80.94 757 ASP A N 1
ATOM 6054 C CA . ASP A 1 757 ? -4.084 15.190 55.772 1.00 80.94 757 ASP A CA 1
ATOM 6055 C C . ASP A 1 757 ? -4.032 14.560 54.373 1.00 80.94 757 ASP A C 1
ATOM 6057 O O . ASP A 1 757 ? -3.850 13.356 54.203 1.00 80.94 757 ASP A O 1
ATOM 6061 N N . GLY A 1 758 ? -4.160 15.403 53.342 1.00 76.25 758 GLY A N 1
ATOM 6062 C CA . GLY A 1 758 ? -4.193 14.991 51.930 1.00 76.25 758 GLY A CA 1
ATOM 6063 C C . GLY A 1 758 ? -2.942 14.264 51.409 1.00 76.25 758 GLY A C 1
ATOM 6064 O O . GLY A 1 758 ? -2.859 13.979 50.215 1.00 76.25 758 GLY A O 1
ATOM 6065 N N . ARG A 1 759 ? -1.954 13.982 52.267 1.00 77.62 759 ARG A N 1
ATOM 6066 C CA . ARG A 1 759 ? -0.813 13.109 51.963 1.00 77.62 759 ARG A CA 1
ATOM 6067 C C . ARG A 1 759 ? -1.155 11.625 52.074 1.00 77.62 759 ARG A C 1
ATOM 6069 O O . ARG A 1 759 ? -0.488 10.826 51.420 1.00 77.62 759 ARG A O 1
ATOM 6076 N N . TYR A 1 760 ? -2.152 11.262 52.878 1.00 80.06 760 TYR A N 1
ATOM 6077 C CA . TYR A 1 760 ? -2.518 9.873 53.130 1.00 80.06 760 TYR A CA 1
ATOM 6078 C C . TYR A 1 760 ? -3.691 9.418 52.258 1.00 80.06 760 TYR A C 1
ATOM 6080 O O . TYR A 1 760 ? -4.660 10.139 52.034 1.00 80.06 760 TYR A O 1
ATOM 6088 N N . LEU A 1 761 ? -3.600 8.180 51.783 1.00 84.19 761 LEU A N 1
ATOM 6089 C CA . LEU A 1 761 ? -4.636 7.461 51.057 1.00 84.19 761 LEU A CA 1
ATOM 6090 C C . LEU A 1 761 ? -4.969 6.184 51.825 1.00 84.19 761 LEU A C 1
ATOM 6092 O O . LEU A 1 761 ? -4.072 5.437 52.213 1.00 84.19 761 LEU A O 1
ATOM 6096 N N . LEU A 1 762 ? -6.257 5.915 52.015 1.00 88.88 762 LEU A N 1
ATOM 6097 C CA . LEU A 1 762 ? -6.743 4.686 52.640 1.00 88.88 762 LEU A CA 1
ATOM 6098 C C . LEU A 1 762 ? -6.585 3.540 51.629 1.00 88.88 762 LEU A C 1
ATOM 6100 O O . LEU A 1 762 ? -7.299 3.496 50.631 1.00 88.88 762 LEU A O 1
ATOM 6104 N N . GLN A 1 763 ? -5.601 2.662 51.841 1.00 81.25 763 GLN A N 1
ATOM 6105 C CA . GLN A 1 763 ? -5.170 1.678 50.835 1.00 81.25 763 GLN A CA 1
ATOM 6106 C C . GLN A 1 763 ? -5.659 0.262 51.125 1.00 81.25 763 GLN A C 1
ATOM 6108 O O . GLN A 1 763 ? -5.893 -0.511 50.196 1.00 81.25 763 GLN A O 1
ATOM 6113 N N . LYS A 1 764 ? -5.753 -0.116 52.404 1.00 87.62 764 LYS A N 1
ATOM 6114 C CA . LYS A 1 764 ? -5.920 -1.523 52.779 1.00 87.62 764 LYS A CA 1
ATOM 6115 C C . LYS A 1 764 ? -6.692 -1.677 54.077 1.00 87.62 764 LYS A C 1
ATOM 6117 O O . LYS A 1 764 ? -6.399 -0.981 55.038 1.00 87.62 764 LYS A O 1
ATOM 6122 N N . LEU A 1 765 ? -7.603 -2.642 54.122 1.00 89.69 765 LEU A N 1
ATOM 6123 C CA . LEU A 1 765 ? -8.214 -3.131 55.354 1.00 89.69 765 LEU A CA 1
ATOM 6124 C C . LEU A 1 765 ? -7.639 -4.518 55.659 1.00 89.69 765 LEU A C 1
ATOM 6126 O O . LEU A 1 765 ? -7.565 -5.367 54.771 1.00 89.69 765 LEU A O 1
ATOM 6130 N N . ILE A 1 766 ? -7.170 -4.733 56.884 1.00 87.94 766 ILE A N 1
ATOM 6131 C CA . ILE A 1 766 ? -6.544 -5.985 57.314 1.00 87.94 766 ILE A CA 1
ATOM 6132 C C . ILE A 1 766 ? -7.392 -6.583 58.441 1.00 87.94 766 ILE A C 1
ATOM 6134 O O . ILE A 1 766 ? -7.437 -5.974 59.511 1.00 87.94 766 ILE A O 1
ATOM 6138 N N . PRO A 1 767 ? -8.021 -7.755 58.251 1.00 84.12 767 PRO A N 1
ATOM 6139 C CA . PRO A 1 767 ? -8.738 -8.432 59.328 1.00 84.12 767 PRO A CA 1
ATOM 6140 C C . PRO A 1 767 ? -7.775 -8.912 60.427 1.00 84.12 767 PRO A C 1
ATOM 6142 O O . PRO A 1 767 ? -6.654 -9.359 60.147 1.00 84.12 767 PRO A O 1
ATOM 6145 N N . LYS A 1 768 ? -8.213 -8.812 61.683 1.00 88.50 768 LYS A N 1
ATOM 6146 C CA . LYS A 1 768 ? -7.607 -9.394 62.893 1.00 88.50 768 LYS A CA 1
ATOM 6147 C C . LYS A 1 768 ? -8.681 -10.173 63.657 1.00 88.50 768 LYS A C 1
ATOM 6149 O O . LYS A 1 768 ? -9.856 -10.064 63.338 1.00 88.50 768 LYS A O 1
ATOM 6154 N N . GLU A 1 769 ? -8.274 -10.961 64.653 1.00 76.62 769 GLU A N 1
ATOM 6155 C CA . GLU A 1 769 ? -9.181 -11.878 65.369 1.00 76.62 769 GLU A CA 1
ATOM 6156 C C . GLU A 1 769 ? -10.410 -11.181 65.987 1.00 76.62 769 GLU A C 1
ATOM 6158 O O . GLU A 1 769 ? -11.488 -11.762 65.975 1.00 76.62 769 GLU A O 1
ATOM 6163 N N . GLU A 1 770 ? -10.279 -9.933 66.461 1.00 81.19 770 GLU A N 1
ATOM 6164 C CA . GLU A 1 770 ? -11.377 -9.188 67.117 1.00 81.19 770 GLU A CA 1
ATOM 6165 C C . GLU A 1 770 ? -11.621 -7.775 66.544 1.00 81.19 770 GLU A C 1
ATOM 6167 O O . GLU A 1 770 ? -12.456 -7.028 67.050 1.00 81.19 770 GLU A O 1
ATOM 6172 N N . HIS A 1 771 ? -10.871 -7.358 65.521 1.00 88.56 771 HIS A N 1
ATOM 6173 C CA . HIS A 1 771 ? -10.949 -6.009 64.945 1.00 88.56 771 HIS A CA 1
ATOM 6174 C C . HIS A 1 771 ? -10.335 -5.971 63.542 1.00 88.56 771 HIS A C 1
ATOM 6176 O O . HIS A 1 771 ? -9.815 -6.965 63.042 1.00 88.56 771 HIS A O 1
ATOM 6182 N N . TYR A 1 772 ? -10.335 -4.801 62.914 1.00 90.69 772 TYR A N 1
ATOM 6183 C CA . TYR A 1 772 ? -9.724 -4.570 61.612 1.00 90.69 772 TYR A CA 1
ATOM 6184 C C . TYR A 1 772 ? -8.719 -3.433 61.693 1.00 90.69 772 TYR A C 1
ATOM 6186 O O . TYR A 1 772 ? -8.847 -2.522 62.505 1.00 90.69 772 TYR A O 1
ATOM 6194 N N . ILE A 1 773 ? -7.702 -3.479 60.838 1.00 93.31 773 ILE A N 1
ATOM 6195 C CA . ILE A 1 773 ? -6.725 -2.402 60.704 1.00 93.31 773 ILE A CA 1
ATOM 6196 C C . ILE A 1 773 ? -6.881 -1.778 59.324 1.00 93.31 773 ILE A C 1
ATOM 6198 O O . ILE A 1 773 ? -6.558 -2.404 58.313 1.00 93.31 773 ILE A O 1
ATOM 6202 N N . LEU A 1 774 ? -7.351 -0.535 59.286 1.00 94.19 774 LEU A N 1
ATOM 6203 C CA . LEU A 1 774 ? -7.363 0.298 58.094 1.00 94.19 774 LEU A CA 1
ATOM 6204 C C . LEU A 1 774 ? -6.015 1.016 57.973 1.00 94.19 774 LEU A C 1
ATOM 6206 O O . LEU A 1 774 ? -5.656 1.861 58.792 1.00 94.19 774 LEU A O 1
ATOM 6210 N N . LEU A 1 775 ? -5.252 0.653 56.949 1.00 92.06 775 LEU A N 1
ATOM 6211 C CA . LEU A 1 775 ? -3.943 1.212 56.658 1.00 92.06 775 LEU A CA 1
ATOM 6212 C C . LEU A 1 775 ? -4.078 2.413 55.717 1.00 92.06 775 LEU A C 1
ATOM 6214 O O . LEU A 1 775 ? -4.570 2.290 54.588 1.00 92.06 775 LEU A O 1
ATOM 6218 N N . ALA A 1 776 ? -3.587 3.557 56.178 1.00 89.94 776 ALA A N 1
ATOM 6219 C CA . ALA A 1 776 ? -3.430 4.761 55.387 1.00 89.94 776 ALA A CA 1
ATOM 6220 C C . ALA A 1 776 ? -1.958 4.943 55.009 1.00 89.94 776 ALA A C 1
ATOM 6222 O O . ALA A 1 776 ? -1.088 5.090 55.871 1.00 89.94 776 ALA A O 1
ATOM 6223 N N . GLU A 1 777 ? -1.670 4.940 53.713 1.00 83.81 777 GLU A N 1
ATOM 6224 C CA . GLU A 1 777 ? -0.315 5.077 53.185 1.00 83.81 777 GLU A CA 1
ATOM 6225 C C . GLU A 1 777 ? -0.145 6.408 52.461 1.00 83.81 777 GLU A C 1
ATOM 6227 O O . GLU A 1 777 ? -1.091 6.999 51.948 1.00 83.81 777 GLU A O 1
ATOM 6232 N N . THR A 1 778 ? 1.090 6.878 52.411 1.00 75.94 778 THR A N 1
ATOM 6233 C CA . THR A 1 778 ? 1.490 8.158 51.831 1.00 75.94 778 THR A CA 1
ATOM 6234 C C . THR A 1 778 ? 2.440 7.906 50.673 1.00 75.94 778 THR A C 1
ATOM 6236 O O . THR A 1 778 ? 3.285 7.013 50.721 1.00 75.94 778 THR A O 1
ATOM 6239 N N . ALA A 1 779 ? 2.313 8.701 49.611 1.00 49.84 779 ALA A N 1
ATOM 6240 C CA . ALA A 1 779 ? 3.237 8.646 48.479 1.00 49.84 779 ALA A CA 1
ATOM 6241 C C . ALA A 1 779 ? 4.591 9.321 48.782 1.00 49.84 779 ALA A C 1
ATOM 6243 O O . ALA A 1 779 ? 5.513 9.253 47.963 1.00 49.84 779 ALA A O 1
ATOM 6244 N N . TYR A 1 780 ? 4.714 9.991 49.931 1.00 52.91 780 TYR A N 1
ATOM 6245 C CA . TYR A 1 780 ? 5.916 10.702 50.347 1.00 52.91 780 TYR A CA 1
ATOM 6246 C C . TYR A 1 780 ? 6.814 9.790 51.197 1.00 52.91 780 TYR A C 1
ATOM 6248 O O . TYR A 1 780 ? 6.396 9.251 52.217 1.00 52.91 780 TYR A O 1
ATOM 6256 N N . MET A 1 781 ? 8.071 9.627 50.772 1.00 48.62 781 MET A N 1
ATOM 6257 C CA . MET A 1 781 ? 9.054 8.697 51.364 1.00 48.62 781 MET A CA 1
ATOM 6258 C C . MET A 1 781 ? 9.443 9.017 52.820 1.00 48.62 781 MET A C 1
ATOM 6260 O O . MET A 1 781 ? 10.085 8.202 53.475 1.00 48.62 781 MET A O 1
ATOM 6264 N N . ASP A 1 782 ? 9.103 10.202 53.322 1.00 66.75 782 ASP A N 1
ATOM 6265 C CA . ASP A 1 782 ? 9.457 10.708 54.651 1.00 66.75 782 ASP A CA 1
ATOM 6266 C C . ASP A 1 782 ? 8.362 10.497 55.710 1.00 66.75 782 ASP A C 1
ATOM 6268 O O . ASP A 1 782 ? 8.573 10.802 56.885 1.00 66.75 782 ASP A O 1
ATOM 6272 N N . THR A 1 783 ? 7.198 9.968 55.326 1.00 67.56 783 THR A N 1
ATOM 6273 C CA . THR A 1 783 ? 6.042 9.812 56.215 1.00 67.56 783 THR A CA 1
ATOM 6274 C C . THR A 1 783 ? 5.688 8.334 56.403 1.00 67.56 783 THR A C 1
ATOM 6276 O O . THR A 1 783 ? 5.690 7.544 55.462 1.00 67.56 783 THR A O 1
ATOM 6279 N N . LYS A 1 784 ? 5.463 7.920 57.658 1.00 80.38 784 LYS A N 1
ATOM 6280 C CA . LYS A 1 784 ? 5.171 6.519 58.004 1.00 80.38 784 LYS A CA 1
ATOM 6281 C C . LYS A 1 784 ? 3.688 6.208 57.768 1.00 80.38 784 LYS A C 1
ATOM 6283 O O . LYS A 1 784 ? 2.871 7.082 58.042 1.00 80.38 784 LYS A O 1
ATOM 6288 N N . PRO A 1 785 ? 3.326 4.983 57.343 1.00 86.81 785 PRO A N 1
ATOM 6289 C CA . PRO A 1 785 ? 1.930 4.561 57.275 1.00 86.81 785 PRO A CA 1
ATOM 6290 C C . PRO A 1 785 ? 1.217 4.732 58.619 1.00 86.81 785 PRO A C 1
ATOM 6292 O O . PRO A 1 785 ? 1.799 4.460 59.673 1.00 86.81 785 PRO A O 1
ATOM 6295 N N . ILE A 1 786 ? -0.046 5.146 58.571 1.00 93.38 786 ILE A N 1
ATOM 6296 C CA . ILE A 1 786 ? -0.923 5.237 59.740 1.00 93.38 786 ILE A CA 1
ATOM 6297 C C . ILE A 1 786 ? -1.816 3.999 59.752 1.00 93.38 786 ILE A C 1
ATOM 6299 O O . ILE A 1 786 ? -2.374 3.610 58.729 1.00 93.38 786 ILE A O 1
ATOM 6303 N N . SER A 1 787 ? -1.926 3.358 60.911 1.00 94.50 787 SER A N 1
ATOM 6304 C CA . SER A 1 787 ? -2.833 2.232 61.137 1.00 94.50 787 SER A CA 1
ATOM 6305 C C . SER A 1 787 ? -3.983 2.703 62.014 1.00 94.50 787 SER A C 1
ATOM 6307 O O . SER A 1 787 ? -3.741 3.195 63.113 1.00 94.50 787 SER A O 1
ATOM 6309 N N . ILE A 1 788 ? -5.210 2.564 61.523 1.00 96.12 788 ILE A N 1
ATOM 6310 C CA . ILE A 1 788 ? -6.437 2.911 62.238 1.00 96.12 788 ILE A CA 1
ATOM 6311 C C . ILE A 1 788 ? -7.127 1.604 62.619 1.00 96.12 788 ILE A C 1
ATOM 6313 O O . ILE A 1 788 ? -7.424 0.789 61.745 1.00 96.12 788 ILE A O 1
ATOM 6317 N N . THR A 1 789 ? -7.361 1.389 63.908 1.00 95.38 789 THR A N 1
ATOM 6318 C CA . THR A 1 789 ? -8.102 0.219 64.386 1.00 95.38 789 THR A CA 1
ATOM 6319 C C . THR A 1 789 ? -9.598 0.481 64.262 1.00 95.38 789 THR A C 1
ATOM 6321 O O . THR A 1 789 ? -10.075 1.494 64.757 1.00 95.38 789 THR A O 1
ATOM 6324 N N . LEU A 1 790 ? -10.319 -0.430 63.613 1.00 91.94 790 LEU A N 1
ATOM 6325 C CA . LEU A 1 790 ? -11.769 -0.397 63.450 1.00 91.94 790 LEU A CA 1
ATOM 6326 C C . LEU A 1 790 ? -12.385 -1.604 64.150 1.00 91.94 790 LEU A C 1
ATOM 6328 O O . LEU A 1 790 ? -11.948 -2.738 63.941 1.00 91.94 790 LEU A O 1
ATOM 6332 N N . THR A 1 791 ? -13.402 -1.367 64.967 1.00 88.69 791 THR A N 1
ATOM 6333 C CA . THR A 1 791 ? -14.230 -2.427 65.547 1.00 88.69 791 THR A CA 1
ATOM 6334 C C . THR A 1 791 ? -15.202 -2.995 64.504 1.00 88.69 791 THR A C 1
ATOM 6336 O O . THR A 1 791 ? -15.391 -2.429 63.423 1.00 88.69 791 THR A O 1
ATOM 6339 N N . ASN A 1 792 ? -15.852 -4.119 64.819 1.00 79.75 792 ASN A N 1
ATOM 6340 C CA . ASN A 1 792 ? -16.933 -4.649 63.977 1.00 79.75 792 ASN A CA 1
ATOM 6341 C C . ASN A 1 792 ? -18.098 -3.652 63.854 1.00 79.75 792 ASN A C 1
ATOM 6343 O O . ASN A 1 792 ? -18.697 -3.536 62.786 1.00 79.75 792 ASN A O 1
ATOM 6347 N N . GLU A 1 793 ? -18.380 -2.904 64.924 1.00 81.19 793 GLU A N 1
ATOM 6348 C CA . GLU A 1 793 ? -19.414 -1.867 64.949 1.00 81.19 793 GLU A CA 1
ATOM 6349 C C . GLU A 1 793 ? -19.053 -0.692 64.029 1.00 81.19 793 GLU A C 1
ATOM 6351 O O . GLU A 1 793 ? -19.890 -0.250 63.243 1.00 81.19 793 GLU A O 1
ATOM 6356 N N . ASP A 1 794 ? -17.788 -0.259 64.030 1.00 87.81 794 ASP A N 1
ATOM 6357 C CA . ASP A 1 794 ? -17.294 0.782 63.120 1.00 87.81 794 ASP A CA 1
ATOM 6358 C C . ASP A 1 794 ? -17.473 0.381 61.655 1.00 87.81 794 ASP A C 1
ATOM 6360 O O . ASP A 1 794 ? -17.973 1.159 60.841 1.00 87.81 794 ASP A O 1
ATOM 6364 N N . LEU A 1 795 ? -17.094 -0.850 61.303 1.00 84.88 795 LEU A N 1
ATOM 6365 C CA . LEU A 1 795 ? -17.269 -1.339 59.939 1.00 84.88 795 LEU A CA 1
ATOM 6366 C C . LEU A 1 795 ? -18.739 -1.462 59.560 1.00 84.88 795 LEU A C 1
ATOM 6368 O O . LEU A 1 795 ? -19.102 -1.102 58.441 1.00 84.88 795 LEU A O 1
ATOM 6372 N N . TYR A 1 796 ? -19.587 -1.918 60.480 1.00 81.81 796 TYR A N 1
ATOM 6373 C CA . TYR A 1 796 ? -21.017 -1.991 60.228 1.00 81.81 796 TYR A CA 1
ATOM 6374 C C . TYR A 1 796 ? -21.619 -0.609 59.960 1.00 81.81 796 TYR A C 1
ATOM 6376 O O . TYR A 1 796 ? -22.322 -0.420 58.966 1.00 81.81 796 TYR A O 1
ATOM 6384 N N . LEU A 1 797 ? -21.272 0.386 60.779 1.00 84.00 797 LEU A N 1
ATOM 6385 C CA . LEU A 1 797 ? -21.695 1.773 60.589 1.00 84.00 797 LEU A CA 1
ATOM 6386 C C . LEU A 1 797 ? -21.223 2.343 59.249 1.00 84.00 797 LEU A C 1
ATOM 6388 O O . LEU A 1 797 ? -21.960 3.092 58.605 1.00 84.00 797 LEU A O 1
ATOM 6392 N N . LEU A 1 798 ? -20.012 1.994 58.813 1.00 89.25 798 LEU A N 1
ATOM 6393 C CA . LEU A 1 798 ? -19.502 2.415 57.513 1.00 89.25 798 LEU A CA 1
ATOM 6394 C C . LEU A 1 798 ? -20.263 1.755 56.356 1.00 89.25 798 LEU A C 1
ATOM 6396 O O . LEU A 1 798 ? -20.608 2.454 55.405 1.00 89.25 798 LEU A O 1
ATOM 6400 N N . LEU A 1 799 ? -20.566 0.456 56.446 1.00 86.75 799 LEU A N 1
ATOM 6401 C CA . LEU A 1 799 ? -21.355 -0.261 55.439 1.00 86.75 799 LEU A CA 1
ATOM 6402 C C . LEU A 1 799 ? -22.779 0.293 55.325 1.00 86.75 799 LEU A C 1
ATOM 6404 O O . LEU A 1 799 ? -23.252 0.512 54.215 1.00 86.75 799 LEU A O 1
ATOM 6408 N N . LEU A 1 800 ? -23.437 0.605 56.446 1.00 81.19 800 LEU A N 1
ATOM 6409 C CA . LEU A 1 800 ? -24.776 1.213 56.452 1.00 81.19 800 LEU A CA 1
ATOM 6410 C C . LEU A 1 800 ? -24.818 2.596 55.782 1.00 81.19 800 LEU A C 1
ATOM 6412 O O . LEU A 1 800 ? -25.870 3.042 55.330 1.00 81.19 800 LEU A O 1
ATOM 6416 N N . ARG A 1 801 ? -23.680 3.294 55.715 1.00 83.38 801 ARG A N 1
ATOM 6417 C CA . ARG A 1 801 ? -23.561 4.603 55.054 1.00 83.38 801 ARG A CA 1
ATOM 6418 C C . ARG A 1 801 ? -23.215 4.500 53.572 1.00 83.38 801 ARG A C 1
ATOM 6420 O O . ARG A 1 801 ? -23.238 5.523 52.881 1.00 83.38 801 ARG A O 1
ATOM 6427 N N . MET A 1 802 ? -22.877 3.310 53.079 1.00 84.94 802 MET A N 1
ATOM 6428 C CA . MET A 1 802 ? -22.566 3.118 51.670 1.00 84.94 802 MET A CA 1
ATOM 6429 C C . MET A 1 802 ? -23.835 3.232 50.816 1.00 84.94 802 MET A C 1
ATOM 6431 O O . MET A 1 802 ? -24.898 2.762 51.218 1.00 84.94 802 MET A O 1
ATOM 6435 N N . PRO A 1 803 ? -23.748 3.839 49.619 1.00 80.69 803 PRO A N 1
ATOM 6436 C CA . PRO A 1 803 ? -24.826 3.759 48.641 1.00 80.69 803 PRO A CA 1
ATOM 6437 C C . PRO A 1 803 ? -25.147 2.296 48.311 1.00 80.69 803 PRO A C 1
ATOM 6439 O O . PRO A 1 803 ? -24.229 1.492 48.142 1.00 80.69 803 PRO A O 1
ATOM 6442 N N . GLN A 1 804 ? -26.435 1.958 48.185 1.00 73.69 804 GLN A N 1
ATOM 6443 C CA . GLN A 1 804 ? -26.884 0.586 47.910 1.00 73.69 804 GLN A CA 1
ATOM 6444 C C . GLN A 1 804 ? -26.273 0.039 46.611 1.00 73.69 804 GLN A C 1
ATOM 6446 O O . GLN A 1 804 ? -25.953 -1.140 46.537 1.00 73.69 804 GLN A O 1
ATOM 6451 N N . GLU A 1 805 ? -26.031 0.883 45.601 1.00 75.25 805 GLU A N 1
ATOM 6452 C CA . GLU A 1 805 ? -25.352 0.466 44.367 1.00 75.25 805 GLU A CA 1
ATOM 6453 C C . GLU A 1 805 ? -23.899 -0.011 44.552 1.00 75.25 805 GLU A C 1
ATOM 6455 O O . GLU A 1 805 ? -23.345 -0.606 43.632 1.00 75.25 805 GLU A O 1
ATOM 6460 N N . MET A 1 806 ? -23.271 0.242 45.707 1.00 76.56 806 MET A N 1
ATOM 6461 C CA . MET A 1 806 ? -21.917 -0.227 46.027 1.00 76.56 806 MET A CA 1
ATOM 6462 C C . MET A 1 806 ? -21.895 -1.560 46.788 1.00 76.56 806 MET A C 1
ATOM 6464 O O . MET A 1 806 ? -20.810 -2.085 47.038 1.00 76.56 806 MET A O 1
ATOM 6468 N N . LEU A 1 807 ? -23.055 -2.078 47.192 1.00 78.25 807 LEU A N 1
ATOM 6469 C CA . LEU A 1 807 ? -23.197 -3.290 47.993 1.00 78.25 807 LEU A CA 1
ATOM 6470 C C . LEU A 1 807 ? -23.857 -4.370 47.125 1.00 78.25 807 LEU A C 1
ATOM 6472 O O . LEU A 1 807 ? -25.077 -4.418 47.005 1.00 78.25 807 LEU A O 1
ATOM 6476 N N . GLU A 1 808 ? -23.033 -5.192 46.471 1.00 65.50 808 GLU A N 1
ATOM 6477 C CA . GLU A 1 808 ? -23.487 -6.145 45.444 1.00 65.50 808 GLU A CA 1
ATOM 6478 C C . GLU A 1 808 ? -24.385 -7.267 46.017 1.00 65.50 808 GLU A C 1
ATOM 6480 O O . GLU A 1 808 ? -25.328 -7.668 45.339 1.00 65.50 808 GLU A O 1
ATOM 6485 N N . ASP A 1 809 ? -24.201 -7.652 47.291 1.00 69.81 809 ASP A N 1
ATOM 6486 C CA . ASP A 1 809 ? -24.900 -8.776 47.950 1.00 69.81 809 ASP A CA 1
ATOM 6487 C C . ASP A 1 809 ? -25.685 -8.383 49.222 1.00 69.81 809 ASP A C 1
ATOM 6489 O O . ASP A 1 809 ? -25.802 -9.159 50.181 1.00 69.81 809 ASP A O 1
ATOM 6493 N N . CYS A 1 810 ? -26.234 -7.161 49.254 1.00 79.06 810 CYS A N 1
ATOM 6494 C CA . CYS A 1 810 ? -27.124 -6.718 50.330 1.00 79.06 810 CYS A CA 1
ATOM 6495 C C . CYS A 1 810 ? -28.560 -6.470 49.849 1.00 79.06 810 CYS A C 1
ATOM 6497 O O . CYS A 1 810 ? -28.813 -6.051 48.718 1.00 79.06 810 CYS A O 1
ATOM 6499 N N . TYR A 1 811 ? -29.515 -6.690 50.750 1.00 80.44 811 TYR A N 1
ATOM 6500 C CA . TYR A 1 811 ? -30.934 -6.444 50.506 1.00 80.44 811 TYR A CA 1
ATOM 6501 C C . TYR A 1 811 ? -31.472 -5.456 51.526 1.00 80.44 811 TYR A C 1
ATOM 6503 O O . TYR A 1 811 ? -31.102 -5.506 52.699 1.00 80.44 811 TYR A O 1
ATOM 6511 N N . SER A 1 812 ? -32.385 -4.579 51.115 1.00 83.69 812 SER A N 1
ATOM 6512 C CA . SER A 1 812 ? -33.145 -3.815 52.098 1.00 83.69 812 SER A CA 1
ATOM 6513 C C . SER A 1 812 ? -34.122 -4.747 52.818 1.00 83.69 812 SER A C 1
ATOM 6515 O O . SER A 1 812 ? -34.852 -5.510 52.182 1.00 83.69 812 SER A O 1
ATOM 6517 N N . ALA A 1 813 ? -34.181 -4.669 54.148 1.00 84.06 813 ALA A N 1
ATOM 6518 C CA . ALA A 1 813 ? -35.168 -5.400 54.938 1.00 84.06 813 ALA A CA 1
ATOM 6519 C C . ALA A 1 813 ? -36.605 -5.106 54.471 1.00 84.06 813 ALA A C 1
ATOM 6521 O O . ALA A 1 813 ? -37.441 -6.007 54.433 1.00 84.06 813 ALA A O 1
ATOM 6522 N N . GLU A 1 814 ? -36.881 -3.866 54.055 1.00 82.44 814 GLU A N 1
ATOM 6523 C CA . GLU A 1 814 ? -38.189 -3.443 53.543 1.00 82.44 814 GLU A CA 1
ATOM 6524 C C . GLU A 1 814 ? -38.552 -4.114 52.215 1.00 82.44 814 GLU A C 1
ATOM 6526 O O . GLU A 1 814 ? -39.726 -4.371 51.967 1.00 82.44 814 GLU A O 1
ATOM 6531 N N . GLU A 1 815 ? -37.563 -4.431 51.376 1.00 83.62 815 GLU A N 1
ATOM 6532 C CA . GLU A 1 815 ? -37.769 -5.147 50.110 1.00 83.62 815 GLU A CA 1
ATOM 6533 C C . GLU A 1 815 ? -38.001 -6.646 50.352 1.00 83.62 815 GLU A C 1
ATOM 6535 O O . GLU A 1 815 ? -38.799 -7.278 49.655 1.00 83.62 815 GLU A O 1
ATOM 6540 N N . LEU A 1 816 ? -37.355 -7.212 51.377 1.00 87.31 816 LEU A N 1
ATOM 6541 C CA . LEU A 1 816 ? -37.482 -8.627 51.725 1.00 87.31 816 LEU A CA 1
ATOM 6542 C C . LEU A 1 816 ? -38.821 -8.974 52.375 1.00 87.31 816 LEU A C 1
ATOM 6544 O O . LEU A 1 816 ? -39.378 -10.029 52.083 1.00 87.31 816 LEU A O 1
ATOM 6548 N N . VAL A 1 817 ? -39.365 -8.114 53.239 1.00 90.94 817 VAL A N 1
ATOM 6549 C CA . VAL A 1 817 ? -40.634 -8.381 53.941 1.00 90.94 817 VAL A CA 1
ATOM 6550 C C . VAL A 1 817 ? -41.794 -8.732 52.987 1.00 90.94 817 VAL A C 1
ATOM 6552 O O . VAL A 1 817 ? -42.406 -9.787 53.175 1.00 90.94 817 VAL A O 1
ATOM 6555 N N . PRO A 1 818 ? -42.142 -7.924 51.965 1.00 86.94 818 PRO A N 1
ATOM 6556 C CA . PRO A 1 818 ? -43.232 -8.256 51.050 1.00 86.94 818 PRO A CA 1
ATOM 6557 C C . PRO A 1 818 ? -42.904 -9.471 50.175 1.00 86.94 818 PRO A C 1
ATOM 6559 O O . PRO A 1 818 ? -43.805 -10.249 49.859 1.00 86.94 818 PRO A O 1
ATOM 6562 N N . LEU A 1 819 ? -41.629 -9.664 49.819 1.00 84.94 819 LEU A N 1
ATOM 6563 C CA . LEU A 1 819 ? -41.177 -10.810 49.033 1.00 84.94 819 LEU A CA 1
ATOM 6564 C C . LEU A 1 819 ? -41.395 -12.124 49.791 1.00 84.94 819 LEU A C 1
ATOM 6566 O O . LEU A 1 819 ? -42.052 -13.031 49.286 1.00 84.94 819 LEU A O 1
ATOM 6570 N N . LEU A 1 820 ? -40.895 -12.200 51.024 1.00 90.62 820 LEU A N 1
ATOM 6571 C CA . LEU A 1 820 ? -41.022 -13.388 51.862 1.00 90.62 820 LEU A CA 1
ATOM 6572 C C . LEU A 1 820 ? -42.481 -13.644 52.254 1.00 90.62 820 LEU A C 1
ATOM 6574 O O . LEU A 1 820 ? -42.902 -14.794 52.297 1.00 90.62 820 LEU A O 1
ATOM 6578 N N . ASN A 1 821 ? -43.278 -12.592 52.471 1.00 90.25 821 ASN A N 1
ATOM 6579 C CA . ASN A 1 821 ? -44.717 -12.735 52.705 1.00 90.25 821 ASN A CA 1
ATOM 6580 C C . ASN A 1 821 ? -45.455 -13.352 51.511 1.00 90.25 821 ASN A C 1
ATOM 6582 O O . ASN A 1 821 ? -46.339 -14.181 51.713 1.00 90.25 821 ASN A O 1
ATOM 6586 N N . LYS A 1 822 ? -45.108 -12.970 50.272 1.00 87.69 822 LYS A N 1
ATOM 6587 C CA . LYS A 1 822 ? -45.747 -13.506 49.056 1.00 87.69 822 LYS A CA 1
ATOM 6588 C C . LYS A 1 822 ? -45.543 -15.017 48.911 1.00 87.69 822 LYS A C 1
ATOM 6590 O O . LYS A 1 822 ? -46.409 -15.688 48.355 1.00 87.69 822 LYS A O 1
ATOM 6595 N N . SER A 1 823 ? -44.426 -15.524 49.422 1.00 87.56 823 SER A N 1
ATOM 6596 C CA . SER A 1 823 ? -44.032 -16.931 49.321 1.00 87.56 823 SER A CA 1
ATOM 6597 C C . SER A 1 823 ? -44.088 -17.675 50.662 1.00 87.56 823 SER A C 1
ATOM 6599 O O . SER A 1 823 ? -43.559 -18.780 50.769 1.00 87.56 823 SER A O 1
ATOM 6601 N N . LEU A 1 824 ? -44.722 -17.100 51.693 1.00 88.31 824 LEU A N 1
ATOM 6602 C CA . LEU A 1 824 ? -44.829 -17.705 53.023 1.00 88.31 824 LEU A CA 1
ATOM 6603 C C . LEU A 1 824 ? -45.588 -19.042 52.941 1.00 88.31 824 LEU A C 1
ATOM 6605 O O . LEU A 1 824 ? -46.675 -19.108 52.369 1.00 88.31 824 LEU A O 1
ATOM 6609 N N . GLY A 1 825 ? -45.004 -20.116 53.483 1.00 82.56 825 GLY A N 1
ATOM 6610 C CA . GLY A 1 825 ? -45.490 -21.491 53.286 1.00 82.56 825 GLY A CA 1
ATOM 6611 C C . GLY A 1 825 ? -44.743 -22.278 52.199 1.00 82.56 825 GLY A C 1
ATOM 6612 O O . GLY A 1 825 ? -44.922 -23.491 52.098 1.00 82.56 825 GLY A O 1
ATOM 6613 N N . GLN A 1 826 ? -43.927 -21.605 51.378 1.00 85.19 826 GLN A N 1
ATOM 6614 C CA . GLN A 1 826 ? -43.159 -22.183 50.266 1.00 85.19 826 GLN A CA 1
ATOM 6615 C C . GLN A 1 826 ? -41.689 -21.726 50.258 1.00 85.19 826 GLN A C 1
ATOM 6617 O O . GLN A 1 826 ? -40.997 -21.865 49.253 1.00 85.19 826 GLN A O 1
ATOM 6622 N N . LEU A 1 827 ? -41.188 -21.190 51.373 1.00 86.38 827 LEU A N 1
ATOM 6623 C CA . LEU A 1 827 ? -39.840 -20.623 51.483 1.00 86.38 827 LEU A CA 1
ATOM 6624 C C . LEU A 1 827 ? -38.745 -21.694 51.593 1.00 86.38 827 LEU A C 1
ATOM 6626 O O . LEU A 1 827 ? -37.563 -21.362 51.591 1.00 86.38 827 LEU A O 1
ATOM 6630 N N . ARG A 1 828 ? -39.122 -22.974 51.720 1.00 87.06 828 ARG A N 1
ATOM 6631 C CA . ARG A 1 828 ? -38.226 -24.113 51.997 1.00 87.06 828 ARG A CA 1
ATOM 6632 C C . ARG A 1 828 ? -37.477 -23.964 53.322 1.00 87.06 828 ARG A C 1
ATOM 6634 O O . ARG A 1 828 ? -36.421 -24.558 53.530 1.00 87.06 828 ARG A O 1
ATOM 6641 N N . ILE A 1 829 ? -38.067 -23.216 54.248 1.00 87.31 829 ILE A N 1
ATOM 6642 C CA . ILE A 1 829 ? -37.570 -23.000 55.602 1.00 87.31 829 ILE A CA 1
ATOM 6643 C C . ILE A 1 829 ? -38.591 -23.626 56.540 1.00 87.31 829 ILE A C 1
ATOM 6645 O O . ILE A 1 829 ? -39.656 -23.060 56.782 1.00 87.31 829 ILE A O 1
ATOM 6649 N N . SER A 1 830 ? -38.266 -24.791 57.113 1.00 84.06 830 SER A N 1
ATOM 6650 C CA . SER A 1 830 ? -39.239 -25.587 57.879 1.00 84.06 830 SER A CA 1
ATOM 6651 C C . SER A 1 830 ? -39.912 -24.824 59.028 1.00 84.06 830 SER A C 1
ATOM 6653 O O . SER A 1 830 ? -41.007 -25.222 59.426 1.00 84.06 830 SER A O 1
ATOM 6655 N N . ALA A 1 831 ? -39.260 -23.816 59.610 1.00 84.62 831 ALA A N 1
ATOM 6656 C CA . ALA A 1 831 ? -39.830 -23.013 60.689 1.00 84.62 831 ALA A CA 1
ATOM 6657 C C . ALA A 1 831 ? -40.869 -21.995 60.189 1.00 84.62 831 ALA A C 1
ATOM 6659 O O . ALA A 1 831 ? -41.806 -21.702 60.920 1.00 84.62 831 ALA A O 1
ATOM 6660 N N . LEU A 1 832 ? -40.723 -21.495 58.957 1.00 87.88 832 LEU A N 1
ATOM 6661 C CA . LEU A 1 832 ? -41.642 -20.538 58.331 1.00 87.88 832 LEU A CA 1
ATOM 6662 C C . LEU A 1 832 ? -42.750 -21.243 57.540 1.00 87.88 832 LEU A C 1
ATOM 6664 O O . LEU A 1 832 ? -43.886 -20.786 57.541 1.00 87.88 832 LEU A O 1
ATOM 6668 N N . ASP A 1 833 ? -42.454 -22.395 56.934 1.00 86.44 833 ASP A N 1
ATOM 6669 C CA . ASP A 1 833 ? -43.416 -23.125 56.096 1.00 86.44 833 ASP A CA 1
ATOM 6670 C C . ASP A 1 833 ? -44.505 -23.856 56.894 1.00 86.44 833 ASP A C 1
ATOM 6672 O O . ASP A 1 833 ? -45.519 -24.275 56.342 1.00 86.44 833 ASP A O 1
ATOM 6676 N N . LYS A 1 834 ? -44.303 -24.021 58.205 1.00 84.69 834 LYS A N 1
ATOM 6677 C CA . LYS A 1 834 ? -45.282 -24.625 59.125 1.00 84.69 834 LYS A CA 1
ATOM 6678 C C . LYS A 1 834 ? -46.162 -23.594 59.828 1.00 84.69 834 LYS A C 1
ATOM 6680 O O . LYS A 1 834 ? -47.003 -23.982 60.639 1.00 84.69 834 LYS A O 1
ATOM 6685 N N . VAL A 1 835 ? -45.937 -22.305 59.581 1.00 85.56 835 VAL A N 1
ATOM 6686 C CA . VAL A 1 835 ? -46.697 -21.237 60.230 1.00 85.56 835 VAL A CA 1
ATOM 6687 C C . VAL A 1 835 ? -48.087 -21.161 59.597 1.00 85.56 835 VAL A C 1
ATOM 6689 O O . VAL A 1 835 ? -48.232 -21.275 58.381 1.00 85.56 835 VAL A O 1
ATOM 6692 N N . ASP A 1 836 ? -49.118 -20.996 60.428 1.00 82.88 836 ASP A N 1
ATOM 6693 C CA . ASP A 1 836 ? -50.490 -20.826 59.950 1.00 82.88 836 ASP A CA 1
ATOM 6694 C C . ASP A 1 836 ? -50.615 -19.583 59.053 1.00 82.88 836 ASP A C 1
ATOM 6696 O O . ASP A 1 836 ? -49.980 -18.554 59.295 1.00 82.88 836 ASP A O 1
ATOM 6700 N N . SER A 1 837 ? -51.494 -19.665 58.053 1.00 85.50 837 SER A N 1
ATOM 6701 C CA . SER A 1 837 ? -51.818 -18.575 57.122 1.00 85.50 837 SER A CA 1
ATOM 6702 C C . SER A 1 837 ? -52.258 -17.259 57.784 1.00 85.50 837 SER A C 1
ATOM 6704 O O . SER A 1 837 ? -52.293 -16.222 57.123 1.00 85.50 837 SER A O 1
ATOM 6706 N N . SER A 1 838 ? -52.606 -17.275 59.075 1.00 87.75 838 SER A N 1
ATOM 6707 C CA . SER A 1 838 ? -52.943 -16.084 59.847 1.00 87.75 838 SER A CA 1
ATOM 6708 C C . SER A 1 838 ? -51.746 -15.183 60.152 1.00 87.75 838 SER A C 1
ATOM 6710 O O . SER A 1 838 ? -51.969 -14.024 60.512 1.00 87.75 838 SER A O 1
ATOM 6712 N N . TYR A 1 839 ? -50.512 -15.684 60.055 1.00 91.00 839 TYR A N 1
ATOM 6713 C CA . TYR A 1 839 ? -49.291 -14.930 60.335 1.00 91.00 839 TYR A CA 1
ATOM 6714 C C . TYR A 1 839 ? -48.750 -14.209 59.103 1.00 91.00 839 TYR A C 1
ATOM 6716 O O . TYR A 1 839 ? -48.797 -14.714 57.986 1.00 91.00 839 TYR A O 1
ATOM 6724 N N . GLN A 1 840 ? -48.176 -13.032 59.336 1.00 92.81 840 GLN A N 1
ATOM 6725 C CA . GLN A 1 840 ? -47.457 -12.255 58.331 1.00 92.81 840 GLN A CA 1
ATOM 6726 C C . GLN A 1 840 ? -46.102 -11.834 58.883 1.00 92.81 840 GLN A C 1
ATOM 6728 O O . GLN A 1 840 ? -45.992 -11.458 60.050 1.00 92.81 840 GLN A O 1
ATOM 6733 N N . ILE A 1 841 ? -45.076 -11.877 58.039 1.00 94.38 841 ILE A N 1
ATOM 6734 C CA . ILE A 1 841 ? -43.758 -11.325 58.337 1.00 94.38 841 ILE A CA 1
ATOM 6735 C C . ILE A 1 841 ? -43.896 -9.806 58.443 1.00 94.38 841 ILE A C 1
ATOM 6737 O O . ILE A 1 841 ? -44.348 -9.150 57.508 1.00 94.38 841 ILE A O 1
ATOM 6741 N N . THR A 1 842 ? -43.496 -9.236 59.573 1.00 92.31 842 THR A N 1
ATOM 6742 C CA . THR A 1 842 ? -43.549 -7.788 59.818 1.00 92.31 842 THR A CA 1
ATOM 6743 C C . THR A 1 842 ? -42.177 -7.133 59.777 1.00 92.31 842 THR A C 1
ATOM 6745 O O . THR A 1 842 ? -42.090 -5.924 59.597 1.00 92.31 842 THR A O 1
ATOM 6748 N N . ALA A 1 843 ? -41.105 -7.904 59.978 1.00 91.00 843 ALA A N 1
ATOM 6749 C CA . ALA A 1 843 ? -39.741 -7.391 59.946 1.00 91.00 843 ALA A CA 1
ATOM 6750 C C . ALA A 1 843 ? -38.724 -8.492 59.626 1.00 91.00 843 ALA A C 1
ATOM 6752 O O . ALA A 1 843 ? -38.887 -9.639 60.049 1.00 91.00 843 ALA A O 1
ATOM 6753 N N . VAL A 1 844 ? -37.648 -8.096 58.949 1.00 91.38 844 VAL A N 1
ATOM 6754 C CA . VAL A 1 844 ? -36.410 -8.865 58.787 1.00 91.38 844 VAL A CA 1
ATOM 6755 C C . VAL A 1 844 ? -35.292 -8.022 59.394 1.00 91.38 844 VAL A C 1
ATOM 6757 O O . VAL A 1 844 ? -35.141 -6.859 59.030 1.00 91.38 844 VAL A O 1
ATOM 6760 N N . VAL A 1 845 ? -34.558 -8.561 60.362 1.00 89.50 845 VAL A N 1
ATOM 6761 C CA . VAL A 1 845 ? -33.576 -7.802 61.149 1.00 89.50 845 VAL A CA 1
ATOM 6762 C C . VAL A 1 845 ? -32.256 -8.554 61.198 1.00 89.50 845 VAL A C 1
ATOM 6764 O O . VAL A 1 845 ? -32.236 -9.768 61.385 1.00 89.50 845 VAL A O 1
ATOM 6767 N N . GLN A 1 846 ? -31.157 -7.820 61.075 1.00 87.06 846 GLN A N 1
ATOM 6768 C CA . GLN A 1 846 ? -29.811 -8.320 61.309 1.00 87.06 846 GLN A CA 1
ATOM 6769 C C . GLN A 1 846 ? -29.089 -7.316 62.214 1.00 87.06 846 GLN A C 1
ATOM 6771 O O . GLN A 1 846 ? -28.984 -6.137 61.878 1.00 87.06 846 GLN A O 1
ATOM 6776 N N . ASP A 1 847 ? -28.652 -7.766 63.390 1.00 76.19 847 ASP A N 1
ATOM 6777 C CA . ASP A 1 847 ? -28.050 -6.873 64.390 1.00 76.19 847 ASP A CA 1
ATOM 6778 C C . ASP A 1 847 ? -26.586 -6.534 64.062 1.00 76.19 847 ASP A C 1
ATOM 6780 O O . ASP A 1 847 ? -26.107 -5.462 64.419 1.00 76.19 847 ASP A O 1
ATOM 6784 N N . GLU A 1 848 ? -25.894 -7.420 63.340 1.00 77.75 848 GLU A N 1
ATOM 6785 C CA . GLU A 1 848 ? -24.510 -7.258 62.882 1.00 77.75 848 GLU A CA 1
ATOM 6786 C C . GLU A 1 848 ? -24.287 -8.000 61.542 1.00 77.75 848 GLU A C 1
ATOM 6788 O O . GLU A 1 848 ? -24.911 -9.043 61.327 1.00 77.75 848 GLU A O 1
ATOM 6793 N N . PRO A 1 849 ? -23.384 -7.552 60.644 1.00 72.62 849 PRO A N 1
ATOM 6794 C CA . PRO A 1 849 ? -23.205 -8.140 59.303 1.00 72.62 849 PRO A CA 1
ATOM 6795 C C . PRO A 1 849 ? -22.886 -9.640 59.282 1.00 72.62 849 PRO A C 1
ATOM 6797 O O . PRO A 1 849 ? -23.209 -10.349 58.328 1.00 72.62 849 PRO A O 1
ATOM 6800 N N . SER A 1 850 ? -22.218 -10.129 60.327 1.00 70.44 850 SER A N 1
ATOM 6801 C CA . SER A 1 850 ? -21.847 -11.537 60.494 1.00 70.44 850 SER A CA 1
ATOM 6802 C C . SER A 1 850 ? -22.905 -12.376 61.213 1.00 70.44 850 SER A C 1
ATOM 6804 O O . SER A 1 850 ? -22.784 -13.601 61.243 1.00 70.44 850 SER A O 1
ATOM 6806 N N . GLY A 1 851 ? -23.914 -11.735 61.802 1.00 79.88 851 GLY A N 1
ATOM 6807 C CA . GLY A 1 851 ? -24.895 -12.353 62.684 1.00 79.88 851 GLY A CA 1
ATOM 6808 C C . GLY A 1 851 ? -26.039 -13.042 61.934 1.00 79.88 851 GLY A C 1
ATOM 6809 O O . GLY A 1 851 ? -26.209 -12.845 60.723 1.00 79.88 851 GLY A O 1
ATOM 6810 N N . PRO A 1 852 ? -26.837 -13.861 62.644 1.00 85.12 852 PRO A N 1
ATOM 6811 C CA . PRO A 1 852 ? -28.023 -14.495 62.081 1.00 85.12 852 PRO A CA 1
ATOM 6812 C C . PRO A 1 852 ? -29.093 -13.456 61.719 1.00 85.12 852 PRO A C 1
ATOM 6814 O O . PRO A 1 852 ? -29.191 -12.394 62.337 1.00 85.12 852 PRO A O 1
ATOM 6817 N N . VAL A 1 853 ? -29.926 -13.786 60.734 1.00 90.69 853 VAL A N 1
ATOM 6818 C CA . VAL A 1 853 ? -31.035 -12.938 60.288 1.00 90.69 853 VAL A CA 1
ATOM 6819 C C . VAL A 1 853 ? -32.318 -13.375 60.980 1.00 90.69 853 VAL A C 1
ATOM 6821 O O . VAL A 1 853 ? -32.717 -14.535 60.902 1.00 90.69 853 VAL A O 1
ATOM 6824 N N . ARG A 1 854 ? -32.984 -12.443 61.659 1.00 93.06 854 ARG A N 1
ATOM 6825 C CA . ARG A 1 854 ? -34.184 -12.698 62.460 1.00 93.06 854 ARG A CA 1
ATOM 6826 C C . ARG A 1 854 ? -35.423 -12.205 61.729 1.00 93.06 854 ARG A C 1
ATOM 6828 O O . ARG A 1 854 ? -35.519 -11.035 61.365 1.00 93.06 854 ARG A O 1
ATOM 6835 N N . ILE A 1 855 ? -36.385 -13.097 61.530 1.00 93.12 855 ILE A N 1
ATOM 6836 C CA . ILE A 1 855 ? -37.661 -12.827 60.869 1.00 93.12 855 ILE A CA 1
ATOM 6837 C C . ILE A 1 855 ? -38.756 -12.824 61.929 1.00 93.12 855 ILE A C 1
ATOM 6839 O O . ILE A 1 855 ? -38.954 -13.818 62.627 1.00 93.12 855 ILE A O 1
ATOM 6843 N N . LYS A 1 856 ? -39.474 -11.706 62.045 1.00 93.69 856 LYS A N 1
ATOM 6844 C CA . LYS A 1 856 ? -40.577 -11.541 62.998 1.00 93.69 856 LYS A CA 1
ATOM 6845 C C . LYS A 1 856 ? -41.910 -11.678 62.285 1.00 93.69 856 LYS A C 1
ATOM 6847 O O . LYS A 1 856 ? -42.116 -11.033 61.258 1.00 93.69 856 LYS A O 1
ATOM 6852 N N . LEU A 1 857 ? -42.810 -12.475 62.851 1.00 94.75 857 LEU A N 1
ATOM 6853 C CA . LEU A 1 857 ? -44.150 -12.720 62.340 1.00 94.75 857 LEU A CA 1
ATOM 6854 C C . LEU A 1 857 ? -45.202 -12.341 63.381 1.00 94.75 857 LEU A C 1
ATOM 6856 O O . LEU A 1 857 ? -45.056 -12.649 64.564 1.00 94.75 857 LEU A O 1
ATOM 6860 N N . VAL A 1 858 ? -46.293 -11.728 62.930 1.00 92.81 858 VAL A N 1
ATOM 6861 C CA . VAL A 1 858 ? -47.441 -11.368 63.772 1.00 92.81 858 VAL A CA 1
ATOM 6862 C C . VAL A 1 858 ? -48.705 -11.982 63.186 1.00 92.81 858 VAL A C 1
ATOM 6864 O O . VAL A 1 858 ? -48.904 -11.962 61.973 1.00 92.81 858 VAL A O 1
ATOM 6867 N N . SER A 1 859 ? -49.555 -12.539 64.049 1.00 89.81 859 SER A N 1
ATOM 6868 C CA . SER A 1 859 ? -50.838 -13.106 63.639 1.00 89.81 859 SER A CA 1
ATOM 6869 C C . SER A 1 859 ? -51.919 -12.035 63.526 1.00 89.81 859 SER A C 1
ATOM 6871 O O . SER A 1 859 ? -52.038 -11.149 64.369 1.00 89.81 859 SER A O 1
ATOM 6873 N N . SER A 1 860 ? -52.757 -12.161 62.503 1.00 86.56 860 SER A N 1
ATOM 6874 C CA . SER A 1 860 ? -53.990 -11.384 62.339 1.00 86.56 860 SER A CA 1
ATOM 6875 C C . SER A 1 860 ? -55.118 -11.826 63.286 1.00 86.56 860 SER A C 1
ATOM 6877 O O . SER A 1 860 ? -56.100 -11.100 63.452 1.00 86.56 860 SER A O 1
ATOM 6879 N N . GLN A 1 861 ? -54.995 -12.991 63.933 1.00 87.19 861 GLN A N 1
ATOM 6880 C CA . GLN A 1 861 ? -55.958 -13.471 64.926 1.00 87.19 861 GLN A CA 1
ATOM 6881 C C . GLN A 1 861 ? -55.619 -12.929 66.321 1.00 87.19 861 GLN A C 1
ATOM 6883 O O . GLN A 1 861 ? -54.494 -13.074 66.802 1.00 87.19 861 GLN A O 1
ATOM 6888 N N . MET A 1 862 ? -56.605 -12.335 67.001 1.00 78.81 862 MET A N 1
ATOM 6889 C CA . MET A 1 862 ? -56.430 -11.875 68.383 1.00 78.81 862 MET A CA 1
ATOM 6890 C C . MET A 1 862 ? -56.141 -13.052 69.327 1.00 78.81 862 MET A C 1
ATOM 6892 O O . MET A 1 862 ? -56.902 -14.016 69.364 1.00 78.81 862 MET A O 1
ATOM 6896 N N . GLY A 1 863 ? -55.083 -12.928 70.134 1.00 82.19 863 GLY A N 1
ATOM 6897 C CA . GLY A 1 863 ? -54.716 -13.892 71.180 1.00 82.19 863 GLY A CA 1
ATOM 6898 C C . GLY A 1 863 ? -53.598 -14.873 70.815 1.00 82.19 863 GLY A C 1
ATOM 6899 O O . GLY A 1 863 ? -53.261 -15.710 71.646 1.00 82.19 863 GLY A O 1
ATOM 6900 N N . LEU A 1 864 ? -53.022 -14.776 69.612 1.00 87.19 864 LEU A N 1
ATOM 6901 C CA . LEU A 1 864 ? -51.826 -15.529 69.225 1.00 87.19 864 LEU A CA 1
ATOM 6902 C C . LEU A 1 864 ? -50.560 -14.679 69.393 1.00 87.19 864 LEU A C 1
ATOM 6904 O O . LEU A 1 864 ? -50.525 -13.523 68.966 1.00 87.19 864 LEU A O 1
ATOM 6908 N N . ASP A 1 865 ? -49.523 -15.265 69.995 1.00 89.25 865 ASP A N 1
ATOM 6909 C CA . ASP A 1 865 ? -48.252 -14.584 70.243 1.00 89.25 865 ASP A CA 1
ATOM 6910 C C . ASP A 1 865 ? -47.434 -14.403 68.945 1.00 89.25 865 ASP A C 1
ATOM 6912 O O . ASP A 1 865 ? -47.496 -15.257 68.046 1.00 89.25 865 ASP A O 1
ATOM 6916 N N . PRO A 1 866 ? -46.648 -13.312 68.826 1.00 90.38 866 PRO A N 1
ATOM 6917 C CA . PRO A 1 866 ? -45.672 -13.143 67.753 1.00 90.38 866 PRO A CA 1
ATOM 6918 C C . PRO A 1 866 ? -44.636 -14.271 67.735 1.00 90.38 866 PRO A C 1
ATOM 6920 O O . PRO A 1 866 ? -44.208 -14.754 68.782 1.00 90.38 866 PRO A O 1
ATOM 6923 N N . ILE A 1 867 ? -44.189 -14.647 66.538 1.00 92.12 867 ILE A N 1
ATOM 6924 C CA . ILE A 1 867 ? -43.152 -15.666 66.333 1.00 92.12 867 ILE A CA 1
ATOM 6925 C C . ILE A 1 867 ? -41.889 -14.973 65.819 1.00 92.12 867 ILE A C 1
ATOM 6927 O O . ILE A 1 867 ? -41.960 -14.115 64.941 1.00 92.12 867 ILE A O 1
ATOM 6931 N N . GLU A 1 868 ? -40.726 -15.354 66.340 1.00 93.88 868 GLU A N 1
ATOM 6932 C CA . GLU A 1 868 ? -39.423 -14.934 65.821 1.00 93.88 868 GLU A CA 1
ATOM 6933 C C . GLU A 1 868 ? -38.652 -16.173 65.357 1.00 93.88 868 GLU A C 1
ATOM 6935 O O . GLU A 1 868 ? -38.493 -17.134 66.111 1.00 93.88 868 GLU A O 1
ATOM 6940 N N . VAL A 1 869 ? -38.195 -16.160 64.106 1.00 92.38 869 VAL A N 1
ATOM 6941 C CA . VAL A 1 869 ? -37.391 -17.230 63.507 1.00 92.38 869 VAL A CA 1
ATOM 6942 C C . VAL A 1 869 ? -36.008 -16.679 63.202 1.00 92.38 869 VAL A C 1
ATOM 6944 O O . VAL A 1 869 ? -35.884 -15.660 62.529 1.00 92.38 869 VAL A O 1
ATOM 6947 N N . SER A 1 870 ? -34.969 -17.354 63.686 1.00 92.44 870 SER A N 1
ATOM 6948 C CA . SER A 1 870 ? -33.577 -16.986 63.428 1.00 92.44 870 SER A CA 1
ATOM 6949 C C . SER A 1 870 ? -33.005 -17.891 62.340 1.00 92.44 870 SER A C 1
ATOM 6951 O O . SER A 1 870 ? -33.089 -19.112 62.463 1.00 92.44 870 SER A O 1
ATOM 6953 N N . LEU A 1 871 ? -32.452 -17.297 61.287 1.00 90.50 871 LEU A N 1
ATOM 6954 C CA . LEU A 1 871 ? -31.864 -17.984 60.140 1.00 90.50 871 LEU A CA 1
ATOM 6955 C C . LEU A 1 871 ? -30.368 -17.706 60.066 1.00 90.50 871 LEU A C 1
ATOM 6957 O O . LEU A 1 871 ? -29.912 -16.586 60.311 1.00 90.50 871 LEU A O 1
ATOM 6961 N N . SER A 1 872 ? -29.596 -18.705 59.656 1.00 88.94 872 SER A N 1
ATOM 6962 C CA . SER A 1 872 ? -28.248 -18.455 59.157 1.00 88.94 872 SER A CA 1
ATOM 6963 C C . SER A 1 872 ? -28.294 -17.692 57.826 1.00 88.94 872 SER A C 1
ATOM 6965 O O . SER A 1 872 ? -29.282 -17.726 57.089 1.00 88.94 872 SER A O 1
ATOM 6967 N N . ARG A 1 873 ? -27.195 -17.010 57.489 1.00 86.06 873 ARG A N 1
ATOM 6968 C CA . ARG A 1 873 ? -27.073 -16.277 56.217 1.00 86.06 873 ARG A CA 1
ATOM 6969 C C . ARG A 1 873 ? -27.183 -17.202 55.006 1.00 86.06 873 ARG A C 1
ATOM 6971 O O . ARG A 1 873 ? -27.842 -16.841 54.041 1.00 86.06 873 ARG A O 1
ATOM 6978 N N . SER A 1 874 ? -26.619 -18.409 55.097 1.00 83.00 874 SER A N 1
ATOM 6979 C CA . SER A 1 874 ? -26.744 -19.436 54.059 1.00 83.00 874 SER A CA 1
ATOM 6980 C C . SER A 1 874 ? -28.190 -19.888 53.871 1.00 83.00 874 SER A C 1
ATOM 6982 O O . SER A 1 874 ? -28.651 -19.958 52.742 1.00 83.00 874 SER A O 1
ATOM 6984 N N . GLU A 1 875 ? -28.943 -20.111 54.955 1.00 87.62 875 GLU A N 1
ATOM 6985 C CA . GLU A 1 875 ? -30.358 -20.502 54.848 1.00 87.62 875 GLU A CA 1
ATOM 6986 C C . GLU A 1 875 ? -31.209 -19.413 54.183 1.00 87.62 875 GLU A C 1
ATOM 6988 O O . GLU A 1 875 ? -32.086 -19.721 53.375 1.00 87.62 875 GLU A O 1
ATOM 6993 N N . LEU A 1 876 ? -30.951 -18.136 54.490 1.00 89.31 876 LEU A N 1
ATOM 6994 C CA . LEU A 1 876 ? -31.646 -17.034 53.828 1.00 89.31 876 LEU A CA 1
ATOM 6995 C C . LEU A 1 876 ? -31.210 -16.876 52.365 1.00 89.31 876 LEU A C 1
ATOM 6997 O O . LEU A 1 876 ? -32.058 -16.647 51.506 1.00 89.31 876 LEU A O 1
ATOM 7001 N N . PHE A 1 877 ? -29.917 -17.014 52.069 1.00 85.56 877 PHE A N 1
ATOM 7002 C CA . PHE A 1 877 ? -29.395 -16.934 50.706 1.00 85.56 877 PHE A CA 1
ATOM 7003 C C . PHE A 1 877 ? -29.981 -18.034 49.813 1.00 85.56 877 PHE A C 1
ATOM 7005 O O . PHE A 1 877 ? -30.522 -17.728 48.751 1.00 85.56 877 PHE A O 1
ATOM 7012 N N . ASP A 1 878 ? -29.974 -19.286 50.275 1.00 85.12 878 ASP A N 1
ATOM 7013 C CA . ASP A 1 878 ? -30.545 -20.425 49.548 1.00 85.12 878 ASP A CA 1
ATOM 7014 C C . ASP A 1 878 ? -32.050 -20.229 49.294 1.00 85.12 878 ASP A C 1
ATOM 7016 O O . ASP A 1 878 ? -32.552 -20.506 48.199 1.00 85.12 878 ASP A O 1
ATOM 7020 N N . CYS A 1 879 ? -32.770 -19.682 50.282 1.00 87.56 879 CYS A N 1
ATOM 7021 C CA . CYS A 1 879 ? -34.174 -19.296 50.144 1.00 87.56 879 CYS A CA 1
ATOM 7022 C C . CYS A 1 879 ? -34.361 -18.265 49.019 1.00 87.56 879 CYS A C 1
ATOM 7024 O O . CYS A 1 879 ? -35.119 -18.512 48.077 1.00 87.56 879 CYS A O 1
ATOM 7026 N N . LEU A 1 880 ? -33.628 -17.148 49.046 1.00 86.25 880 LEU A N 1
ATOM 7027 C CA . LEU A 1 880 ? -33.735 -16.093 48.030 1.00 86.25 880 LEU A CA 1
ATOM 7028 C C . LEU A 1 880 ? -33.314 -16.572 46.636 1.00 86.25 880 LEU A C 1
ATOM 7030 O O . LEU A 1 880 ? -33.957 -16.224 45.642 1.00 86.25 880 LEU A O 1
ATOM 7034 N N . GLN A 1 881 ? -32.287 -17.419 46.554 1.00 81.75 881 GLN A N 1
ATOM 7035 C CA . GLN A 1 881 ? -31.852 -18.010 45.295 1.00 81.75 881 GLN A CA 1
ATOM 7036 C C . GLN A 1 881 ? -32.953 -18.900 44.705 1.00 81.75 881 GLN A C 1
ATOM 7038 O O . GLN A 1 881 ? -33.265 -18.777 43.518 1.00 81.75 881 GLN A O 1
ATOM 7043 N N . SER A 1 882 ? -33.609 -19.724 45.529 1.00 82.12 882 SER A N 1
ATOM 7044 C CA . SER A 1 882 ? -34.731 -20.557 45.080 1.00 82.12 882 SER A CA 1
ATOM 7045 C C . SER A 1 882 ? -35.906 -19.725 44.548 1.00 82.12 882 SER A C 1
ATOM 7047 O O . SER A 1 882 ? -36.446 -20.041 43.490 1.00 82.12 882 SER A O 1
ATOM 7049 N N . LEU A 1 883 ? -36.223 -18.599 45.198 1.00 80.88 883 LEU A N 1
ATOM 7050 C CA . LEU A 1 883 ? -37.298 -17.693 44.778 1.00 80.88 883 LEU A CA 1
ATOM 7051 C C . LEU A 1 883 ? -37.005 -16.974 43.451 1.00 80.88 883 LEU A C 1
ATOM 7053 O O . LEU A 1 883 ? -37.932 -16.628 42.718 1.00 80.88 883 LEU A O 1
ATOM 7057 N N . SER A 1 884 ? -35.732 -16.749 43.119 1.00 72.75 884 SER A N 1
ATOM 7058 C CA . SER A 1 884 ? -35.345 -16.098 41.859 1.00 72.75 884 SER A CA 1
ATOM 7059 C C . SER A 1 884 ? -35.440 -17.013 40.634 1.00 72.75 884 SER A C 1
ATOM 7061 O O . SER A 1 884 ? -35.751 -16.547 39.540 1.00 72.75 884 SER A O 1
ATOM 7063 N N . GLN A 1 885 ? -35.225 -18.322 40.808 1.00 67.50 885 GLN A N 1
ATOM 7064 C CA . GLN A 1 885 ? -35.311 -19.307 39.724 1.00 67.50 885 GLN A CA 1
ATOM 7065 C C . GLN A 1 885 ? -36.759 -19.602 39.289 1.00 67.50 885 GLN A C 1
ATOM 7067 O O . GLN A 1 885 ? -36.975 -20.072 38.176 1.00 67.50 885 GLN A O 1
ATOM 7072 N N . GLU A 1 886 ? -37.753 -19.293 40.126 1.00 60.84 886 GLU A N 1
ATOM 7073 C CA . GLU A 1 886 ? -39.179 -19.577 39.893 1.00 60.84 886 GLU A CA 1
ATOM 7074 C C . GLU A 1 886 ? -39.935 -18.427 39.162 1.00 60.84 886 GLU A C 1
ATOM 7076 O O . GLU A 1 886 ? -41.140 -18.267 39.317 1.00 60.84 886 GLU A O 1
ATOM 7081 N N . GLU A 1 887 ? -39.247 -17.635 38.322 1.00 46.84 887 GLU A N 1
ATOM 7082 C CA . GLU A 1 887 ? -39.801 -16.552 37.463 1.00 46.84 887 GLU A CA 1
ATOM 7083 C C . GLU A 1 887 ? -40.393 -15.309 38.174 1.00 46.84 887 GLU A C 1
ATOM 7085 O O . GLU A 1 887 ? -41.080 -14.500 37.546 1.00 46.84 887 GLU A O 1
ATOM 7090 N N . ILE A 1 888 ? -40.101 -15.069 39.458 1.00 53.34 888 ILE A N 1
ATOM 7091 C CA . ILE A 1 888 ? -40.626 -13.883 40.175 1.00 53.34 888 ILE A CA 1
ATOM 7092 C C . ILE A 1 888 ? -39.579 -12.770 40.374 1.00 53.34 888 ILE A C 1
ATOM 7094 O O . ILE A 1 888 ? -39.954 -11.636 40.681 1.00 53.34 888 ILE A O 1
ATOM 7098 N N . PHE A 1 889 ? -38.285 -13.015 40.135 1.00 48.81 889 PHE A N 1
ATOM 7099 C CA . PHE A 1 889 ? -37.255 -11.991 40.342 1.00 48.81 889 PHE A CA 1
ATOM 7100 C C . PHE A 1 889 ? -36.015 -12.170 39.458 1.00 48.81 889 PHE A C 1
ATOM 7102 O O . PHE A 1 889 ? -35.462 -13.260 39.361 1.00 48.81 889 PHE A O 1
ATOM 7109 N N . THR A 1 890 ? -35.520 -11.073 38.882 1.00 43.19 890 THR A N 1
ATOM 7110 C CA . THR A 1 890 ? -34.138 -10.977 38.387 1.00 43.19 890 THR A CA 1
ATOM 7111 C C . THR A 1 890 ? -33.235 -10.615 39.560 1.00 43.19 890 THR A C 1
ATOM 7113 O O . THR A 1 890 ? -33.210 -9.453 39.969 1.00 43.19 890 THR A O 1
ATOM 7116 N N . LEU A 1 891 ? -32.475 -11.583 40.084 1.00 48.50 891 LEU A N 1
ATOM 7117 C CA . LEU A 1 891 ? -31.302 -11.262 40.901 1.00 48.50 891 LEU A CA 1
ATOM 7118 C C . LEU A 1 891 ? -30.404 -10.322 40.090 1.00 48.50 891 LEU A C 1
ATOM 7120 O O . LEU A 1 891 ? -30.162 -10.559 38.901 1.00 48.50 891 LEU A O 1
ATOM 7124 N N . LYS A 1 892 ? -29.936 -9.236 40.715 1.00 45.25 892 LYS A N 1
ATOM 7125 C CA . LYS A 1 892 ? -28.837 -8.441 40.165 1.00 45.25 892 LYS A CA 1
ATOM 7126 C C . LYS A 1 892 ? -27.623 -9.376 40.122 1.00 45.25 892 LYS A C 1
ATOM 7128 O O . LYS A 1 892 ? -26.952 -9.538 41.124 1.00 45.25 892 LYS A O 1
ATOM 7133 N N . PHE A 1 893 ? -27.406 -9.974 38.954 1.00 38.16 893 PHE A N 1
ATOM 7134 C CA . PHE A 1 893 ? -26.355 -10.926 38.586 1.00 38.16 893 PHE A CA 1
ATOM 7135 C C . PHE A 1 893 ? -26.627 -12.417 38.845 1.00 38.16 893 PHE A C 1
ATOM 7137 O O . PHE A 1 893 ? -26.834 -12.893 39.954 1.00 38.16 893 PHE A O 1
ATOM 7144 N N . SER A 1 894 ? -26.560 -13.153 37.735 1.00 27.64 894 SER A N 1
ATOM 7145 C CA . SER A 1 894 ? -26.118 -14.542 37.636 1.00 27.64 894 SER A CA 1
ATOM 7146 C C . SER A 1 894 ? -24.742 -14.485 36.960 1.00 27.64 894 SER A C 1
ATOM 7148 O O . SER A 1 894 ? -24.632 -13.901 35.879 1.00 27.64 894 SER A O 1
ATOM 7150 N N . ASN A 1 895 ? -23.710 -15.015 37.621 1.00 31.02 895 ASN A N 1
ATOM 7151 C CA . ASN A 1 895 ? -22.443 -15.388 36.983 1.00 31.02 895 ASN A CA 1
ATOM 7152 C C . ASN A 1 895 ? -22.587 -16.757 36.318 1.00 31.02 895 ASN A C 1
ATOM 7154 O O . ASN A 1 895 ? -23.227 -17.632 36.947 1.00 31.02 895 ASN A O 1
#

Radius of gyration: 39.55 Å; chains: 1; bounding box: 95×53×122 Å

Secondary structure (DSSP, 8-state):
--HHHHHHTSPPSPPP--HHHHHHHHHHHHHH-TTPPEEEEE-TTS-EEEEETTEEEEHHHHHHT---GGG----HHHHHHHHHHHTT-SS---STT-SSPPPHHHHHHH-TT-TTTTS-HHHHHHHHHHHSTTHHHHHHHHHHTT--HHHHTS-HHHHHHHHHHHHHHHHHHHHHHHH-PPP------PEEEEEEEE-GGGS-HHHHHHHHHHHHH-PPEEESS-EEEES-GGGS--TT--EEEEEEEETT-S-EE-GGGSS-GGG-EEEEPTTEEEEEEEEEEETTEEEEEEEEE--STT--TTS--HHHHHHHHHHHHHHHHHHHHHHTS-------GGGGGG-TTPPPHHHHHHHHHHHHHHHHHHHHHH-TTS-HHHHHHHHHHHHHHHHHHHHHTTT-TTTHHHHHHHHHHHHHHHHHHHHHTTHHHHHHHHHHIIIIITSPPS-TTT--TTSEEEETTEEEESGGGSHHHHHHHHHHHHHHHHHHHHHB-HHHHHHHHT--HHHHHHHHHHHHHTTTT-SS---TTT-HHHHHHHHHHHHHHHHHHHBTTB-HHHHHHHHHHHHHTT-GGGGG-TT--HHHHHHHHHHHHHHHHGGGGT--HHHHHHHHHHHHGGGB---HHHHHHHHHHHHHHHHHHHHTT--EEEEEETTEEEEEEEPP-HHHHHHHHH-HHHHHHHHHHHTS--GGGTTS------PPPP-SSTTTGGGGPPEEE-S-GGGGHHHHHHHHHH-S--S-HHHHHHHHSTTEEEEEEEE-SS-EEEEEEESSTTSPPEEEEE-HHHHHHHHHTS-GGG-TTEEEHHHHHHHHHHTTT-SS-TTTTTS-TTEEEEEEEESSTTSPEEEEEEESSTTPPPEEEEE-HHHHHHHHHHHIIIII---S---

InterPro domains:
  IPR003540 ADP ribosyltransferase [PF03496] (111-285)
  IPR021014 SidE, PDE domain [PF12252] (443-652)

Foldseek 3Di:
DDPVVLQVPFADDDDDQFVLQVVLLVVLVQLLDPVWDWWWDAFPVLFIWIDTPPDIDRQLLSLVLPGDLLPDDDDVVSLVSLVVVQVVAPQAFDFQQDPDRDDPVLLVVLPPVCQQVQDDPSLLRLLRSCQPPCVVVLLVCQQCSNNPVVLNPDDRVVNRRSVSSSSNSQSSPSVSLSRRFDPPDDPPPDKQKWKDFAAPVPQDVVNVVVLVVLQVVSQWDWARAKDKTASDPVLDDNPNTQEMEIEIAHPRGQWDFCLSSHNHVSSRITIHHHGWIWRWHDWDADPRGTYIYTYTDDHCGPNDSLLDDPLLSSLLVLLSVLLVLLVVLLVPADDDDPDDPVCVVVPLQHDDPVLSVLSVVLSVLSVVLSVVSNGSVDDLVVNLVSLVVSLVSLVVSLVVCVSHPSPNVSSVVSSVSSVVSSLSSVLSVCVVVQVLLLVLQVPFQQDFQPPCVLPVVQQWDDDDNFIGGNLVQFSLLLQQLLVCLVVLLVLCLPWFDPLLVVLSVPDDPVNSVLLSSLSSLLQRQGRYPDDCVSPVVNVLNSLLSSLVVQLVVCVVVDDPVSSVLSSVLSSCAPPPCVVVDPPDDSNSVSSNLSSQLSSLLLCQLPDAPVRSVVSNCVSPVVGGDDDPVSLQSVLVSSQLSQLLCVLQQGFGQWHQDPSDIDGDGGHGPVVSNSQLRNRSSSSSSSSSVSPDPPPPPPPDDDDDDDDDDDDDPPQVPLLPWAKAALDDLVVLFVLLLVLLQPDQDQPDVVSNVQVVVVQWGQDDWADDPFWIWGWIDGPDPVDDIDTDTGGQVSSQSSVSSGDPVSRLGMDTFVVVQVVCQVCQLNLPPVVRVPDDPQKGFPTWHDPGNQAWIKTWIDGPDPPDDIDIDTHRSVSVVVSVVVSCVVPPDDRPDDD

Sequence (895 aa):
MSYSKVLGHLKKGPRLKSDATKDLEAIVKLFLNPTQKAQCRFNALGELEVVFNDQIFNLTQILMHQPDFEHFSFSDEVSEHYEMFIETASHKPSLEGGVFIPRQEDYEKADKNKRYTQLTYGEKLAITLYTSNFYEEINSFLRTQGRDISFKELSSDRLTEIVKEIVLASCLAAHGLTRLELPNDSDDSSLQEVYRAESSHRIPESVWKQRHKAIDTHIPIRQDGFISSSEDMNAMKLSGTDTTLKISQPHHGIGKRVQDLSYKGDEQEVLLVPGTQLAFGSFSQDKGRKVFEAFVVRSLDGIDPSSYSTVNAEIRTQLISLREQVDYLRGQVPPPQKTPFSLWKSLSNSIKKTEIVALQDQIKQLDKLILWFEDNKHKTSEKIAKLEALNKKMGKLVEKVRGSNLLHEPLKDASTKISHLIMQLKIGNSSGLIREAGYVYTHHLSKAYKETELESTDAVLARDNQVIHRPNHGLAHSLRVATYIPLVVEYFQQFAKPKLSQLCQNLNSEELKKLQLCMLFSVSGRESDLAFKSNPEKYREYRQRCAEQFTLYARGKMSKDDVNKYAELILNMGNPDYLKSKNITPKKQALFHIMNLAHKLDLMRCYHLAQYNIAIANGHDSLIVPSDSQQRHFNALLKTVTQRIHATGDRVYCQVKDNQLMSSTEDYNFPVFARASTDARECLQFIAEADTPNLTSASSHSVESTILPSTADNQADNLQKTFIFLDSIENYTLALLKFLTAVKSTGIAEIDEVKKDGRYLLQKLIPKEEHYILLAETAYMDTKPISITLTNEDLYLLLLRMPQEMLEDCYSAEELVPLLNKSLGQLRISALDKVDSSYQITAVVQDEPSGPVRIKLVSSQMGLDPIEVSLSRSELFDCLQSLSQEEIFTLKFSN

Organism: Legionella erythra (NCBI:txid448)